Protein AF-0000000067565526 (afdb_homodimer)

Nearest PDB structures (foldseek):
  4oau-assembly1_C-2  TM=9.573E-01  e=1.225E-65  Homo sapiens
  6m12-assembly1_a  TM=9.396E-01  e=9.573E-63  Sus scrofa
  4o1p-assembly2_C  TM=9.333E-01  e=6.286E-60  Sus scrofa
  4g8k-assembly1_A  TM=9.556E-01  e=2.702E-28  Homo sapiens
  1wdy-assembly1_A  TM=9.335E-01  e=2.625E-25  Homo sapiens

Structure (mmCIF, N/CA/C/O backbone):
data_AF-0000000067565526-model_v1
#
loop_
_entity.id
_entity.type
_entity.pdbx_description
1 polymer 'Ribonuclease L'
#
loop_
_atom_site.group_PDB
_atom_site.id
_atom_site.type_symbol
_atom_site.label_atom_id
_atom_site.label_alt_id
_atom_site.label_comp_id
_atom_site.label_asym_id
_atom_site.label_entity_id
_atom_site.label_seq_id
_atom_site.pdbx_PDB_ins_code
_atom_site.Cartn_x
_atom_site.Cartn_y
_atom_site.Cartn_z
_atom_site.occupancy
_atom_site.B_iso_or_equiv
_atom_site.auth_seq_id
_atom_site.auth_comp_id
_atom_site.auth_asym_id
_atom_site.auth_atom_id
_atom_site.pdbx_PDB_model_num
ATOM 1 N N . MET A 1 1 ? -53.719 37.125 -4.648 1 21.8 1 MET A N 1
ATOM 2 C CA . MET A 1 1 ? -54.906 36.906 -3.807 1 21.8 1 MET A CA 1
ATOM 3 C C . MET A 1 1 ? -54.906 35.5 -3.256 1 21.8 1 MET A C 1
ATOM 5 O O . MET A 1 1 ? -54.844 34.531 -4.02 1 21.8 1 MET A O 1
ATOM 9 N N . ASP A 1 2 ? -54.469 35.375 -1.927 1 19.11 2 ASP A N 1
ATOM 10 C CA . ASP A 1 2 ? -53.75 34.438 -1.063 1 19.11 2 ASP A CA 1
ATOM 11 C C . ASP A 1 2 ? -54.656 33.344 -0.521 1 19.11 2 ASP A C 1
ATOM 13 O O . ASP A 1 2 ? -54.344 32.719 0.484 1 19.11 2 ASP A O 1
ATOM 17 N N . THR A 1 3 ? -55.844 33.375 -1.211 1 21.69 3 THR A N 1
ATOM 18 C CA . THR A 1 3 ? -56.875 32.688 -0.444 1 21.69 3 THR A CA 1
ATOM 19 C C . THR A 1 3 ? -56.469 31.25 -0.152 1 21.69 3 THR A C 1
ATOM 21 O O . THR A 1 3 ? -56.219 30.453 -1.075 1 21.69 3 THR A O 1
ATOM 24 N N . GLN A 1 4 ? -55.719 31.062 0.991 1 20.95 4 GLN A N 1
ATOM 25 C CA . GLN A 1 4 ? -54.938 30 1.611 1 20.95 4 GLN A CA 1
ATOM 26 C C . GLN A 1 4 ? -55.812 28.828 2.045 1 20.95 4 GLN A C 1
ATOM 28 O O . GLN A 1 4 ? -56.438 28.875 3.105 1 20.95 4 GLN A O 1
ATOM 33 N N . ASP A 1 5 ? -56.719 28.438 1.102 1 21.09 5 ASP A N 1
ATOM 34 C CA . ASP A 1 5 ? -57.844 27.594 1.542 1 21.09 5 ASP A CA 1
ATOM 35 C C . ASP A 1 5 ? -57.312 26.344 2.27 1 21.09 5 ASP A C 1
ATOM 37 O O . ASP A 1 5 ? -56.406 25.688 1.795 1 21.09 5 ASP A O 1
ATOM 41 N N . ARG A 1 6 ? -57.5 26.25 3.604 1 23.56 6 ARG A N 1
ATOM 42 C CA . ARG A 1 6 ? -57.219 25.453 4.785 1 23.56 6 ARG A CA 1
ATOM 43 C C . ARG A 1 6 ? -57.781 24.047 4.648 1 23.56 6 ARG A C 1
ATOM 45 O O . ARG A 1 6 ? -58.938 23.812 5.004 1 23.56 6 ARG A O 1
ATOM 52 N N . HIS A 1 7 ? -57.875 23.484 3.41 1 24.41 7 HIS A N 1
ATOM 53 C CA . HIS A 1 7 ? -58.75 22.328 3.354 1 24.41 7 HIS A CA 1
ATOM 54 C C . HIS A 1 7 ? -58.344 21.281 4.387 1 24.41 7 HIS A C 1
ATOM 56 O O . HIS A 1 7 ? -57.156 21.078 4.641 1 24.41 7 HIS A O 1
ATOM 62 N N . GLY A 1 8 ? -59.094 21.156 5.488 1 23.5 8 GLY A N 1
ATOM 63 C CA . GLY A 1 8 ? -59.125 20.375 6.727 1 23.5 8 GLY A CA 1
ATOM 64 C C . GLY A 1 8 ? -58.844 18.906 6.512 1 23.5 8 GLY A C 1
ATOM 65 O O . GLY A 1 8 ? -59.156 18.344 5.465 1 23.5 8 GLY A O 1
ATOM 66 N N . PRO A 1 9 ? -57.75 18.453 7.168 1 26.08 9 PRO A N 1
ATOM 67 C CA . PRO A 1 9 ? -57.094 17.156 7.008 1 26.08 9 PRO A CA 1
ATOM 68 C C . PRO A 1 9 ? -58.031 15.984 7.273 1 26.08 9 PRO A C 1
ATOM 70 O O . PRO A 1 9 ? -58.719 15.953 8.297 1 26.08 9 PRO A O 1
ATOM 73 N N . GLN A 1 10 ? -58.938 15.711 6.316 1 23.47 10 GLN A N 1
ATOM 74 C CA . GLN A 1 10 ? -59.938 14.656 6.488 1 23.47 10 GLN A CA 1
ATOM 75 C C . GLN A 1 10 ? -59.312 13.438 7.184 1 23.47 10 GLN A C 1
ATOM 77 O O . GLN A 1 10 ? -58.156 13.102 6.945 1 23.47 10 GLN A O 1
ATOM 82 N N . ASP A 1 11 ? -59.844 13.172 8.367 1 27.16 11 ASP A N 1
ATOM 83 C CA . ASP A 1 11 ? -59.594 12.109 9.344 1 27.16 11 ASP A CA 1
ATOM 84 C C . ASP A 1 11 ? -59.594 10.734 8.672 1 27.16 11 ASP A C 1
ATOM 86 O O . ASP A 1 11 ? -60.625 10.289 8.148 1 27.16 11 ASP A O 1
ATOM 90 N N . GLY A 1 12 ? -58.875 10.539 7.602 1 24.53 12 GLY A N 1
ATOM 91 C CA . GLY A 1 12 ? -59.156 9.289 6.914 1 24.53 12 GLY A CA 1
ATOM 92 C C . GLY A 1 12 ? -59.25 8.094 7.852 1 24.53 12 GLY A C 1
ATOM 93 O O . GLY A 1 12 ? -58.812 8.172 9 1 24.53 12 GLY A O 1
ATOM 94 N N . PRO A 1 13 ? -60.188 7.223 7.543 1 29.22 13 PRO A N 1
ATOM 95 C CA . PRO A 1 13 ? -60.625 6.125 8.406 1 29.22 13 PRO A CA 1
ATOM 96 C C . PRO A 1 13 ? -59.469 5.426 9.109 1 29.22 13 PRO A C 1
ATOM 98 O O . PRO A 1 13 ? -58.312 5.465 8.633 1 29.22 13 PRO A O 1
ATOM 101 N N . ARG A 1 14 ? -59.594 5.277 10.445 1 28.55 14 ARG A N 1
ATOM 102 C CA . ARG A 1 14 ? -58.719 4.602 11.391 1 28.55 14 ARG A CA 1
ATOM 103 C C . ARG A 1 14 ? -58.281 3.244 10.859 1 28.55 14 ARG A C 1
ATOM 105 O O . ARG A 1 14 ? -59.094 2.473 10.352 1 28.55 14 ARG A O 1
ATOM 112 N N . PRO A 1 15 ? -56.969 3.131 10.445 1 28.94 15 PRO A N 1
ATOM 113 C CA . PRO A 1 15 ? -56.594 1.823 9.898 1 28.94 15 PRO A CA 1
ATOM 114 C C . PRO A 1 15 ? -57.062 0.662 10.773 1 28.94 15 PRO A C 1
ATOM 116 O O . PRO A 1 15 ? -57.25 0.826 11.977 1 28.94 15 PRO A O 1
ATOM 119 N N . PRO A 1 16 ? -58 -0.212 10.281 1 29.73 16 PRO A N 1
ATOM 120 C CA . PRO A 1 16 ? -58.531 -1.31 11.086 1 29.73 16 PRO A CA 1
ATOM 121 C C . PRO A 1 16 ? -57.562 -1.836 12.117 1 29.73 16 PRO A C 1
ATOM 123 O O . PRO A 1 16 ? -56.344 -1.627 11.984 1 29.73 16 PRO A O 1
ATOM 126 N N . SER A 1 17 ? -58.031 -2.039 13.383 1 29.25 17 SER A N 1
ATOM 127 C CA . SER A 1 17 ? -57.406 -2.68 14.539 1 29.25 17 SER A CA 1
ATOM 128 C C . SER A 1 17 ? -56.5 -3.832 14.117 1 29.25 17 SER A C 1
ATOM 130 O O . SER A 1 17 ? -56.875 -4.602 13.219 1 29.25 17 SER A O 1
ATOM 132 N N . SER A 1 18 ? -55.25 -3.625 14.352 1 30.64 18 SER A N 1
ATOM 133 C CA . SER A 1 18 ? -54.125 -4.543 14.141 1 30.64 18 SER A CA 1
ATOM 134 C C . SER A 1 18 ? -54.438 -5.91 14.758 1 30.64 18 SER A C 1
ATOM 136 O O . SER A 1 18 ? -54.406 -6.059 15.977 1 30.64 18 SER A O 1
ATOM 138 N N . GLY A 1 19 ? -55.656 -6.531 14.5 1 31.33 19 GLY A N 1
ATOM 139 C CA . GLY A 1 19 ? -55.719 -7.895 15.008 1 31.33 19 GLY A CA 1
ATOM 140 C C . GLY A 1 19 ? -54.344 -8.531 15.125 1 31.33 19 GLY A C 1
ATOM 141 O O . GLY A 1 19 ? -53.469 -8.281 14.297 1 31.33 19 GLY A O 1
ATOM 142 N N . ASP A 1 20 ? -53.906 -8.664 16.375 1 36.59 20 ASP A N 1
ATOM 143 C CA . ASP A 1 20 ? -52.656 -9.234 16.891 1 36.59 20 ASP A CA 1
ATOM 144 C C . ASP A 1 20 ? -52.219 -10.438 16.047 1 36.59 20 ASP A C 1
ATOM 146 O O . ASP A 1 20 ? -52.312 -11.578 16.5 1 36.59 20 ASP A O 1
ATOM 150 N N . GLY A 1 21 ? -53 -10.742 15 1 34.94 21 GLY A N 1
ATOM 151 C CA . GLY A 1 21 ? -52.75 -11.953 14.234 1 34.94 21 GLY A CA 1
ATOM 152 C C . GLY A 1 21 ? -51.281 -12.336 14.172 1 34.94 21 GLY A C 1
ATOM 153 O O . GLY A 1 21 ? -50.438 -11.531 14.531 1 34.94 21 GLY A O 1
ATOM 154 N N . ALA A 1 22 ? -51.094 -13.703 13.734 1 36.38 22 ALA A N 1
ATOM 155 C CA . ALA A 1 22 ? -49.844 -14.461 13.477 1 36.38 22 ALA A CA 1
ATOM 156 C C . ALA A 1 22 ? -48.812 -13.594 12.789 1 36.38 22 ALA A C 1
ATOM 158 O O . ALA A 1 22 ? -48.938 -13.266 11.602 1 36.38 22 ALA A O 1
ATOM 159 N N . GLU A 1 23 ? -48.5 -12.484 13.211 1 44.97 23 GLU A N 1
ATOM 160 C CA . GLU A 1 23 ? -47.219 -11.938 12.766 1 44.97 23 GLU A CA 1
ATOM 161 C C . GLU A 1 23 ? -46.344 -13.023 12.148 1 44.97 23 GLU A C 1
ATOM 163 O O . GLU A 1 23 ? -46.031 -14.023 12.797 1 44.97 23 GLU A O 1
ATOM 168 N N . ALA A 1 24 ? -46.562 -13.453 10.867 1 56.41 24 ALA A N 1
ATOM 169 C CA . ALA A 1 24 ? -46.25 -14.477 9.883 1 56.41 24 ALA A CA 1
ATOM 170 C C . ALA A 1 24 ? -44.844 -14.984 10.047 1 56.41 24 ALA A C 1
ATOM 172 O O . ALA A 1 24 ? -43.875 -14.195 10.078 1 56.41 24 ALA A O 1
ATOM 173 N N . ASP A 1 25 ? -44.75 -16.141 10.828 1 83.44 25 ASP A N 1
ATOM 174 C CA . ASP A 1 25 ? -43.656 -17.016 11.219 1 83.44 25 ASP A CA 1
ATOM 175 C C . ASP A 1 25 ? -42.688 -17.219 10.062 1 83.44 25 ASP A C 1
ATOM 177 O O . ASP A 1 25 ? -42.188 -18.328 9.836 1 83.44 25 ASP A O 1
ATOM 181 N N . GLY A 1 26 ? -42.469 -16.203 9.414 1 89.75 26 GLY A N 1
ATOM 182 C CA . GLY A 1 26 ? -41.562 -16.281 8.289 1 89.75 26 GLY A CA 1
ATOM 183 C C . GLY A 1 26 ? -40.156 -16.719 8.695 1 89.75 26 GLY A C 1
ATOM 184 O O . GLY A 1 26 ? -39.625 -17.688 8.141 1 89.75 26 GLY A O 1
ATOM 185 N N . PRO A 1 27 ? -39.656 -16.062 9.688 1 93 27 PRO A N 1
ATOM 186 C CA . PRO A 1 27 ? -38.312 -16.453 10.141 1 93 27 PRO A CA 1
ATOM 187 C C . PRO A 1 27 ? -38.25 -17.906 10.602 1 93 27 PRO A C 1
ATOM 189 O O . PRO A 1 27 ? -37.25 -18.594 10.367 1 93 27 PRO A O 1
ATOM 192 N N . SER A 1 28 ? -39.344 -18.328 11.242 1 94.62 28 SER A N 1
ATOM 193 C CA . SER A 1 28 ? -39.375 -19.719 11.68 1 94.62 28 SER A CA 1
ATOM 194 C C . SER A 1 28 ? -39.406 -20.672 10.484 1 94.62 28 SER A C 1
ATOM 196 O O . SER A 1 28 ? -38.781 -21.734 10.516 1 94.62 28 SER A O 1
ATOM 198 N N . LEU A 1 29 ? -40.156 -20.281 9.469 1 96.06 29 LEU A N 1
ATOM 199 C CA . LEU A 1 29 ? -40.219 -21.078 8.25 1 96.06 29 LEU A CA 1
ATOM 200 C C . LEU A 1 29 ? -38.844 -21.156 7.602 1 96.06 29 LEU A C 1
ATOM 202 O O . LEU A 1 29 ? -38.406 -22.219 7.176 1 96.06 29 LEU A O 1
ATOM 206 N N . MET A 1 30 ? -38.188 -20.047 7.523 1 95 30 MET A N 1
ATOM 207 C CA . MET A 1 30 ? -36.844 -20 6.957 1 95 30 MET A CA 1
ATOM 208 C C . MET A 1 30 ? -35.906 -20.922 7.715 1 95 30 MET A C 1
ATOM 210 O O . MET A 1 30 ? -35.125 -21.641 7.105 1 95 30 MET A O 1
ATOM 214 N N . ALA A 1 31 ? -35.969 -20.844 9.031 1 91.88 31 ALA A N 1
ATOM 215 C CA . ALA A 1 31 ? -35.125 -21.672 9.867 1 91.88 31 ALA A CA 1
ATOM 216 C C . ALA A 1 31 ? -35.438 -23.156 9.648 1 91.88 31 ALA A C 1
ATOM 218 O O . ALA A 1 31 ? -34.531 -23.984 9.633 1 91.88 31 ALA A O 1
ATOM 219 N N . ALA A 1 32 ? -36.656 -23.484 9.555 1 95 32 ALA A N 1
ATOM 220 C CA . ALA A 1 32 ? -37.062 -24.859 9.32 1 95 32 ALA A CA 1
ATOM 221 C C . ALA A 1 32 ? -36.562 -25.375 7.98 1 95 32 ALA A C 1
ATOM 223 O O . ALA A 1 32 ? -36.156 -26.531 7.863 1 95 32 ALA A O 1
ATOM 224 N N . VAL A 1 33 ? -36.656 -24.547 6.938 1 95.19 33 VAL A N 1
ATOM 225 C CA . VAL A 1 33 ? -36.156 -24.906 5.621 1 95.19 33 VAL A CA 1
ATOM 226 C C . VAL A 1 33 ? -34.625 -25.125 5.688 1 95.19 33 VAL A C 1
ATOM 228 O O . VAL A 1 33 ? -34.125 -26.078 5.113 1 95.19 33 VAL A O 1
ATOM 231 N N . ALA A 1 34 ? -33.906 -24.234 6.371 1 88.12 34 ALA A N 1
ATOM 232 C CA . ALA A 1 34 ? -32.469 -24.344 6.535 1 88.12 34 ALA A CA 1
ATOM 233 C C . ALA A 1 34 ? -32.094 -25.656 7.238 1 88.12 34 ALA A C 1
ATOM 235 O O . ALA A 1 34 ? -31.047 -26.25 6.941 1 88.12 34 ALA A O 1
ATOM 236 N N . ALA A 1 35 ? -32.938 -26.031 8.125 1 86.62 35 ALA A N 1
ATOM 237 C CA . ALA A 1 35 ? -32.688 -27.266 8.875 1 86.62 35 ALA A CA 1
ATOM 238 C C . ALA A 1 35 ? -33.188 -28.484 8.109 1 86.62 35 ALA A C 1
ATOM 240 O O . ALA A 1 35 ? -32.969 -29.625 8.523 1 86.62 35 ALA A O 1
ATOM 241 N N . GLU A 1 36 ? -33.875 -28.297 7.023 1 90.19 36 GLU A N 1
ATOM 242 C CA . GLU A 1 36 ? -34.469 -29.344 6.195 1 90.19 36 GLU A CA 1
ATOM 243 C C . GLU A 1 36 ? -35.438 -30.188 7.004 1 90.19 36 GLU A C 1
ATOM 245 O O . GLU A 1 36 ? -35.5 -31.422 6.848 1 90.19 36 GLU A O 1
ATOM 250 N N . ASP A 1 37 ? -36.094 -29.531 7.891 1 93.06 37 ASP A N 1
ATOM 251 C CA . ASP A 1 37 ? -37.094 -30.188 8.734 1 93.06 37 ASP A CA 1
ATOM 252 C C . ASP A 1 37 ? -38.469 -30.172 8.07 1 93.06 37 ASP A C 1
ATOM 254 O O . ASP A 1 37 ? -39.281 -29.297 8.352 1 93.06 37 ASP A O 1
ATOM 258 N N . VAL A 1 38 ? -38.781 -31.172 7.34 1 95.56 38 VAL A N 1
ATOM 259 C CA . VAL A 1 38 ? -39.969 -31.219 6.504 1 95.56 38 VAL A CA 1
ATOM 260 C C . VAL A 1 38 ? -41.219 -31.156 7.383 1 95.56 38 VAL A C 1
ATOM 262 O O . VAL A 1 38 ? -42.188 -30.5 7.035 1 95.56 38 VAL A O 1
ATOM 265 N N . ALA A 1 39 ? -41.188 -31.859 8.508 1 96 39 ALA A N 1
ATOM 266 C CA . ALA A 1 39 ? -42.344 -31.875 9.414 1 96 39 ALA A CA 1
ATOM 267 C C . ALA A 1 39 ? -42.656 -30.469 9.938 1 96 39 ALA A C 1
ATOM 269 O O . ALA A 1 39 ? -43.812 -30.047 9.945 1 96 39 ALA A O 1
ATOM 270 N N . ARG A 1 40 ? -41.656 -29.875 10.352 1 96.19 40 ARG A N 1
ATOM 271 C CA . ARG A 1 40 ? -41.812 -28.516 10.883 1 96.19 40 ARG A CA 1
ATOM 272 C C . ARG A 1 40 ? -42.25 -27.547 9.789 1 96.19 40 ARG A C 1
ATOM 274 O O . ARG A 1 40 ? -43.031 -26.641 10.047 1 96.19 40 ARG A O 1
ATOM 281 N N . ILE A 1 41 ? -41.781 -27.703 8.586 1 97.38 41 ILE A N 1
ATOM 282 C CA . ILE A 1 41 ? -42.156 -26.875 7.449 1 97.38 41 ILE A CA 1
ATOM 283 C C . ILE A 1 41 ? -43.656 -27.016 7.184 1 97.38 41 ILE A C 1
ATOM 285 O O . ILE A 1 41 ? -44.375 -26.016 7.043 1 97.38 41 ILE A O 1
ATOM 289 N N . ARG A 1 42 ? -44.188 -28.234 7.203 1 96.44 42 ARG A N 1
ATOM 290 C CA . ARG A 1 42 ? -45.594 -28.5 6.949 1 96.44 42 ARG A CA 1
ATOM 291 C C . ARG A 1 42 ? -46.469 -27.875 8.039 1 96.44 42 ARG A C 1
ATOM 293 O O . ARG A 1 42 ? -47.5 -27.297 7.742 1 96.44 42 ARG A O 1
ATOM 300 N N . GLU A 1 43 ? -45.969 -28.031 9.172 1 96.12 43 GLU A N 1
ATOM 301 C CA . GLU A 1 43 ? -46.719 -27.469 10.297 1 96.12 43 GLU A CA 1
ATOM 302 C C . GLU A 1 43 ? -46.812 -25.953 10.18 1 96.12 43 GLU A C 1
ATOM 304 O O . GLU A 1 43 ? -47.906 -25.391 10.352 1 96.12 43 GLU A O 1
ATOM 309 N N . LEU A 1 44 ? -45.75 -25.312 9.898 1 96.69 44 LEU A N 1
ATOM 310 C CA . LEU A 1 44 ? -45.719 -23.844 9.82 1 96.69 44 LEU A CA 1
ATOM 311 C C . LEU A 1 44 ? -46.562 -23.344 8.648 1 96.69 44 LEU A C 1
ATOM 313 O O . LEU A 1 44 ? -47.281 -22.359 8.773 1 96.69 44 LEU A O 1
ATOM 317 N N . LEU A 1 45 ? -46.5 -24.016 7.559 1 95.75 45 LEU A N 1
ATOM 318 C CA . LEU A 1 45 ? -47.281 -23.656 6.395 1 95.75 45 LEU A CA 1
ATOM 319 C C . LEU A 1 45 ? -48.781 -23.828 6.672 1 95.75 45 LEU A C 1
ATOM 321 O O . LEU A 1 45 ? -49.594 -23.016 6.242 1 95.75 45 LEU A O 1
ATOM 325 N N . GLY A 1 46 ? -49.125 -24.906 7.391 1 94.12 46 GLY A N 1
ATOM 326 C CA . GLY A 1 46 ? -50.5 -25.156 7.781 1 94.12 46 GLY A CA 1
ATOM 327 C C . GLY A 1 46 ? -51.062 -24.062 8.68 1 94.12 46 GLY A C 1
ATOM 328 O O . GLY A 1 46 ? -52.25 -23.75 8.617 1 94.12 46 GLY A O 1
ATOM 329 N N . ARG A 1 47 ? -50.188 -23.484 9.422 1 93.38 47 ARG A N 1
ATOM 330 C CA . ARG A 1 47 ? -50.594 -22.453 10.352 1 93.38 47 ARG A CA 1
ATOM 331 C C . ARG A 1 47 ? -50.594 -21.078 9.672 1 93.38 47 ARG A C 1
ATOM 333 O O . ARG A 1 47 ? -50.906 -20.062 10.305 1 93.38 47 ARG A O 1
ATOM 340 N N . GLY A 1 48 ? -50.219 -20.984 8.398 1 92 48 GLY A N 1
ATOM 341 C CA . GLY A 1 48 ? -50.312 -19.75 7.637 1 92 48 GLY A CA 1
ATOM 342 C C . GLY A 1 48 ? -49.031 -18.938 7.656 1 92 48 GLY A C 1
ATOM 343 O O . GLY A 1 48 ? -49.062 -17.719 7.484 1 92 48 GLY A O 1
ATOM 344 N N . ALA A 1 49 ? -47.906 -19.547 7.879 1 94.25 49 ALA A N 1
ATOM 345 C CA . ALA A 1 49 ? -46.625 -18.844 7.844 1 94.25 49 ALA A CA 1
ATOM 346 C C . ALA A 1 49 ? -46.438 -18.141 6.504 1 94.25 49 ALA A C 1
ATOM 348 O O . ALA A 1 49 ? -46.812 -18.656 5.457 1 94.25 49 ALA A O 1
ATOM 349 N N . HIS A 1 50 ? -45.875 -16.922 6.527 1 94.81 50 HIS A N 1
ATOM 350 C CA . HIS A 1 50 ? -45.625 -16.156 5.32 1 94.81 50 HIS A CA 1
ATOM 351 C C . HIS A 1 50 ? -44.562 -16.828 4.445 1 94.81 50 HIS A C 1
ATOM 353 O O . HIS A 1 50 ? -43.375 -16.641 4.652 1 94.81 50 HIS A O 1
ATOM 359 N N . VAL A 1 51 ? -44.969 -17.453 3.441 1 96 51 VAL A N 1
ATOM 360 C CA . VAL A 1 51 ? -44.125 -18.312 2.623 1 96 51 VAL A CA 1
ATOM 361 C C . VAL A 1 51 ? -43.125 -17.453 1.813 1 96 51 VAL A C 1
ATOM 363 O O . VAL A 1 51 ? -42.062 -17.922 1.457 1 96 51 VAL A O 1
ATOM 366 N N . ASN A 1 52 ? -43.438 -16.172 1.51 1 97.25 52 ASN A N 1
ATOM 367 C CA . ASN A 1 52 ? -42.594 -15.289 0.715 1 97.25 52 ASN A CA 1
ATOM 368 C C . ASN A 1 52 ? -41.844 -14.281 1.593 1 97.25 52 ASN A C 1
ATOM 370 O O . ASN A 1 52 ? -41.594 -13.148 1.17 1 97.25 52 ASN A O 1
ATOM 374 N N . PHE A 1 53 ? -41.625 -14.781 2.785 1 96.38 53 PHE A N 1
ATOM 375 C CA . PHE A 1 53 ? -40.812 -13.992 3.697 1 96.38 53 PHE A CA 1
ATOM 376 C C . PHE A 1 53 ? -39.406 -13.781 3.125 1 96.38 53 PHE A C 1
ATOM 378 O O . PHE A 1 53 ? -38.844 -14.688 2.496 1 96.38 53 PHE A O 1
ATOM 385 N N . GLN A 1 54 ? -38.812 -12.555 3.262 1 95.69 54 GLN A N 1
ATOM 386 C CA . GLN A 1 54 ? -37.438 -12.297 2.879 1 95.69 54 GLN A CA 1
ATOM 387 C C . GLN A 1 54 ? -36.656 -11.711 4.043 1 95.69 54 GLN A C 1
ATOM 389 O O . GLN A 1 54 ? -37.062 -10.719 4.645 1 95.69 54 GLN A O 1
ATOM 394 N N . GLU A 1 55 ? -35.594 -12.352 4.367 1 92.12 55 GLU A N 1
ATOM 395 C CA . GLU A 1 55 ? -34.719 -11.828 5.43 1 92.12 55 GLU A CA 1
ATOM 396 C C . GLU A 1 55 ? -34.125 -10.477 5.047 1 92.12 55 GLU A C 1
ATOM 398 O O . GLU A 1 55 ? -33.812 -10.242 3.879 1 92.12 55 GLU A O 1
ATOM 403 N N . PRO A 1 56 ? -33.938 -9.641 5.988 1 86.62 56 PRO A N 1
ATOM 404 C CA . PRO A 1 56 ? -33.625 -8.234 5.727 1 86.62 56 PRO A CA 1
ATOM 405 C C . PRO A 1 56 ? -32.219 -8.031 5.184 1 86.62 56 PRO A C 1
ATOM 407 O O . PRO A 1 56 ? -31.953 -7.059 4.469 1 86.62 56 PRO A O 1
ATOM 410 N N . LYS A 1 57 ? -31.359 -8.812 5.418 1 81.56 57 LYS A N 1
ATOM 411 C CA . LYS A 1 57 ? -29.969 -8.555 5.105 1 81.56 57 LYS A CA 1
ATOM 412 C C . LYS A 1 57 ? -29.672 -8.766 3.623 1 81.56 57 LYS A C 1
ATOM 414 O O . LYS A 1 57 ? -29.156 -7.875 2.951 1 81.56 57 LYS A O 1
ATOM 419 N N . TRP A 1 58 ? -30.094 -9.961 3.057 1 88.75 58 TRP A N 1
ATOM 420 C CA . TRP A 1 58 ? -29.719 -10.281 1.684 1 88.75 58 TRP A CA 1
ATOM 421 C C . TRP A 1 58 ? -30.953 -10.633 0.849 1 88.75 58 TRP A C 1
ATOM 423 O O . TRP A 1 58 ? -30.844 -10.867 -0.358 1 88.75 58 TRP A O 1
ATOM 433 N N . GLY A 1 59 ? -32.125 -10.695 1.502 1 93.19 59 GLY A N 1
ATOM 434 C CA . GLY A 1 59 ? -33.375 -10.875 0.777 1 93.19 59 GLY A CA 1
ATOM 435 C C . GLY A 1 59 ? -33.656 -12.328 0.444 1 93.19 59 GLY A C 1
ATOM 436 O O . GLY A 1 59 ? -34.406 -12.617 -0.485 1 93.19 59 GLY A O 1
ATOM 437 N N . TRP A 1 60 ? -33.031 -13.227 1.167 1 94.88 60 TRP A N 1
ATOM 438 C CA . TRP A 1 60 ? -33.281 -14.641 0.92 1 94.88 60 TRP A CA 1
ATOM 439 C C . TRP A 1 60 ? -34.688 -15.031 1.368 1 94.88 60 TRP A C 1
ATOM 441 O O . TRP A 1 60 ? -35.188 -14.578 2.408 1 94.88 60 TRP A O 1
ATOM 451 N N . SER A 1 61 ? -35.375 -15.836 0.653 1 96.88 61 SER A N 1
ATOM 452 C CA . SER A 1 61 ? -36.656 -16.422 1.001 1 96.88 61 SER A CA 1
ATOM 453 C C . SER A 1 61 ? -36.531 -17.922 1.292 1 96.88 61 SER A C 1
ATOM 455 O O . SER A 1 61 ? -35.5 -18.531 0.982 1 96.88 61 SER A O 1
ATOM 457 N N . PRO A 1 62 ? -37.531 -18.438 1.932 1 97.06 62 PRO A N 1
ATOM 458 C CA . PRO A 1 62 ? -37.5 -19.891 2.131 1 97.06 62 PRO A CA 1
ATOM 459 C C . PRO A 1 62 ? -37.281 -20.656 0.83 1 97.06 62 PRO A C 1
ATOM 461 O O . PRO A 1 62 ? -36.531 -21.656 0.808 1 97.06 62 PRO A O 1
ATOM 464 N N . LEU A 1 63 ? -37.844 -20.203 -0.256 1 97.81 63 LEU A N 1
ATOM 465 C CA . LEU A 1 63 ? -37.688 -20.875 -1.539 1 97.81 63 LEU A CA 1
ATOM 466 C C . LEU A 1 63 ? -36.25 -20.812 -2.014 1 97.81 63 LEU A C 1
ATOM 468 O O . LEU A 1 63 ? -35.688 -21.797 -2.482 1 97.81 63 LEU A O 1
ATOM 472 N N . HIS A 1 64 ? -35.625 -19.594 -1.958 1 96.62 64 HIS A N 1
ATOM 473 C CA . HIS A 1 64 ? -34.219 -19.469 -2.277 1 96.62 64 HIS A CA 1
ATOM 474 C C . HIS A 1 64 ? -33.375 -20.5 -1.509 1 96.62 64 HIS A C 1
ATOM 476 O O . HIS A 1 64 ? -32.531 -21.172 -2.088 1 96.62 64 HIS A O 1
ATOM 482 N N . SER A 1 65 ? -33.656 -20.547 -0.224 1 94.25 65 SER A N 1
ATOM 483 C CA . SER A 1 65 ? -32.875 -21.422 0.662 1 94.25 65 SER A CA 1
ATOM 484 C C . SER A 1 65 ? -33.094 -22.891 0.299 1 94.25 65 SER A C 1
ATOM 486 O O . SER A 1 65 ? -32.125 -23.656 0.301 1 94.25 65 SER A O 1
ATOM 488 N N . ALA A 1 66 ? -34.25 -23.266 0.098 1 96.06 66 ALA A N 1
ATOM 489 C CA . ALA A 1 66 ? -34.531 -24.656 -0.282 1 96.06 66 ALA A CA 1
ATOM 490 C C . ALA A 1 66 ? -33.844 -25.031 -1.579 1 96.06 66 ALA A C 1
ATOM 492 O O . ALA A 1 66 ? -33.344 -26.141 -1.721 1 96.06 66 ALA A O 1
ATOM 493 N N . VAL A 1 67 ? -33.844 -24.125 -2.535 1 95.94 67 VAL A N 1
ATOM 494 C CA . VAL A 1 67 ? -33.188 -24.344 -3.822 1 95.94 67 VAL A CA 1
ATOM 495 C C . VAL A 1 67 ? -31.672 -24.469 -3.625 1 95.94 67 VAL A C 1
ATOM 497 O O . VAL A 1 67 ? -31.047 -25.375 -4.191 1 95.94 67 VAL A O 1
ATOM 500 N N . GLN A 1 68 ? -31.094 -23.547 -2.881 1 92.88 68 GLN A N 1
ATOM 501 C CA . GLN A 1 68 ? -29.656 -23.578 -2.611 1 92.88 68 GLN A CA 1
ATOM 502 C C . GLN A 1 68 ? -29.234 -24.906 -1.97 1 92.88 68 GLN A C 1
ATOM 504 O O . GLN A 1 68 ? -28.156 -25.406 -2.236 1 92.88 68 GLN A O 1
ATOM 509 N N . ARG A 1 69 ? -30.141 -25.422 -1.172 1 90.06 69 ARG A N 1
ATOM 510 C CA . ARG A 1 69 ? -29.844 -26.656 -0.447 1 90.06 69 ARG A CA 1
ATOM 511 C C . ARG A 1 69 ? -30.156 -27.891 -1.302 1 90.06 69 ARG A C 1
ATOM 513 O O . ARG A 1 69 ? -29.953 -29.016 -0.863 1 90.06 69 ARG A O 1
ATOM 520 N N . ASP A 1 70 ? -30.656 -27.672 -2.434 1 91.69 70 ASP A N 1
ATOM 521 C CA . ASP A 1 70 ? -30.922 -28.719 -3.404 1 91.69 70 ASP A CA 1
ATOM 522 C C . ASP A 1 70 ? -31.891 -29.75 -2.836 1 91.69 70 ASP A C 1
ATOM 524 O O . ASP A 1 70 ? -31.609 -30.953 -2.824 1 91.69 70 ASP A O 1
ATOM 528 N N . GLN A 1 71 ? -33 -29.266 -2.365 1 91.94 71 GLN A N 1
ATOM 529 C CA . GLN A 1 71 ? -34.062 -30.094 -1.801 1 91.94 71 GLN A CA 1
ATOM 530 C C . GLN A 1 71 ? -35.344 -30.016 -2.639 1 91.94 71 GLN A C 1
ATOM 532 O O . GLN A 1 71 ? -36.25 -29.25 -2.324 1 91.94 71 GLN A O 1
ATOM 537 N N . PRO A 1 72 ? -35.438 -30.859 -3.613 1 95.88 72 PRO A N 1
ATOM 538 C CA . PRO A 1 72 ? -36.562 -30.734 -4.543 1 95.88 72 PRO A CA 1
ATOM 539 C C . PRO A 1 72 ? -37.906 -30.922 -3.854 1 95.88 72 PRO A C 1
ATOM 541 O O . PRO A 1 72 ? -38.875 -30.25 -4.215 1 95.88 72 PRO A O 1
ATOM 544 N N . ASP A 1 73 ? -38 -31.766 -2.834 1 96.69 73 ASP A N 1
ATOM 545 C CA . ASP A 1 73 ? -39.25 -32 -2.146 1 96.69 73 ASP A CA 1
ATOM 546 C C . ASP A 1 73 ? -39.688 -30.781 -1.363 1 96.69 73 ASP A C 1
ATOM 548 O O . ASP A 1 73 ? -40.875 -30.453 -1.339 1 96.69 73 ASP A O 1
ATOM 552 N N . ILE A 1 74 ? -38.812 -30.172 -0.766 1 97.5 74 ILE A N 1
ATOM 553 C CA . ILE A 1 74 ? -39.125 -28.969 -0.017 1 97.5 74 ILE A CA 1
ATOM 554 C C . ILE A 1 74 ? -39.5 -27.844 -0.982 1 97.5 74 ILE A C 1
ATOM 556 O O . ILE A 1 74 ? -40.406 -27.062 -0.711 1 97.5 74 ILE A O 1
ATOM 560 N N . VAL A 1 75 ? -38.781 -27.766 -2.125 1 98.19 75 VAL A N 1
ATOM 561 C CA . VAL A 1 75 ? -39.094 -26.781 -3.156 1 98.19 75 VAL A CA 1
ATOM 562 C C . VAL A 1 75 ? -40.531 -26.953 -3.629 1 98.19 75 VAL A C 1
ATOM 564 O O . VAL A 1 75 ? -41.281 -25.984 -3.703 1 98.19 75 VAL A O 1
ATOM 567 N N . GLU A 1 76 ? -40.875 -28.172 -3.865 1 97.56 76 GLU A N 1
ATOM 568 C CA . GLU A 1 76 ? -42.219 -28.484 -4.324 1 97.56 76 GLU A CA 1
ATOM 569 C C . GLU A 1 76 ? -43.281 -28.109 -3.273 1 97.56 76 GLU A C 1
ATOM 571 O O . GLU A 1 76 ? -44.312 -27.516 -3.596 1 97.56 76 GLU A O 1
ATOM 576 N N . LEU A 1 77 ? -43 -28.438 -2.064 1 97.19 77 LEU A N 1
ATOM 577 C CA . LEU A 1 77 ? -43.875 -28.141 -0.952 1 97.19 77 LEU A CA 1
ATOM 578 C C . LEU A 1 77 ? -44.125 -26.641 -0.83 1 97.19 77 LEU A C 1
ATOM 580 O O . LEU A 1 77 ? -45.25 -26.188 -0.67 1 97.19 77 LEU A O 1
ATOM 584 N N . LEU A 1 78 ? -43.094 -25.844 -0.902 1 98.12 78 LEU A N 1
ATOM 585 C CA . LEU A 1 78 ? -43.188 -24.391 -0.781 1 98.12 78 LEU A CA 1
ATOM 586 C C . LEU A 1 78 ? -43.969 -23.797 -1.945 1 98.12 78 LEU A C 1
ATOM 588 O O . LEU A 1 78 ? -44.812 -22.922 -1.751 1 98.12 78 LEU A O 1
ATOM 592 N N . LEU A 1 79 ? -43.719 -24.297 -3.145 1 97.62 79 LEU A N 1
ATOM 593 C CA . LEU A 1 79 ? -44.406 -23.812 -4.332 1 97.62 79 LEU A CA 1
ATOM 594 C C . LEU A 1 79 ? -45.906 -24.125 -4.246 1 97.62 79 LEU A C 1
ATOM 596 O O . LEU A 1 79 ? -46.75 -23.312 -4.66 1 97.62 79 LEU A O 1
ATOM 600 N N . GLN A 1 80 ? -46.281 -25.234 -3.684 1 96.12 80 GLN A N 1
ATOM 601 C CA . GLN A 1 80 ? -47.656 -25.641 -3.52 1 96.12 80 GLN A CA 1
ATOM 602 C C . GLN A 1 80 ? -48.375 -24.703 -2.545 1 96.12 80 GLN A C 1
ATOM 604 O O . GLN A 1 80 ? -49.594 -24.531 -2.639 1 96.12 80 GLN A O 1
ATOM 609 N N . HIS A 1 81 ? -47.656 -24.156 -1.703 1 96.25 81 HIS A N 1
ATOM 610 C CA . HIS A 1 81 ? -48.25 -23.281 -0.693 1 96.25 81 HIS A CA 1
ATOM 611 C C . HIS A 1 81 ? -48.094 -21.812 -1.062 1 96.25 81 HIS A C 1
ATOM 613 O O . HIS A 1 81 ? -48.125 -20.938 -0.188 1 96.25 81 HIS A O 1
ATOM 619 N N . GLY A 1 82 ? -47.75 -21.531 -2.316 1 95.31 82 GLY A N 1
ATOM 620 C CA . GLY A 1 82 ? -47.844 -20.172 -2.82 1 95.31 82 GLY A CA 1
ATOM 621 C C . GLY A 1 82 ? -46.5 -19.453 -2.881 1 95.31 82 GLY A C 1
ATOM 622 O O . GLY A 1 82 ? -46.438 -18.234 -3.084 1 95.31 82 GLY A O 1
ATOM 623 N N . ALA A 1 83 ? -45.375 -20.109 -2.68 1 97.5 83 ALA A N 1
ATOM 624 C CA . ALA A 1 83 ? -44.062 -19.469 -2.844 1 97.5 83 ALA A CA 1
ATOM 625 C C . ALA A 1 83 ? -43.906 -18.922 -4.258 1 97.5 83 ALA A C 1
ATOM 627 O O . ALA A 1 83 ? -44.312 -19.562 -5.23 1 97.5 83 ALA A O 1
ATOM 628 N N . ASP A 1 84 ? -43.406 -17.719 -4.398 1 97.12 84 ASP A N 1
ATOM 629 C CA . ASP A 1 84 ? -43.25 -17.031 -5.676 1 97.12 84 ASP A CA 1
ATOM 630 C C . ASP A 1 84 ? -41.906 -17.375 -6.312 1 97.12 84 ASP A C 1
ATOM 632 O O . ASP A 1 84 ? -40.844 -17 -5.801 1 97.12 84 ASP A O 1
ATOM 636 N N . PRO A 1 85 ? -41.875 -18.094 -7.402 1 96.81 85 PRO A N 1
ATOM 637 C CA . PRO A 1 85 ? -40.625 -18.453 -8.07 1 96.81 85 PRO A CA 1
ATOM 638 C C . PRO A 1 85 ? -39.906 -17.234 -8.656 1 96.81 85 PRO A C 1
ATOM 640 O O . PRO A 1 85 ? -38.719 -17.312 -9 1 96.81 85 PRO A O 1
ATOM 643 N N . GLY A 1 86 ? -40.562 -16.094 -8.766 1 96.56 86 GLY A N 1
ATOM 644 C CA . GLY A 1 86 ? -40 -14.891 -9.336 1 96.56 86 GLY A CA 1
ATOM 645 C C . GLY A 1 86 ? -39.438 -13.938 -8.289 1 96.56 86 GLY A C 1
ATOM 646 O O . GLY A 1 86 ? -38.938 -12.867 -8.625 1 96.56 86 GLY A O 1
ATOM 647 N N . LEU A 1 87 ? -39.531 -14.352 -7.082 1 96.62 87 LEU A N 1
ATOM 648 C CA . LEU A 1 87 ? -39.031 -13.492 -6.008 1 96.62 87 LEU A CA 1
ATOM 649 C C . LEU A 1 87 ? -37.531 -13.273 -6.113 1 96.62 87 LEU A C 1
ATOM 651 O O . LEU A 1 87 ? -36.781 -14.227 -6.305 1 96.62 87 LEU A O 1
ATOM 655 N N . ARG A 1 88 ? -37.094 -12.008 -6.059 1 97 88 ARG A N 1
ATOM 656 C CA . ARG A 1 88 ? -35.656 -11.672 -6.215 1 97 88 ARG A CA 1
ATOM 657 C C . ARG A 1 88 ? -35.031 -11.336 -4.867 1 97 88 ARG A C 1
ATOM 659 O O . ARG A 1 88 ? -35.656 -10.68 -4.031 1 97 88 ARG A O 1
ATOM 666 N N . LYS A 1 89 ? -33.906 -11.82 -4.664 1 94.75 89 LYS A N 1
ATOM 667 C CA . LYS A 1 89 ? -33.156 -11.383 -3.502 1 94.75 89 LYS A CA 1
ATOM 668 C C . LYS A 1 89 ? -32.406 -10.078 -3.797 1 94.75 89 LYS A C 1
ATOM 670 O O . LYS A 1 89 ? -32.656 -9.445 -4.824 1 94.75 89 LYS A O 1
ATOM 675 N N . ARG A 1 90 ? -31.594 -9.688 -2.932 1 89.81 90 ARG A N 1
ATOM 676 C CA . ARG A 1 90 ? -31.016 -8.352 -2.988 1 89.81 90 ARG A CA 1
ATOM 677 C C . ARG A 1 90 ? -30.188 -8.156 -4.254 1 89.81 90 ARG A C 1
ATOM 679 O O . ARG A 1 90 ? -30.188 -7.078 -4.844 1 89.81 90 ARG A O 1
ATOM 686 N N . ASN A 1 91 ? -29.484 -9.164 -4.672 1 89.12 91 ASN A N 1
ATOM 687 C CA . ASN A 1 91 ? -28.656 -9.039 -5.871 1 89.12 91 ASN A CA 1
ATOM 688 C C . ASN A 1 91 ? -29.469 -9.328 -7.137 1 89.12 91 ASN A C 1
ATOM 690 O O . ASN A 1 91 ? -28.891 -9.461 -8.219 1 89.12 91 ASN A O 1
ATOM 694 N N . GLY A 1 92 ? -30.719 -9.586 -6.934 1 93.62 92 GLY A N 1
ATOM 695 C CA . GLY A 1 92 ? -31.609 -9.766 -8.078 1 93.62 92 GLY A CA 1
ATOM 696 C C . GLY A 1 92 ? -31.766 -11.219 -8.492 1 93.62 92 GLY A C 1
ATOM 697 O O . GLY A 1 92 ? -32.531 -11.531 -9.398 1 93.62 92 GLY A O 1
ATOM 698 N N . ALA A 1 93 ? -31.062 -12.094 -7.809 1 96.38 93 ALA A N 1
ATOM 699 C CA . ALA A 1 93 ? -31.141 -13.5 -8.203 1 96.38 93 ALA A CA 1
ATOM 700 C C . ALA A 1 93 ? -32.469 -14.102 -7.801 1 96.38 93 ALA A C 1
ATOM 702 O O . ALA A 1 93 ? -32.969 -13.875 -6.691 1 96.38 93 ALA A O 1
ATOM 703 N N . THR A 1 94 ? -33.125 -14.742 -8.688 1 97.88 94 THR A N 1
ATOM 704 C CA . THR A 1 94 ? -34.344 -15.516 -8.43 1 97.88 94 THR A CA 1
ATOM 705 C C . THR A 1 94 ? -34 -16.953 -8.055 1 97.88 94 THR A C 1
ATOM 707 O O . THR A 1 94 ? -32.844 -17.391 -8.227 1 97.88 94 THR A O 1
ATOM 710 N N . PRO A 1 95 ? -34.938 -17.672 -7.488 1 98 95 PRO A N 1
ATOM 711 C CA . PRO A 1 95 ? -34.688 -19.078 -7.195 1 98 95 PRO A CA 1
ATOM 712 C C . PRO A 1 95 ? -34.219 -19.859 -8.414 1 98 95 PRO A C 1
ATOM 714 O O . PRO A 1 95 ? -33.406 -20.781 -8.297 1 98 95 PRO A O 1
ATOM 717 N N . LEU A 1 96 ? -34.688 -19.516 -9.641 1 98.38 96 LEU A N 1
ATOM 718 C CA . LEU A 1 96 ? -34.281 -20.203 -10.852 1 98.38 96 LEU A CA 1
ATOM 719 C C . LEU A 1 96 ? -32.781 -20.016 -11.086 1 98.38 96 LEU A C 1
ATOM 721 O O . LEU A 1 96 ? -32.094 -20.969 -11.461 1 98.38 96 LEU A O 1
ATOM 725 N N . ILE A 1 97 ? -32.312 -18.812 -10.93 1 98 97 ILE A N 1
ATOM 726 C CA . ILE A 1 97 ? -30.891 -18.516 -11.125 1 98 97 ILE A CA 1
ATOM 727 C C . ILE A 1 97 ? -30.062 -19.281 -10.102 1 98 97 ILE A C 1
ATOM 729 O O . ILE A 1 97 ? -29.031 -19.859 -10.453 1 98 97 ILE A O 1
ATOM 733 N N . VAL A 1 98 ? -30.531 -19.312 -8.883 1 96.31 98 VAL A N 1
ATOM 734 C CA . VAL A 1 98 ? -29.844 -20.062 -7.832 1 96.31 98 VAL A CA 1
ATOM 735 C C . VAL A 1 98 ? -29.828 -21.547 -8.188 1 96.31 98 VAL A C 1
ATOM 737 O O . VAL A 1 98 ? -28.828 -22.234 -7.945 1 96.31 98 VAL A O 1
ATOM 740 N N . ALA A 1 99 ? -30.906 -22.047 -8.695 1 97.38 99 ALA A N 1
ATOM 741 C CA . ALA A 1 99 ? -31 -23.438 -9.094 1 97.38 99 ALA A CA 1
ATOM 742 C C . ALA A 1 99 ? -29.984 -23.781 -10.18 1 97.38 99 ALA A C 1
ATOM 744 O O . ALA A 1 99 ? -29.5 -24.922 -10.258 1 97.38 99 ALA A O 1
ATOM 745 N N . GLY A 1 100 ? -29.703 -22.812 -10.984 1 96.81 100 GLY A N 1
ATOM 746 C CA . GLY A 1 100 ? -28.672 -23.016 -12 1 96.81 100 GLY A CA 1
ATOM 747 C C . GLY A 1 100 ? -27.328 -23.375 -11.422 1 96.81 100 GLY A C 1
ATOM 748 O O . GLY A 1 100 ? -26.578 -24.172 -12 1 96.81 100 GLY A O 1
ATOM 749 N N . LEU A 1 101 ? -26.984 -22.844 -10.273 1 94.5 101 LEU A N 1
ATOM 750 C CA . LEU A 1 101 ? -25.703 -23.094 -9.602 1 94.5 101 LEU A CA 1
ATOM 751 C C . LEU A 1 101 ? -25.578 -24.578 -9.242 1 94.5 101 LEU A C 1
ATOM 753 O O . LEU A 1 101 ? -24.516 -25.156 -9.406 1 94.5 101 LEU A O 1
ATOM 757 N N . GLN A 1 102 ? -26.719 -25.109 -8.812 1 91.62 102 GLN A N 1
ATOM 758 C CA . GLN A 1 102 ? -26.734 -26.5 -8.383 1 91.62 102 GLN A CA 1
ATOM 759 C C . GLN A 1 102 ? -26.906 -27.438 -9.57 1 91.62 102 GLN A C 1
ATOM 761 O O . GLN A 1 102 ? -26.391 -28.562 -9.562 1 91.62 102 GLN A O 1
ATOM 766 N N . GLY A 1 103 ? -27.688 -27.078 -10.477 1 95.25 103 GLY A N 1
ATOM 767 C CA . GLY A 1 103 ? -27.875 -27.828 -11.703 1 95.25 103 GLY A CA 1
ATOM 768 C C . GLY A 1 103 ? -28.844 -28.984 -11.555 1 95.25 103 GLY A C 1
ATOM 769 O O . GLY A 1 103 ? -28.859 -29.906 -12.375 1 95.25 103 GLY A O 1
ATOM 770 N N . ASN A 1 104 ? -29.594 -28.953 -10.445 1 95.88 104 ASN A N 1
ATOM 771 C CA . ASN A 1 104 ? -30.594 -30 -10.266 1 95.88 104 ASN A CA 1
ATOM 772 C C . ASN A 1 104 ? -31.766 -29.828 -11.227 1 95.88 104 ASN A C 1
ATOM 774 O O . ASN A 1 104 ? -32.594 -28.938 -11.047 1 95.88 104 ASN A O 1
ATOM 778 N N . VAL A 1 105 ? -31.875 -30.719 -12.141 1 98 105 VAL A N 1
ATOM 779 C CA . VAL A 1 105 ? -32.844 -30.594 -13.227 1 98 105 VAL A CA 1
ATOM 780 C C . VAL A 1 105 ? -34.25 -30.656 -12.664 1 98 105 VAL A C 1
ATOM 782 O O . VAL A 1 105 ? -35.156 -29.984 -13.164 1 98 105 VAL A O 1
ATOM 785 N N . ARG A 1 106 ? -34.469 -31.438 -11.664 1 98 106 ARG A N 1
ATOM 786 C CA . ARG A 1 106 ? -35.812 -31.547 -11.062 1 98 106 ARG A CA 1
ATOM 787 C C . ARG A 1 106 ? -36.219 -30.203 -10.461 1 98 106 ARG A C 1
ATOM 789 O O . ARG A 1 106 ? -37.375 -29.797 -10.625 1 98 106 ARG A O 1
ATOM 796 N N . VAL A 1 107 ? -35.375 -29.578 -9.812 1 98.19 107 VAL A N 1
ATOM 797 C CA . VAL A 1 107 ? -35.656 -28.281 -9.211 1 98.19 107 VAL A CA 1
ATOM 798 C C . VAL A 1 107 ? -35.938 -27.266 -10.305 1 98.19 107 VAL A C 1
ATOM 800 O O . VAL A 1 107 ? -36.875 -26.469 -10.195 1 98.19 107 VAL A O 1
ATOM 803 N N . LEU A 1 108 ? -35.125 -27.266 -11.352 1 98.56 108 LEU A N 1
ATOM 804 C CA . LEU A 1 108 ? -35.312 -26.375 -12.492 1 98.56 108 LEU A CA 1
ATOM 805 C C . LEU A 1 108 ? -36.688 -26.578 -13.125 1 98.56 108 LEU A C 1
ATOM 807 O O . LEU A 1 108 ? -37.375 -25.609 -13.453 1 98.56 108 LEU A O 1
ATOM 811 N N . GLN A 1 109 ? -37 -27.828 -13.227 1 98.25 109 GLN A N 1
ATOM 812 C CA . GLN A 1 109 ? -38.281 -28.172 -13.82 1 98.25 109 GLN A CA 1
ATOM 813 C C . GLN A 1 109 ? -39.438 -27.641 -12.984 1 98.25 109 GLN A C 1
ATOM 815 O O . GLN A 1 109 ? -40.406 -27.078 -13.516 1 98.25 109 GLN A O 1
ATOM 820 N N . LEU A 1 110 ? -39.406 -27.781 -11.703 1 98.12 110 LEU A N 1
ATOM 821 C CA . LEU A 1 110 ? -40.438 -27.328 -10.789 1 98.12 110 LEU A CA 1
ATOM 822 C C . LEU A 1 110 ? -40.625 -25.812 -10.891 1 98.12 110 LEU A C 1
ATOM 824 O O . LEU A 1 110 ? -41.75 -25.328 -10.938 1 98.12 110 LEU A O 1
ATOM 828 N N . LEU A 1 111 ? -39.562 -25.094 -10.992 1 98.38 111 LEU A N 1
ATOM 829 C CA . LEU A 1 111 ? -39.625 -23.641 -11.016 1 98.38 111 LEU A CA 1
ATOM 830 C C . LEU A 1 111 ? -40.156 -23.141 -12.352 1 98.38 111 LEU A C 1
ATOM 832 O O . LEU A 1 111 ? -41 -22.234 -12.391 1 98.38 111 LEU A O 1
ATOM 836 N N . LEU A 1 112 ? -39.719 -23.75 -13.43 1 97.94 112 LEU A N 1
ATOM 837 C CA . LEU A 1 112 ? -40.156 -23.344 -14.758 1 97.94 112 LEU A CA 1
ATOM 838 C C . LEU A 1 112 ? -41.625 -23.688 -14.945 1 97.94 112 LEU A C 1
ATOM 840 O O . LEU A 1 112 ? -42.375 -22.938 -15.602 1 97.94 112 LEU A O 1
ATOM 844 N N . ALA A 1 113 ? -42.062 -24.766 -14.336 1 96.88 113 ALA A N 1
ATOM 845 C CA . ALA A 1 113 ? -43.469 -25.172 -14.422 1 96.88 113 ALA A CA 1
ATOM 846 C C . ALA A 1 113 ? -44.375 -24.172 -13.719 1 96.88 113 ALA A C 1
ATOM 848 O O . ALA A 1 113 ? -45.562 -24.062 -14.047 1 96.88 113 ALA A O 1
ATOM 849 N N . ARG A 1 114 ? -43.844 -23.438 -12.867 1 96.38 114 ARG A N 1
ATOM 850 C CA . ARG A 1 114 ? -44.625 -22.484 -12.086 1 96.38 114 ARG A CA 1
ATOM 851 C C . ARG A 1 114 ? -44.438 -21.078 -12.609 1 96.38 114 ARG A C 1
ATOM 853 O O . ARG A 1 114 ? -44.781 -20.094 -11.922 1 96.38 114 ARG A O 1
ATOM 860 N N . GLY A 1 115 ? -43.844 -20.906 -13.781 1 94 115 GLY A N 1
ATOM 861 C CA . GLY A 1 115 ? -43.906 -19.625 -14.477 1 94 115 GLY A CA 1
ATOM 862 C C . GLY A 1 115 ? -42.594 -18.844 -14.414 1 94 115 GLY A C 1
ATOM 863 O O . GLY A 1 115 ? -42.531 -17.688 -14.82 1 94 115 GLY A O 1
ATOM 864 N N . ALA A 1 116 ? -41.531 -19.375 -13.875 1 96.56 116 ALA A N 1
ATOM 865 C CA . ALA A 1 116 ? -40.25 -18.688 -13.922 1 96.56 116 ALA A CA 1
ATOM 866 C C . ALA A 1 116 ? -39.812 -18.453 -15.359 1 96.56 116 ALA A C 1
ATOM 868 O O . ALA A 1 116 ? -40.062 -19.266 -16.234 1 96.56 116 ALA A O 1
ATOM 869 N N . ASP A 1 117 ? -39.156 -17.328 -15.594 1 96.81 117 ASP A N 1
ATOM 870 C CA . ASP A 1 117 ? -38.656 -17 -16.906 1 96.81 117 ASP A CA 1
ATOM 871 C C . ASP A 1 117 ? -37.25 -17.578 -17.109 1 96.81 117 ASP A C 1
ATOM 873 O O . ASP A 1 117 ? -36.312 -17.234 -16.391 1 96.81 117 ASP A O 1
ATOM 877 N N . VAL A 1 118 ? -37.062 -18.359 -18.078 1 97.88 118 VAL A N 1
ATOM 878 C CA . VAL A 1 118 ? -35.844 -19.125 -18.281 1 97.88 118 VAL A CA 1
ATOM 879 C C . VAL A 1 118 ? -34.688 -18.188 -18.578 1 97.88 118 VAL A C 1
ATOM 881 O O . VAL A 1 118 ? -33.531 -18.516 -18.312 1 97.88 118 VAL A O 1
ATOM 884 N N . ASN A 1 119 ? -34.969 -16.953 -19.062 1 97.81 119 ASN A N 1
ATOM 885 C CA . ASN A 1 119 ? -33.906 -16.031 -19.453 1 97.81 119 ASN A CA 1
ATOM 886 C C . ASN A 1 119 ? -33.812 -14.844 -18.5 1 97.81 119 ASN A C 1
ATOM 888 O O . ASN A 1 119 ? -33.156 -13.844 -18.812 1 97.81 119 ASN A O 1
ATOM 892 N N . GLU A 1 120 ? -34.5 -14.961 -17.359 1 96.75 120 GLU A N 1
ATOM 893 C CA . GLU A 1 120 ? -34.375 -13.898 -16.375 1 96.75 120 GLU A CA 1
ATOM 894 C C . GLU A 1 120 ? -32.938 -13.789 -15.867 1 96.75 120 GLU A C 1
ATOM 896 O O . GLU A 1 120 ? -32.188 -14.758 -15.922 1 96.75 120 GLU A O 1
ATOM 901 N N . CYS A 1 121 ? -32.438 -12.602 -15.484 1 95.81 121 CYS A N 1
ATOM 902 C CA . CYS A 1 121 ? -31.094 -12.391 -15.008 1 95.81 121 CYS A CA 1
ATOM 903 C C . CYS A 1 121 ? -31.094 -11.555 -13.734 1 95.81 121 CYS A C 1
ATOM 905 O O . CYS A 1 121 ? -32.062 -10.891 -13.422 1 95.81 121 CYS A O 1
ATOM 907 N N . ASP A 1 122 ? -30.125 -11.68 -12.977 1 94.38 122 ASP A N 1
ATOM 908 C CA . ASP A 1 122 ? -29.984 -10.867 -11.773 1 94.38 122 ASP A CA 1
ATOM 909 C C . ASP A 1 122 ? -29.438 -9.477 -12.102 1 94.38 122 ASP A C 1
ATOM 911 O O . ASP A 1 122 ? -29.438 -9.062 -13.258 1 94.38 122 ASP A O 1
ATOM 915 N N . ALA A 1 123 ? -29.094 -8.766 -11.086 1 89.88 123 ALA A N 1
ATOM 916 C CA . ALA A 1 123 ? -28.703 -7.375 -11.258 1 89.88 123 ALA A CA 1
ATOM 917 C C . ALA A 1 123 ? -27.375 -7.27 -12 1 89.88 123 ALA A C 1
ATOM 919 O O . ALA A 1 123 ? -27.031 -6.203 -12.516 1 89.88 123 ALA A O 1
ATOM 920 N N . HIS A 1 124 ? -26.625 -8.398 -12.109 1 89.44 124 HIS A N 1
ATOM 921 C CA . HIS A 1 124 ? -25.328 -8.406 -12.773 1 89.44 124 HIS A CA 1
ATOM 922 C C . HIS A 1 124 ? -25.406 -9.133 -14.109 1 89.44 124 HIS A C 1
ATOM 924 O O . HIS A 1 124 ? -24.375 -9.305 -14.781 1 89.44 124 HIS A O 1
ATOM 930 N N . GLY A 1 125 ? -26.562 -9.555 -14.391 1 93.38 125 GLY A N 1
ATOM 931 C CA . GLY A 1 125 ? -26.797 -10.133 -15.711 1 93.38 125 GLY A CA 1
ATOM 932 C C . GLY A 1 125 ? -26.656 -11.641 -15.734 1 93.38 125 GLY A C 1
ATOM 933 O O . GLY A 1 125 ? -26.734 -12.266 -16.797 1 93.38 125 GLY A O 1
ATOM 934 N N . PHE A 1 126 ? -26.469 -12.297 -14.617 1 96.19 126 PHE A N 1
ATOM 935 C CA . PHE A 1 126 ? -26.312 -13.742 -14.578 1 96.19 126 PHE A CA 1
ATOM 936 C C . PHE A 1 126 ? -27.656 -14.438 -14.781 1 96.19 126 PHE A C 1
ATOM 938 O O . PHE A 1 126 ? -28.656 -14.078 -14.148 1 96.19 126 PHE A O 1
ATOM 945 N N . THR A 1 127 ? -27.703 -15.352 -15.648 1 97.75 127 THR A N 1
ATOM 946 C CA . THR A 1 127 ? -28.859 -16.203 -15.859 1 97.75 127 THR A CA 1
ATOM 947 C C . THR A 1 127 ? -28.625 -17.594 -15.25 1 97.75 127 THR A C 1
ATOM 949 O O . THR A 1 127 ? -27.516 -17.906 -14.828 1 97.75 127 THR A O 1
ATOM 952 N N . ALA A 1 128 ? -29.672 -18.312 -15.203 1 98.38 128 ALA A N 1
ATOM 953 C CA . ALA A 1 128 ? -29.531 -19.688 -14.734 1 98.38 128 ALA A CA 1
ATOM 954 C C . ALA A 1 128 ? -28.594 -20.484 -15.633 1 98.38 128 ALA A C 1
ATOM 956 O O . ALA A 1 128 ? -27.828 -21.328 -15.148 1 98.38 128 ALA A O 1
ATOM 957 N N . LEU A 1 129 ? -28.641 -20.25 -16.938 1 98.56 129 LEU A N 1
ATOM 958 C CA . LEU A 1 129 ? -27.766 -20.938 -17.875 1 98.56 129 LEU A CA 1
ATOM 959 C C . LEU A 1 129 ? -26.312 -20.609 -17.594 1 98.56 129 LEU A C 1
ATOM 961 O O . LEU A 1 129 ? -25.453 -21.5 -17.625 1 98.56 129 LEU A O 1
ATOM 965 N N . MET A 1 130 ? -26.047 -19.375 -17.375 1 98.19 130 MET A N 1
ATOM 966 C CA . MET A 1 130 ? -24.688 -18.938 -17.078 1 98.19 130 MET A CA 1
ATOM 967 C C . MET A 1 130 ? -24.156 -19.578 -15.797 1 98.19 130 MET A C 1
ATOM 969 O O . MET A 1 130 ? -23.016 -20.031 -15.742 1 98.19 130 MET A O 1
ATOM 973 N N . GLU A 1 131 ? -25.047 -19.547 -14.773 1 97.31 131 GLU A N 1
ATOM 974 C CA . GLU A 1 131 ? -24.641 -20.188 -13.516 1 97.31 131 GLU A CA 1
ATOM 975 C C . GLU A 1 131 ? -24.359 -21.672 -13.719 1 97.31 131 GLU A C 1
ATOM 977 O O . GLU A 1 131 ? -23.375 -22.188 -13.188 1 97.31 131 GLU A O 1
ATOM 982 N N . ALA A 1 132 ? -25.172 -22.328 -14.422 1 98.19 132 ALA A N 1
ATOM 983 C CA . ALA A 1 132 ? -24.969 -23.75 -14.727 1 98.19 132 ALA A CA 1
ATOM 984 C C . ALA A 1 132 ? -23.656 -23.953 -15.477 1 98.19 132 ALA A C 1
ATOM 986 O O . ALA A 1 132 ? -22.922 -24.922 -15.219 1 98.19 132 ALA A O 1
ATOM 987 N N . ALA A 1 133 ? -23.375 -23.125 -16.438 1 98.31 133 ALA A N 1
ATOM 988 C CA . ALA A 1 133 ? -22.141 -23.203 -17.219 1 98.31 133 ALA A CA 1
ATOM 989 C C . ALA A 1 133 ? -20.922 -23.047 -16.328 1 98.31 133 ALA A C 1
ATOM 991 O O . ALA A 1 133 ? -19.984 -23.844 -16.406 1 98.31 133 ALA A O 1
ATOM 992 N N . GLY A 1 134 ? -20.922 -22.047 -15.5 1 96.31 134 GLY A N 1
ATOM 993 C CA . GLY A 1 134 ? -19.781 -21.75 -14.633 1 96.31 134 GLY A CA 1
ATOM 994 C C . GLY A 1 134 ? -19.531 -22.812 -13.586 1 96.31 134 GLY A C 1
ATOM 995 O O . GLY A 1 134 ? -18.438 -22.906 -13.039 1 96.31 134 GLY A O 1
ATOM 996 N N . ASN A 1 135 ? -20.594 -23.578 -13.391 1 94.31 135 ASN A N 1
ATOM 997 C CA . ASN A 1 135 ? -20.438 -24.641 -12.406 1 94.31 135 ASN A CA 1
ATOM 998 C C . ASN A 1 135 ? -20.406 -26.031 -13.062 1 94.31 135 ASN A C 1
ATOM 1000 O O . ASN A 1 135 ? -20.469 -27.047 -12.375 1 94.31 135 ASN A O 1
ATOM 1004 N N . GLY A 1 136 ? -20.344 -26.109 -14.305 1 95.94 136 GLY A N 1
ATOM 1005 C CA . GLY A 1 136 ? -20.109 -27.328 -15.062 1 95.94 136 GLY A CA 1
ATOM 1006 C C . GLY A 1 136 ? -21.281 -28.297 -15.023 1 95.94 136 GLY A C 1
ATOM 1007 O O . GLY A 1 136 ? -21.094 -29.516 -15.023 1 95.94 136 GLY A O 1
ATOM 1008 N N . ARG A 1 137 ? -22.5 -27.734 -14.961 1 96.94 137 ARG A N 1
ATOM 1009 C CA . ARG A 1 137 ? -23.688 -28.578 -14.867 1 96.94 137 ARG A CA 1
ATOM 1010 C C . ARG A 1 137 ? -24.25 -28.906 -16.25 1 96.94 137 ARG A C 1
ATOM 1012 O O . ARG A 1 137 ? -25.219 -28.297 -16.688 1 96.94 137 ARG A O 1
ATOM 1019 N N . VAL A 1 138 ? -23.75 -30 -16.859 1 98.25 138 VAL A N 1
ATOM 1020 C CA . VAL A 1 138 ? -24 -30.312 -18.266 1 98.25 138 VAL A CA 1
ATOM 1021 C C . VAL A 1 138 ? -25.469 -30.641 -18.469 1 98.25 138 VAL A C 1
ATOM 1023 O O . VAL A 1 138 ? -26.109 -30.141 -19.391 1 98.25 138 VAL A O 1
ATOM 1026 N N . GLU A 1 139 ? -26.047 -31.422 -17.594 1 98.06 139 GLU A N 1
ATOM 1027 C CA . GLU A 1 139 ? -27.438 -31.812 -17.734 1 98.06 139 GLU A CA 1
ATOM 1028 C C . GLU A 1 139 ? -28.375 -30.625 -17.578 1 98.06 139 GLU A C 1
ATOM 1030 O O . GLU A 1 139 ? -29.375 -30.516 -18.297 1 98.06 139 GLU A O 1
ATOM 1035 N N . ALA A 1 140 ? -28.031 -29.797 -16.719 1 98.5 140 ALA A N 1
ATOM 1036 C CA . ALA A 1 140 ? -28.844 -28.594 -16.516 1 98.5 140 ALA A CA 1
ATOM 1037 C C . ALA A 1 140 ? -28.781 -27.688 -17.734 1 98.5 140 ALA A C 1
ATOM 1039 O O . ALA A 1 140 ? -29.781 -27.062 -18.109 1 98.5 140 ALA A O 1
ATOM 1040 N N . LEU A 1 141 ? -27.625 -27.594 -18.344 1 98.75 141 LEU A N 1
ATOM 1041 C CA . LEU A 1 141 ? -27.453 -26.781 -19.547 1 98.75 141 LEU A CA 1
ATOM 1042 C C . LEU A 1 141 ? -28.375 -27.25 -20.656 1 98.75 141 LEU A C 1
ATOM 1044 O O . LEU A 1 141 ? -29.094 -26.453 -21.266 1 98.75 141 LEU A O 1
ATOM 1048 N N . ARG A 1 142 ? -28.375 -28.531 -20.891 1 98.31 142 ARG A N 1
ATOM 1049 C CA . ARG A 1 142 ? -29.188 -29.109 -21.953 1 98.31 142 ARG A CA 1
ATOM 1050 C C . ARG A 1 142 ? -30.672 -28.906 -21.688 1 98.31 142 ARG A C 1
ATOM 1052 O O . ARG A 1 142 ? -31.438 -28.547 -22.578 1 98.31 142 ARG A O 1
ATOM 1059 N N . PHE A 1 143 ? -31.062 -29.094 -20.484 1 98.31 143 PHE A N 1
ATOM 1060 C CA . PHE A 1 143 ? -32.469 -28.922 -20.094 1 98.31 143 PHE A CA 1
ATOM 1061 C C . PHE A 1 143 ? -32.906 -27.484 -20.297 1 98.31 143 PHE A C 1
ATOM 1063 O O . PHE A 1 143 ? -33.969 -27.25 -20.891 1 98.31 143 PHE A O 1
ATOM 1070 N N . LEU A 1 144 ? -32.125 -26.531 -19.766 1 98.75 144 LEU A N 1
ATOM 1071 C CA . LEU A 1 144 ? -32.469 -25.109 -19.875 1 98.75 144 LEU A CA 1
ATOM 1072 C C . LEU A 1 144 ? -32.562 -24.688 -21.344 1 98.75 144 LEU A C 1
ATOM 1074 O O . LEU A 1 144 ? -33.469 -23.938 -21.719 1 98.75 144 LEU A O 1
ATOM 1078 N N . HIS A 1 145 ? -31.625 -25.188 -22.125 1 98.5 145 HIS A N 1
ATOM 1079 C CA . HIS A 1 145 ? -31.656 -24.875 -23.562 1 98.5 145 HIS A CA 1
ATOM 1080 C C . HIS A 1 145 ? -32.938 -25.406 -24.203 1 98.5 145 HIS A C 1
ATOM 1082 O O . HIS A 1 145 ? -33.562 -24.719 -25.016 1 98.5 145 HIS A O 1
ATOM 1088 N N . GLN A 1 146 ? -33.281 -26.625 -23.828 1 97.81 146 GLN A N 1
ATOM 1089 C CA . GLN A 1 146 ? -34.5 -27.234 -24.344 1 97.81 146 GLN A CA 1
ATOM 1090 C C . GLN A 1 146 ? -35.719 -26.422 -23.969 1 97.81 146 GLN A C 1
ATOM 1092 O O . GLN A 1 146 ? -36.719 -26.391 -24.703 1 97.81 146 GLN A O 1
ATOM 1097 N N . ARG A 1 147 ? -35.656 -25.703 -22.906 1 98.06 147 ARG A N 1
ATOM 1098 C CA . ARG A 1 147 ? -36.781 -24.922 -22.406 1 98.06 147 ARG A CA 1
ATOM 1099 C C . ARG A 1 147 ? -36.719 -23.484 -22.891 1 98.06 147 ARG A C 1
ATOM 1101 O O . ARG A 1 147 ? -37.5 -22.641 -22.438 1 98.06 147 ARG A O 1
ATOM 1108 N N . GLY A 1 148 ? -35.75 -23.172 -23.781 1 97.5 148 GLY A N 1
ATOM 1109 C CA . GLY A 1 148 ? -35.781 -21.875 -24.453 1 97.5 148 GLY A CA 1
ATOM 1110 C C . GLY A 1 148 ? -34.719 -20.922 -23.953 1 97.5 148 GLY A C 1
ATOM 1111 O O . GLY A 1 148 ? -34.719 -19.75 -24.297 1 97.5 148 GLY A O 1
ATOM 1112 N N . ALA A 1 149 ? -33.781 -21.375 -23.156 1 98.38 149 ALA A N 1
ATOM 1113 C CA . ALA A 1 149 ? -32.688 -20.5 -22.688 1 98.38 149 ALA A CA 1
ATOM 1114 C C . ALA A 1 149 ? -31.828 -20.031 -23.859 1 98.38 149 ALA A C 1
ATOM 1116 O O . ALA A 1 149 ? -31.5 -20.812 -24.75 1 98.38 149 ALA A O 1
ATOM 1117 N N . ARG A 1 150 ? -31.484 -18.781 -23.906 1 97.75 150 ARG A N 1
ATOM 1118 C CA . ARG A 1 150 ? -30.656 -18.203 -24.953 1 97.75 150 ARG A CA 1
ATOM 1119 C C . ARG A 1 150 ? -29.172 -18.406 -24.656 1 97.75 150 ARG A C 1
ATOM 1121 O O . ARG A 1 150 ? -28.641 -17.812 -23.719 1 97.75 150 ARG A O 1
ATOM 1128 N N . VAL A 1 151 ? -28.516 -19.094 -25.438 1 97.62 151 VAL A N 1
ATOM 1129 C CA . VAL A 1 151 ? -27.156 -19.562 -25.188 1 97.62 151 VAL A CA 1
ATOM 1130 C C . VAL A 1 151 ? -26.172 -18.406 -25.391 1 97.62 151 VAL A C 1
ATOM 1132 O O . VAL A 1 151 ? -25.125 -18.344 -24.75 1 97.62 151 VAL A O 1
ATOM 1135 N N . ASN A 1 152 ? -26.5 -17.422 -26.234 1 97.62 152 ASN A N 1
ATOM 1136 C CA . ASN A 1 152 ? -25.562 -16.359 -26.594 1 97.62 152 ASN A CA 1
ATOM 1137 C C . ASN A 1 152 ? -25.938 -15.031 -25.938 1 97.62 152 ASN A C 1
ATOM 1139 O O . ASN A 1 152 ? -25.516 -13.969 -26.406 1 97.62 152 ASN A O 1
ATOM 1143 N N . LEU A 1 153 ? -26.75 -15.156 -24.922 1 96.38 153 LEU A N 1
ATOM 1144 C CA . LEU A 1 153 ? -27.062 -13.953 -24.156 1 96.38 153 LEU A CA 1
ATOM 1145 C C . LEU A 1 153 ? -25.812 -13.398 -23.469 1 96.38 153 LEU A C 1
ATOM 1147 O O . LEU A 1 153 ? -25.047 -14.148 -22.875 1 96.38 153 LEU A O 1
ATOM 1151 N N . ALA A 1 154 ? -25.578 -12.07 -23.641 1 95.31 154 ALA A N 1
ATOM 1152 C CA . ALA A 1 154 ? -24.484 -11.391 -22.953 1 95.31 154 ALA A CA 1
ATOM 1153 C C . ALA A 1 154 ? -24.969 -10.75 -21.656 1 95.31 154 ALA A C 1
ATOM 1155 O O . ALA A 1 154 ? -26.078 -10.211 -21.594 1 95.31 154 ALA A O 1
ATOM 1156 N N . ARG A 1 155 ? -24.156 -10.797 -20.625 1 95.19 155 ARG A N 1
ATOM 1157 C CA . ARG A 1 155 ? -24.516 -10.211 -19.344 1 95.19 155 ARG A CA 1
ATOM 1158 C C . ARG A 1 155 ? -24.766 -8.711 -19.469 1 95.19 155 ARG A C 1
ATOM 1160 O O . ARG A 1 155 ? -23.906 -7.98 -19.969 1 95.19 155 ARG A O 1
ATOM 1167 N N . GLU A 1 156 ? -25.891 -8.328 -19.031 1 89.75 156 GLU A N 1
ATOM 1168 C CA . GLU A 1 156 ? -26.234 -6.906 -19 1 89.75 156 GLU A CA 1
ATOM 1169 C C . GLU A 1 156 ? -26.078 -6.336 -17.594 1 89.75 156 GLU A C 1
ATOM 1171 O O . GLU A 1 156 ? -26.625 -6.879 -16.625 1 89.75 156 GLU A O 1
ATOM 1176 N N . THR A 1 157 ? -25.25 -5.371 -17.5 1 85.19 157 THR A N 1
ATOM 1177 C CA . THR A 1 157 ? -25.031 -4.73 -16.203 1 85.19 157 THR A CA 1
ATOM 1178 C C . THR A 1 157 ? -25.438 -3.258 -16.25 1 85.19 157 THR A C 1
ATOM 1180 O O . THR A 1 157 ? -25.953 -2.785 -17.266 1 85.19 157 THR A O 1
ATOM 1183 N N . THR A 1 158 ? -25.359 -2.584 -15.164 1 79.44 158 THR A N 1
ATOM 1184 C CA . THR A 1 158 ? -25.719 -1.17 -15.086 1 79.44 158 THR A CA 1
ATOM 1185 C C . THR A 1 158 ? -24.75 -0.325 -15.898 1 79.44 158 THR A C 1
ATOM 1187 O O . THR A 1 158 ? -23.656 -0.782 -16.234 1 79.44 158 THR A O 1
ATOM 1190 N N . ARG A 1 159 ? -25.156 0.836 -16.203 1 77.5 159 ARG A N 1
ATOM 1191 C CA . ARG A 1 159 ? -24.344 1.762 -16.984 1 77.5 159 ARG A CA 1
ATOM 1192 C C . ARG A 1 159 ? -23.031 2.057 -16.266 1 77.5 159 ARG A C 1
ATOM 1194 O O . ARG A 1 159 ? -21.984 2.168 -16.906 1 77.5 159 ARG A O 1
ATOM 1201 N N . GLU A 1 160 ? -23.141 2.16 -15.016 1 74.5 160 GLU A N 1
ATOM 1202 C CA . GLU A 1 160 ? -21.953 2.453 -14.219 1 74.5 160 GLU A CA 1
ATOM 1203 C C . GLU A 1 160 ? -20.953 1.301 -14.281 1 74.5 160 GLU A C 1
ATOM 1205 O O . GLU A 1 160 ? -19.734 1.525 -14.375 1 74.5 160 GLU A O 1
ATOM 1210 N N . GLN A 1 161 ? -21.484 0.142 -14.281 1 80.44 161 GLN A N 1
ATOM 1211 C CA . GLN A 1 161 ? -20.625 -1.036 -14.32 1 80.44 161 GLN A CA 1
ATOM 1212 C C . GLN A 1 161 ? -20.062 -1.257 -15.727 1 80.44 161 GLN A C 1
ATOM 1214 O O . GLN A 1 161 ? -18.938 -1.729 -15.883 1 80.44 161 GLN A O 1
ATOM 1219 N N . GLN A 1 162 ? -20.828 -0.846 -16.656 1 83.31 162 GLN A N 1
ATOM 1220 C CA . GLN A 1 162 ? -20.375 -0.951 -18.031 1 83.31 162 GLN A CA 1
ATOM 1221 C C . GLN A 1 162 ? -19.188 -0.03 -18.297 1 83.31 162 GLN A C 1
ATOM 1223 O O . GLN A 1 162 ? -18.297 -0.369 -19.062 1 83.31 162 GLN A O 1
ATOM 1228 N N . ALA A 1 163 ? -19.234 1.018 -17.641 1 78.69 163 ALA A N 1
ATOM 1229 C CA . ALA A 1 163 ? -18.141 1.978 -17.797 1 78.69 163 ALA A CA 1
ATOM 1230 C C . ALA A 1 163 ? -16.828 1.416 -17.25 1 78.69 163 ALA A C 1
ATOM 1232 O O . ALA A 1 163 ? -15.75 1.824 -17.672 1 78.69 163 ALA A O 1
ATOM 1233 N N . LEU A 1 164 ? -16.984 0.432 -16.391 1 82.19 164 LEU A N 1
ATOM 1234 C CA . LEU A 1 164 ? -15.812 -0.22 -15.812 1 82.19 164 LEU A CA 1
ATOM 1235 C C . LEU A 1 164 ? -15.438 -1.472 -16.594 1 82.19 164 LEU A C 1
ATOM 1237 O O . LEU A 1 164 ? -14.555 -2.227 -16.188 1 82.19 164 LEU A O 1
ATOM 1241 N N . GLY A 1 165 ? -16.156 -1.71 -17.688 1 81.38 165 GLY A N 1
ATOM 1242 C CA . GLY A 1 165 ? -15.852 -2.865 -18.516 1 81.38 165 GLY A CA 1
ATOM 1243 C C . GLY A 1 165 ? -16.547 -4.129 -18.047 1 81.38 165 GLY A C 1
ATOM 1244 O O . GLY A 1 165 ? -16.297 -5.215 -18.578 1 81.38 165 GLY A O 1
ATOM 1245 N N . LYS A 1 166 ? -17.406 -3.984 -17.078 1 84.19 166 LYS A N 1
ATOM 1246 C CA . LYS A 1 166 ? -18.141 -5.16 -16.625 1 84.19 166 LYS A CA 1
ATOM 1247 C C . LYS A 1 166 ? -19.266 -5.523 -17.594 1 84.19 166 LYS A C 1
ATOM 1249 O O . LYS A 1 166 ? -19.859 -4.641 -18.219 1 84.19 166 LYS A O 1
ATOM 1254 N N . GLY A 1 167 ? -19.469 -6.805 -17.688 1 89 167 GLY A N 1
ATOM 1255 C CA . GLY A 1 167 ? -20.562 -7.277 -18.531 1 89 167 GLY A CA 1
ATOM 1256 C C . GLY A 1 167 ? -20.078 -7.852 -19.844 1 89 167 GLY A C 1
ATOM 1257 O O . GLY A 1 167 ? -18.875 -7.926 -20.109 1 89 167 GLY A O 1
ATOM 1258 N N . GLY A 1 168 ? -21.047 -8.383 -20.578 1 93.19 168 GLY A N 1
ATOM 1259 C CA . GLY A 1 168 ? -20.797 -8.906 -21.906 1 93.19 168 GLY A CA 1
ATOM 1260 C C . GLY A 1 168 ? -20.406 -10.367 -21.906 1 93.19 168 GLY A C 1
ATOM 1261 O O . GLY A 1 168 ? -20.406 -11.016 -22.953 1 93.19 168 GLY A O 1
ATOM 1262 N N . ALA A 1 169 ? -20.125 -10.906 -20.719 1 95.06 169 ALA A N 1
ATOM 1263 C CA . ALA A 1 169 ? -19.703 -12.305 -20.641 1 95.06 169 ALA A CA 1
ATOM 1264 C C . ALA A 1 169 ? -20.859 -13.242 -20.984 1 95.06 169 ALA A C 1
ATOM 1266 O O . ALA A 1 169 ? -22.031 -12.906 -20.766 1 95.06 169 ALA A O 1
ATOM 1267 N N . THR A 1 170 ? -20.547 -14.32 -21.578 1 97.62 170 THR A N 1
ATOM 1268 C CA . THR A 1 170 ? -21.516 -15.336 -21.969 1 97.62 170 THR A CA 1
ATOM 1269 C C . THR A 1 170 ? -21.328 -16.609 -21.156 1 97.62 170 THR A C 1
ATOM 1271 O O . THR A 1 170 ? -20.344 -16.734 -20.422 1 97.62 170 THR A O 1
ATOM 1274 N N . ALA A 1 171 ? -22.312 -17.516 -21.312 1 98.44 171 ALA A N 1
ATOM 1275 C CA . ALA A 1 171 ? -22.234 -18.797 -20.641 1 98.44 171 ALA A CA 1
ATOM 1276 C C . ALA A 1 171 ? -20.984 -19.578 -21.047 1 98.44 171 ALA A C 1
ATOM 1278 O O . ALA A 1 171 ? -20.359 -20.234 -20.234 1 98.44 171 ALA A O 1
ATOM 1279 N N . LEU A 1 172 ? -20.609 -19.484 -22.328 1 98.5 172 LEU A N 1
ATOM 1280 C CA . LEU A 1 172 ? -19.406 -20.172 -22.812 1 98.5 172 LEU A CA 1
ATOM 1281 C C . LEU A 1 172 ? -18.172 -19.641 -22.094 1 98.5 172 LEU A C 1
ATOM 1283 O O . LEU A 1 172 ? -17.281 -20.422 -21.734 1 98.5 172 LEU A O 1
ATOM 1287 N N . MET A 1 173 ? -18.078 -18.344 -21.938 1 97.94 173 MET A N 1
ATOM 1288 C CA . MET A 1 173 ? -16.938 -17.734 -21.25 1 97.94 173 MET A CA 1
ATOM 1289 C C . MET A 1 173 ? -16.859 -18.219 -19.797 1 97.94 173 MET A C 1
ATOM 1291 O O . MET A 1 173 ? -15.773 -18.484 -19.281 1 97.94 173 MET A O 1
ATOM 1295 N N . ASP A 1 174 ? -18.016 -18.344 -19.172 1 97.62 174 ASP A N 1
ATOM 1296 C CA . ASP A 1 174 ? -18.062 -18.828 -17.797 1 97.62 174 ASP A CA 1
ATOM 1297 C C . ASP A 1 174 ? -17.531 -20.25 -17.688 1 97.62 174 ASP A C 1
ATOM 1299 O O . ASP A 1 174 ? -16.75 -20.562 -16.781 1 97.62 174 ASP A O 1
ATOM 1303 N N . ALA A 1 175 ? -18.016 -21.078 -18.562 1 98.12 175 ALA A N 1
ATOM 1304 C CA . ALA A 1 175 ? -17.562 -22.469 -18.578 1 98.12 175 ALA A CA 1
ATOM 1305 C C . ALA A 1 175 ? -16.062 -22.562 -18.844 1 98.12 175 ALA A C 1
ATOM 1307 O O . ALA A 1 175 ? -15.352 -23.344 -18.203 1 98.12 175 ALA A O 1
ATOM 1308 N N . ALA A 1 176 ? -15.578 -21.797 -19.797 1 97.62 176 ALA A N 1
ATOM 1309 C CA . ALA A 1 176 ? -14.164 -21.781 -20.172 1 97.62 176 ALA A CA 1
ATOM 1310 C C . ALA A 1 176 ? -13.297 -21.297 -19.016 1 97.62 176 ALA A C 1
ATOM 1312 O O . ALA A 1 176 ? -12.211 -21.828 -18.766 1 97.62 176 ALA A O 1
ATOM 1313 N N . GLU A 1 177 ? -13.742 -20.281 -18.359 1 95.81 177 GLU A N 1
ATOM 1314 C CA . GLU A 1 177 ? -13.008 -19.672 -17.25 1 95.81 177 GLU A CA 1
ATOM 1315 C C . GLU A 1 177 ? -12.734 -20.672 -16.141 1 95.81 177 GLU A C 1
ATOM 1317 O O . GLU A 1 177 ? -11.672 -20.656 -15.523 1 95.81 177 GLU A O 1
ATOM 1322 N N . LYS A 1 178 ? -13.742 -21.547 -15.922 1 94.75 178 LYS A N 1
ATOM 1323 C CA . LYS A 1 178 ? -13.617 -22.531 -14.844 1 94.75 178 LYS A CA 1
ATOM 1324 C C . LYS A 1 178 ? -13.086 -23.859 -15.367 1 94.75 178 LYS A C 1
ATOM 1326 O O . LYS A 1 178 ? -12.875 -24.797 -14.586 1 94.75 178 LYS A O 1
ATOM 1331 N N . GLY A 1 179 ? -12.859 -23.953 -16.609 1 95.69 179 GLY A N 1
ATOM 1332 C CA . GLY A 1 179 ? -12.281 -25.141 -17.219 1 95.69 179 GLY A CA 1
ATOM 1333 C C . GLY A 1 179 ? -13.234 -26.312 -17.281 1 95.69 179 GLY A C 1
ATOM 1334 O O . GLY A 1 179 ? -12.82 -27.469 -17.172 1 95.69 179 GLY A O 1
ATOM 1335 N N . HIS A 1 180 ? -14.523 -26.047 -17.328 1 96.56 180 HIS A N 1
ATOM 1336 C CA . HIS A 1 180 ? -15.508 -27.125 -17.484 1 96.56 180 HIS A CA 1
ATOM 1337 C C . HIS A 1 180 ? -15.664 -27.516 -18.953 1 96.56 180 HIS A C 1
ATOM 1339 O O . HIS A 1 180 ? -16.609 -27.062 -19.625 1 96.56 180 HIS A O 1
ATOM 1345 N N . VAL A 1 181 ? -14.797 -28.406 -19.359 1 97.5 181 VAL A N 1
ATOM 1346 C CA . VAL A 1 181 ? -14.633 -28.75 -20.766 1 97.5 181 VAL A CA 1
ATOM 1347 C C . VAL A 1 181 ? -15.93 -29.344 -21.297 1 97.5 181 VAL A C 1
ATOM 1349 O O . VAL A 1 181 ? -16.359 -29.031 -22.406 1 97.5 181 VAL A O 1
ATOM 1352 N N . GLU A 1 182 ? -16.578 -30.172 -20.531 1 97.88 182 GLU A N 1
ATOM 1353 C CA . GLU A 1 182 ? -17.797 -30.812 -20.984 1 97.88 182 GLU A CA 1
ATOM 1354 C C . GLU A 1 182 ? -18.953 -29.812 -21.094 1 97.88 182 GLU A C 1
ATOM 1356 O O . GLU A 1 182 ? -19.781 -29.906 -22.016 1 97.88 182 GLU A O 1
ATOM 1361 N N . ALA A 1 183 ? -18.984 -28.922 -20.156 1 98.38 183 ALA A N 1
ATOM 1362 C CA . ALA A 1 183 ? -20 -27.875 -20.234 1 98.38 183 ALA A CA 1
ATOM 1363 C C . ALA A 1 183 ? -19.75 -26.984 -21.453 1 98.38 183 ALA A C 1
ATOM 1365 O O . ALA A 1 183 ? -20.703 -26.609 -22.156 1 98.38 183 ALA A O 1
ATOM 1366 N N . ALA A 1 184 ? -18.531 -26.609 -21.688 1 98.62 184 ALA A N 1
ATOM 1367 C CA . ALA A 1 184 ? -18.172 -25.812 -22.859 1 98.62 184 ALA A CA 1
ATOM 1368 C C . ALA A 1 184 ? -18.547 -26.531 -24.156 1 98.62 184 ALA A C 1
ATOM 1370 O O . ALA A 1 184 ? -19.078 -25.922 -25.094 1 98.62 184 ALA A O 1
ATOM 1371 N N . ARG A 1 185 ? -18.25 -27.812 -24.172 1 98.31 185 ARG A N 1
ATOM 1372 C CA . ARG A 1 185 ? -18.594 -28.609 -25.344 1 98.31 185 ARG A CA 1
ATOM 1373 C C . ARG A 1 185 ? -20.094 -28.609 -25.594 1 98.31 185 ARG A C 1
ATOM 1375 O O . ARG A 1 185 ? -20.547 -28.422 -26.719 1 98.31 185 ARG A O 1
ATOM 1382 N N . ALA A 1 186 ? -20.875 -28.812 -24.531 1 98.56 186 ALA A N 1
ATOM 1383 C CA . ALA A 1 186 ? -22.328 -28.812 -24.641 1 98.56 186 ALA A CA 1
ATOM 1384 C C . ALA A 1 186 ? -22.828 -27.469 -25.172 1 98.56 186 ALA A C 1
ATOM 1386 O O . ALA A 1 186 ? -23.719 -27.438 -26.031 1 98.56 186 ALA A O 1
ATOM 1387 N N . LEU A 1 187 ? -22.297 -26.422 -24.703 1 98.75 187 LEU A N 1
ATOM 1388 C CA . LEU A 1 187 ? -22.719 -25.078 -25.125 1 98.75 187 LEU A CA 1
ATOM 1389 C C . LEU A 1 187 ? -22.391 -24.859 -26.594 1 98.75 187 LEU A C 1
ATOM 1391 O O . LEU A 1 187 ? -23.203 -24.281 -27.328 1 98.75 187 LEU A O 1
ATOM 1395 N N . LEU A 1 188 ? -21.219 -25.281 -27.031 1 98.31 188 LEU A N 1
ATOM 1396 C CA . LEU A 1 188 ? -20.844 -25.156 -28.422 1 98.31 188 LEU A CA 1
ATOM 1397 C C . LEU A 1 188 ? -21.781 -25.953 -29.328 1 98.31 188 LEU A C 1
ATOM 1399 O O . LEU A 1 188 ? -22.141 -25.5 -30.406 1 98.31 188 LEU A O 1
ATOM 1403 N N . GLU A 1 189 ? -22.172 -27.094 -28.828 1 97.81 189 GLU A N 1
ATOM 1404 C CA . GLU A 1 189 ? -23.141 -27.906 -29.562 1 97.81 189 GLU A CA 1
ATOM 1405 C C . GLU A 1 189 ? -24.5 -27.203 -29.672 1 97.81 189 GLU A C 1
ATOM 1407 O O . GLU A 1 189 ? -25.219 -27.391 -30.641 1 97.81 189 GLU A O 1
ATOM 1412 N N . MET A 1 190 ? -24.781 -26.422 -28.734 1 98 190 MET A N 1
ATOM 1413 C CA . MET A 1 190 ? -26.047 -25.703 -28.672 1 98 190 MET A CA 1
ATOM 1414 C C . MET A 1 190 ? -25.969 -24.391 -29.438 1 98 190 MET A C 1
ATOM 1416 O O . MET A 1 190 ? -26.922 -23.594 -29.422 1 98 190 MET A O 1
ATOM 1420 N N . GLY A 1 191 ? -24.828 -24.125 -30 1 97.31 191 GLY A N 1
ATOM 1421 C CA . GLY A 1 191 ? -24.703 -22.969 -30.875 1 97.31 191 GLY A CA 1
ATOM 1422 C C . GLY A 1 191 ? -24.062 -21.766 -30.203 1 97.31 191 GLY A C 1
ATOM 1423 O O . GLY A 1 191 ? -24.219 -20.641 -30.641 1 97.31 191 GLY A O 1
ATOM 1424 N N . ALA A 1 192 ? -23.359 -21.969 -29.125 1 98.38 192 ALA A N 1
ATOM 1425 C CA . ALA A 1 192 ? -22.656 -20.859 -28.484 1 98.38 192 ALA A CA 1
ATOM 1426 C C . ALA A 1 192 ? -21.656 -20.219 -29.438 1 98.38 192 ALA A C 1
ATOM 1428 O O . ALA A 1 192 ? -20.984 -20.906 -30.188 1 98.38 192 ALA A O 1
ATOM 1429 N N . ASP A 1 193 ? -21.547 -18.922 -29.422 1 97.75 193 ASP A N 1
ATOM 1430 C CA . ASP A 1 193 ? -20.656 -18.172 -30.281 1 97.75 193 ASP A CA 1
ATOM 1431 C C . ASP A 1 193 ? -19.25 -18.094 -29.688 1 97.75 193 ASP A C 1
ATOM 1433 O O . ASP A 1 193 ? -19.016 -17.359 -28.734 1 97.75 193 ASP A O 1
ATOM 1437 N N . VAL A 1 194 ? -18.328 -18.797 -30.203 1 96.94 194 VAL A N 1
ATOM 1438 C CA . VAL A 1 194 ? -16.969 -18.875 -29.719 1 96.94 194 VAL A CA 1
ATOM 1439 C C . VAL A 1 194 ? -16.25 -17.547 -29.938 1 96.94 194 VAL A C 1
ATOM 1441 O O . VAL A 1 194 ? -15.281 -17.234 -29.234 1 96.94 194 VAL A O 1
ATOM 1444 N N . GLY A 1 195 ? -16.75 -16.703 -30.781 1 94.38 195 GLY A N 1
ATOM 1445 C CA . GLY A 1 195 ? -16.125 -15.43 -31.125 1 94.38 195 GLY A CA 1
ATOM 1446 C C . GLY A 1 195 ? -16.656 -14.273 -30.297 1 94.38 195 GLY A C 1
ATOM 1447 O O . GLY A 1 195 ? -16.172 -13.148 -30.406 1 94.38 195 GLY A O 1
ATOM 1448 N N . ALA A 1 196 ? -17.641 -14.547 -29.438 1 95.94 196 ALA A N 1
ATOM 1449 C CA . ALA A 1 196 ? -18.188 -13.492 -28.594 1 95.94 196 ALA A CA 1
ATOM 1450 C C . ALA A 1 196 ? -17.109 -12.883 -27.703 1 95.94 196 ALA A C 1
ATOM 1452 O O . ALA A 1 196 ? -16.141 -13.562 -27.344 1 95.94 196 ALA A O 1
ATOM 1453 N N . ARG A 1 197 ? -17.188 -11.594 -27.438 1 94.88 197 ARG A N 1
ATOM 1454 C CA . ARG A 1 197 ? -16.281 -10.883 -26.547 1 94.88 197 ARG A CA 1
ATOM 1455 C C . ARG A 1 197 ? -17.031 -10.117 -25.469 1 94.88 197 ARG A C 1
ATOM 1457 O O . ARG A 1 197 ? -18.141 -9.625 -25.719 1 94.88 197 ARG A O 1
ATOM 1464 N N . ASP A 1 198 ? -16.516 -10.109 -24.328 1 93.75 198 ASP A N 1
ATOM 1465 C CA . ASP A 1 198 ? -17.156 -9.312 -23.281 1 93.75 198 ASP A CA 1
ATOM 1466 C C . ASP A 1 198 ? -16.781 -7.84 -23.422 1 93.75 198 ASP A C 1
ATOM 1468 O O . ASP A 1 198 ? -16.188 -7.434 -24.422 1 93.75 198 ASP A O 1
ATOM 1472 N N . ASN A 1 199 ? -17.141 -6.98 -22.469 1 90.19 199 ASN A N 1
ATOM 1473 C CA . ASN A 1 199 ? -17 -5.535 -22.578 1 90.19 199 ASN A CA 1
ATOM 1474 C C . ASN A 1 199 ? -15.539 -5.105 -22.438 1 90.19 199 ASN A C 1
ATOM 1476 O O . ASN A 1 199 ? -15.195 -3.953 -22.719 1 90.19 199 ASN A O 1
ATOM 1480 N N . MET A 1 200 ? -14.641 -6.027 -22.078 1 88 200 MET A N 1
ATOM 1481 C CA . MET A 1 200 ? -13.211 -5.742 -22.016 1 88 200 MET A CA 1
ATOM 1482 C C . MET A 1 200 ? -12.484 -6.336 -23.203 1 88 200 MET A C 1
ATOM 1484 O O . MET A 1 200 ? -11.258 -6.336 -23.266 1 88 200 MET A O 1
ATOM 1488 N N . GLY A 1 201 ? -13.227 -6.945 -24.062 1 89.75 201 GLY A N 1
ATOM 1489 C CA . GLY A 1 201 ? -12.664 -7.508 -25.281 1 89.75 201 GLY A CA 1
ATOM 1490 C C . GLY A 1 201 ? -12.156 -8.922 -25.094 1 89.75 201 GLY A C 1
ATOM 1491 O O . GLY A 1 201 ? -11.477 -9.461 -25.984 1 89.75 201 GLY A O 1
ATOM 1492 N N . ARG A 1 202 ? -12.492 -9.633 -24.062 1 92.62 202 ARG A N 1
ATOM 1493 C CA . ARG A 1 202 ? -12.008 -10.984 -23.797 1 92.62 202 ARG A CA 1
ATOM 1494 C C . ARG A 1 202 ? -12.945 -12.031 -24.375 1 92.62 202 ARG A C 1
ATOM 1496 O O . ARG A 1 202 ? -14.164 -11.906 -24.281 1 92.62 202 ARG A O 1
ATOM 1503 N N . SER A 1 203 ? -12.383 -12.961 -24.922 1 96.19 203 SER A N 1
ATOM 1504 C CA . SER A 1 203 ? -13.125 -14.094 -25.484 1 96.19 203 SER A CA 1
ATOM 1505 C C . SER A 1 203 ? -13.094 -15.281 -24.531 1 96.19 203 SER A C 1
ATOM 1507 O O . SER A 1 203 ? -12.461 -15.227 -23.469 1 96.19 203 SER A O 1
ATOM 1509 N N . ALA A 1 204 ? -13.867 -16.344 -24.922 1 97.62 204 ALA A N 1
ATOM 1510 C CA . ALA A 1 204 ? -13.828 -17.578 -24.156 1 97.62 204 ALA A CA 1
ATOM 1511 C C . ALA A 1 204 ? -12.398 -18.125 -24.047 1 97.62 204 ALA A C 1
ATOM 1513 O O . ALA A 1 204 ? -12 -18.641 -23 1 97.62 204 ALA A O 1
ATOM 1514 N N . LEU A 1 205 ? -11.656 -17.953 -25.109 1 97.38 205 LEU A N 1
ATOM 1515 C CA . LEU A 1 205 ? -10.266 -18.375 -25.125 1 97.38 205 LEU A CA 1
ATOM 1516 C C . LEU A 1 205 ? -9.438 -17.594 -24.109 1 97.38 205 LEU A C 1
ATOM 1518 O O . LEU A 1 205 ? -8.664 -18.172 -23.359 1 97.38 205 LEU A O 1
ATOM 1522 N N . THR A 1 206 ? -9.609 -16.297 -24.125 1 95.62 206 THR A N 1
ATOM 1523 C CA . THR A 1 206 ? -8.898 -15.43 -23.188 1 95.62 206 THR A CA 1
ATOM 1524 C C . THR A 1 206 ? -9.266 -15.781 -21.75 1 95.62 206 THR A C 1
ATOM 1526 O O . THR A 1 206 ? -8.391 -15.852 -20.875 1 95.62 206 THR A O 1
ATOM 1529 N N . HIS A 1 207 ? -10.547 -15.977 -21.5 1 95.81 207 HIS A N 1
ATOM 1530 C CA . HIS A 1 207 ? -11 -16.344 -20.156 1 95.81 207 HIS A CA 1
ATOM 1531 C C . HIS A 1 207 ? -10.352 -17.641 -19.703 1 95.81 207 HIS A C 1
ATOM 1533 O O . HIS A 1 207 ? -9.938 -17.75 -18.547 1 95.81 207 HIS A O 1
ATOM 1539 N N . ALA A 1 208 ? -10.289 -18.594 -20.531 1 96.69 208 ALA A N 1
ATOM 1540 C CA . ALA A 1 208 ? -9.68 -19.875 -20.219 1 96.69 208 ALA A CA 1
ATOM 1541 C C . ALA A 1 208 ? -8.203 -19.703 -19.844 1 96.69 208 ALA A C 1
ATOM 1543 O O . ALA A 1 208 ? -7.723 -20.312 -18.891 1 96.69 208 ALA A O 1
ATOM 1544 N N . LEU A 1 209 ? -7.523 -18.906 -20.578 1 95.19 209 LEU A N 1
ATOM 1545 C CA . LEU A 1 209 ? -6.09 -18.734 -20.391 1 95.19 209 LEU A CA 1
ATOM 1546 C C . LEU A 1 209 ? -5.801 -17.891 -19.156 1 95.19 209 LEU A C 1
ATOM 1548 O O . LEU A 1 209 ? -4.754 -18.047 -18.516 1 95.19 209 LEU A O 1
ATOM 1552 N N . LEU A 1 210 ? -6.688 -17.062 -18.781 1 91.62 210 LEU A N 1
ATOM 1553 C CA . LEU A 1 210 ? -6.473 -16.156 -17.672 1 91.62 210 LEU A CA 1
ATOM 1554 C C . LEU A 1 210 ? -6.754 -16.844 -16.344 1 91.62 210 LEU A C 1
ATOM 1556 O O . LEU A 1 210 ? -6.031 -16.641 -15.359 1 91.62 210 LEU A O 1
ATOM 1560 N N . SER A 1 211 ? -7.812 -17.641 -16.297 1 89.31 211 SER A N 1
ATOM 1561 C CA . SER A 1 211 ? -8.312 -18 -14.969 1 89.31 211 SER A CA 1
ATOM 1562 C C . SER A 1 211 ? -8.508 -19.516 -14.844 1 89.31 211 SER A C 1
ATOM 1564 O O . SER A 1 211 ? -8.711 -20.016 -13.734 1 89.31 211 SER A O 1
ATOM 1566 N N . CYS A 1 212 ? -8.5 -20.203 -15.859 1 90 212 CYS A N 1
ATOM 1567 C CA . CYS A 1 212 ? -8.742 -21.641 -15.836 1 90 212 CYS A CA 1
ATOM 1568 C C . CYS A 1 212 ? -7.684 -22.359 -15.008 1 90 212 CYS A C 1
ATOM 1570 O O . CYS A 1 212 ? -6.5 -22.031 -15.086 1 90 212 CYS A O 1
ATOM 1572 N N . PRO A 1 213 ? -8.172 -23.266 -14.125 1 84.94 213 PRO A N 1
ATOM 1573 C CA . PRO A 1 213 ? -7.188 -24.062 -13.406 1 84.94 213 PRO A CA 1
ATOM 1574 C C . PRO A 1 213 ? -6.215 -24.781 -14.336 1 84.94 213 PRO A C 1
ATOM 1576 O O . PRO A 1 213 ? -6.613 -25.266 -15.398 1 84.94 213 PRO A O 1
ATOM 1579 N N . ALA A 1 214 ? -5.051 -24.953 -13.883 1 82.12 214 ALA A N 1
ATOM 1580 C CA . ALA A 1 214 ? -3.934 -25.422 -14.703 1 82.12 214 ALA A CA 1
ATOM 1581 C C . ALA A 1 214 ? -4.195 -26.812 -15.258 1 82.12 214 ALA A C 1
ATOM 1583 O O . ALA A 1 214 ? -3.854 -27.109 -16.406 1 82.12 214 ALA A O 1
ATOM 1584 N N . GLU A 1 215 ? -4.848 -27.641 -14.531 1 81.69 215 GLU A N 1
ATOM 1585 C CA . GLU A 1 215 ? -5.043 -29.031 -14.922 1 81.69 215 GLU A CA 1
ATOM 1586 C C . GLU A 1 215 ? -6.059 -29.156 -16.047 1 81.69 215 GLU A C 1
ATOM 1588 O O . GLU A 1 215 ? -6.051 -30.141 -16.797 1 81.69 215 GLU A O 1
ATOM 1593 N N . ARG A 1 216 ? -6.859 -28.109 -16.234 1 90.19 216 ARG A N 1
ATOM 1594 C CA . ARG A 1 216 ? -7.953 -28.219 -17.188 1 90.19 216 ARG A CA 1
ATOM 1595 C C . ARG A 1 216 ? -7.766 -27.234 -18.344 1 90.19 216 ARG A C 1
ATOM 1597 O O . ARG A 1 216 ? -8.5 -27.281 -19.328 1 90.19 216 ARG A O 1
ATOM 1604 N N . THR A 1 217 ? -6.785 -26.484 -18.266 1 93.12 217 THR A N 1
ATOM 1605 C CA . THR A 1 217 ? -6.617 -25.391 -19.203 1 93.12 217 THR A CA 1
ATOM 1606 C C . THR A 1 217 ? -6.34 -25.906 -20.609 1 93.12 217 THR A C 1
ATOM 1608 O O . THR A 1 217 ? -6.926 -25.422 -21.578 1 93.12 217 THR A O 1
ATOM 1611 N N . GLU A 1 218 ? -5.496 -26.891 -20.719 1 93.62 218 GLU A N 1
ATOM 1612 C CA . GLU A 1 218 ? -5.094 -27.359 -22.047 1 93.62 218 GLU A CA 1
ATOM 1613 C C . GLU A 1 218 ? -6.285 -27.938 -22.812 1 93.62 218 GLU A C 1
ATOM 1615 O O . GLU A 1 218 ? -6.488 -27.609 -23.984 1 93.62 218 GLU A O 1
ATOM 1620 N N . ASP A 1 219 ? -7.078 -28.719 -22.109 1 95.94 219 ASP A N 1
ATOM 1621 C CA . ASP A 1 219 ? -8.234 -29.328 -22.75 1 95.94 219 ASP A CA 1
ATOM 1622 C C . ASP A 1 219 ? -9.242 -28.266 -23.188 1 95.94 219 ASP A C 1
ATOM 1624 O O . ASP A 1 219 ? -9.828 -28.375 -24.281 1 95.94 219 ASP A O 1
ATOM 1628 N N . THR A 1 220 ? -9.461 -27.328 -22.375 1 97.38 220 THR A N 1
ATOM 1629 C CA . THR A 1 220 ? -10.406 -26.266 -22.672 1 97.38 220 THR A CA 1
ATOM 1630 C C . THR A 1 220 ? -9.922 -25.438 -23.875 1 97.38 220 THR A C 1
ATOM 1632 O O . THR A 1 220 ? -10.703 -25.141 -24.781 1 97.38 220 THR A O 1
ATOM 1635 N N . VAL A 1 221 ? -8.664 -25.141 -23.891 1 97.56 221 VAL A N 1
ATOM 1636 C CA . VAL A 1 221 ? -8.07 -24.344 -24.969 1 97.56 221 VAL A CA 1
ATOM 1637 C C . VAL A 1 221 ? -8.164 -25.109 -26.281 1 97.56 221 VAL A C 1
ATOM 1639 O O . VAL A 1 221 ? -8.562 -24.547 -27.312 1 97.56 221 VAL A O 1
ATOM 1642 N N . ARG A 1 222 ? -7.855 -26.359 -26.297 1 97.38 222 ARG A N 1
ATOM 1643 C CA . ARG A 1 222 ? -7.906 -27.172 -27.5 1 97.38 222 ARG A CA 1
ATOM 1644 C C . ARG A 1 222 ? -9.328 -27.266 -28.047 1 97.38 222 ARG A C 1
ATOM 1646 O O . ARG A 1 222 ? -9.539 -27.234 -29.266 1 97.38 222 ARG A O 1
ATOM 1653 N N . LEU A 1 223 ? -10.266 -27.422 -27.125 1 98.06 223 LEU A N 1
ATOM 1654 C CA . LEU A 1 223 ? -11.664 -27.469 -27.531 1 98.06 223 LEU A CA 1
ATOM 1655 C C . LEU A 1 223 ? -12.062 -26.188 -28.25 1 98.06 223 LEU A C 1
ATOM 1657 O O . LEU A 1 223 ? -12.695 -26.234 -29.312 1 98.06 223 LEU A O 1
ATOM 1661 N N . LEU A 1 224 ? -11.727 -25.047 -27.703 1 98.19 224 LEU A N 1
ATOM 1662 C CA . LEU A 1 224 ? -12.102 -23.766 -28.266 1 98.19 224 LEU A CA 1
ATOM 1663 C C . LEU A 1 224 ? -11.414 -23.547 -29.609 1 98.19 224 LEU A C 1
ATOM 1665 O O . LEU A 1 224 ? -12.016 -23 -30.531 1 98.19 224 LEU A O 1
ATOM 1669 N N . LEU A 1 225 ? -10.148 -23.953 -29.734 1 97.5 225 LEU A N 1
ATOM 1670 C CA . LEU A 1 225 ? -9.398 -23.812 -30.969 1 97.5 225 LEU A CA 1
ATOM 1671 C C . LEU A 1 225 ? -10.008 -24.672 -32.062 1 97.5 225 LEU A C 1
ATOM 1673 O O . LEU A 1 225 ? -10.047 -24.25 -33.25 1 97.5 225 LEU A O 1
ATOM 1677 N N . ARG A 1 226 ? -10.477 -25.812 -31.703 1 96.75 226 ARG A N 1
ATOM 1678 C CA . ARG A 1 226 ? -11.125 -26.703 -32.656 1 96.75 226 ARG A CA 1
ATOM 1679 C C . ARG A 1 226 ? -12.398 -26.062 -33.219 1 96.75 226 ARG A C 1
ATOM 1681 O O . ARG A 1 226 ? -12.828 -26.375 -34.344 1 96.75 226 ARG A O 1
ATOM 1688 N N . HIS A 1 227 ? -13.008 -25.234 -32.469 1 97.19 227 HIS A N 1
ATOM 1689 C CA . HIS A 1 227 ? -14.219 -24.547 -32.906 1 97.19 227 HIS A CA 1
ATOM 1690 C C . HIS A 1 227 ? -13.906 -23.156 -33.438 1 97.19 227 HIS A C 1
ATOM 1692 O O . HIS A 1 227 ? -14.758 -22.266 -33.406 1 97.19 227 HIS A O 1
ATOM 1698 N N . CYS A 1 228 ? -12.664 -22.906 -33.781 1 94.06 228 CYS A N 1
ATOM 1699 C CA . CYS A 1 228 ? -12.195 -21.75 -34.562 1 94.06 228 CYS A CA 1
ATOM 1700 C C . CYS A 1 228 ? -12.203 -20.484 -33.719 1 94.06 228 CYS A C 1
ATOM 1702 O O . CYS A 1 228 ? -12.609 -19.422 -34.156 1 94.06 228 CYS A O 1
ATOM 1704 N N . ALA A 1 229 ? -11.891 -20.656 -32.469 1 96.31 229 ALA A N 1
ATOM 1705 C CA . ALA A 1 229 ? -11.719 -19.469 -31.625 1 96.31 229 ALA A CA 1
ATOM 1706 C C . ALA A 1 229 ? -10.672 -18.531 -32.219 1 96.31 229 ALA A C 1
ATOM 1708 O O . ALA A 1 229 ? -9.711 -18.984 -32.844 1 96.31 229 ALA A O 1
ATOM 1709 N N . ASP A 1 230 ? -10.828 -17.203 -32.031 1 94.62 230 ASP A N 1
ATOM 1710 C CA . ASP A 1 230 ? -9.883 -16.203 -32.531 1 94.62 230 ASP A CA 1
ATOM 1711 C C . ASP A 1 230 ? -8.578 -16.25 -31.734 1 94.62 230 ASP A C 1
ATOM 1713 O O . ASP A 1 230 ? -8.547 -15.867 -30.562 1 94.62 230 ASP A O 1
ATOM 1717 N N . VAL A 1 231 ? -7.539 -16.609 -32.344 1 95.25 231 VAL A N 1
ATOM 1718 C CA . VAL A 1 231 ? -6.273 -16.844 -31.672 1 95.25 231 VAL A CA 1
ATOM 1719 C C . VAL A 1 231 ? -5.5 -15.539 -31.547 1 95.25 231 VAL A C 1
ATOM 1721 O O . VAL A 1 231 ? -4.574 -15.438 -30.734 1 95.25 231 VAL A O 1
ATOM 1724 N N . ASN A 1 232 ? -5.895 -14.492 -32.25 1 94.19 232 ASN A N 1
ATOM 1725 C CA . ASN A 1 232 ? -5.129 -13.25 -32.281 1 94.19 232 ASN A CA 1
ATOM 1726 C C . ASN A 1 232 ? -5.859 -12.133 -31.531 1 94.19 232 ASN A C 1
ATOM 1728 O O . ASN A 1 232 ? -5.422 -10.977 -31.562 1 94.19 232 ASN A O 1
ATOM 1732 N N . GLY A 1 233 ? -7 -12.508 -30.969 1 91.44 233 GLY A N 1
ATOM 1733 C CA . GLY A 1 233 ? -7.699 -11.508 -30.172 1 91.44 233 GLY A CA 1
ATOM 1734 C C . GLY A 1 233 ? -6.879 -10.984 -29.016 1 91.44 233 GLY A C 1
ATOM 1735 O O . GLY A 1 233 ? -6.043 -11.703 -28.469 1 91.44 233 GLY A O 1
ATOM 1736 N N . GLN A 1 234 ? -7.051 -9.656 -28.672 1 90.81 234 GLN A N 1
ATOM 1737 C CA . GLN A 1 234 ? -6.32 -9.031 -27.578 1 90.81 234 GLN A CA 1
ATOM 1738 C C . GLN A 1 234 ? -7.266 -8.57 -26.484 1 90.81 234 GLN A C 1
ATOM 1740 O O . GLN A 1 234 ? -8.414 -8.203 -26.75 1 90.81 234 GLN A O 1
ATOM 1745 N N . ASP A 1 235 ? -6.828 -8.672 -25.234 1 86.81 235 ASP A N 1
ATOM 1746 C CA . ASP A 1 235 ? -7.613 -8.164 -24.125 1 86.81 235 ASP A CA 1
ATOM 1747 C C . ASP A 1 235 ? -7.355 -6.676 -23.891 1 86.81 235 ASP A C 1
ATOM 1749 O O . ASP A 1 235 ? -6.789 -6.004 -24.766 1 86.81 235 ASP A O 1
ATOM 1753 N N . ALA A 1 236 ? -7.875 -6.156 -22.828 1 79.88 236 ALA A N 1
ATOM 1754 C CA . ALA A 1 236 ? -7.82 -4.723 -22.562 1 79.88 236 ALA A CA 1
ATOM 1755 C C . ALA A 1 236 ? -6.379 -4.25 -22.391 1 79.88 236 ALA A C 1
ATOM 1757 O O . ALA A 1 236 ? -6.062 -3.094 -22.688 1 79.88 236 ALA A O 1
ATOM 1758 N N . GLU A 1 237 ? -5.457 -5.105 -21.984 1 83.94 237 GLU A N 1
ATOM 1759 C CA . GLU A 1 237 ? -4.047 -4.762 -21.828 1 83.94 237 GLU A CA 1
ATOM 1760 C C . GLU A 1 237 ? -3.258 -5.086 -23.094 1 83.94 237 GLU A C 1
ATOM 1762 O O . GLU A 1 237 ? -2.027 -5.02 -23.109 1 83.94 237 GLU A O 1
ATOM 1767 N N . GLY A 1 238 ? -3.936 -5.488 -24.094 1 88.69 238 GLY A N 1
ATOM 1768 C CA . GLY A 1 238 ? -3.318 -5.805 -25.375 1 88.69 238 GLY A CA 1
ATOM 1769 C C . GLY A 1 238 ? -2.676 -7.18 -25.406 1 88.69 238 GLY A C 1
ATOM 1770 O O . GLY A 1 238 ? -1.95 -7.512 -26.344 1 88.69 238 GLY A O 1
ATOM 1771 N N . LYS A 1 239 ? -2.883 -7.977 -24.391 1 93 239 LYS A N 1
ATOM 1772 C CA . LYS A 1 239 ? -2.244 -9.289 -24.344 1 93 239 LYS A CA 1
ATOM 1773 C C . LYS A 1 239 ? -2.914 -10.266 -25.312 1 93 239 LYS A C 1
ATOM 1775 O O . LYS A 1 239 ? -4.145 -10.352 -25.359 1 93 239 LYS A O 1
ATOM 1780 N N . THR A 1 240 ? -2.139 -10.906 -26.078 1 95.38 240 THR A N 1
ATOM 1781 C CA . THR A 1 240 ? -2.631 -11.945 -26.984 1 95.38 240 THR A CA 1
ATOM 1782 C C . THR A 1 240 ? -2.777 -13.273 -26.234 1 95.38 240 THR A C 1
ATOM 1784 O O . THR A 1 240 ? -2.248 -13.43 -25.125 1 95.38 240 THR A O 1
ATOM 1787 N N . ALA A 1 241 ? -3.508 -14.203 -26.859 1 96.12 241 ALA A N 1
ATOM 1788 C CA . ALA A 1 241 ? -3.66 -15.531 -26.281 1 96.12 241 ALA A CA 1
ATOM 1789 C C . ALA A 1 241 ? -2.303 -16.188 -26.062 1 96.12 241 ALA A C 1
ATOM 1791 O O . ALA A 1 241 ? -2.092 -16.859 -25.047 1 96.12 241 ALA A O 1
ATOM 1792 N N . LEU A 1 242 ? -1.391 -15.953 -27 1 97.44 242 LEU A N 1
ATOM 1793 C CA . LEU A 1 242 ? -0.062 -16.547 -26.906 1 97.44 242 LEU A CA 1
ATOM 1794 C C . LEU A 1 242 ? 0.709 -15.969 -25.719 1 97.44 242 LEU A C 1
ATOM 1796 O O . LEU A 1 242 ? 1.341 -16.719 -24.969 1 97.44 242 LEU A O 1
ATOM 1800 N N . ILE A 1 243 ? 0.686 -14.688 -25.578 1 97.62 243 ILE A N 1
ATOM 1801 C CA . ILE A 1 243 ? 1.356 -14.039 -24.453 1 97.62 243 ILE A CA 1
ATOM 1802 C C . ILE A 1 243 ? 0.776 -14.555 -23.141 1 97.62 243 ILE A C 1
ATOM 1804 O O . ILE A 1 243 ? 1.52 -14.867 -22.203 1 97.62 243 ILE A O 1
ATOM 1808 N N . LEU A 1 244 ? -0.56 -14.656 -23.062 1 96.25 244 LEU A N 1
ATOM 1809 C CA . LEU A 1 244 ? -1.226 -15.133 -21.859 1 96.25 244 LEU A CA 1
ATOM 1810 C C . LEU A 1 244 ? -0.805 -16.562 -21.531 1 96.25 244 LEU A C 1
ATOM 1812 O O . LEU A 1 244 ? -0.535 -16.875 -20.375 1 96.25 244 LEU A O 1
ATOM 1816 N N . ALA A 1 245 ? -0.787 -17.391 -22.469 1 96.56 245 ALA A N 1
ATOM 1817 C CA . ALA A 1 245 ? -0.384 -18.781 -22.266 1 96.56 245 ALA A CA 1
ATOM 1818 C C . ALA A 1 245 ? 1.042 -18.875 -21.734 1 96.56 245 ALA A C 1
ATOM 1820 O O . ALA A 1 245 ? 1.34 -19.703 -20.875 1 96.56 245 ALA A O 1
ATOM 1821 N N . VAL A 1 246 ? 1.942 -18.016 -22.281 1 96.69 246 VAL A N 1
ATOM 1822 C CA . VAL A 1 246 ? 3.336 -18 -21.844 1 96.69 246 VAL A CA 1
ATOM 1823 C C . VAL A 1 246 ? 3.424 -17.484 -20.406 1 96.69 246 VAL A C 1
ATOM 1825 O O . VAL A 1 246 ? 4.148 -18.047 -19.578 1 96.69 246 VAL A O 1
ATOM 1828 N N . GLU A 1 247 ? 2.686 -16.469 -20.094 1 94.81 247 GLU A N 1
ATOM 1829 C CA . GLU A 1 247 ? 2.686 -15.891 -18.766 1 94.81 247 GLU A CA 1
ATOM 1830 C C . GLU A 1 247 ? 2.23 -16.906 -17.719 1 94.81 247 GLU A C 1
ATOM 1832 O O . GLU A 1 247 ? 2.705 -16.906 -16.578 1 94.81 247 GLU A O 1
ATOM 1837 N N . ARG A 1 248 ? 1.342 -17.75 -18.094 1 92.19 248 ARG A N 1
ATOM 1838 C CA . ARG A 1 248 ? 0.806 -18.75 -17.188 1 92.19 248 ARG A CA 1
ATOM 1839 C C . ARG A 1 248 ? 1.677 -20 -17.188 1 92.19 248 ARG A C 1
ATOM 1841 O O . ARG A 1 248 ? 1.383 -20.969 -16.484 1 92.19 248 ARG A O 1
ATOM 1848 N N . ARG A 1 249 ? 2.734 -20.047 -17.984 1 91.31 249 ARG A N 1
ATOM 1849 C CA . ARG A 1 249 ? 3.695 -21.141 -18.078 1 91.31 249 ARG A CA 1
ATOM 1850 C C . ARG A 1 249 ? 3.008 -22.438 -18.5 1 91.31 249 ARG A C 1
ATOM 1852 O O . ARG A 1 249 ? 3.318 -23.5 -17.969 1 91.31 249 ARG A O 1
ATOM 1859 N N . HIS A 1 250 ? 2.055 -22.312 -19.344 1 90.56 250 HIS A N 1
ATOM 1860 C CA . HIS A 1 250 ? 1.313 -23.484 -19.797 1 90.56 250 HIS A CA 1
ATOM 1861 C C . HIS A 1 250 ? 1.843 -24 -21.125 1 90.56 250 HIS A C 1
ATOM 1863 O O . HIS A 1 250 ? 1.316 -23.656 -22.188 1 90.56 250 HIS A O 1
ATOM 1869 N N . LEU A 1 251 ? 2.709 -24.891 -21.062 1 92.31 251 LEU A N 1
ATOM 1870 C CA . LEU A 1 251 ? 3.398 -25.391 -22.234 1 92.31 251 LEU A CA 1
ATOM 1871 C C . LEU A 1 251 ? 2.412 -26.031 -23.219 1 92.31 251 LEU A C 1
ATOM 1873 O O . LEU A 1 251 ? 2.52 -25.844 -24.422 1 92.31 251 LEU A O 1
ATOM 1877 N N . GLY A 1 252 ? 1.474 -26.781 -22.641 1 93.75 252 GLY A N 1
ATOM 1878 C CA . GLY A 1 252 ? 0.483 -27.422 -23.5 1 93.75 252 GLY A CA 1
ATOM 1879 C C . GLY A 1 252 ? -0.33 -26.422 -24.312 1 93.75 252 GLY A C 1
ATOM 1880 O O . GLY A 1 252 ? -0.572 -26.641 -25.5 1 93.75 252 GLY A O 1
ATOM 1881 N N . SER A 1 253 ? -0.763 -25.391 -23.672 1 96.12 253 SER A N 1
ATOM 1882 C CA . SER A 1 253 ? -1.542 -24.359 -24.359 1 96.12 253 SER A CA 1
ATOM 1883 C C . SER A 1 253 ? -0.697 -23.625 -25.391 1 96.12 253 SER A C 1
ATOM 1885 O O . SER A 1 253 ? -1.191 -23.25 -26.453 1 96.12 253 SER A O 1
ATOM 1887 N N . VAL A 1 254 ? 0.565 -23.375 -25.047 1 97.44 254 VAL A N 1
ATOM 1888 C CA . VAL A 1 254 ? 1.472 -22.719 -25.984 1 97.44 254 VAL A CA 1
ATOM 1889 C C . VAL A 1 254 ? 1.603 -23.547 -27.266 1 97.44 254 VAL A C 1
ATOM 1891 O O . VAL A 1 254 ? 1.483 -23.031 -28.375 1 97.44 254 VAL A O 1
ATOM 1894 N N . ARG A 1 255 ? 1.788 -24.812 -27.125 1 97.19 255 ARG A N 1
ATOM 1895 C CA . ARG A 1 255 ? 1.918 -25.703 -28.266 1 97.19 255 ARG A CA 1
ATOM 1896 C C . ARG A 1 255 ? 0.645 -25.719 -29.109 1 97.19 255 ARG A C 1
ATOM 1898 O O . ARG A 1 255 ? 0.704 -25.656 -30.328 1 97.19 255 ARG A O 1
ATOM 1905 N N . ALA A 1 256 ? -0.446 -25.828 -28.359 1 96.94 256 ALA A N 1
ATOM 1906 C CA . ALA A 1 256 ? -1.731 -25.844 -29.047 1 96.94 256 ALA A CA 1
ATOM 1907 C C . ALA A 1 256 ? -1.921 -24.594 -29.891 1 96.94 256 ALA A C 1
ATOM 1909 O O . ALA A 1 256 ? -2.438 -24.656 -31.016 1 96.94 256 ALA A O 1
ATOM 1910 N N . LEU A 1 257 ? -1.545 -23.484 -29.375 1 97.69 257 LEU A N 1
ATOM 1911 C CA . LEU A 1 257 ? -1.678 -22.219 -30.078 1 97.69 257 LEU A CA 1
ATOM 1912 C C . LEU A 1 257 ? -0.725 -22.156 -31.266 1 97.69 257 LEU A C 1
ATOM 1914 O O . LEU A 1 257 ? -1.1 -21.688 -32.344 1 97.69 257 LEU A O 1
ATOM 1918 N N . LEU A 1 258 ? 0.503 -22.625 -31.109 1 97.5 258 LEU A N 1
ATOM 1919 C CA . LEU A 1 258 ? 1.522 -22.578 -32.156 1 97.5 258 LEU A CA 1
ATOM 1920 C C . LEU A 1 258 ? 1.14 -23.469 -33.344 1 97.5 258 LEU A C 1
ATOM 1922 O O . LEU A 1 258 ? 1.638 -23.266 -34.438 1 97.5 258 LEU A O 1
ATOM 1926 N N . GLU A 1 259 ? 0.253 -24.359 -33.094 1 96.5 259 GLU A N 1
ATOM 1927 C CA . GLU A 1 259 ? -0.216 -25.25 -34.156 1 96.5 259 GLU A CA 1
ATOM 1928 C C . GLU A 1 259 ? -1.229 -24.562 -35.062 1 96.5 259 GLU A C 1
ATOM 1930 O O . GLU A 1 259 ? -1.518 -25.031 -36.156 1 96.5 259 GLU A O 1
ATOM 1935 N N . GLN A 1 260 ? -1.685 -23.484 -34.625 1 96.44 260 GLN A N 1
ATOM 1936 C CA . GLN A 1 260 ? -2.689 -22.766 -35.406 1 96.44 260 GLN A CA 1
ATOM 1937 C C . GLN A 1 260 ? -2.047 -22 -36.562 1 96.44 260 GLN A C 1
ATOM 1939 O O . GLN A 1 260 ? -1.103 -21.234 -36.344 1 96.44 260 GLN A O 1
ATOM 1944 N N . GLU A 1 261 ? -2.553 -22.078 -37.688 1 93.12 261 GLU A N 1
ATOM 1945 C CA . GLU A 1 261 ? -1.967 -21.516 -38.906 1 93.12 261 GLU A CA 1
ATOM 1946 C C . GLU A 1 261 ? -2.043 -19.984 -38.906 1 93.12 261 GLU A C 1
ATOM 1948 O O . GLU A 1 261 ? -1.109 -19.312 -39.344 1 93.12 261 GLU A O 1
ATOM 1953 N N . ARG A 1 262 ? -3.061 -19.469 -38.438 1 93.12 262 ARG A N 1
ATOM 1954 C CA . ARG A 1 262 ? -3.297 -18.031 -38.562 1 93.12 262 ARG A CA 1
ATOM 1955 C C . ARG A 1 262 ? -2.693 -17.297 -37.344 1 93.12 262 ARG A C 1
ATOM 1957 O O . ARG A 1 262 ? -2.852 -16.078 -37.219 1 93.12 262 ARG A O 1
ATOM 1964 N N . LEU A 1 263 ? -1.988 -17.969 -36.562 1 96 263 LEU A N 1
ATOM 1965 C CA . LEU A 1 263 ? -1.454 -17.359 -35.344 1 96 263 LEU A CA 1
ATOM 1966 C C . LEU A 1 263 ? -0.374 -16.344 -35.688 1 96 263 LEU A C 1
ATOM 1968 O O . LEU A 1 263 ? 0.523 -16.609 -36.469 1 96 263 LEU A O 1
ATOM 1972 N N . GLU A 1 264 ? -0.49 -15.164 -35.125 1 96.19 264 GLU A N 1
ATOM 1973 C CA . GLU A 1 264 ? 0.567 -14.156 -35.188 1 96.19 264 GLU A CA 1
ATOM 1974 C C . GLU A 1 264 ? 1.534 -14.297 -34 1 96.19 264 GLU A C 1
ATOM 1976 O O . GLU A 1 264 ? 1.296 -13.75 -32.938 1 96.19 264 GLU A O 1
ATOM 1981 N N . VAL A 1 265 ? 2.643 -14.773 -34.25 1 97 265 VAL A N 1
ATOM 1982 C CA . VAL A 1 265 ? 3.576 -15.18 -33.188 1 97 265 VAL A CA 1
ATOM 1983 C C . VAL A 1 265 ? 4.234 -13.945 -32.594 1 97 265 VAL A C 1
ATOM 1985 O O . VAL A 1 265 ? 4.598 -13.953 -31.406 1 97 265 VAL A O 1
ATOM 1988 N N . ASP A 1 266 ? 4.328 -12.773 -33.344 1 97.19 266 ASP A N 1
ATOM 1989 C CA . ASP A 1 266 ? 5.047 -11.594 -32.875 1 97.19 266 ASP A CA 1
ATOM 1990 C C . ASP A 1 266 ? 4.078 -10.523 -32.375 1 97.19 266 ASP A C 1
ATOM 1992 O O . ASP A 1 266 ? 4.41 -9.336 -32.344 1 97.19 266 ASP A O 1
ATOM 1996 N N . GLY A 1 267 ? 2.82 -11.039 -32.125 1 95.5 267 GLY A N 1
ATOM 1997 C CA . GLY A 1 267 ? 1.901 -10.078 -31.531 1 95.5 267 GLY A CA 1
ATOM 1998 C C . GLY A 1 267 ? 2.449 -9.43 -30.266 1 95.5 267 GLY A C 1
ATOM 1999 O O . GLY A 1 267 ? 3.141 -10.078 -29.484 1 95.5 267 GLY A O 1
ATOM 2000 N N . ARG A 1 268 ? 2.193 -8.078 -30.047 1 95.69 268 ARG A N 1
ATOM 2001 C CA . ARG A 1 268 ? 2.717 -7.328 -28.906 1 95.69 268 ARG A CA 1
ATOM 2002 C C . ARG A 1 268 ? 1.591 -6.859 -28 1 95.69 268 ARG A C 1
ATOM 2004 O O . ARG A 1 268 ? 0.474 -6.609 -28.453 1 95.69 268 ARG A O 1
ATOM 2011 N N . ASP A 1 269 ? 1.798 -6.863 -26.719 1 93.25 269 ASP A N 1
ATOM 2012 C CA . ASP A 1 269 ? 0.837 -6.258 -25.797 1 93.25 269 ASP A CA 1
ATOM 2013 C C . ASP A 1 269 ? 1.008 -4.738 -25.75 1 93.25 269 ASP A C 1
ATOM 2015 O O . ASP A 1 269 ? 1.708 -4.16 -26.594 1 93.25 269 ASP A O 1
ATOM 2019 N N . SER A 1 270 ? 0.282 -4.039 -24.859 1 87.31 270 SER A N 1
ATOM 2020 C CA . SER A 1 270 ? 0.262 -2.582 -24.812 1 87.31 270 SER A CA 1
ATOM 2021 C C . SER A 1 270 ? 1.62 -2.025 -24.391 1 87.31 270 SER A C 1
ATOM 2023 O O . SER A 1 270 ? 1.938 -0.87 -24.672 1 87.31 270 SER A O 1
ATOM 2025 N N . GLU A 1 271 ? 2.5 -2.859 -23.766 1 87.06 271 GLU A N 1
ATOM 2026 C CA . GLU A 1 271 ? 3.838 -2.439 -23.344 1 87.06 271 GLU A CA 1
ATOM 2027 C C . GLU A 1 271 ? 4.875 -2.791 -24.406 1 87.06 271 GLU A C 1
ATOM 2029 O O . GLU A 1 271 ? 6.066 -2.533 -24.234 1 87.06 271 GLU A O 1
ATOM 2034 N N . GLY A 1 272 ? 4.43 -3.369 -25.453 1 92.19 272 GLY A N 1
ATOM 2035 C CA . GLY A 1 272 ? 5.316 -3.711 -26.547 1 92.19 272 GLY A CA 1
ATOM 2036 C C . GLY A 1 272 ? 5.996 -5.055 -26.375 1 92.19 272 GLY A C 1
ATOM 2037 O O . GLY A 1 272 ? 6.926 -5.391 -27.109 1 92.19 272 GLY A O 1
ATOM 2038 N N . ARG A 1 273 ? 5.586 -5.91 -25.516 1 94.81 273 ARG A N 1
ATOM 2039 C CA . ARG A 1 273 ? 6.227 -7.195 -25.25 1 94.81 273 ARG A CA 1
ATOM 2040 C C . ARG A 1 273 ? 5.672 -8.273 -26.188 1 94.81 273 ARG A C 1
ATOM 2042 O O . ARG A 1 273 ? 4.465 -8.336 -26.422 1 94.81 273 ARG A O 1
ATOM 2049 N N . THR A 1 274 ? 6.543 -9.094 -26.562 1 97.44 274 THR A N 1
ATOM 2050 C CA . THR A 1 274 ? 6.156 -10.273 -27.328 1 97.44 274 THR A CA 1
ATOM 2051 C C . THR A 1 274 ? 6.16 -11.523 -26.453 1 97.44 274 THR A C 1
ATOM 2053 O O . THR A 1 274 ? 6.672 -11.492 -25.328 1 97.44 274 THR A O 1
ATOM 2056 N N . ALA A 1 275 ? 5.535 -12.578 -26.984 1 98 275 ALA A N 1
ATOM 2057 C CA . ALA A 1 275 ? 5.547 -13.852 -26.25 1 98 275 ALA A CA 1
ATOM 2058 C C . ALA A 1 275 ? 6.973 -14.344 -26.031 1 98 275 ALA A C 1
ATOM 2060 O O . ALA A 1 275 ? 7.285 -14.898 -24.969 1 98 275 ALA A O 1
ATOM 2061 N N . LEU A 1 276 ? 7.848 -14.109 -27 1 98.06 276 LEU A N 1
ATOM 2062 C CA . LEU A 1 276 ? 9.234 -14.539 -26.891 1 98.06 276 LEU A CA 1
ATOM 2063 C C . LEU A 1 276 ? 9.953 -13.797 -25.766 1 98.06 276 LEU A C 1
ATOM 2065 O O . LEU A 1 276 ? 10.688 -14.398 -24.984 1 98.06 276 LEU A O 1
ATOM 2069 N N . LEU A 1 277 ? 9.75 -12.523 -25.75 1 97.38 277 LEU A N 1
ATOM 2070 C CA . LEU A 1 277 ? 10.359 -11.727 -24.688 1 97.38 277 LEU A CA 1
ATOM 2071 C C . LEU A 1 277 ? 9.883 -12.195 -23.312 1 97.38 277 LEU A C 1
ATOM 2073 O O . LEU A 1 277 ? 10.68 -12.336 -22.391 1 97.38 277 LEU A O 1
ATOM 2077 N N . VAL A 1 278 ? 8.578 -12.438 -23.203 1 97.31 278 VAL A N 1
ATOM 2078 C CA . VAL A 1 278 ? 8 -12.883 -21.938 1 97.31 278 VAL A CA 1
ATOM 2079 C C . VAL A 1 278 ? 8.578 -14.242 -21.562 1 97.31 278 VAL A C 1
ATOM 2081 O O . VAL A 1 278 ? 8.922 -14.477 -20.406 1 97.31 278 VAL A O 1
ATOM 2084 N N . ALA A 1 279 ? 8.617 -15.109 -22.453 1 97.69 279 ALA A N 1
ATOM 2085 C CA . ALA A 1 279 ? 9.188 -16.438 -22.203 1 97.69 279 ALA A CA 1
ATOM 2086 C C . ALA A 1 279 ? 10.617 -16.328 -21.703 1 97.69 279 ALA A C 1
ATOM 2088 O O . ALA A 1 279 ? 11.023 -17.094 -20.812 1 97.69 279 ALA A O 1
ATOM 2089 N N . THR A 1 280 ? 11.391 -15.43 -22.25 1 96.44 280 THR A N 1
ATOM 2090 C CA . THR A 1 280 ? 12.781 -15.227 -21.859 1 96.44 280 THR A CA 1
ATOM 2091 C C . THR A 1 280 ? 12.867 -14.641 -20.453 1 96.44 280 THR A C 1
ATOM 2093 O O . THR A 1 280 ? 13.703 -15.07 -19.641 1 96.44 280 THR A O 1
ATOM 2096 N N . GLN A 1 281 ? 12 -13.688 -20.219 1 93.81 281 GLN A N 1
ATOM 2097 C CA . GLN A 1 281 ? 11.969 -13.062 -18.906 1 93.81 281 GLN A CA 1
ATOM 2098 C C . GLN A 1 281 ? 11.648 -14.086 -17.812 1 93.81 281 GLN A C 1
ATOM 2100 O O . GLN A 1 281 ? 12.172 -14.008 -16.703 1 93.81 281 GLN A O 1
ATOM 2105 N N . LEU A 1 282 ? 10.852 -15.055 -18.172 1 93.5 282 LEU A N 1
ATOM 2106 C CA . LEU A 1 282 ? 10.43 -16.078 -17.219 1 93.5 282 LEU A CA 1
ATOM 2107 C C . LEU A 1 282 ? 11.375 -17.266 -17.25 1 93.5 282 LEU A C 1
ATOM 2109 O O . LEU A 1 282 ? 11.148 -18.266 -16.562 1 93.5 282 LEU A O 1
ATOM 2113 N N . ASP A 1 283 ? 12.414 -17.25 -18.078 1 92.75 283 ASP A N 1
ATOM 2114 C CA . ASP A 1 283 ? 13.43 -18.281 -18.219 1 92.75 283 ASP A CA 1
ATOM 2115 C C . ASP A 1 283 ? 12.805 -19.609 -18.656 1 92.75 283 ASP A C 1
ATOM 2117 O O . ASP A 1 283 ? 13.133 -20.656 -18.109 1 92.75 283 ASP A O 1
ATOM 2121 N N . LEU A 1 284 ? 11.852 -19.5 -19.578 1 94.06 284 LEU A N 1
ATOM 2122 C CA . LEU A 1 284 ? 11.234 -20.672 -20.172 1 94.06 284 LEU A CA 1
ATOM 2123 C C . LEU A 1 284 ? 11.93 -21.062 -21.469 1 94.06 284 LEU A C 1
ATOM 2125 O O . LEU A 1 284 ? 11.438 -20.766 -22.562 1 94.06 284 LEU A O 1
ATOM 2129 N N . GLY A 1 285 ? 12.984 -21.797 -21.328 1 94.69 285 GLY A N 1
ATOM 2130 C CA . GLY A 1 285 ? 13.844 -22.109 -22.453 1 94.69 285 GLY A CA 1
ATOM 2131 C C . GLY A 1 285 ? 13.133 -22.906 -23.531 1 94.69 285 GLY A C 1
ATOM 2132 O O . GLY A 1 285 ? 13.242 -22.594 -24.7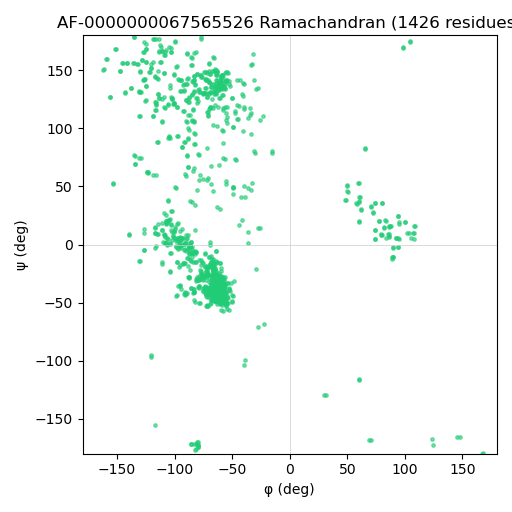19 1 94.69 285 GLY A O 1
ATOM 2133 N N . GLU A 1 286 ? 12.406 -23.906 -23.078 1 94.56 286 GLU A N 1
ATOM 2134 C CA . GLU A 1 286 ? 11.695 -24.75 -24.031 1 94.56 286 GLU A CA 1
ATOM 2135 C C . GLU A 1 286 ? 10.664 -23.938 -24.828 1 94.56 286 GLU A C 1
ATOM 2137 O O . GLU A 1 286 ? 10.539 -24.094 -26.031 1 94.56 286 GLU A O 1
ATOM 2142 N N . VAL A 1 287 ? 9.938 -23.109 -24.172 1 97.19 287 VAL A N 1
ATOM 2143 C CA . VAL A 1 287 ? 8.914 -22.266 -24.797 1 97.19 287 VAL A CA 1
ATOM 2144 C C . VAL A 1 287 ? 9.57 -21.312 -25.781 1 97.19 287 VAL A C 1
ATOM 2146 O O . VAL A 1 287 ? 9.07 -21.109 -26.891 1 97.19 287 VAL A O 1
ATOM 2149 N N . ALA A 1 288 ? 10.68 -20.719 -25.344 1 97.94 288 ALA A N 1
ATOM 2150 C CA . ALA A 1 288 ? 11.398 -19.797 -26.219 1 97.94 288 ALA A CA 1
ATOM 2151 C C . ALA A 1 288 ? 11.844 -20.469 -27.516 1 97.94 288 ALA A C 1
ATOM 2153 O O . ALA A 1 288 ? 11.711 -19.906 -28.594 1 97.94 288 ALA A O 1
ATOM 2154 N N . GLN A 1 289 ? 12.336 -21.625 -27.406 1 97.31 289 GLN A N 1
ATOM 2155 C CA . GLN A 1 289 ? 12.797 -22.375 -28.578 1 97.31 289 GLN A CA 1
ATOM 2156 C C . GLN A 1 289 ? 11.633 -22.688 -29.516 1 97.31 289 GLN A C 1
ATOM 2158 O O . GLN A 1 289 ? 11.766 -22.562 -30.734 1 97.31 289 GLN A O 1
ATOM 2163 N N . LEU A 1 290 ? 10.508 -23.109 -28.953 1 97.69 290 LEU A N 1
ATOM 2164 C CA . LEU A 1 290 ? 9.32 -23.406 -29.75 1 97.69 290 LEU A CA 1
ATOM 2165 C C . LEU A 1 290 ? 8.859 -22.172 -30.516 1 97.69 290 LEU A C 1
ATOM 2167 O O . LEU A 1 290 ? 8.484 -22.266 -31.688 1 97.69 290 LEU A O 1
ATOM 2171 N N . LEU A 1 291 ? 8.875 -21.078 -29.859 1 98.25 291 LEU A N 1
ATOM 2172 C CA . LEU A 1 291 ? 8.453 -19.828 -30.484 1 98.25 291 LEU A CA 1
ATOM 2173 C C . LEU A 1 291 ? 9.375 -19.469 -31.656 1 98.25 291 LEU A C 1
ATOM 2175 O O . LEU A 1 291 ? 8.906 -19.078 -32.719 1 98.25 291 LEU A O 1
ATOM 2179 N N . CYS A 1 292 ? 10.656 -19.641 -31.469 1 97.56 292 CYS A N 1
ATOM 2180 C CA . CYS A 1 292 ? 11.625 -19.328 -32.531 1 97.56 292 CYS A CA 1
ATOM 2181 C C . CYS A 1 292 ? 11.477 -20.297 -33.688 1 97.56 292 CYS A C 1
ATOM 2183 O O . CYS A 1 292 ? 11.641 -19.906 -34.844 1 97.56 292 CYS A O 1
ATOM 2185 N N . GLN A 1 293 ? 11.211 -21.5 -33.344 1 96.25 293 GLN A N 1
ATOM 2186 C CA . GLN A 1 293 ? 10.992 -22.484 -34.406 1 96.25 293 GLN A CA 1
ATOM 2187 C C . GLN A 1 293 ? 9.789 -22.109 -35.25 1 96.25 293 GLN A C 1
ATOM 2189 O O . GLN A 1 293 ? 9.773 -22.406 -36.469 1 96.25 293 GLN A O 1
ATOM 2194 N N . ARG A 1 294 ? 8.852 -21.516 -34.688 1 96.94 294 ARG A N 1
ATOM 2195 C CA . ARG A 1 294 ? 7.648 -21.109 -35.375 1 96.94 294 ARG A CA 1
ATOM 2196 C C . ARG A 1 294 ? 7.863 -19.766 -36.094 1 96.94 294 ARG A C 1
ATOM 2198 O O . ARG A 1 294 ? 6.957 -19.25 -36.75 1 96.94 294 ARG A O 1
ATOM 2205 N N . GLY A 1 295 ? 9.055 -19.156 -35.844 1 95.56 295 GLY A N 1
ATOM 2206 C CA . GLY A 1 295 ? 9.398 -17.984 -36.625 1 95.56 295 GLY A CA 1
ATOM 2207 C C . GLY A 1 295 ? 9.32 -16.703 -35.812 1 95.56 295 GLY A C 1
ATOM 2208 O O . GLY A 1 295 ? 9.25 -15.602 -36.375 1 95.56 295 GLY A O 1
ATOM 2209 N N . ALA A 1 296 ? 9.281 -16.75 -34.594 1 97.69 296 ALA A N 1
ATOM 2210 C CA . ALA A 1 296 ? 9.281 -15.539 -33.75 1 97.69 296 ALA A CA 1
ATOM 2211 C C . ALA A 1 296 ? 10.539 -14.719 -34 1 97.69 296 ALA A C 1
ATOM 2213 O O . ALA A 1 296 ? 11.633 -15.266 -34.125 1 97.69 296 ALA A O 1
ATOM 2214 N N . SER A 1 297 ? 10.375 -13.391 -34.094 1 96.88 297 SER A N 1
ATOM 2215 C CA . SER A 1 297 ? 11.516 -12.5 -34.281 1 96.88 297 SER A CA 1
ATOM 2216 C C . SER A 1 297 ? 12.352 -12.383 -33 1 96.88 297 SER A C 1
ATOM 2218 O O . SER A 1 297 ? 11.805 -12.195 -31.922 1 96.88 297 SER A O 1
ATOM 2220 N N . VAL A 1 298 ? 13.617 -12.469 -33.156 1 96.25 298 VAL A N 1
ATOM 2221 C CA . VAL A 1 298 ? 14.508 -12.367 -32 1 96.25 298 VAL A CA 1
ATOM 2222 C C . VAL A 1 298 ? 14.859 -10.906 -31.734 1 96.25 298 VAL A C 1
ATOM 2224 O O . VAL A 1 298 ? 15.555 -10.594 -30.766 1 96.25 298 VAL A O 1
ATOM 2227 N N . ASP A 1 299 ? 14.359 -10 -32.594 1 92.56 299 ASP A N 1
ATOM 2228 C CA . ASP A 1 299 ? 14.531 -8.562 -32.375 1 92.56 299 ASP A CA 1
ATOM 2229 C C . ASP A 1 299 ? 13.375 -7.977 -31.578 1 92.56 299 ASP A C 1
ATOM 2231 O O . ASP A 1 299 ? 12.641 -7.121 -32.062 1 92.56 299 ASP A O 1
ATOM 2235 N N . CYS A 1 300 ? 13.172 -8.406 -30.469 1 91.75 300 CYS A N 1
ATOM 2236 C CA . CYS A 1 300 ? 12.031 -7.965 -29.672 1 91.75 300 CYS A CA 1
ATOM 2237 C C . CYS A 1 300 ? 12.484 -7.477 -28.297 1 91.75 300 CYS A C 1
ATOM 2239 O O . CYS A 1 300 ? 11.656 -7.262 -27.406 1 91.75 300 CYS A O 1
ATOM 2241 N N . GLY A 1 301 ? 13.734 -7.305 -28.047 1 89.5 301 GLY A N 1
ATOM 2242 C CA . GLY A 1 301 ? 14.297 -6.863 -26.781 1 89.5 301 GLY A CA 1
ATOM 2243 C C . GLY A 1 301 ? 15.664 -7.441 -26.5 1 89.5 301 GLY A C 1
ATOM 2244 O O . GLY A 1 301 ? 16.328 -7.953 -27.406 1 89.5 301 GLY A O 1
ATOM 2245 N N . ASP A 1 302 ? 16.109 -7.316 -25.203 1 90.94 302 ASP A N 1
ATOM 2246 C CA . ASP A 1 302 ? 17.438 -7.797 -24.812 1 90.94 302 ASP A CA 1
ATOM 2247 C C . ASP A 1 302 ? 17.391 -9.266 -24.391 1 90.94 302 ASP A C 1
ATOM 2249 O O . ASP A 1 302 ? 17.672 -9.602 -23.25 1 90.94 302 ASP A O 1
ATOM 2253 N N . LEU A 1 303 ? 17.109 -10.078 -25.375 1 94.94 303 LEU A N 1
ATOM 2254 C CA . LEU A 1 303 ? 16.938 -11.5 -25.109 1 94.94 303 LEU A CA 1
ATOM 2255 C C . LEU A 1 303 ? 18.234 -12.109 -24.562 1 94.94 303 LEU A C 1
ATOM 2257 O O . LEU A 1 303 ? 18.203 -12.844 -23.578 1 94.94 303 LEU A O 1
ATOM 2261 N N . VAL A 1 304 ? 19.359 -11.781 -25.141 1 92.94 304 VAL A N 1
ATOM 2262 C CA . VAL A 1 304 ? 20.641 -12.352 -24.766 1 92.94 304 VAL A CA 1
ATOM 2263 C C . VAL A 1 304 ? 21.016 -11.898 -23.359 1 92.94 304 VAL A C 1
ATOM 2265 O O . VAL A 1 304 ? 21.406 -12.719 -22.516 1 92.94 304 VAL A O 1
ATOM 2268 N N . GLY A 1 305 ? 20.875 -10.586 -23.156 1 88.38 305 GLY A N 1
ATOM 2269 C CA . GLY A 1 305 ? 21.172 -10.055 -21.828 1 88.38 305 GLY A CA 1
ATOM 2270 C C . GLY A 1 305 ? 20.328 -10.68 -20.734 1 88.38 305 GLY A C 1
ATOM 2271 O O . GLY A 1 305 ? 20.844 -10.984 -19.656 1 88.38 305 GLY A O 1
ATOM 2272 N N . ILE A 1 306 ? 19.047 -10.867 -20.969 1 91.69 306 ILE A N 1
ATOM 2273 C CA . ILE A 1 306 ? 18.125 -11.453 -20 1 91.69 306 ILE A CA 1
ATOM 2274 C C . ILE A 1 306 ? 18.516 -12.906 -19.734 1 91.69 306 ILE A C 1
ATOM 2276 O O . ILE A 1 306 ? 18.562 -13.344 -18.594 1 91.69 306 ILE A O 1
ATOM 2280 N N . ALA A 1 307 ? 18.75 -13.656 -20.766 1 92.56 307 ALA A N 1
ATOM 2281 C CA . ALA A 1 307 ? 19.156 -15.055 -20.625 1 92.56 307 ALA A CA 1
ATOM 2282 C C . ALA A 1 307 ? 20.438 -15.172 -19.812 1 92.56 307 ALA A C 1
ATOM 2284 O O . ALA A 1 307 ? 20.562 -16.062 -18.969 1 92.56 307 ALA A O 1
ATOM 2285 N N . ARG A 1 308 ? 21.359 -14.273 -20 1 85.19 308 ARG A N 1
ATOM 2286 C CA . ARG A 1 308 ? 22.641 -14.289 -19.281 1 85.19 308 ARG A CA 1
ATOM 2287 C C . ARG A 1 308 ? 22.438 -13.953 -17.812 1 85.19 308 ARG A C 1
ATOM 2289 O O . ARG A 1 308 ? 23.078 -14.562 -16.938 1 85.19 308 ARG A O 1
ATOM 2296 N N . ARG A 1 309 ? 21.609 -13.031 -17.625 1 81.94 309 ARG A N 1
ATOM 2297 C CA . ARG A 1 309 ? 21.328 -12.656 -16.25 1 81.94 309 ARG A CA 1
ATOM 2298 C C . ARG A 1 309 ? 20.656 -13.805 -15.484 1 81.94 309 ARG A C 1
ATOM 2300 O O . ARG A 1 309 ? 20.828 -13.938 -14.273 1 81.94 309 ARG A O 1
ATOM 2307 N N . ASN A 1 310 ? 20 -14.602 -16.281 1 84.94 310 ASN A N 1
ATOM 2308 C CA . ASN A 1 310 ? 19.359 -15.766 -15.688 1 84.94 310 ASN A CA 1
ATOM 2309 C C . ASN A 1 310 ? 20.297 -16.969 -15.672 1 84.94 310 ASN A C 1
ATOM 2311 O O . ASN A 1 310 ? 19.875 -18.078 -15.328 1 84.94 310 ASN A O 1
ATOM 2315 N N . TYR A 1 311 ? 21.547 -16.797 -16.078 1 81.25 311 TYR A N 1
ATOM 2316 C CA . TYR A 1 311 ? 22.594 -17.828 -16.125 1 81.25 311 TYR A CA 1
ATOM 2317 C C . TYR A 1 311 ? 22.188 -18.969 -17.047 1 81.25 311 TYR A C 1
ATOM 2319 O O . TYR A 1 311 ? 22.547 -20.125 -16.812 1 81.25 311 TYR A O 1
ATOM 2327 N N . ASN A 1 312 ? 21.234 -18.672 -17.938 1 89.88 312 ASN A N 1
ATOM 2328 C CA . ASN A 1 312 ? 20.859 -19.625 -18.984 1 89.88 312 ASN A CA 1
ATOM 2329 C C . ASN A 1 312 ? 21.703 -19.438 -20.234 1 89.88 312 ASN A C 1
ATOM 2331 O O . ASN A 1 312 ? 21.203 -18.922 -21.25 1 89.88 312 ASN A O 1
ATOM 2335 N N . ASN A 1 313 ? 22.922 -19.906 -20.141 1 87.88 313 ASN A N 1
ATOM 2336 C CA . ASN A 1 313 ? 23.891 -19.688 -21.219 1 87.88 313 ASN A CA 1
ATOM 2337 C C . ASN A 1 313 ? 23.5 -20.422 -22.484 1 87.88 313 ASN A C 1
ATOM 2339 O O . ASN A 1 313 ? 23.766 -19.938 -23.594 1 87.88 313 ASN A O 1
ATOM 2343 N N . ASP A 1 314 ? 22.875 -21.547 -22.312 1 90.94 314 ASP A N 1
ATOM 2344 C CA . ASP A 1 314 ? 22.406 -22.281 -23.484 1 90.94 314 ASP A CA 1
ATOM 2345 C C . ASP A 1 314 ? 21.391 -21.469 -24.266 1 90.94 314 ASP A C 1
ATOM 2347 O O . ASP A 1 314 ? 21.453 -21.406 -25.5 1 90.94 314 ASP A O 1
ATOM 2351 N N . LEU A 1 315 ? 20.484 -20.891 -23.578 1 94.06 315 LEU A N 1
ATOM 2352 C CA . LEU A 1 315 ? 19.469 -20.062 -24.219 1 94.06 315 LEU A CA 1
ATOM 2353 C C . LEU A 1 315 ? 20.094 -18.828 -24.875 1 94.06 315 LEU A C 1
ATOM 2355 O O . LEU A 1 315 ? 19.688 -18.422 -25.953 1 94.06 315 LEU A O 1
ATOM 2359 N N . ALA A 1 316 ? 21.109 -18.25 -24.219 1 92.88 316 ALA A N 1
ATOM 2360 C CA . ALA A 1 316 ? 21.812 -17.094 -24.766 1 92.88 316 ALA A CA 1
ATOM 2361 C C . ALA A 1 316 ? 22.516 -17.453 -26.078 1 92.88 316 ALA A C 1
ATOM 2363 O O . ALA A 1 316 ? 22.406 -16.719 -27.062 1 92.88 316 ALA A O 1
ATOM 2364 N N . ARG A 1 317 ? 23.188 -18.578 -26.078 1 91.19 317 ARG A N 1
ATOM 2365 C CA . ARG A 1 317 ? 23.875 -19.031 -27.281 1 91.19 317 ARG A CA 1
ATOM 2366 C C . ARG A 1 317 ? 22.875 -19.344 -28.406 1 91.19 317 ARG A C 1
ATOM 2368 O O . ARG A 1 317 ? 23.141 -19.062 -29.578 1 91.19 317 ARG A O 1
ATOM 2375 N N . PHE A 1 318 ? 21.797 -19.938 -28.016 1 95.31 318 PHE A N 1
ATOM 2376 C CA . PHE A 1 318 ? 20.734 -20.219 -28.984 1 95.31 318 PHE A CA 1
ATOM 2377 C C . PHE A 1 318 ? 20.266 -18.953 -29.656 1 95.31 318 PHE A C 1
ATOM 2379 O O . PHE A 1 318 ? 20.141 -18.906 -30.891 1 95.31 318 PHE A O 1
ATOM 2386 N N . PHE A 1 319 ? 20.016 -17.891 -28.891 1 96.25 319 PHE A N 1
ATOM 2387 C CA . PHE A 1 319 ? 19.562 -16.609 -29.438 1 96.25 319 PHE A CA 1
ATOM 2388 C C . PHE A 1 319 ? 20.625 -16 -30.344 1 96.25 319 PHE A C 1
ATOM 2390 O O . PHE A 1 319 ? 20.312 -15.469 -31.406 1 96.25 319 PHE A O 1
ATOM 2397 N N . LEU A 1 320 ? 21.844 -16.078 -29.891 1 92.5 320 LEU A N 1
ATOM 2398 C CA . LEU A 1 320 ? 22.938 -15.547 -30.688 1 92.5 320 LEU A CA 1
ATOM 2399 C C . LEU A 1 320 ? 23.047 -16.281 -32.031 1 92.5 320 LEU A C 1
ATOM 2401 O O . LEU A 1 320 ? 23.328 -15.656 -33.062 1 92.5 320 LEU A O 1
ATOM 2405 N N . SER A 1 321 ? 22.859 -17.547 -31.969 1 94.44 321 SER A N 1
ATOM 2406 C CA . SER A 1 321 ? 22.938 -18.344 -33.188 1 94.44 321 SER A CA 1
ATOM 2407 C C . SER A 1 321 ? 21.844 -17.938 -34.188 1 94.44 321 SER A C 1
ATOM 2409 O O . SER A 1 321 ? 22 -18.125 -35.406 1 94.44 321 SER A O 1
ATOM 2411 N N . LEU A 1 322 ? 20.781 -17.406 -33.688 1 96 322 LEU A N 1
ATOM 2412 C CA . LEU A 1 322 ? 19.688 -16.969 -34.531 1 96 322 LEU A CA 1
ATOM 2413 C C . LEU A 1 322 ? 19.844 -15.508 -34.938 1 96 322 LEU A C 1
ATOM 2415 O O . LEU A 1 322 ? 19 -14.953 -35.656 1 96 322 LEU A O 1
ATOM 2419 N N . GLY A 1 323 ? 20.922 -14.859 -34.375 1 92.25 323 GLY A N 1
ATOM 2420 C CA . GLY A 1 323 ? 21.219 -13.492 -34.781 1 92.25 323 GLY A CA 1
ATOM 2421 C C . GLY A 1 323 ? 20.609 -12.453 -33.844 1 92.25 323 GLY A C 1
ATOM 2422 O O . GLY A 1 323 ? 20.422 -11.297 -34.25 1 92.25 323 GLY A O 1
ATOM 2423 N N . ALA A 1 324 ? 20.234 -12.82 -32.688 1 94 324 ALA A N 1
ATOM 2424 C CA . ALA A 1 324 ? 19.688 -11.844 -31.75 1 94 324 ALA A CA 1
ATOM 2425 C C . ALA A 1 324 ? 20.719 -10.773 -31.406 1 94 324 ALA A C 1
ATOM 2427 O O . ALA A 1 324 ? 21.906 -11.086 -31.203 1 94 324 ALA A O 1
ATOM 2428 N N . PRO A 1 325 ? 20.328 -9.492 -31.422 1 86.25 325 PRO A N 1
ATOM 2429 C CA . PRO A 1 325 ? 21.281 -8.422 -31.109 1 86.25 325 PRO A CA 1
ATOM 2430 C C . PRO A 1 325 ? 21.672 -8.391 -29.641 1 86.25 325 PRO A C 1
ATOM 2432 O O . PRO A 1 325 ? 20.875 -8.719 -28.766 1 86.25 325 PRO A O 1
ATOM 2435 N N . GLU A 1 326 ? 22.922 -8.125 -29.297 1 81.69 326 GLU A N 1
ATOM 2436 C CA . GLU A 1 326 ? 23.375 -7.855 -27.938 1 81.69 326 GLU A CA 1
ATOM 2437 C C . GLU A 1 326 ? 23.266 -6.367 -27.609 1 81.69 326 GLU A C 1
ATOM 2439 O O . GLU A 1 326 ? 23.891 -5.535 -28.281 1 81.69 326 GLU A O 1
ATOM 2444 N N . ARG A 1 327 ? 22.281 -5.926 -26.922 1 68.12 327 ARG A N 1
ATOM 2445 C CA . ARG A 1 327 ? 22.047 -4.516 -26.625 1 68.12 327 ARG A CA 1
ATOM 2446 C C . ARG A 1 327 ? 22.625 -4.145 -25.266 1 68.12 327 ARG A C 1
ATOM 2448 O O . ARG A 1 327 ? 22.516 -4.91 -24.297 1 68.12 327 ARG A O 1
ATOM 2455 N N . PRO A 1 328 ? 23.406 -2.949 -25.344 1 62.69 328 PRO A N 1
ATOM 2456 C CA . PRO A 1 328 ? 23.859 -2.479 -24.031 1 62.69 328 PRO A CA 1
ATOM 2457 C C . PRO A 1 328 ? 22.703 -2.074 -23.125 1 62.69 328 PRO A C 1
ATOM 2459 O O . PRO A 1 328 ? 21.625 -1.712 -23.609 1 62.69 328 PRO A O 1
ATOM 2462 N N . GLN A 1 329 ? 22.828 -2.373 -21.906 1 60 329 GLN A N 1
ATOM 2463 C CA . GLN A 1 329 ? 21.828 -2.002 -20.906 1 60 329 GLN A CA 1
ATOM 2464 C C . GLN A 1 329 ? 21.469 -0.52 -21.016 1 60 329 GLN A C 1
ATOM 2466 O O . GLN A 1 329 ? 22.359 0.33 -21.078 1 60 329 GLN A O 1
ATOM 2471 N N . VAL A 1 330 ? 20.312 -0.241 -21.656 1 58.19 330 VAL A N 1
ATOM 2472 C CA . VAL A 1 330 ? 19.844 1.141 -21.734 1 58.19 330 VAL A CA 1
ATOM 2473 C C . VAL A 1 330 ? 19.719 1.733 -20.328 1 58.19 330 VAL A C 1
ATOM 2475 O O . VAL A 1 330 ? 19.203 1.082 -19.422 1 58.19 330 VAL A O 1
ATOM 2478 N N . PRO A 1 331 ? 20.578 2.809 -20.188 1 55.5 331 PRO A N 1
ATOM 2479 C CA . PRO A 1 331 ? 20.422 3.471 -18.891 1 55.5 331 PRO A CA 1
ATOM 2480 C C . PRO A 1 331 ? 18.953 3.795 -18.562 1 55.5 331 PRO A C 1
ATOM 2482 O O . PRO A 1 331 ? 18.156 4.047 -19.469 1 55.5 331 PRO A O 1
ATOM 2485 N N . ALA A 1 332 ? 18.531 3.344 -17.406 1 57.62 332 ALA A N 1
ATOM 2486 C CA . ALA A 1 332 ? 17.172 3.607 -16.922 1 57.62 332 ALA A CA 1
ATOM 2487 C C . ALA A 1 332 ? 16.75 5.035 -17.234 1 57.62 332 ALA A C 1
ATOM 2489 O O . ALA A 1 332 ? 17.578 5.93 -17.375 1 57.62 332 ALA A O 1
ATOM 2490 N N . GLN A 1 333 ? 15.578 5.273 -17.641 1 62.16 333 GLN A N 1
ATOM 2491 C CA . GLN A 1 333 ? 14.883 6.535 -17.844 1 62.16 333 GLN A CA 1
ATOM 2492 C C . GLN A 1 333 ? 15.328 7.586 -16.828 1 62.16 333 GLN A C 1
ATOM 2494 O O . GLN A 1 333 ? 15.867 7.25 -15.781 1 62.16 333 GLN A O 1
ATOM 2499 N N . ASP A 1 334 ? 15.195 8.891 -17.141 1 70.25 334 ASP A N 1
ATOM 2500 C CA . ASP A 1 334 ? 15.523 10.133 -16.453 1 70.25 334 ASP A CA 1
ATOM 2501 C C . ASP A 1 334 ? 14.867 10.195 -15.07 1 70.25 334 ASP A C 1
ATOM 2503 O O . ASP A 1 334 ? 13.844 10.867 -14.898 1 70.25 334 ASP A O 1
ATOM 2507 N N . TRP A 1 335 ? 15.07 9.133 -14.25 1 81.75 335 TRP A N 1
ATOM 2508 C CA . TRP A 1 335 ? 14.586 9.211 -12.875 1 81.75 335 TRP A CA 1
ATOM 2509 C C . TRP A 1 335 ? 15.539 10.023 -12.008 1 81.75 335 TRP A C 1
ATOM 2511 O O . TRP A 1 335 ? 16.75 9.805 -12.031 1 81.75 335 TRP A O 1
ATOM 2521 N N . ARG A 1 336 ? 15.023 11.078 -11.375 1 85 336 ARG A N 1
ATOM 2522 C CA . ARG A 1 336 ? 15.812 11.906 -10.469 1 85 336 ARG A CA 1
ATOM 2523 C C . ARG A 1 336 ? 15.352 11.727 -9.023 1 85 336 ARG A C 1
ATOM 2525 O O . ARG A 1 336 ? 14.164 11.875 -8.727 1 85 336 ARG A O 1
ATOM 2532 N N . PRO A 1 337 ? 16.312 11.391 -8.195 1 90 337 PRO A N 1
ATOM 2533 C CA . PRO A 1 337 ? 15.938 11.258 -6.785 1 90 337 PRO A CA 1
ATOM 2534 C C . PRO A 1 337 ? 15.562 12.586 -6.141 1 90 337 PRO A C 1
ATOM 2536 O O . PRO A 1 337 ? 16.078 13.633 -6.539 1 90 337 PRO A O 1
ATOM 2539 N N . GLN A 1 338 ? 14.695 12.578 -5.199 1 86.38 338 GLN A N 1
ATOM 2540 C CA . GLN A 1 338 ? 14.312 13.758 -4.43 1 86.38 338 GLN A CA 1
ATOM 2541 C C . GLN A 1 338 ? 15.258 13.977 -3.256 1 86.38 338 GLN A C 1
ATOM 2543 O O . GLN A 1 338 ? 15.57 15.117 -2.91 1 86.38 338 GLN A O 1
ATOM 2548 N N . SER A 1 339 ? 15.695 12.898 -2.637 1 93.25 339 SER A N 1
ATOM 2549 C CA . SER A 1 339 ? 16.594 13.008 -1.493 1 93.25 339 SER A CA 1
ATOM 2550 C C . SER A 1 339 ? 17.969 13.516 -1.917 1 93.25 339 SER A C 1
ATOM 2552 O O . SER A 1 339 ? 18.516 13.086 -2.936 1 93.25 339 SER A O 1
ATOM 2554 N N . ARG A 1 340 ? 18.547 14.43 -1.206 1 91.12 340 ARG A N 1
ATOM 2555 C CA . ARG A 1 340 ? 19.891 14.93 -1.463 1 91.12 340 ARG A CA 1
ATOM 2556 C C . ARG A 1 340 ? 20.938 14.023 -0.835 1 91.12 340 ARG A C 1
ATOM 2558 O O . ARG A 1 340 ? 21.938 13.68 -1.478 1 91.12 340 ARG A O 1
ATOM 2565 N N . ARG A 1 341 ? 20.672 13.609 0.31 1 94.12 341 ARG A N 1
ATOM 2566 C CA . ARG A 1 341 ? 21.609 12.805 1.073 1 94.12 341 ARG A CA 1
ATOM 2567 C C . ARG A 1 341 ? 21.766 11.414 0.472 1 94.12 341 ARG A C 1
ATOM 2569 O O . ARG A 1 341 ? 22.875 10.875 0.396 1 94.12 341 ARG A O 1
ATOM 2576 N N . TRP A 1 342 ? 20.641 10.859 -0.003 1 96.44 342 TRP A N 1
ATOM 2577 C CA . TRP A 1 342 ? 20.641 9.461 -0.426 1 96.44 342 TRP A CA 1
ATOM 2578 C C . TRP A 1 342 ? 20.547 9.352 -1.943 1 96.44 342 TRP A C 1
ATOM 2580 O O . TRP A 1 342 ? 20.359 8.258 -2.482 1 96.44 342 TRP A O 1
ATOM 2590 N N . GLY A 1 343 ? 20.625 10.492 -2.598 1 94.62 343 GLY A N 1
ATOM 2591 C CA . GLY A 1 343 ? 20.359 10.555 -4.027 1 94.62 343 GLY A CA 1
ATOM 2592 C C . GLY A 1 343 ? 21.203 9.578 -4.828 1 94.62 343 GLY A C 1
ATOM 2593 O O . GLY A 1 343 ? 20.688 8.867 -5.691 1 94.62 343 GLY A O 1
ATOM 2594 N N . ALA A 1 344 ? 22.469 9.484 -4.562 1 93.25 344 ALA A N 1
ATOM 2595 C CA . ALA A 1 344 ? 23.375 8.625 -5.316 1 93.25 344 ALA A CA 1
ATOM 2596 C C . ALA A 1 344 ? 23 7.156 -5.133 1 93.25 344 ALA A C 1
ATOM 2598 O O . ALA A 1 344 ? 22.938 6.398 -6.105 1 93.25 344 ALA A O 1
ATOM 2599 N N . ALA A 1 345 ? 22.797 6.75 -3.922 1 94.88 345 ALA A N 1
ATOM 2600 C CA . ALA A 1 345 ? 22.438 5.359 -3.627 1 94.88 345 ALA A CA 1
ATOM 2601 C C . ALA A 1 345 ? 21.094 4.992 -4.238 1 94.88 345 ALA A C 1
ATOM 2603 O O . ALA A 1 345 ? 20.922 3.883 -4.746 1 94.88 345 ALA A O 1
ATOM 2604 N N . LEU A 1 346 ? 20.203 5.898 -4.152 1 95.62 346 LEU A N 1
ATOM 2605 C CA . LEU A 1 346 ? 18.875 5.652 -4.695 1 95.62 346 LEU A CA 1
ATOM 2606 C C . LEU A 1 346 ? 18.922 5.52 -6.211 1 95.62 346 LEU A C 1
ATOM 2608 O O . LEU A 1 346 ? 18.203 4.695 -6.789 1 95.62 346 LEU A O 1
ATOM 2612 N N . SER A 1 347 ? 19.734 6.352 -6.848 1 92.56 347 SER A N 1
ATOM 2613 C CA . SER A 1 347 ? 19.906 6.25 -8.289 1 92.56 347 SER A CA 1
ATOM 2614 C C . SER A 1 347 ? 20.469 4.895 -8.688 1 92.56 347 SER A C 1
ATOM 2616 O O . SER A 1 347 ? 20.031 4.293 -9.672 1 92.56 347 SER A O 1
ATOM 2618 N N . SER A 1 348 ? 21.391 4.5 -7.93 1 91.12 348 SER A N 1
ATOM 2619 C CA . SER A 1 348 ? 21.969 3.184 -8.156 1 91.12 348 SER A CA 1
ATOM 2620 C C . SER A 1 348 ? 20.938 2.078 -7.988 1 91.12 348 SER A C 1
ATOM 2622 O O . SER A 1 348 ? 20.859 1.161 -8.805 1 91.12 348 SER A O 1
ATOM 2624 N N . LEU A 1 349 ? 20.141 2.121 -6.953 1 93.31 349 LEU A N 1
ATOM 2625 C CA . LEU A 1 349 ? 19.109 1.13 -6.691 1 93.31 349 LEU A CA 1
ATOM 2626 C C . LEU A 1 349 ? 18.078 1.123 -7.812 1 93.31 349 LEU A C 1
ATOM 2628 O O . LEU A 1 349 ? 17.625 0.057 -8.25 1 93.31 349 LEU A O 1
ATOM 2632 N N . HIS A 1 350 ? 17.688 2.295 -8.219 1 92.5 350 HIS A N 1
ATOM 2633 C CA . HIS A 1 350 ? 16.688 2.43 -9.281 1 92.5 350 HIS A CA 1
ATOM 2634 C C . HIS A 1 350 ? 17.156 1.749 -10.562 1 92.5 350 HIS A C 1
ATOM 2636 O O . HIS A 1 350 ? 16.375 1.113 -11.258 1 92.5 350 HIS A O 1
ATOM 2642 N N . GLY A 1 351 ? 18.422 1.853 -10.875 1 87.12 351 GLY A N 1
ATOM 2643 C CA . GLY A 1 351 ? 18.953 1.3 -12.102 1 87.12 351 GLY A CA 1
ATOM 2644 C C . GLY A 1 351 ? 19.297 -0.177 -12 1 87.12 351 GLY A C 1
ATOM 2645 O O . GLY A 1 351 ? 19.547 -0.834 -13.008 1 87.12 351 GLY A O 1
ATOM 2646 N N . MET A 1 352 ? 19.188 -0.733 -10.859 1 86.81 352 MET A N 1
ATOM 2647 C CA . MET A 1 352 ? 19.562 -2.125 -10.625 1 86.81 352 MET A CA 1
ATOM 2648 C C . MET A 1 352 ? 18.438 -3.07 -11.047 1 86.81 352 MET A C 1
ATOM 2650 O O . MET A 1 352 ? 17.266 -2.781 -10.828 1 86.81 352 MET A O 1
ATOM 2654 N N . ASN A 1 353 ? 18.812 -4.121 -11.68 1 81.69 353 ASN A N 1
ATOM 2655 C CA . ASN A 1 353 ? 17.844 -5.16 -12.008 1 81.69 353 ASN A CA 1
ATOM 2656 C C . ASN A 1 353 ? 17.609 -6.094 -10.82 1 81.69 353 ASN A C 1
ATOM 2658 O O . ASN A 1 353 ? 18.406 -6.996 -10.57 1 81.69 353 ASN A O 1
ATOM 2662 N N . ARG A 1 354 ? 16.594 -5.812 -10.07 1 86.44 354 ARG A N 1
ATOM 2663 C CA . ARG A 1 354 ? 16.219 -6.602 -8.898 1 86.44 354 ARG A CA 1
ATOM 2664 C C . ARG A 1 354 ? 14.766 -7.047 -8.969 1 86.44 354 ARG A C 1
ATOM 2666 O O . ARG A 1 354 ? 13.914 -6.32 -9.477 1 86.44 354 ARG A O 1
ATOM 2673 N N . PRO A 1 355 ? 14.602 -8.25 -8.492 1 86.25 355 PRO A N 1
ATOM 2674 C CA . PRO A 1 355 ? 13.195 -8.664 -8.414 1 86.25 355 PRO A CA 1
ATOM 2675 C C . PRO A 1 355 ? 12.383 -7.816 -7.434 1 86.25 355 PRO A C 1
ATOM 2677 O O . PRO A 1 355 ? 12.898 -7.43 -6.379 1 86.25 355 PRO A O 1
ATOM 2680 N N . MET A 1 356 ? 11.195 -7.625 -7.754 1 91.69 356 MET A N 1
ATOM 2681 C CA . MET A 1 356 ? 10.297 -6.852 -6.902 1 91.69 356 MET A CA 1
ATOM 2682 C C . MET A 1 356 ? 9.719 -7.723 -5.789 1 91.69 356 MET A C 1
ATOM 2684 O O . MET A 1 356 ? 9.477 -8.914 -5.988 1 91.69 356 MET A O 1
ATOM 2688 N N . ILE A 1 357 ? 9.516 -7.176 -4.676 1 94 357 ILE A N 1
ATOM 2689 C CA . ILE A 1 357 ? 8.719 -7.723 -3.586 1 94 357 ILE A CA 1
ATOM 2690 C C . ILE A 1 357 ? 7.383 -6.984 -3.502 1 94 357 ILE A C 1
ATOM 2692 O O . ILE A 1 357 ? 7.273 -5.965 -2.816 1 94 357 ILE A O 1
ATOM 2696 N N . GLY A 1 358 ? 6.438 -7.535 -4.184 1 90.75 358 GLY A N 1
ATOM 2697 C CA . GLY A 1 358 ? 5.238 -6.73 -4.34 1 90.75 358 GLY A CA 1
ATOM 2698 C C . GLY A 1 358 ? 5.492 -5.41 -5.047 1 90.75 358 GLY A C 1
ATOM 2699 O O . GLY A 1 358 ? 5.992 -5.391 -6.172 1 90.75 358 GLY A O 1
ATOM 2700 N N . LYS A 1 359 ? 5.273 -4.375 -4.344 1 91.25 359 LYS A N 1
ATOM 2701 C CA . LYS A 1 359 ? 5.469 -3.035 -4.895 1 91.25 359 LYS A CA 1
ATOM 2702 C C . LYS A 1 359 ? 6.801 -2.443 -4.449 1 91.25 359 LYS A C 1
ATOM 2704 O O . LYS A 1 359 ? 7.078 -1.267 -4.688 1 91.25 359 LYS A O 1
ATOM 2709 N N . LEU A 1 360 ? 7.641 -3.252 -3.869 1 96.19 360 LEU A N 1
ATOM 2710 C CA . LEU A 1 360 ? 8.859 -2.764 -3.232 1 96.19 360 LEU A CA 1
ATOM 2711 C C . LEU A 1 360 ? 10.094 -3.254 -3.977 1 96.19 360 LEU A C 1
ATOM 2713 O O . LEU A 1 360 ? 10.203 -4.441 -4.293 1 96.19 360 LEU A O 1
ATOM 2717 N N . LYS A 1 361 ? 10.977 -2.332 -4.375 1 95.69 361 LYS A N 1
ATOM 2718 C CA . LYS A 1 361 ? 12.344 -2.631 -4.793 1 95.69 361 LYS A CA 1
ATOM 2719 C C . LYS A 1 361 ? 13.344 -2.336 -3.672 1 95.69 361 LYS A C 1
ATOM 2721 O O . LYS A 1 361 ? 13.383 -1.22 -3.148 1 95.69 361 LYS A O 1
ATOM 2726 N N . ILE A 1 362 ? 14.102 -3.316 -3.232 1 96.19 362 ILE A N 1
ATOM 2727 C CA . ILE A 1 362 ? 15.023 -3.139 -2.113 1 96.19 362 ILE A CA 1
ATOM 2728 C C . ILE A 1 362 ? 16.25 -4.016 -2.312 1 96.19 362 ILE A C 1
ATOM 2730 O O . ILE A 1 362 ? 16.219 -4.98 -3.08 1 96.19 362 ILE A O 1
ATOM 2734 N N . PHE A 1 363 ? 17.359 -3.646 -1.85 1 92.94 363 PHE A N 1
ATOM 2735 C CA . PHE A 1 363 ? 18.594 -4.418 -1.803 1 92.94 363 PHE A CA 1
ATOM 2736 C C . PHE A 1 363 ? 19.203 -4.375 -0.408 1 92.94 363 PHE A C 1
ATOM 2738 O O . PHE A 1 363 ? 19.656 -3.32 0.044 1 92.94 363 PHE A O 1
ATOM 2745 N N . LEU A 1 364 ? 19.203 -5.461 0.311 1 89.25 364 LEU A N 1
ATOM 2746 C CA . LEU A 1 364 ? 19.719 -5.535 1.674 1 89.25 364 LEU A CA 1
ATOM 2747 C C . LEU A 1 364 ? 21.234 -5.629 1.676 1 89.25 364 LEU A C 1
ATOM 2749 O O . LEU A 1 364 ? 21.797 -6.711 1.877 1 89.25 364 LEU A O 1
ATOM 2753 N N . ASP A 1 365 ? 21.797 -4.492 1.453 1 87.31 365 ASP A N 1
ATOM 2754 C CA . ASP A 1 365 ? 23.25 -4.34 1.399 1 87.31 365 ASP A CA 1
ATOM 2755 C C . ASP A 1 365 ? 23.703 -3.105 2.176 1 87.31 365 ASP A C 1
ATOM 2757 O O . ASP A 1 365 ? 22.938 -2.148 2.328 1 87.31 365 ASP A O 1
ATOM 2761 N N . GLN A 1 366 ? 24.953 -3.107 2.621 1 85.31 366 GLN A N 1
ATOM 2762 C CA . GLN A 1 366 ? 25.484 -2.047 3.469 1 85.31 366 GLN A CA 1
ATOM 2763 C C . GLN A 1 366 ? 25.438 -0.698 2.758 1 85.31 366 GLN A C 1
ATOM 2765 O O . GLN A 1 366 ? 25.234 0.338 3.396 1 85.31 366 GLN A O 1
ATOM 2770 N N . ASP A 1 367 ? 25.594 -0.72 1.452 1 89.88 367 ASP A N 1
ATOM 2771 C CA . ASP A 1 367 ? 25.609 0.521 0.685 1 89.88 367 ASP A CA 1
ATOM 2772 C C . ASP A 1 367 ? 24.234 1.183 0.661 1 89.88 367 ASP A C 1
ATOM 2774 O O . ASP A 1 367 ? 24.125 2.369 0.352 1 89.88 367 ASP A O 1
ATOM 2778 N N . TYR A 1 368 ? 23.266 0.418 0.994 1 94.56 368 TYR A N 1
ATOM 2779 C CA . TYR A 1 368 ? 21.906 0.939 0.941 1 94.56 368 TYR A CA 1
ATOM 2780 C C . TYR A 1 368 ? 21.266 0.954 2.326 1 94.56 368 TYR A C 1
ATOM 2782 O O . TYR A 1 368 ? 20.062 1.168 2.463 1 94.56 368 TYR A O 1
ATOM 2790 N N . GLN A 1 369 ? 22.094 0.711 3.324 1 93.62 369 GLN A N 1
ATOM 2791 C CA . GLN A 1 369 ? 21.609 0.723 4.695 1 93.62 369 GLN A CA 1
ATOM 2792 C C . GLN A 1 369 ? 21.594 2.139 5.27 1 93.62 369 GLN A C 1
ATOM 2794 O O . GLN A 1 369 ? 22.578 2.875 5.121 1 93.62 369 GLN A O 1
ATOM 2799 N N . ILE A 1 370 ? 20.484 2.57 5.836 1 95.94 370 ILE A N 1
ATOM 2800 C CA . ILE A 1 370 ? 20.359 3.873 6.48 1 95.94 370 ILE A CA 1
ATOM 2801 C C . ILE A 1 370 ? 20.906 3.797 7.906 1 95.94 370 ILE A C 1
ATOM 2803 O O . ILE A 1 370 ? 21.672 4.656 8.336 1 95.94 370 ILE A O 1
ATOM 2807 N N . ALA A 1 371 ? 20.438 2.736 8.664 1 92.38 371 ALA A N 1
ATOM 2808 C CA . ALA A 1 371 ? 20.844 2.549 10.055 1 92.38 371 ALA A CA 1
ATOM 2809 C C . ALA A 1 371 ? 20.578 1.114 10.508 1 92.38 371 ALA A C 1
ATOM 2811 O O . ALA A 1 371 ? 19.719 0.427 9.953 1 92.38 371 ALA A O 1
ATOM 2812 N N . PRO A 1 372 ? 21.375 0.684 11.414 1 88.19 372 PRO A N 1
ATOM 2813 C CA . PRO A 1 372 ? 21.062 -0.611 12.031 1 88.19 372 PRO A CA 1
ATOM 2814 C C . PRO A 1 372 ? 19.859 -0.555 12.953 1 88.19 372 PRO A C 1
ATOM 2816 O O . PRO A 1 372 ? 19.484 0.522 13.43 1 88.19 372 PRO A O 1
ATOM 2819 N N . THR A 1 373 ? 19.141 -1.562 13.039 1 86.5 373 THR A N 1
ATOM 2820 C CA . THR A 1 373 ? 18.031 -1.681 13.984 1 86.5 373 THR A CA 1
ATOM 2821 C C . THR A 1 373 ? 18.188 -2.928 14.852 1 86.5 373 THR A C 1
ATOM 2823 O O . THR A 1 373 ? 19.141 -3.701 14.664 1 86.5 373 THR A O 1
ATOM 2826 N N . THR A 1 374 ? 17.344 -3.07 15.844 1 76.62 374 THR A N 1
ATOM 2827 C CA . THR A 1 374 ? 17.391 -4.199 16.766 1 76.62 374 THR A CA 1
ATOM 2828 C C . THR A 1 374 ? 17.078 -5.504 16.031 1 76.62 374 THR A C 1
ATOM 2830 O O . THR A 1 374 ? 17.453 -6.586 16.484 1 76.62 374 THR A O 1
ATOM 2833 N N . GLU A 1 375 ? 16.453 -5.414 14.898 1 81.69 375 GLU A N 1
ATOM 2834 C CA . GLU A 1 375 ? 16.094 -6.625 14.164 1 81.69 375 GLU A CA 1
ATOM 2835 C C . GLU A 1 375 ? 16.734 -6.648 12.781 1 81.69 375 GLU A C 1
ATOM 2837 O O . GLU A 1 375 ? 17.969 -6.789 12.672 1 81.69 375 GLU A O 1
ATOM 2842 N N . GLY A 1 376 ? 16.141 -6.25 11.688 1 84.69 376 GLY A N 1
ATOM 2843 C CA . GLY A 1 376 ? 16.609 -6.496 10.336 1 84.69 376 GLY A CA 1
ATOM 2844 C C . GLY A 1 376 ? 17.25 -5.285 9.695 1 84.69 376 GLY A C 1
ATOM 2845 O O . GLY A 1 376 ? 17.812 -5.379 8.602 1 84.69 376 GLY A O 1
ATOM 2846 N N . GLY A 1 377 ? 17.188 -4.145 10.344 1 89.56 377 GLY A N 1
ATOM 2847 C CA . GLY A 1 377 ? 17.828 -2.959 9.797 1 89.56 377 GLY A CA 1
ATOM 2848 C C . GLY A 1 377 ? 16.875 -2.045 9.062 1 89.56 377 GLY A C 1
ATOM 2849 O O . GLY A 1 377 ? 15.703 -2.389 8.867 1 89.56 377 GLY A O 1
ATOM 2850 N N . LEU A 1 378 ? 17.375 -0.89 8.766 1 95.25 378 LEU A N 1
ATOM 2851 C CA . LEU A 1 378 ? 16.703 0.136 7.984 1 95.25 378 LEU A CA 1
ATOM 2852 C C . LEU A 1 378 ? 17.438 0.405 6.676 1 95.25 378 LEU A C 1
ATOM 2854 O O . LEU A 1 378 ? 18.625 0.725 6.684 1 95.25 378 LEU A O 1
ATOM 2858 N N . TYR A 1 379 ? 16.688 0.229 5.551 1 96.81 379 TYR A N 1
ATOM 2859 C CA . TYR A 1 379 ? 17.344 0.311 4.25 1 96.81 379 TYR A CA 1
ATOM 2860 C C . TYR A 1 379 ? 16.609 1.277 3.328 1 96.81 379 TYR A C 1
ATOM 2862 O O . TYR A 1 379 ? 15.438 1.598 3.562 1 96.81 379 TYR A O 1
ATOM 2870 N N . LEU A 1 380 ? 17.391 1.725 2.342 1 97.88 380 LEU A N 1
ATOM 2871 C CA . LEU A 1 380 ? 16.766 2.477 1.255 1 97.88 380 LEU A CA 1
ATOM 2872 C C . LEU A 1 380 ? 15.953 1.56 0.354 1 97.88 380 LEU A C 1
ATOM 2874 O O . LEU A 1 380 ? 16.328 0.408 0.125 1 97.88 380 LEU A O 1
ATOM 2878 N N . GLY A 1 381 ? 14.836 1.998 -0.121 1 97.94 381 GLY A N 1
ATOM 2879 C CA . GLY A 1 381 ? 13.992 1.248 -1.042 1 97.94 381 GLY A CA 1
ATOM 2880 C C . GLY A 1 381 ? 13.172 2.137 -1.956 1 97.94 381 GLY A C 1
ATOM 2881 O O . GLY A 1 381 ? 13.18 3.361 -1.817 1 97.94 381 GLY A O 1
ATOM 2882 N N . LEU A 1 382 ? 12.562 1.614 -2.967 1 96.19 382 LEU A N 1
ATOM 2883 C CA . LEU A 1 382 ? 11.586 2.248 -3.844 1 96.19 382 LEU A CA 1
ATOM 2884 C C . LEU A 1 382 ? 10.25 1.518 -3.783 1 96.19 382 LEU A C 1
ATOM 2886 O O . LEU A 1 382 ? 10.148 0.362 -4.199 1 96.19 382 LEU A O 1
ATOM 2890 N N . TYR A 1 383 ? 9.258 2.123 -3.223 1 94.56 383 TYR A N 1
ATOM 2891 C CA . TYR A 1 383 ? 7.898 1.595 -3.131 1 94.56 383 TYR A CA 1
ATOM 2892 C C . TYR A 1 383 ? 6.969 2.311 -4.102 1 94.56 383 TYR A C 1
ATOM 2894 O O . TYR A 1 383 ? 6.746 3.518 -3.984 1 94.56 383 TYR A O 1
ATOM 2902 N N . GLU A 1 384 ? 6.34 1.61 -5.02 1 88.06 384 GLU A N 1
ATOM 2903 C CA . GLU A 1 384 ? 5.551 2.236 -6.078 1 88.06 384 GLU A CA 1
ATOM 2904 C C . GLU A 1 384 ? 6.324 3.369 -6.746 1 88.06 384 GLU A C 1
ATOM 2906 O O . GLU A 1 384 ? 5.797 4.473 -6.914 1 88.06 384 GLU A O 1
ATOM 2911 N N . ALA A 1 385 ? 7.68 3.201 -6.945 1 85.81 385 ALA A N 1
ATOM 2912 C CA . ALA A 1 385 ? 8.602 4.078 -7.66 1 85.81 385 ALA A CA 1
ATOM 2913 C C . ALA A 1 385 ? 8.906 5.336 -6.848 1 85.81 385 ALA A C 1
ATOM 2915 O O . ALA A 1 385 ? 9.406 6.324 -7.391 1 85.81 385 ALA A O 1
ATOM 2916 N N . GLN A 1 386 ? 8.539 5.328 -5.582 1 90.88 386 GLN A N 1
ATOM 2917 C CA . GLN A 1 386 ? 8.875 6.434 -4.695 1 90.88 386 GLN A CA 1
ATOM 2918 C C . GLN A 1 386 ? 9.938 6.02 -3.676 1 90.88 386 GLN A C 1
ATOM 2920 O O . GLN A 1 386 ? 9.969 4.867 -3.24 1 90.88 386 GLN A O 1
ATOM 2925 N N . GLU A 1 387 ? 10.75 7.027 -3.328 1 95.44 387 GLU A N 1
ATOM 2926 C CA . GLU A 1 387 ? 11.805 6.77 -2.35 1 95.44 387 GLU A CA 1
ATOM 2927 C C . GLU A 1 387 ? 11.219 6.52 -0.963 1 95.44 387 GLU A C 1
ATOM 2929 O O . GLU A 1 387 ? 10.352 7.266 -0.503 1 95.44 387 GLU A O 1
ATOM 2934 N N . VAL A 1 388 ? 11.656 5.457 -0.323 1 97.12 388 VAL A N 1
ATOM 2935 C CA . VAL A 1 388 ? 11.172 5.133 1.016 1 97.12 388 VAL A CA 1
ATOM 2936 C C . VAL A 1 388 ? 12.32 4.605 1.868 1 97.12 388 VAL A C 1
ATOM 2938 O O . VAL A 1 388 ? 13.367 4.215 1.341 1 97.12 388 VAL A O 1
ATOM 2941 N N . ALA A 1 389 ? 12.203 4.715 3.141 1 97.88 389 ALA A N 1
ATOM 2942 C CA . ALA A 1 389 ? 12.984 3.939 4.102 1 97.88 389 ALA A CA 1
ATOM 2943 C C . ALA A 1 389 ? 12.258 2.656 4.492 1 97.88 389 ALA A C 1
ATOM 2945 O O . ALA A 1 389 ? 11.055 2.676 4.762 1 97.88 389 ALA A O 1
ATOM 2946 N N . VAL A 1 390 ? 12.945 1.562 4.469 1 97.88 390 VAL A N 1
ATOM 2947 C CA . VAL A 1 390 ? 12.312 0.264 4.684 1 97.88 390 VAL A CA 1
ATOM 2948 C C . VAL A 1 390 ? 12.867 -0.377 5.953 1 97.88 390 VAL A C 1
ATOM 2950 O O . VAL A 1 390 ? 14.055 -0.688 6.035 1 97.88 390 VAL A O 1
ATOM 2953 N N . LYS A 1 391 ? 12.023 -0.547 6.898 1 95.88 391 LYS A N 1
ATOM 2954 C CA . LYS A 1 391 ? 12.383 -1.303 8.094 1 95.88 391 LYS A CA 1
ATOM 2955 C C . LYS A 1 391 ? 12.062 -2.785 7.93 1 95.88 391 LYS A C 1
ATOM 2957 O O . LYS A 1 391 ? 10.922 -3.148 7.629 1 95.88 391 LYS A O 1
ATOM 2962 N N . VAL A 1 392 ? 13.023 -3.584 8.109 1 95 392 VAL A N 1
ATOM 2963 C CA . VAL A 1 392 ? 12.867 -5.012 7.855 1 95 392 VAL A CA 1
ATOM 2964 C C . VAL A 1 392 ? 12.711 -5.754 9.18 1 95 392 VAL A C 1
ATOM 2966 O O . VAL A 1 392 ? 13.516 -5.574 10.102 1 95 392 VAL A O 1
ATOM 2969 N N . PHE A 1 393 ? 11.625 -6.555 9.281 1 92.25 393 PHE A N 1
ATOM 2970 C CA . PHE A 1 393 ? 11.328 -7.363 10.453 1 92.25 393 PHE A CA 1
ATOM 2971 C C . PHE A 1 393 ? 11.148 -8.828 10.078 1 92.25 393 PHE A C 1
ATOM 2973 O O . PHE A 1 393 ? 10.93 -9.148 8.906 1 92.25 393 PHE A O 1
ATOM 2980 N N . ALA A 1 394 ? 11.344 -9.672 11.039 1 87.69 394 ALA A N 1
ATOM 2981 C CA . ALA A 1 394 ? 10.906 -11.047 10.844 1 87.69 394 ALA A CA 1
ATOM 2982 C C . ALA A 1 394 ? 9.383 -11.156 10.922 1 87.69 394 ALA A C 1
ATOM 2984 O O . ALA A 1 394 ? 8.734 -10.398 11.648 1 87.69 394 ALA A O 1
ATOM 2985 N N . VAL A 1 395 ? 8.805 -11.977 10.109 1 83.44 395 VAL A N 1
ATOM 2986 C CA . VAL A 1 395 ? 7.363 -12.172 10.172 1 83.44 395 VAL A CA 1
ATOM 2987 C C . VAL A 1 395 ? 6.957 -12.602 11.578 1 83.44 395 VAL A C 1
ATOM 2989 O O . VAL A 1 395 ? 7.645 -13.406 12.211 1 83.44 395 VAL A O 1
ATOM 2992 N N . GLY A 1 396 ? 5.902 -12 12.125 1 80.12 396 GLY A N 1
ATOM 2993 C CA . GLY A 1 396 ? 5.426 -12.32 13.461 1 80.12 396 GLY A CA 1
ATOM 2994 C C . GLY A 1 396 ? 6.074 -11.484 14.547 1 80.12 396 GLY A C 1
ATOM 2995 O O . GLY A 1 396 ? 5.742 -11.617 15.727 1 80.12 396 GLY A O 1
ATOM 2996 N N . SER A 1 397 ? 6.984 -10.648 14.164 1 88 397 SER A N 1
ATOM 2997 C CA . SER A 1 397 ? 7.66 -9.781 15.117 1 88 397 SER A CA 1
ATOM 2998 C C . SER A 1 397 ? 6.664 -8.898 15.859 1 88 397 SER A C 1
ATOM 3000 O O . SER A 1 397 ? 5.809 -8.258 15.242 1 88 397 SER A O 1
ATOM 3002 N N . ARG A 1 398 ? 6.762 -8.914 17.156 1 89.88 398 ARG A N 1
ATOM 3003 C CA . ARG A 1 398 ? 5.926 -8.047 17.984 1 89.88 398 ARG A CA 1
ATOM 3004 C C . ARG A 1 398 ? 6.223 -6.578 17.703 1 89.88 398 ARG A C 1
ATOM 3006 O O . ARG A 1 398 ? 5.309 -5.758 17.656 1 89.88 398 ARG A O 1
ATOM 3013 N N . ARG A 1 399 ? 7.453 -6.293 17.516 1 92.12 399 ARG A N 1
ATOM 3014 C CA . ARG A 1 399 ? 7.875 -4.918 17.266 1 92.12 399 ARG A CA 1
ATOM 3015 C C . ARG A 1 399 ? 7.305 -4.402 15.945 1 92.12 399 ARG A C 1
ATOM 3017 O O . ARG A 1 399 ? 6.934 -3.232 15.836 1 92.12 399 ARG A O 1
ATOM 3024 N N . ALA A 1 400 ? 7.27 -5.273 14.984 1 92.25 400 ALA A N 1
ATOM 3025 C CA . ALA A 1 400 ? 6.676 -4.898 13.703 1 92.25 400 ALA A CA 1
ATOM 3026 C C . ALA A 1 400 ? 5.188 -4.582 13.859 1 92.25 400 ALA A C 1
ATOM 3028 O O . ALA A 1 400 ? 4.688 -3.617 13.273 1 92.25 400 ALA A O 1
ATOM 3029 N N . ARG A 1 401 ? 4.531 -5.402 14.641 1 92.5 401 ARG A N 1
ATOM 3030 C CA . ARG A 1 401 ? 3.104 -5.211 14.867 1 92.5 401 ARG A CA 1
ATOM 3031 C C . ARG A 1 401 ? 2.832 -3.885 15.57 1 92.5 401 ARG A C 1
ATOM 3033 O O . ARG A 1 401 ? 1.896 -3.168 15.211 1 92.5 401 ARG A O 1
ATOM 3040 N N . GLN A 1 402 ? 3.633 -3.582 16.547 1 93.19 402 GLN A N 1
ATOM 3041 C CA . GLN A 1 402 ? 3.488 -2.328 17.266 1 93.19 402 GLN A CA 1
ATOM 3042 C C . GLN A 1 402 ? 3.74 -1.13 16.359 1 93.19 402 GLN A C 1
ATOM 3044 O O . GLN A 1 402 ? 2.969 -0.169 16.359 1 93.19 402 GLN A O 1
ATOM 3049 N N . GLU A 1 403 ? 4.793 -1.244 15.617 1 94.19 403 GLU A N 1
ATOM 3050 C CA . GLU A 1 403 ? 5.16 -0.168 14.703 1 94.19 403 GLU A CA 1
ATOM 3051 C C . GLU A 1 403 ? 4.07 0.077 13.672 1 94.19 403 GLU A C 1
ATOM 3053 O O . GLU A 1 403 ? 3.662 1.219 13.445 1 94.19 403 GLU A O 1
ATOM 3058 N N . LEU A 1 404 ? 3.609 -0.975 13.102 1 93.31 404 LEU A N 1
ATOM 3059 C CA . LEU A 1 404 ? 2.613 -0.866 12.039 1 93.31 404 LEU A CA 1
ATOM 3060 C C . LEU A 1 404 ? 1.29 -0.343 12.594 1 93.31 404 LEU A C 1
ATOM 3062 O O . LEU A 1 404 ? 0.637 0.489 11.961 1 93.31 404 LEU A O 1
ATOM 3066 N N . SER A 1 405 ? 0.856 -0.876 13.695 1 92.31 405 SER A N 1
ATOM 3067 C CA . SER A 1 405 ? -0.399 -0.439 14.297 1 92.31 405 SER A CA 1
ATOM 3068 C C . SER A 1 405 ? -0.387 1.061 14.578 1 92.31 405 SER A C 1
ATOM 3070 O O . SER A 1 405 ? -1.355 1.761 14.273 1 92.31 405 SER A O 1
ATOM 3072 N N . CYS A 1 406 ? 0.69 1.547 15.094 1 93.81 406 CYS A N 1
ATOM 3073 C CA . CYS A 1 406 ? 0.822 2.965 15.406 1 93.81 406 CYS A CA 1
ATOM 3074 C C . CYS A 1 406 ? 0.872 3.801 14.133 1 93.81 406 CYS A C 1
ATOM 3076 O O . CYS A 1 406 ? 0.175 4.812 14.023 1 93.81 406 CYS A O 1
ATOM 3078 N N . LEU A 1 407 ? 1.696 3.389 13.18 1 93.56 407 LEU A N 1
ATOM 3079 C CA . LEU A 1 407 ? 1.831 4.121 11.93 1 93.56 407 LEU A CA 1
ATOM 3080 C C . LEU A 1 407 ? 0.495 4.195 11.195 1 93.56 407 LEU A C 1
ATOM 3082 O O . LEU A 1 407 ? 0.163 5.223 10.602 1 93.56 407 LEU A O 1
ATOM 3086 N N . GLN A 1 408 ? -0.208 3.143 11.219 1 90.25 408 GLN A N 1
ATOM 3087 C CA . GLN A 1 408 ? -1.509 3.09 10.562 1 90.25 408 GLN A CA 1
ATOM 3088 C C . GLN A 1 408 ? -2.492 4.059 11.203 1 90.25 408 GLN A C 1
ATOM 3090 O O . GLN A 1 408 ? -3.279 4.711 10.516 1 90.25 408 GLN A O 1
ATOM 3095 N N . SER A 1 409 ? -2.438 4.219 12.461 1 86.12 409 SER A N 1
ATOM 3096 C CA . SER A 1 409 ? -3.326 5.125 13.188 1 86.12 409 SER A CA 1
ATOM 3097 C C . SER A 1 409 ? -2.975 6.582 12.914 1 86.12 409 SER A C 1
ATOM 3099 O O . SER A 1 409 ? -3.818 7.469 13.062 1 86.12 409 SER A O 1
ATOM 3101 N N . GLY A 1 410 ? -1.742 6.801 12.516 1 87.06 410 GLY A N 1
ATOM 3102 C CA . GLY A 1 410 ? -1.281 8.164 12.297 1 87.06 410 GLY A CA 1
ATOM 3103 C C . GLY A 1 410 ? -1.137 8.516 10.828 1 87.06 410 GLY A C 1
ATOM 3104 O O . GLY A 1 410 ? -0.449 9.484 10.484 1 87.06 410 GLY A O 1
ATOM 3105 N N . ARG A 1 411 ? -1.739 7.844 9.93 1 81.94 411 ARG A N 1
ATOM 3106 C CA . ARG A 1 411 ? -1.557 8.008 8.484 1 81.94 411 ARG A CA 1
ATOM 3107 C C . ARG A 1 411 ? -1.865 9.438 8.055 1 81.94 411 ARG A C 1
ATOM 3109 O O . ARG A 1 411 ? -1.146 10.016 7.238 1 81.94 411 ARG A O 1
ATOM 3116 N N . PRO A 1 412 ? -2.859 10.086 8.656 1 72.56 412 PRO A N 1
ATOM 3117 C CA . PRO A 1 412 ? -3.182 11.438 8.203 1 72.56 412 PRO A CA 1
ATOM 3118 C C . PRO A 1 412 ? -2.344 12.508 8.898 1 72.56 412 PRO A C 1
ATOM 3120 O O . PRO A 1 412 ? -2.455 13.695 8.578 1 72.56 412 PRO A O 1
ATOM 3123 N N . SER A 1 413 ? -1.478 12.086 9.797 1 80.75 413 SER A N 1
ATOM 3124 C CA . SER A 1 413 ? -0.724 13.047 10.602 1 80.75 413 SER A CA 1
ATOM 3125 C C . SER A 1 413 ? 0.417 13.664 9.797 1 80.75 413 SER A C 1
ATOM 3127 O O . SER A 1 413 ? 1.044 12.984 8.977 1 80.75 413 SER A O 1
ATOM 3129 N N . SER A 1 414 ? 0.641 14.938 10.078 1 79.88 414 SER A N 1
ATOM 3130 C CA . SER A 1 414 ? 1.79 15.609 9.477 1 79.88 414 SER A CA 1
ATOM 3131 C C . SER A 1 414 ? 2.965 15.664 10.453 1 79.88 414 SER A C 1
ATOM 3133 O O . SER A 1 414 ? 4.023 16.203 10.117 1 79.88 414 SER A O 1
ATOM 3135 N N . HIS A 1 415 ? 2.789 15.172 11.648 1 89.12 415 HIS A N 1
ATOM 3136 C CA . HIS A 1 415 ? 3.846 15.219 12.656 1 89.12 415 HIS A CA 1
ATOM 3137 C C . HIS A 1 415 ? 4.512 13.859 12.82 1 89.12 415 HIS A C 1
ATOM 3139 O O . HIS A 1 415 ? 5.633 13.766 13.328 1 89.12 415 HIS A O 1
ATOM 3145 N N . LEU A 1 416 ? 3.766 12.859 12.438 1 92.56 416 LEU A N 1
ATOM 3146 C CA . LEU A 1 416 ? 4.285 11.5 12.547 1 92.56 416 LEU A CA 1
ATOM 3147 C C . LEU A 1 416 ? 4.816 11.016 11.203 1 92.56 416 LEU A C 1
ATOM 3149 O O . LEU A 1 416 ? 4.418 11.523 10.148 1 92.56 416 LEU A O 1
ATOM 3153 N N . LEU A 1 417 ? 5.742 10.125 11.289 1 94.69 417 LEU A N 1
ATOM 3154 C CA . LEU A 1 417 ? 6.309 9.547 10.07 1 94.69 417 LEU A CA 1
ATOM 3155 C C . LEU A 1 417 ? 5.23 8.859 9.242 1 94.69 417 LEU A C 1
ATOM 3157 O O . LEU A 1 417 ? 4.383 8.148 9.789 1 94.69 417 LEU A O 1
ATOM 3161 N N . THR A 1 418 ? 5.23 9.109 7.926 1 91.94 418 THR A N 1
ATOM 3162 C CA . THR A 1 418 ? 4.172 8.633 7.039 1 91.94 418 THR A CA 1
ATOM 3163 C C . THR A 1 418 ? 4.426 7.188 6.621 1 91.94 418 THR A C 1
ATOM 3165 O O . THR A 1 418 ? 5.531 6.844 6.195 1 91.94 418 THR A O 1
ATOM 3168 N N . LEU A 1 419 ? 3.434 6.367 6.727 1 93.38 419 LEU A N 1
ATOM 3169 C CA . LEU A 1 419 ? 3.486 4.984 6.258 1 93.38 419 LEU A CA 1
ATOM 3170 C C . LEU A 1 419 ? 3.086 4.895 4.789 1 93.38 419 LEU A C 1
ATOM 3172 O O . LEU A 1 419 ? 2.029 5.398 4.398 1 93.38 419 LEU A O 1
ATOM 3176 N N . TYR A 1 420 ? 3.863 4.309 3.928 1 92.31 420 TYR A N 1
ATOM 3177 C CA . TYR A 1 420 ? 3.535 4.09 2.525 1 92.31 420 TYR A CA 1
ATOM 3178 C C . TYR A 1 420 ? 2.861 2.734 2.328 1 92.31 420 TYR A C 1
ATOM 3180 O O . TYR A 1 420 ? 1.921 2.611 1.541 1 92.31 420 TYR A O 1
ATOM 3188 N N . GLY A 1 421 ? 3.414 1.765 3.053 1 91.38 421 GLY A N 1
ATOM 3189 C CA . GLY A 1 421 ? 2.854 0.427 2.938 1 91.38 421 GLY A CA 1
ATOM 3190 C C . GLY A 1 421 ? 3.738 -0.643 3.553 1 91.38 421 GLY A C 1
ATOM 3191 O O . GLY A 1 421 ? 4.754 -0.333 4.176 1 91.38 421 GLY A O 1
ATOM 3192 N N . CYS A 1 422 ? 3.246 -1.88 3.457 1 93.25 422 CYS A N 1
ATOM 3193 C CA . CYS A 1 422 ? 3.971 -3.021 4 1 93.25 422 CYS A CA 1
ATOM 3194 C C . CYS A 1 422 ? 3.92 -4.207 3.047 1 93.25 422 CYS A C 1
ATOM 3196 O O . CYS A 1 422 ? 2.898 -4.449 2.4 1 93.25 422 CYS A O 1
ATOM 3198 N N . GLU A 1 423 ? 5.055 -4.848 2.832 1 94.38 423 GLU A N 1
ATOM 3199 C CA . GLU A 1 423 ? 5.141 -6.066 2.031 1 94.38 423 GLU A CA 1
ATOM 3200 C C . GLU A 1 423 ? 5.691 -7.23 2.854 1 94.38 423 GLU A C 1
ATOM 3202 O O . GLU A 1 423 ? 6.359 -7.02 3.865 1 94.38 423 GLU A O 1
ATOM 3207 N N . SER A 1 424 ? 5.316 -8.398 2.494 1 89.44 424 SER A N 1
ATOM 3208 C CA . SER A 1 424 ? 5.84 -9.609 3.111 1 89.44 424 SER A CA 1
ATOM 3209 C C . SER A 1 424 ? 6.434 -10.547 2.066 1 89.44 424 SER A C 1
ATOM 3211 O O . SER A 1 424 ? 5.895 -10.68 0.966 1 89.44 424 SER A O 1
ATOM 3213 N N . HIS A 1 425 ? 7.566 -11.078 2.383 1 88 425 HIS A N 1
ATOM 3214 C CA . HIS A 1 425 ? 8.234 -11.992 1.465 1 88 425 HIS A CA 1
ATOM 3215 C C . HIS A 1 425 ? 9.188 -12.93 2.209 1 88 425 HIS A C 1
ATOM 3217 O O . HIS A 1 425 ? 10.047 -12.469 2.959 1 88 425 HIS A O 1
ATOM 3223 N N . ARG A 1 426 ? 9.055 -14.203 2.023 1 81.5 426 ARG A N 1
ATOM 3224 C CA . ARG A 1 426 ? 9.945 -15.25 2.525 1 81.5 426 ARG A CA 1
ATOM 3225 C C . ARG A 1 426 ? 10.203 -15.078 4.02 1 81.5 426 ARG A C 1
ATOM 3227 O O . ARG A 1 426 ? 11.352 -15.055 4.453 1 81.5 426 ARG A O 1
ATOM 3234 N N . GLY A 1 427 ? 9.203 -14.828 4.773 1 81.25 427 GLY A N 1
ATOM 3235 C CA . GLY A 1 427 ? 9.297 -14.805 6.223 1 81.25 427 GLY A CA 1
ATOM 3236 C C . GLY A 1 427 ? 9.727 -13.453 6.77 1 81.25 427 GLY A C 1
ATOM 3237 O O . GLY A 1 427 ? 10.055 -13.328 7.949 1 81.25 427 GLY A O 1
ATOM 3238 N N . ARG A 1 428 ? 9.758 -12.531 5.934 1 90.56 428 ARG A N 1
ATOM 3239 C CA . ARG A 1 428 ? 10.141 -11.188 6.359 1 90.56 428 ARG A CA 1
ATOM 3240 C C . ARG A 1 428 ? 9.039 -10.18 6.051 1 90.56 428 ARG A C 1
ATOM 3242 O O . ARG A 1 428 ? 8.273 -10.359 5.102 1 90.56 428 ARG A O 1
ATOM 3249 N N . GLN A 1 429 ? 9.031 -9.25 6.91 1 92.62 429 GLN A N 1
ATOM 3250 C CA . GLN A 1 429 ? 8.102 -8.141 6.73 1 92.62 429 GLN A CA 1
ATOM 3251 C C . GLN A 1 429 ? 8.836 -6.832 6.465 1 92.62 429 GLN A C 1
ATOM 3253 O O . GLN A 1 429 ? 9.789 -6.5 7.168 1 92.62 429 GLN A O 1
ATOM 3258 N N . TYR A 1 430 ? 8.453 -6.125 5.422 1 96.06 430 TYR A N 1
ATOM 3259 C CA . TYR A 1 430 ? 9.07 -4.871 5 1 96.06 430 TYR A CA 1
ATOM 3260 C C . TYR A 1 430 ? 8.125 -3.697 5.223 1 96.06 430 TYR A C 1
ATOM 3262 O O . TYR A 1 430 ? 7.145 -3.533 4.496 1 96.06 430 TYR A O 1
ATOM 3270 N N . VAL A 1 431 ? 8.422 -2.924 6.227 1 96.38 431 VAL A N 1
ATOM 3271 C CA . VAL A 1 431 ? 7.613 -1.746 6.516 1 96.38 431 VAL A CA 1
ATOM 3272 C C . VAL A 1 431 ? 8.195 -0.528 5.801 1 96.38 431 VAL A C 1
ATOM 3274 O O . VAL A 1 431 ? 9.297 -0.077 6.125 1 96.38 431 VAL A O 1
ATOM 3277 N N . CYS A 1 432 ? 7.441 0.028 4.84 1 96.5 432 CYS A N 1
ATOM 3278 C CA . CYS A 1 432 ? 7.91 1.141 4.02 1 96.5 432 CYS A CA 1
ATOM 3279 C C . CYS A 1 432 ? 7.383 2.469 4.551 1 96.5 432 CYS A C 1
ATOM 3281 O O . CYS A 1 432 ? 6.172 2.695 4.578 1 96.5 432 CYS A O 1
ATOM 3283 N N . VAL A 1 433 ? 8.266 3.332 4.938 1 96.38 433 VAL A N 1
ATOM 3284 C CA . VAL A 1 433 ? 7.891 4.633 5.48 1 96.38 433 VAL A CA 1
ATOM 3285 C C . VAL A 1 433 ? 8.578 5.742 4.688 1 96.38 433 VAL A C 1
ATOM 3287 O O . VAL A 1 433 ? 9.445 5.473 3.859 1 96.38 433 VAL A O 1
ATOM 3290 N N . ALA A 1 434 ? 8.148 6.984 4.91 1 94.75 434 ALA A N 1
ATOM 3291 C CA . ALA A 1 434 ? 8.719 8.141 4.223 1 94.75 434 ALA A CA 1
ATOM 3292 C C . ALA A 1 434 ? 10.219 8.25 4.5 1 94.75 434 ALA A C 1
ATOM 3294 O O . ALA A 1 434 ? 10.664 8.039 5.629 1 94.75 434 ALA A O 1
ATOM 3295 N N . LEU A 1 435 ? 10.977 8.539 3.441 1 96.44 435 LEU A N 1
ATOM 3296 C CA . LEU A 1 435 ? 12.414 8.727 3.584 1 96.44 435 LEU A CA 1
ATOM 3297 C C . LEU A 1 435 ? 12.734 10.133 4.078 1 96.44 435 LEU A C 1
ATOM 3299 O O . LEU A 1 435 ? 12.242 11.117 3.523 1 96.44 435 LEU A O 1
ATOM 3303 N N . CYS A 1 436 ? 13.5 10.242 5.168 1 95.56 436 CYS A N 1
ATOM 3304 C CA . CYS A 1 436 ? 13.953 11.516 5.715 1 95.56 436 CYS A CA 1
ATOM 3305 C C . CYS A 1 436 ? 15.453 11.688 5.535 1 95.56 436 CYS A C 1
ATOM 3307 O O . CYS A 1 436 ? 16.156 10.734 5.203 1 95.56 436 CYS A O 1
ATOM 3309 N N . GLU A 1 437 ? 15.945 12.906 5.727 1 94.62 437 GLU A N 1
ATOM 3310 C CA . GLU A 1 437 ? 17.328 13.258 5.434 1 94.62 437 GLU A CA 1
ATOM 3311 C C . GLU A 1 437 ? 18.219 13.062 6.656 1 94.62 437 GLU A C 1
ATOM 3313 O O . GLU A 1 437 ? 19.328 12.539 6.547 1 94.62 437 GLU A O 1
ATOM 3318 N N . TRP A 1 438 ? 17.672 13.508 7.809 1 94 438 TRP A N 1
ATOM 3319 C CA . TRP A 1 438 ? 18.531 13.555 8.984 1 94 438 TRP A CA 1
ATOM 3320 C C . TRP A 1 438 ? 17.734 13.219 10.25 1 94 438 TRP A C 1
ATOM 3322 O O . TRP A 1 438 ? 16.5 13.336 10.266 1 94 438 TRP A O 1
ATOM 3332 N N . THR A 1 439 ? 18.453 12.766 11.242 1 93.81 439 THR A N 1
ATOM 3333 C CA . THR A 1 439 ? 17.906 12.719 12.594 1 93.81 439 THR A CA 1
ATOM 3334 C C . THR A 1 439 ? 18.094 14.055 13.305 1 93.81 439 THR A C 1
ATOM 3336 O O . THR A 1 439 ? 18.891 14.891 12.875 1 93.81 439 THR A O 1
ATOM 3339 N N . LEU A 1 440 ? 17.328 14.25 14.336 1 92.94 440 LEU A N 1
ATOM 3340 C CA . LEU A 1 440 ? 17.516 15.469 15.125 1 92.94 440 LEU A CA 1
ATOM 3341 C C . LEU A 1 440 ? 18.938 15.555 15.656 1 92.94 440 LEU A C 1
ATOM 3343 O O . LEU A 1 440 ? 19.5 16.641 15.758 1 92.94 440 LEU A O 1
ATOM 3347 N N . GLU A 1 441 ? 19.531 14.461 15.992 1 91.12 441 GLU A N 1
ATOM 3348 C CA . GLU A 1 441 ? 20.891 14.406 16.5 1 91.12 441 GLU A CA 1
ATOM 3349 C C . GLU A 1 441 ? 21.891 14.93 15.461 1 91.12 441 GLU A C 1
ATOM 3351 O O . GLU A 1 441 ? 22.859 15.602 15.812 1 91.12 441 GLU A O 1
ATOM 3356 N N . GLU A 1 442 ? 21.578 14.711 14.258 1 88.94 442 GLU A N 1
ATOM 3357 C CA . GLU A 1 442 ? 22.453 15.125 13.18 1 88.94 442 GLU A CA 1
ATOM 3358 C C . GLU A 1 442 ? 22.172 16.562 12.75 1 88.94 442 GLU A C 1
ATOM 3360 O O . GLU A 1 442 ? 23.047 17.25 12.219 1 88.94 442 GLU A O 1
ATOM 3365 N N . TYR A 1 443 ? 20.938 17 12.922 1 82.25 443 TYR A N 1
ATOM 3366 C CA . TYR A 1 443 ? 20.438 18.25 12.336 1 82.25 443 TYR A CA 1
ATOM 3367 C C . TYR A 1 443 ? 20.484 19.375 13.359 1 82.25 443 TYR A C 1
ATOM 3369 O O . TYR A 1 443 ? 20.484 20.562 12.984 1 82.25 443 TYR A O 1
ATOM 3377 N N . LEU A 1 444 ? 20.625 19.234 14.578 1 68.88 444 LEU A N 1
ATOM 3378 C CA . LEU A 1 444 ? 20.234 20.109 15.68 1 68.88 444 LEU A CA 1
ATOM 3379 C C . LEU A 1 444 ? 20.875 21.484 15.539 1 68.88 444 LEU A C 1
ATOM 3381 O O . LEU A 1 444 ? 22.078 21.641 15.719 1 68.88 444 LEU A O 1
ATOM 3385 N N . HIS A 1 445 ? 19.938 22.391 14.938 1 65.81 445 HIS A N 1
ATOM 3386 C CA . HIS A 1 445 ? 20.328 23.797 14.953 1 65.81 445 HIS A CA 1
ATOM 3387 C C . HIS A 1 445 ? 19.141 24.688 15.273 1 65.81 445 HIS A C 1
ATOM 3389 O O . HIS A 1 445 ? 19.219 25.922 15.148 1 65.81 445 HIS A O 1
ATOM 3395 N N . GLU A 1 446 ? 18.016 24.031 15.656 1 67.44 446 GLU A N 1
ATOM 3396 C CA . GLU A 1 446 ? 16.859 24.906 15.766 1 67.44 446 GLU A CA 1
ATOM 3397 C C . GLU A 1 446 ? 15.969 24.5 16.938 1 67.44 446 GLU A C 1
ATOM 3399 O O . GLU A 1 446 ? 15.648 23.328 17.109 1 67.44 446 GLU A O 1
ATOM 3404 N N . HIS A 1 447 ? 15.617 25.453 17.734 1 76.31 447 HIS A N 1
ATOM 3405 C CA . HIS A 1 447 ? 14.766 25.219 18.891 1 76.31 447 HIS A CA 1
ATOM 3406 C C . HIS A 1 447 ? 13.312 25.016 18.484 1 76.31 447 HIS A C 1
ATOM 3408 O O . HIS A 1 447 ? 12.5 24.531 19.266 1 76.31 447 HIS A O 1
ATOM 3414 N N . ARG A 1 448 ? 13.016 25.375 17.328 1 76.06 448 ARG A N 1
ATOM 3415 C CA . ARG A 1 448 ? 11.648 25.297 16.828 1 76.06 448 ARG A CA 1
ATOM 3416 C C . ARG A 1 448 ? 11.141 23.859 16.844 1 76.06 448 ARG A C 1
ATOM 3418 O O . ARG A 1 448 ? 9.938 23.625 16.812 1 76.06 448 ARG A O 1
ATOM 3425 N N . VAL A 1 449 ? 12.016 22.953 16.969 1 87.62 449 VAL A N 1
ATOM 3426 C CA . VAL A 1 449 ? 11.664 21.531 16.906 1 87.62 449 VAL A CA 1
ATOM 3427 C C . VAL A 1 449 ? 10.812 21.156 18.109 1 87.62 449 VAL A C 1
ATOM 3429 O O . VAL A 1 449 ? 9.969 20.266 18.031 1 87.62 449 VAL A O 1
ATOM 3432 N N . LEU A 1 450 ? 10.977 21.891 19.203 1 91.31 450 LEU A N 1
ATOM 3433 C CA . LEU A 1 450 ? 10.336 21.484 20.453 1 91.31 450 LEU A CA 1
ATOM 3434 C C . LEU A 1 450 ? 8.82 21.625 20.344 1 91.31 450 LEU A C 1
ATOM 3436 O O . LEU A 1 450 ? 8.078 20.766 20.812 1 91.31 450 LEU A O 1
ATOM 3440 N N . ALA A 1 451 ? 8.352 22.719 19.766 1 89.94 451 ALA A N 1
ATOM 3441 C CA . ALA A 1 451 ? 6.914 22.891 19.609 1 89.94 451 ALA A CA 1
ATOM 3442 C C . ALA A 1 451 ? 6.316 21.766 18.766 1 89.94 451 ALA A C 1
ATOM 3444 O O . ALA A 1 451 ? 5.266 21.219 19.094 1 89.94 451 ALA A O 1
ATOM 3445 N N . THR A 1 452 ? 6.988 21.484 17.688 1 89.06 452 THR A N 1
ATOM 3446 C CA . THR A 1 452 ? 6.535 20.406 16.797 1 89.06 452 THR A CA 1
ATOM 3447 C C . THR A 1 452 ? 6.547 19.062 17.516 1 89.06 452 THR A C 1
ATOM 3449 O O . THR A 1 452 ? 5.652 18.25 17.328 1 89.06 452 THR A O 1
ATOM 3452 N N . LEU A 1 453 ? 7.562 18.922 18.297 1 94.12 453 LEU A N 1
ATOM 3453 C CA . LEU A 1 453 ? 7.688 17.672 19.031 1 94.12 453 LEU A CA 1
ATOM 3454 C C . LEU A 1 453 ? 6.562 17.516 20.047 1 94.12 453 LEU A C 1
ATOM 3456 O O . LEU A 1 453 ? 5.977 16.438 20.172 1 94.12 453 LEU A O 1
ATOM 3460 N N . LEU A 1 454 ? 6.281 18.578 20.797 1 94.69 454 LEU A N 1
ATOM 3461 C CA . LEU A 1 454 ? 5.176 18.547 21.75 1 94.69 454 LEU A CA 1
ATOM 3462 C C . LEU A 1 454 ? 3.857 18.25 21.047 1 94.69 454 LEU A C 1
ATOM 3464 O O . LEU A 1 454 ? 3.059 17.438 21.516 1 94.69 454 LEU A O 1
ATOM 3468 N N . ALA A 1 455 ? 3.666 18.875 19.938 1 91.38 455 ALA A N 1
ATOM 3469 C CA . ALA A 1 455 ? 2.451 18.656 19.156 1 91.38 455 ALA A CA 1
ATOM 3470 C C . ALA A 1 455 ? 2.359 17.219 18.672 1 91.38 455 ALA A C 1
ATOM 3472 O O . ALA A 1 455 ? 1.281 16.625 18.672 1 91.38 455 ALA A O 1
ATOM 3473 N N . ALA A 1 456 ? 3.426 16.688 18.219 1 94.12 456 ALA A N 1
ATOM 3474 C CA . ALA A 1 456 ? 3.469 15.312 17.703 1 94.12 456 ALA A CA 1
ATOM 3475 C C . ALA A 1 456 ? 3.115 14.312 18.797 1 94.12 456 ALA A C 1
ATOM 3477 O O . ALA A 1 456 ? 2.316 13.398 18.578 1 94.12 456 ALA A O 1
ATOM 3478 N N . VAL A 1 457 ? 3.744 14.469 19.953 1 96.06 457 VAL A N 1
ATOM 3479 C CA . VAL A 1 457 ? 3.506 13.539 21.047 1 96.06 457 VAL A CA 1
ATOM 3480 C C . VAL A 1 457 ? 2.07 13.688 21.547 1 96.06 457 VAL A C 1
ATOM 3482 O O . VAL A 1 457 ? 1.436 12.711 21.938 1 96.06 457 VAL A O 1
ATOM 3485 N N . ARG A 1 458 ? 1.604 14.938 21.562 1 93.31 458 ARG A N 1
ATOM 3486 C CA . ARG A 1 458 ? 0.209 15.164 21.922 1 93.31 458 ARG A CA 1
ATOM 3487 C C . ARG A 1 458 ? -0.728 14.391 21 1 93.31 458 ARG A C 1
ATOM 3489 O O . ARG A 1 458 ? -1.652 13.727 21.453 1 93.31 458 ARG A O 1
ATOM 3496 N N . GLU A 1 459 ? -0.475 14.555 19.75 1 90.44 459 GLU A N 1
ATOM 3497 C CA . GLU A 1 459 ? -1.286 13.852 18.766 1 90.44 459 GLU A CA 1
ATOM 3498 C C . GLU A 1 459 ? -1.205 12.336 18.969 1 90.44 459 GLU A C 1
ATOM 3500 O O . GLU A 1 459 ? -2.213 11.641 18.859 1 90.44 459 GLU A O 1
ATOM 3505 N N . LEU A 1 460 ? -0.066 11.844 19.188 1 93.5 460 LEU A N 1
ATOM 3506 C CA . LEU A 1 460 ? 0.15 10.414 19.406 1 93.5 460 LEU A CA 1
ATOM 3507 C C . LEU A 1 460 ? -0.661 9.914 20.594 1 93.5 460 LEU A C 1
ATOM 3509 O O . LEU A 1 460 ? -1.314 8.875 20.516 1 93.5 460 LEU A O 1
ATOM 3513 N N . HIS A 1 461 ? -0.616 10.688 21.719 1 92.12 461 HIS A N 1
ATOM 3514 C CA . HIS A 1 461 ? -1.289 10.297 22.953 1 92.12 461 HIS A CA 1
ATOM 3515 C C . HIS A 1 461 ? -2.803 10.43 22.812 1 92.12 461 HIS A C 1
ATOM 3517 O O . HIS A 1 461 ? -3.545 9.516 23.172 1 92.12 461 HIS A O 1
ATOM 3523 N N . MET A 1 462 ? -3.17 11.539 22.25 1 86.94 462 MET A N 1
ATOM 3524 C CA . MET A 1 462 ? -4.574 11.922 22.375 1 86.94 462 MET A CA 1
ATOM 3525 C C . MET A 1 462 ? -5.367 11.477 21.156 1 86.94 462 MET A C 1
ATOM 3527 O O . MET A 1 462 ? -6.559 11.172 21.266 1 86.94 462 MET A O 1
ATOM 3531 N N . CYS A 1 463 ? -4.766 11.516 20.031 1 83.94 463 CYS A N 1
ATOM 3532 C CA . CYS A 1 463 ? -5.504 11.234 18.812 1 83.94 463 CYS A CA 1
ATOM 3533 C C . CYS A 1 463 ? -5.281 9.789 18.359 1 83.94 463 CYS A C 1
ATOM 3535 O O . CYS A 1 463 ? -6.23 9.094 18 1 83.94 463 CYS A O 1
ATOM 3537 N N . CYS A 1 464 ? -4.145 9.352 18.391 1 87.62 464 CYS A N 1
ATOM 3538 C CA . CYS A 1 464 ? -3.834 8.008 17.906 1 87.62 464 CYS A CA 1
ATOM 3539 C C . CYS A 1 464 ? -4.016 6.977 19.016 1 87.62 464 CYS A C 1
ATOM 3541 O O . CYS A 1 464 ? -4.215 5.793 18.75 1 87.62 464 CYS A O 1
ATOM 3543 N N . GLY A 1 465 ? -3.828 7.43 20.297 1 89.19 465 GLY A N 1
ATOM 3544 C CA . GLY A 1 465 ? -4.008 6.539 21.438 1 89.19 465 GLY A CA 1
ATOM 3545 C C . GLY A 1 465 ? -2.811 5.645 21.688 1 89.19 465 GLY A C 1
ATOM 3546 O O . GLY A 1 465 ? -2.969 4.465 22.016 1 89.19 465 GLY A O 1
ATOM 3547 N N . TYR A 1 466 ? -1.607 6.168 21.453 1 94.06 466 TYR A N 1
ATOM 3548 C CA . TYR A 1 466 ? -0.391 5.395 21.672 1 94.06 466 TYR A CA 1
ATOM 3549 C C . TYR A 1 466 ? 0.606 6.18 22.516 1 94.06 466 TYR A C 1
ATOM 3551 O O . TYR A 1 466 ? 0.591 7.414 22.531 1 94.06 466 TYR A O 1
ATOM 3559 N N . ALA A 1 467 ? 1.376 5.535 23.281 1 96.06 467 ALA A N 1
ATOM 3560 C CA . ALA A 1 467 ? 2.615 6.07 23.828 1 96.06 467 ALA A CA 1
ATOM 3561 C C . ALA A 1 467 ? 3.82 5.656 23 1 96.06 467 ALA A C 1
ATOM 3563 O O . ALA A 1 467 ? 3.867 4.539 22.469 1 96.06 467 ALA A O 1
ATOM 3564 N N . HIS A 1 468 ? 4.738 6.477 22.828 1 96.44 468 HIS A N 1
ATOM 3565 C CA . HIS A 1 468 ? 5.871 6.211 21.953 1 96.44 468 HIS A CA 1
ATOM 3566 C C . HIS A 1 468 ? 6.797 5.156 22.547 1 96.44 468 HIS A C 1
ATOM 3568 O O . HIS A 1 468 ? 7.203 4.219 21.859 1 96.44 468 HIS A O 1
ATOM 3574 N N . GLY A 1 469 ? 7.242 5.363 23.812 1 95 469 GLY A N 1
ATOM 3575 C CA . GLY A 1 469 ? 8.039 4.395 24.547 1 95 469 GLY A CA 1
ATOM 3576 C C . GLY A 1 469 ? 9.531 4.551 24.328 1 95 469 GLY A C 1
ATOM 3577 O O . GLY A 1 469 ? 10.336 3.998 25.078 1 95 469 GLY A O 1
ATOM 3578 N N . ASP A 1 470 ? 9.969 5.379 23.344 1 95.75 470 ASP A N 1
ATOM 3579 C CA . ASP A 1 470 ? 11.398 5.543 23.094 1 95.75 470 ASP A CA 1
ATOM 3580 C C . ASP A 1 470 ? 11.688 6.902 22.469 1 95.75 470 ASP A C 1
ATOM 3582 O O . ASP A 1 470 ? 12.336 6.984 21.422 1 95.75 470 ASP A O 1
ATOM 3586 N N . LEU A 1 471 ? 11.203 7.969 23.078 1 96.88 471 LEU A N 1
ATOM 3587 C CA . LEU A 1 471 ? 11.484 9.312 22.594 1 96.88 471 LEU A CA 1
ATOM 3588 C C . LEU A 1 471 ? 12.953 9.672 22.797 1 96.88 471 LEU A C 1
ATOM 3590 O O . LEU A 1 471 ? 13.445 9.703 23.922 1 96.88 471 LEU A O 1
ATOM 3594 N N . GLN A 1 472 ? 13.672 9.93 21.766 1 95.94 472 GLN A N 1
ATOM 3595 C CA . GLN A 1 472 ? 15.078 10.312 21.734 1 95.94 472 GLN A CA 1
ATOM 3596 C C . GLN A 1 472 ? 15.43 11.016 20.422 1 95.94 472 GLN A C 1
ATOM 3598 O O . GLN A 1 472 ? 14.695 10.906 19.438 1 95.94 472 GLN A O 1
ATOM 3603 N N . PRO A 1 473 ? 16.469 11.758 20.375 1 94.88 473 PRO A N 1
ATOM 3604 C CA . PRO A 1 473 ? 16.797 12.578 19.219 1 94.88 473 PRO A CA 1
ATOM 3605 C C . PRO A 1 473 ? 16.922 11.758 17.938 1 94.88 473 PRO A C 1
ATOM 3607 O O . PRO A 1 473 ? 16.562 12.234 16.859 1 94.88 473 PRO A O 1
ATOM 3610 N N . GLN A 1 474 ? 17.328 10.5 18.016 1 94.19 474 GLN A N 1
ATOM 3611 C CA . GLN A 1 474 ? 17.516 9.656 16.844 1 94.19 474 GLN A CA 1
ATOM 3612 C C . GLN A 1 474 ? 16.188 9.281 16.219 1 94.19 474 GLN A C 1
ATOM 3614 O O . GLN A 1 474 ? 16.141 8.883 15.047 1 94.19 474 GLN A O 1
ATOM 3619 N N . ASN A 1 475 ? 15.117 9.406 17 1 95.69 475 ASN A N 1
ATOM 3620 C CA . ASN A 1 475 ? 13.797 9 16.516 1 95.69 475 ASN A CA 1
ATOM 3621 C C . ASN A 1 475 ? 12.961 10.195 16.078 1 95.69 475 ASN A C 1
ATOM 3623 O O . ASN A 1 475 ? 11.75 10.07 15.875 1 95.69 475 ASN A O 1
ATOM 3627 N N . ILE A 1 476 ? 13.57 11.367 16.047 1 96.12 476 ILE A N 1
ATOM 3628 C CA . ILE A 1 476 ? 13.008 12.578 15.461 1 96.12 476 ILE A CA 1
ATOM 3629 C C . ILE A 1 476 ? 13.734 12.914 14.164 1 96.12 476 ILE A C 1
ATOM 3631 O O . ILE A 1 476 ? 14.938 13.164 14.164 1 96.12 476 ILE A O 1
ATOM 3635 N N . LEU A 1 477 ? 12.961 12.891 13.109 1 95.5 477 LEU A N 1
ATOM 3636 C CA . LEU A 1 477 ? 13.594 12.977 11.797 1 95.5 477 LEU A CA 1
ATOM 3637 C C . LEU A 1 477 ? 13.25 14.297 11.109 1 95.5 477 LEU A C 1
ATOM 3639 O O . LEU A 1 477 ? 12.281 14.961 11.484 1 95.5 477 LEU A O 1
ATOM 3643 N N . VAL A 1 478 ? 14.102 14.656 10.195 1 92.38 478 VAL A N 1
ATOM 3644 C CA . VAL A 1 478 ? 13.891 15.836 9.367 1 92.38 478 VAL A CA 1
ATOM 3645 C C . VAL A 1 478 ? 13.734 15.422 7.906 1 92.38 478 VAL A C 1
ATOM 3647 O O . VAL A 1 478 ? 14.609 14.758 7.348 1 92.38 478 VAL A O 1
ATOM 3650 N N . ASP A 1 479 ? 12.672 15.703 7.324 1 89.25 479 ASP A N 1
ATOM 3651 C CA . ASP A 1 479 ? 12.43 15.281 5.949 1 89.25 479 ASP A CA 1
ATOM 3652 C C . ASP A 1 479 ? 13.102 16.234 4.957 1 89.25 479 ASP A C 1
ATOM 3654 O O . ASP A 1 479 ? 13.891 17.094 5.352 1 89.25 479 ASP A O 1
ATOM 3658 N N . THR A 1 480 ? 12.906 16.031 3.684 1 83.31 480 THR A N 1
ATOM 3659 C CA . THR A 1 480 ? 13.578 16.766 2.611 1 83.31 480 THR A CA 1
ATOM 3660 C C . THR A 1 480 ? 13.148 18.234 2.609 1 83.31 480 THR A C 1
ATOM 3662 O O . THR A 1 480 ? 13.867 19.094 2.09 1 83.31 480 THR A O 1
ATOM 3665 N N . ARG A 1 481 ? 12.008 18.531 3.211 1 76.75 481 ARG A N 1
ATOM 3666 C CA . ARG A 1 481 ? 11.492 19.891 3.236 1 76.75 481 ARG A CA 1
ATOM 3667 C C . ARG A 1 481 ? 11.852 20.594 4.543 1 76.75 481 ARG A C 1
ATOM 3669 O O . ARG A 1 481 ? 11.469 21.734 4.77 1 76.75 481 ARG A O 1
ATOM 3676 N N . GLY A 1 482 ? 12.461 19.891 5.414 1 81.69 482 GLY A N 1
ATOM 3677 C CA . GLY A 1 482 ? 12.906 20.453 6.676 1 81.69 482 GLY A CA 1
ATOM 3678 C C . GLY A 1 482 ? 11.891 20.297 7.793 1 81.69 482 GLY A C 1
ATOM 3679 O O . GLY A 1 482 ? 12.062 20.875 8.875 1 81.69 482 GLY A O 1
ATOM 3680 N N . ASN A 1 483 ? 10.844 19.609 7.535 1 85.12 483 ASN A N 1
ATOM 3681 C CA . ASN A 1 483 ? 9.852 19.375 8.578 1 85.12 483 ASN A CA 1
ATOM 3682 C C . ASN A 1 483 ? 10.273 18.234 9.508 1 85.12 483 ASN A C 1
ATOM 3684 O O . ASN A 1 483 ? 10.898 17.281 9.062 1 85.12 483 ASN A O 1
ATOM 3688 N N . PHE A 1 484 ? 9.891 18.391 10.727 1 90.38 484 PHE A N 1
ATOM 3689 C CA . PHE A 1 484 ? 10.219 17.359 11.711 1 90.38 484 PHE A CA 1
ATOM 3690 C C . PHE A 1 484 ? 9.125 16.297 11.773 1 90.38 484 PHE A C 1
ATOM 3692 O O . PHE A 1 484 ? 7.934 16.625 11.703 1 90.38 484 PHE A O 1
ATOM 3699 N N . ARG A 1 485 ? 9.539 15.07 11.852 1 94.25 485 ARG A N 1
ATOM 3700 C CA . ARG A 1 485 ? 8.633 13.93 11.961 1 94.25 485 ARG A CA 1
ATOM 3701 C C . ARG A 1 485 ? 9.047 13.008 13.102 1 94.25 485 ARG A C 1
ATOM 3703 O O . ARG A 1 485 ? 10.234 12.711 13.266 1 94.25 485 ARG A O 1
ATOM 3710 N N . LEU A 1 486 ? 8.086 12.656 13.914 1 96.5 486 LEU A N 1
ATOM 3711 C CA . LEU A 1 486 ? 8.344 11.656 14.945 1 96.5 486 LEU A CA 1
ATOM 3712 C C . LEU A 1 486 ? 8.328 10.25 14.352 1 96.5 486 LEU A C 1
ATOM 3714 O O . LEU A 1 486 ? 7.438 9.906 13.57 1 96.5 486 LEU A O 1
ATOM 3718 N N . ALA A 1 487 ? 9.352 9.438 14.664 1 96.31 487 ALA A N 1
ATOM 3719 C CA . ALA A 1 487 ? 9.492 8.133 14.023 1 96.31 487 ALA A CA 1
ATOM 3720 C C . ALA A 1 487 ? 9.836 7.055 15.047 1 96.31 487 ALA A C 1
ATOM 3722 O O . ALA A 1 487 ? 9.898 7.328 16.25 1 96.31 487 ALA A O 1
ATOM 3723 N N . ASP A 1 488 ? 9.953 5.785 14.562 1 95.44 488 ASP A N 1
ATOM 3724 C CA . ASP A 1 488 ? 10.359 4.586 15.297 1 95.44 488 ASP A CA 1
ATOM 3725 C C . ASP A 1 488 ? 9.336 4.23 16.375 1 95.44 488 ASP A C 1
ATOM 3727 O O . ASP A 1 488 ? 9.578 4.449 17.562 1 95.44 488 ASP A O 1
ATOM 3731 N N . PHE A 1 489 ? 8.312 3.588 16.047 1 96.44 489 PHE A N 1
ATOM 3732 C CA . PHE A 1 489 ? 7.219 3.234 16.953 1 96.44 489 PHE A CA 1
ATOM 3733 C C . PHE A 1 489 ? 7.27 1.755 17.312 1 96.44 489 PHE A C 1
ATOM 3735 O O . PHE A 1 489 ? 6.238 1.147 17.609 1 96.44 489 PHE A O 1
ATOM 3742 N N . ASP A 1 490 ? 8.406 1.124 17.172 1 94.12 490 ASP A N 1
ATOM 3743 C CA . ASP A 1 490 ? 8.516 -0.316 17.391 1 94.12 490 ASP A CA 1
ATOM 3744 C C . ASP A 1 490 ? 8.359 -0.667 18.875 1 94.12 490 ASP A C 1
ATOM 3746 O O . ASP A 1 490 ? 8.148 -1.832 19.219 1 94.12 490 ASP A O 1
ATOM 3750 N N . GLN A 1 491 ? 8.383 0.384 19.781 1 94.19 491 GLN A N 1
ATOM 3751 C CA . GLN A 1 491 ? 8.156 0.159 21.219 1 94.19 491 GLN A CA 1
ATOM 3752 C C . GLN A 1 491 ? 6.871 0.831 21.688 1 94.19 491 GLN A C 1
ATOM 3754 O O . GLN A 1 491 ? 6.648 0.981 22.891 1 94.19 491 GLN A O 1
ATOM 3759 N N . SER A 1 492 ? 6.105 1.32 20.719 1 95.06 492 SER A N 1
ATOM 3760 C CA . SER A 1 492 ? 4.863 2.006 21.062 1 95.06 492 SER A CA 1
ATOM 3761 C C . SER A 1 492 ? 3.859 1.045 21.688 1 95.06 492 SER A C 1
ATOM 3763 O O . SER A 1 492 ? 3.912 -0.163 21.453 1 95.06 492 SER A O 1
ATOM 3765 N N . VAL A 1 493 ? 3.055 1.574 22.547 1 93.62 493 VAL A N 1
ATOM 3766 C CA . VAL A 1 493 ? 2.031 0.778 23.219 1 93.62 493 VAL A CA 1
ATOM 3767 C C . VAL A 1 493 ? 0.675 1.472 23.094 1 93.62 493 VAL A C 1
ATOM 3769 O O . VAL A 1 493 ? 0.582 2.693 23.234 1 93.62 493 VAL A O 1
ATOM 3772 N N . GLN A 1 494 ? -0.316 0.708 22.688 1 91.12 494 GLN A N 1
ATOM 3773 C CA . GLN A 1 494 ? -1.67 1.249 22.641 1 91.12 494 GLN A CA 1
ATOM 3774 C C . GLN A 1 494 ? -2.182 1.576 24.047 1 91.12 494 GLN A C 1
ATOM 3776 O O . GLN A 1 494 ? -2.041 0.77 24.969 1 91.12 494 GLN A O 1
ATOM 3781 N N . LEU A 1 495 ? -2.709 2.762 24.172 1 87.94 495 LEU A N 1
ATOM 3782 C CA . LEU A 1 495 ? -3.125 3.25 25.484 1 87.94 495 LEU A CA 1
ATOM 3783 C C . LEU A 1 495 ? -4.516 2.736 25.844 1 87.94 495 LEU A C 1
ATOM 3785 O O . LEU A 1 495 ? -5.43 2.783 25.016 1 87.94 495 LEU A O 1
ATOM 3789 N N . ALA A 1 496 ? -4.723 1.786 26.75 1 73 496 ALA A N 1
ATOM 3790 C CA . ALA A 1 496 ? -6.008 1.337 27.281 1 73 496 ALA A CA 1
ATOM 3791 C C . ALA A 1 496 ? -6.445 2.201 28.469 1 73 496 ALA A C 1
ATOM 3793 O O . ALA A 1 496 ? -7.098 1.714 29.391 1 73 496 ALA A O 1
ATOM 3794 N N . GLY A 1 497 ? -6.242 3.639 28.594 1 62.62 497 GLY A N 1
ATOM 3795 C CA . GLY A 1 497 ? -6.492 4.523 29.734 1 62.62 497 GLY A CA 1
ATOM 3796 C C . GLY A 1 497 ? -5.262 5.293 30.172 1 62.62 497 GLY A C 1
ATOM 3797 O O . GLY A 1 497 ? -4.258 5.328 29.453 1 62.62 497 GLY A O 1
ATOM 3798 N N . ALA A 1 498 ? -5.379 6 31.531 1 58.59 498 ALA A N 1
ATOM 3799 C CA . ALA A 1 498 ? -4.367 6.934 32.031 1 58.59 498 ALA A CA 1
ATOM 3800 C C . ALA A 1 498 ? -3.09 6.199 32.438 1 58.59 498 ALA A C 1
ATOM 3802 O O . ALA A 1 498 ? -3.115 5.324 33.281 1 58.59 498 ALA A O 1
ATOM 3803 N N . ALA A 1 499 ? -1.967 5.766 31.562 1 71.69 499 ALA A N 1
ATOM 3804 C CA . ALA A 1 499 ? -1.133 4.625 31.938 1 71.69 499 ALA A CA 1
ATOM 3805 C C . ALA A 1 499 ? 0.304 5.066 32.219 1 71.69 499 ALA A C 1
ATOM 3807 O O . ALA A 1 499 ? 0.701 6.172 31.844 1 71.69 499 ALA A O 1
ATOM 3808 N N . PRO A 1 500 ? 1.225 4.676 32.969 1 85.69 500 PRO A N 1
ATOM 3809 C CA . PRO A 1 500 ? 2.67 4.773 33.188 1 85.69 500 PRO A CA 1
ATOM 3810 C C . PRO A 1 500 ? 3.451 5.004 31.891 1 85.69 500 PRO A C 1
ATOM 3812 O O . PRO A 1 500 ? 4.477 5.688 31.891 1 85.69 500 PRO A O 1
ATOM 3815 N N . GLU A 1 501 ? 2.934 4.711 30.828 1 91.56 501 GLU A N 1
ATOM 3816 C CA . GLU A 1 501 ? 3.621 4.855 29.547 1 91.56 501 GLU A CA 1
ATOM 3817 C C . GLU A 1 501 ? 3.602 6.309 29.078 1 91.56 501 GLU A C 1
ATOM 3819 O O . GLU A 1 501 ? 4.566 6.781 28.469 1 91.56 501 GLU A O 1
ATOM 3824 N N . VAL A 1 502 ? 2.527 6.977 29.312 1 93.12 502 VAL A N 1
ATOM 3825 C CA . VAL A 1 502 ? 2.41 8.383 28.953 1 93.12 502 VAL A CA 1
ATOM 3826 C C . VAL A 1 502 ? 3.406 9.211 29.766 1 93.12 502 VAL A C 1
ATOM 3828 O O . VAL A 1 502 ? 4.051 10.117 29.219 1 93.12 502 VAL A O 1
ATOM 3831 N N . ARG A 1 503 ? 3.51 8.93 31.047 1 92.88 503 ARG A N 1
ATOM 3832 C CA . ARG A 1 503 ? 4.434 9.633 31.922 1 92.88 503 ARG A CA 1
ATOM 3833 C C . ARG A 1 503 ? 5.875 9.461 31.469 1 92.88 503 ARG A C 1
ATOM 3835 O O . ARG A 1 503 ? 6.684 10.383 31.562 1 92.88 503 ARG A O 1
ATOM 3842 N N . ARG A 1 504 ? 6.176 8.289 31.047 1 93.31 504 ARG A N 1
ATOM 3843 C CA . ARG A 1 504 ? 7.52 8.023 30.531 1 93.31 504 ARG A CA 1
ATOM 3844 C C . ARG A 1 504 ? 7.828 8.898 29.328 1 93.31 504 ARG A C 1
ATOM 3846 O O . ARG A 1 504 ? 8.945 9.406 29.188 1 93.31 504 ARG A O 1
ATOM 3853 N N . ASP A 1 505 ? 6.867 9.039 28.422 1 96.31 505 ASP A N 1
ATOM 3854 C CA . ASP A 1 505 ? 7.031 9.914 27.266 1 96.31 505 ASP A CA 1
ATOM 3855 C C . ASP A 1 505 ? 7.273 11.359 27.703 1 96.31 505 ASP A C 1
ATOM 3857 O O . ASP A 1 505 ? 8.125 12.047 27.125 1 96.31 505 ASP A O 1
ATOM 3861 N N . LEU A 1 506 ? 6.469 11.773 28.688 1 96.38 506 LEU A N 1
ATOM 3862 C CA . LEU A 1 506 ? 6.586 13.148 29.172 1 96.38 506 LEU A CA 1
ATOM 3863 C C . LEU A 1 506 ? 7.957 13.398 29.781 1 96.38 506 LEU A C 1
ATOM 3865 O O . LEU A 1 506 ? 8.578 14.438 29.547 1 96.38 506 LEU A O 1
ATOM 3869 N N . GLU A 1 507 ? 8.398 12.469 30.531 1 95.88 507 GLU A N 1
ATOM 3870 C CA . GLU A 1 507 ? 9.727 12.586 31.125 1 95.88 507 GLU A CA 1
ATOM 3871 C C . GLU A 1 507 ? 10.805 12.672 30.047 1 95.88 507 GLU A C 1
ATOM 3873 O O . GLU A 1 507 ? 11.75 13.461 30.172 1 95.88 507 GLU A O 1
ATOM 3878 N N . ALA A 1 508 ? 10.672 11.82 29.094 1 96.88 508 ALA A N 1
ATOM 3879 C CA . ALA A 1 508 ? 11.625 11.859 27.984 1 96.88 508 ALA A CA 1
ATOM 3880 C C . ALA A 1 508 ? 11.602 13.219 27.297 1 96.88 508 ALA A C 1
ATOM 3882 O O . ALA A 1 508 ? 12.641 13.734 26.875 1 96.88 508 ALA A O 1
ATOM 3883 N N . LEU A 1 509 ? 10.43 13.789 27.109 1 97 509 LEU A N 1
ATOM 3884 C CA . LEU A 1 509 ? 10.281 15.102 26.484 1 97 509 LEU A CA 1
ATOM 3885 C C . LEU A 1 509 ? 11 16.172 27.312 1 97 509 LEU A C 1
ATOM 3887 O O . LEU A 1 509 ? 11.602 17.094 26.75 1 97 509 LEU A O 1
ATOM 3891 N N . GLY A 1 510 ? 10.82 16.047 28.641 1 97.38 510 GLY A N 1
ATOM 3892 C CA . GLY A 1 510 ? 11.531 16.969 29.5 1 97.38 510 GLY A CA 1
ATOM 3893 C C . GLY A 1 510 ? 13.031 16.969 29.281 1 97.38 510 GLY A C 1
ATOM 3894 O O . GLY A 1 510 ? 13.672 18.016 29.281 1 97.38 510 GLY A O 1
ATOM 3895 N N . ARG A 1 511 ? 13.562 15.867 29.125 1 97.25 511 ARG A N 1
ATOM 3896 C CA . ARG A 1 511 ? 14.992 15.719 28.859 1 97.25 511 ARG A CA 1
ATOM 3897 C C . ARG A 1 511 ? 15.352 16.234 27.469 1 97.25 511 ARG A C 1
ATOM 3899 O O . ARG A 1 511 ? 16.438 16.766 27.266 1 97.25 511 ARG A O 1
ATOM 3906 N N . LEU A 1 512 ? 14.469 16.016 26.531 1 96.12 512 LEU A N 1
ATOM 3907 C CA . LEU A 1 512 ? 14.688 16.516 25.172 1 96.12 512 LEU A CA 1
ATOM 3908 C C . LEU A 1 512 ? 14.695 18.031 25.141 1 96.12 512 LEU A C 1
ATOM 3910 O O . LEU A 1 512 ? 15.398 18.641 24.328 1 96.12 512 LEU A O 1
ATOM 3914 N N . VAL A 1 513 ? 13.867 18.656 25.984 1 95.88 513 VAL A N 1
ATOM 3915 C CA . VAL A 1 513 ? 13.898 20.109 26.094 1 95.88 513 VAL A CA 1
ATOM 3916 C C . VAL A 1 513 ? 15.32 20.578 2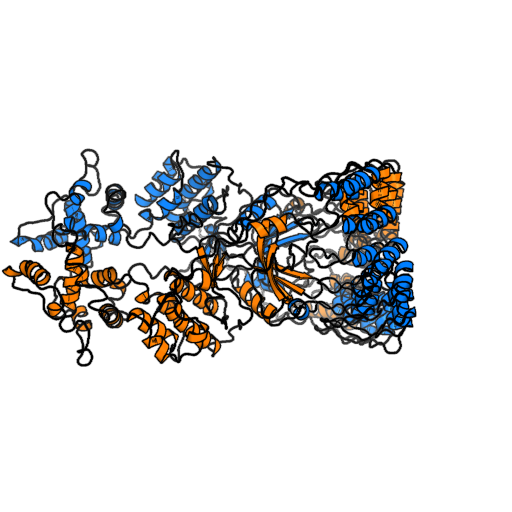6.406 1 95.88 513 VAL A C 1
ATOM 3918 O O . VAL A 1 513 ? 15.859 21.438 25.703 1 95.88 513 VAL A O 1
ATOM 3921 N N . LEU A 1 514 ? 15.906 19.969 27.422 1 95.06 514 LEU A N 1
ATOM 3922 C CA . LEU A 1 514 ? 17.281 20.312 27.781 1 95.06 514 LEU A CA 1
ATOM 3923 C C . LEU A 1 514 ? 18.234 20.016 26.625 1 95.06 514 LEU A C 1
ATOM 3925 O O . LEU A 1 514 ? 19.109 20.828 26.312 1 95.06 514 LEU A O 1
ATOM 3929 N N . TYR A 1 515 ? 18.047 18.891 26.016 1 95.31 515 TYR A N 1
ATOM 3930 C CA . TYR A 1 515 ? 18.891 18.5 24.906 1 95.31 515 TYR A CA 1
ATOM 3931 C C . TYR A 1 515 ? 18.875 19.547 23.797 1 95.31 515 TYR A C 1
ATOM 3933 O O . TYR A 1 515 ? 19.938 19.922 23.281 1 95.31 515 TYR A O 1
ATOM 3941 N N . VAL A 1 516 ? 17.703 20.016 23.422 1 94.44 516 VAL A N 1
ATOM 3942 C CA . VAL A 1 516 ? 17.547 20.953 22.312 1 94.44 516 VAL A CA 1
ATOM 3943 C C . VAL A 1 516 ? 18.062 22.328 22.719 1 94.44 516 VAL A C 1
ATOM 3945 O O . VAL A 1 516 ? 18.766 22.984 21.938 1 94.44 516 VAL A O 1
ATOM 3948 N N . VAL A 1 517 ? 17.75 22.75 23.922 1 92.5 517 VAL A N 1
ATOM 3949 C CA . VAL A 1 517 ? 18.125 24.078 24.359 1 92.5 517 VAL A CA 1
ATOM 3950 C C . VAL A 1 517 ? 19.656 24.172 24.469 1 92.5 517 VAL A C 1
ATOM 3952 O O . VAL A 1 517 ? 20.234 25.234 24.25 1 92.5 517 VAL A O 1
ATOM 3955 N N . GLN A 1 518 ? 20.297 23.047 24.688 1 91.62 518 GLN A N 1
ATOM 3956 C CA . GLN A 1 518 ? 21.766 23.016 24.781 1 91.62 518 GLN A CA 1
ATOM 3957 C C . GLN A 1 518 ? 22.391 22.641 23.438 1 91.62 518 GLN A C 1
ATOM 3959 O O . GLN A 1 518 ? 23.578 22.344 23.375 1 91.62 518 GLN A O 1
ATOM 3964 N N . ASN A 1 519 ? 21.609 22.5 22.469 1 89.94 519 ASN A N 1
ATOM 3965 C CA . ASN A 1 519 ? 22.062 22.203 21.109 1 89.94 519 ASN A CA 1
ATOM 3966 C C . ASN A 1 519 ? 22.797 20.875 21.047 1 89.94 519 ASN A C 1
ATOM 3968 O O . ASN A 1 519 ? 23.828 20.766 20.375 1 89.94 519 ASN A O 1
ATOM 3972 N N . GLY A 1 520 ? 22.391 19.969 21.938 1 90.12 520 GLY A N 1
ATOM 3973 C CA . GLY A 1 520 ? 22.938 18.625 21.875 1 90.12 520 GLY A CA 1
ATOM 3974 C C . GLY A 1 520 ? 24.328 18.531 22.453 1 90.12 520 GLY A C 1
ATOM 3975 O O . GLY A 1 520 ? 25.094 17.625 22.094 1 90.12 520 GLY A O 1
ATOM 3976 N N . ASP A 1 521 ? 24.703 19.406 23.219 1 89.25 521 ASP A N 1
ATOM 3977 C CA . ASP A 1 521 ? 26.031 19.422 23.812 1 89.25 521 ASP A CA 1
ATOM 3978 C C . ASP A 1 521 ? 26.281 18.172 24.672 1 89.25 521 ASP A C 1
ATOM 3980 O O . ASP A 1 521 ? 27.391 17.641 24.703 1 89.25 521 ASP A O 1
ATOM 3984 N N . VAL A 1 522 ? 25.266 17.766 25.391 1 91.25 522 VAL A N 1
ATOM 3985 C CA . VAL A 1 522 ? 25.328 16.547 26.172 1 91.25 522 VAL A CA 1
ATOM 3986 C C . VAL A 1 522 ? 24.578 15.43 25.453 1 91.25 522 VAL A C 1
ATOM 3988 O O . VAL A 1 522 ? 23.422 15.602 25.078 1 91.25 522 VAL A O 1
ATOM 3991 N N . PRO A 1 523 ? 25.344 14.328 25.266 1 93.56 523 PRO A N 1
ATOM 3992 C CA . PRO A 1 523 ? 24.641 13.211 24.625 1 93.56 523 PRO A CA 1
ATOM 3993 C C . PRO A 1 523 ? 23.375 12.805 25.375 1 93.56 523 PRO A C 1
ATOM 3995 O O . PRO A 1 523 ? 23.359 12.797 26.609 1 93.56 523 PRO A O 1
ATOM 3998 N N . PHE A 1 524 ? 22.375 12.484 24.641 1 95.19 524 PHE A N 1
ATOM 3999 C CA . PHE A 1 524 ? 21.062 12.234 25.234 1 95.19 524 PHE A CA 1
ATOM 4000 C C . PHE A 1 524 ? 21.109 11.031 26.172 1 95.19 524 PHE A C 1
ATOM 4002 O O . PHE A 1 524 ? 20.391 10.992 27.172 1 95.19 524 PHE A O 1
ATOM 4009 N N . LYS A 1 525 ? 21.969 10.016 25.891 1 93.94 525 LYS A N 1
ATOM 4010 C CA . LYS A 1 525 ? 22.125 8.836 26.734 1 93.94 525 LYS A CA 1
ATOM 4011 C C . LYS A 1 525 ? 22.516 9.242 28.156 1 93.94 525 LYS A C 1
ATOM 4013 O O . LYS A 1 525 ? 22.078 8.625 29.125 1 93.94 525 LYS A O 1
ATOM 4018 N N . GLU A 1 526 ? 23.281 10.234 28.266 1 94.62 526 GLU A N 1
ATOM 4019 C CA . GLU A 1 526 ? 23.703 10.734 29.578 1 94.62 526 GLU A CA 1
ATOM 4020 C C . GLU A 1 526 ? 22.562 11.461 30.281 1 94.62 526 GLU A C 1
ATOM 4022 O O . GLU A 1 526 ? 22.406 11.352 31.5 1 94.62 526 GLU A O 1
ATOM 4027 N N . LEU A 1 527 ? 21.781 12.188 29.5 1 95 527 LEU A N 1
ATOM 4028 C CA . LEU A 1 527 ? 20.656 12.922 30.062 1 95 527 LEU A CA 1
ATOM 4029 C C . LEU A 1 527 ? 19.594 11.977 30.594 1 95 527 LEU A C 1
ATOM 4031 O O . LEU A 1 527 ? 18.906 12.289 31.562 1 95 527 LEU A O 1
ATOM 4035 N N . LYS A 1 528 ? 19.484 10.844 30 1 93.56 528 LYS A N 1
ATOM 4036 C CA . LYS A 1 528 ? 18.5 9.844 30.422 1 93.56 528 LYS A CA 1
ATOM 4037 C C . LYS A 1 528 ? 18.797 9.32 31.812 1 93.56 528 LYS A C 1
ATOM 4039 O O . LYS A 1 528 ? 17.891 8.945 32.562 1 93.56 528 LYS A O 1
ATOM 4044 N N . ALA A 1 529 ? 20.047 9.344 32.156 1 92.94 529 ALA A N 1
ATOM 4045 C CA . ALA A 1 529 ? 20.484 8.773 33.406 1 92.94 529 ALA A CA 1
ATOM 4046 C C . ALA A 1 529 ? 20.422 9.812 34.531 1 92.94 529 ALA A C 1
ATOM 4048 O O . ALA A 1 529 ? 20.453 9.461 35.719 1 92.94 529 ALA A O 1
ATOM 4049 N N . LYS A 1 530 ? 20.234 11.016 34.25 1 94.06 530 LYS A N 1
ATOM 4050 C CA . LYS A 1 530 ? 20.234 12.07 35.25 1 94.06 530 LYS A CA 1
ATOM 4051 C C . LYS A 1 530 ? 18.875 12.188 35.938 1 94.06 530 LYS A C 1
ATOM 4053 O O . LYS A 1 530 ? 17.844 12.016 35.312 1 94.06 530 LYS A O 1
ATOM 4058 N N . PRO A 1 531 ? 18.922 12.438 37.219 1 94.81 531 PRO A N 1
ATOM 4059 C CA . PRO A 1 531 ? 17.641 12.656 37.906 1 94.81 531 PRO A CA 1
ATOM 4060 C C . PRO A 1 531 ? 16.938 13.914 37.406 1 94.81 531 PRO A C 1
ATOM 4062 O O . PRO A 1 531 ? 17.578 14.867 36.969 1 94.81 531 PRO A O 1
ATOM 4065 N N . PRO A 1 532 ? 15.617 13.93 37.469 1 94.69 532 PRO A N 1
ATOM 4066 C CA . PRO A 1 532 ? 14.82 15.055 36.969 1 94.69 532 PRO A CA 1
ATOM 4067 C C . PRO A 1 532 ? 15.273 16.391 37.531 1 94.69 532 PRO A C 1
ATOM 4069 O O . PRO A 1 532 ? 15.289 17.406 36.844 1 94.69 532 PRO A O 1
ATOM 4072 N N . GLY A 1 533 ? 15.625 16.438 38.844 1 94.12 533 GLY A N 1
ATOM 4073 C CA . GLY A 1 533 ? 16.062 17.672 39.469 1 94.12 533 GLY A CA 1
ATOM 4074 C C . GLY A 1 533 ? 17.281 18.281 38.812 1 94.12 533 GLY A C 1
ATOM 4075 O O . GLY A 1 533 ? 17.359 19.5 38.625 1 94.12 533 GLY A O 1
ATOM 4076 N N . GLU A 1 534 ? 18.156 17.469 38.438 1 95.25 534 GLU A N 1
ATOM 4077 C CA . GLU A 1 534 ? 19.391 17.922 37.812 1 95.25 534 GLU A CA 1
ATOM 4078 C C . GLU A 1 534 ? 19.109 18.453 36.406 1 95.25 534 GLU A C 1
ATOM 4080 O O . GLU A 1 534 ? 19.734 19.406 35.938 1 95.25 534 GLU A O 1
ATOM 4085 N N . VAL A 1 535 ? 18.25 17.766 35.719 1 96.06 535 VAL A N 1
ATOM 4086 C CA . VAL A 1 535 ? 17.875 18.172 34.344 1 96.06 535 VAL A CA 1
ATOM 4087 C C . VAL A 1 535 ? 17.281 19.578 34.375 1 96.06 535 VAL A C 1
ATOM 4089 O O . VAL A 1 535 ? 17.641 20.438 33.562 1 96.06 535 VAL A O 1
ATOM 4092 N N . VAL A 1 536 ? 16.406 19.828 35.344 1 96.12 536 VAL A N 1
ATOM 4093 C CA . VAL A 1 536 ? 15.75 21.125 35.5 1 96.12 536 VAL A CA 1
ATOM 4094 C C . VAL A 1 536 ? 16.781 22.203 35.812 1 96.12 536 VAL A C 1
ATOM 4096 O O . VAL A 1 536 ? 16.75 23.297 35.219 1 96.12 536 VAL A O 1
ATOM 4099 N N . HIS A 1 537 ? 17.75 21.875 36.625 1 94.31 537 HIS A N 1
ATOM 4100 C CA . HIS A 1 537 ? 18.75 22.844 37.062 1 94.31 537 HIS A CA 1
ATOM 4101 C C . HIS A 1 537 ? 19.703 23.219 35.938 1 94.31 537 HIS A C 1
ATOM 4103 O O . HIS A 1 537 ? 20.266 24.328 35.938 1 94.31 537 HIS A O 1
ATOM 4109 N N . ARG A 1 538 ? 19.812 22.359 35.031 1 94.5 538 ARG A N 1
ATOM 4110 C CA . ARG A 1 538 ? 20.766 22.578 33.938 1 94.5 538 ARG A CA 1
ATOM 4111 C C . ARG A 1 538 ? 20.156 23.422 32.812 1 94.5 538 ARG A C 1
ATOM 4113 O O . ARG A 1 538 ? 20.859 23.906 31.938 1 94.5 538 ARG A O 1
ATOM 4120 N N . CYS A 1 539 ? 18.922 23.688 32.875 1 94.44 539 CYS A N 1
ATOM 4121 C CA . CYS A 1 539 ? 18.281 24.562 31.891 1 94.44 539 CYS A CA 1
ATOM 4122 C C . CYS A 1 539 ? 18.766 26 32.031 1 94.44 539 CYS A C 1
ATOM 4124 O O . CYS A 1 539 ? 18.922 26.5 33.156 1 94.44 539 CYS A O 1
ATOM 4126 N N . PRO A 1 540 ? 19.016 26.656 30.969 1 90.44 540 PRO A N 1
ATOM 4127 C CA . PRO A 1 540 ? 19.719 27.938 31 1 90.44 540 PRO A CA 1
ATOM 4128 C C . PRO A 1 540 ? 18.812 29.094 31.391 1 90.44 540 PRO A C 1
ATOM 4130 O O . PRO A 1 540 ? 19.281 30.141 31.859 1 90.44 540 PRO A O 1
ATOM 4133 N N . ASP A 1 541 ? 17.531 29.062 31.094 1 91.19 541 ASP A N 1
ATOM 4134 C CA . ASP A 1 541 ? 16.625 30.156 31.406 1 91.19 541 ASP A CA 1
ATOM 4135 C C . ASP A 1 541 ? 15.406 29.672 32.188 1 91.19 541 ASP A C 1
ATOM 4137 O O . ASP A 1 541 ? 15.172 28.469 32.281 1 91.19 541 ASP A O 1
ATOM 4141 N N . GLU A 1 542 ? 14.648 30.594 32.781 1 93.25 542 GLU A N 1
ATOM 4142 C CA . GLU A 1 542 ? 13.547 30.25 33.656 1 93.25 542 GLU A CA 1
ATOM 4143 C C . GLU A 1 542 ? 12.398 29.594 32.875 1 93.25 542 GLU A C 1
ATOM 4145 O O . GLU A 1 542 ? 11.695 28.734 33.406 1 93.25 542 GLU A O 1
ATOM 4150 N N . GLU A 1 543 ? 12.211 30.062 31.656 1 93.94 543 GLU A N 1
ATOM 4151 C CA . GLU A 1 543 ? 11.148 29.484 30.844 1 93.94 543 GLU A CA 1
ATOM 4152 C C . GLU A 1 543 ? 11.414 28.016 30.562 1 93.94 543 GLU A C 1
ATOM 4154 O O . GLU A 1 543 ? 10.516 27.172 30.719 1 93.94 543 GLU A O 1
ATOM 4159 N N . SER A 1 544 ? 12.648 27.656 30.156 1 94.62 544 SER A N 1
ATOM 4160 C CA . SER A 1 544 ? 12.984 26.266 29.875 1 94.62 544 SER A CA 1
ATOM 4161 C C . SER A 1 544 ? 12.977 25.422 31.141 1 94.62 544 SER A C 1
ATOM 4163 O O . SER A 1 544 ? 12.617 24.25 31.109 1 94.62 544 SER A O 1
ATOM 4165 N N . LYS A 1 545 ? 13.391 26 32.25 1 95.81 545 LYS A N 1
ATOM 4166 C CA . LYS A 1 545 ? 13.344 25.312 33.531 1 95.81 545 LYS A CA 1
ATOM 4167 C C . LYS A 1 545 ? 11.914 24.906 33.875 1 95.81 545 LYS A C 1
ATOM 4169 O O . LYS A 1 545 ? 11.664 23.766 34.281 1 95.81 545 LYS A O 1
ATOM 4174 N N . ASP A 1 546 ? 11.078 25.859 33.719 1 95.5 546 ASP A N 1
ATOM 4175 C CA . ASP A 1 546 ? 9.68 25.594 34.062 1 95.5 546 ASP A CA 1
ATOM 4176 C C . ASP A 1 546 ? 9.07 24.562 33.125 1 95.5 546 ASP A C 1
ATOM 4178 O O . ASP A 1 546 ? 8.32 23.688 33.562 1 95.5 546 ASP A O 1
ATOM 4182 N N . LEU A 1 547 ? 9.305 24.734 31.828 1 95.62 547 LEU A N 1
ATOM 4183 C CA . LEU A 1 547 ? 8.805 23.797 30.828 1 95.62 547 LEU A CA 1
ATOM 4184 C C . LEU A 1 547 ? 9.281 22.375 31.141 1 95.62 547 LEU A C 1
ATOM 4186 O O . LEU A 1 547 ? 8.477 21.438 31.172 1 95.62 547 LEU A O 1
ATOM 4190 N N . ALA A 1 548 ? 10.562 22.188 31.375 1 97.19 548 ALA A N 1
ATOM 4191 C CA . ALA A 1 548 ? 11.141 20.875 31.703 1 97.19 548 ALA A CA 1
ATOM 4192 C C . ALA A 1 548 ? 10.555 20.312 33 1 97.19 548 ALA A C 1
ATOM 4194 O O . ALA A 1 548 ? 10.25 19.125 33.062 1 97.19 548 ALA A O 1
ATOM 4195 N N . ARG A 1 549 ? 10.414 21.141 33.969 1 96.25 549 ARG A N 1
ATOM 4196 C CA . ARG A 1 549 ? 9.898 20.703 35.25 1 96.25 549 ARG A CA 1
ATOM 4197 C C . ARG A 1 549 ? 8.484 20.141 35.125 1 96.25 549 ARG A C 1
ATOM 4199 O O . ARG A 1 549 ? 8.172 19.094 35.688 1 96.25 549 ARG A O 1
ATOM 4206 N N . GLN A 1 550 ? 7.656 20.859 34.375 1 95.44 550 GLN A N 1
ATOM 4207 C CA . GLN A 1 550 ? 6.277 20.422 34.188 1 95.44 550 GLN A CA 1
ATOM 4208 C C . GLN A 1 550 ? 6.219 19.078 33.469 1 95.44 550 GLN A C 1
ATOM 4210 O O . GLN A 1 550 ? 5.324 18.266 33.719 1 95.44 550 GLN A O 1
ATOM 4215 N N . LEU A 1 551 ? 7.09 18.891 32.594 1 96.88 551 LEU A N 1
ATOM 4216 C CA . LEU A 1 551 ? 7.133 17.641 31.844 1 96.88 551 LEU A CA 1
ATOM 4217 C C . LEU A 1 551 ? 7.699 16.516 32.688 1 96.88 551 LEU A C 1
ATOM 4219 O O . LEU A 1 551 ? 7.199 15.383 32.625 1 96.88 551 LEU A O 1
ATOM 4223 N N . LEU A 1 552 ? 8.695 16.734 33.469 1 96.25 552 LEU A N 1
ATOM 4224 C CA . LEU A 1 552 ? 9.383 15.727 34.281 1 96.25 552 LEU A CA 1
ATOM 4225 C C . LEU A 1 552 ? 8.547 15.328 35.469 1 96.25 552 LEU A C 1
ATOM 4227 O O . LEU A 1 552 ? 8.648 14.195 35.969 1 96.25 552 LEU A O 1
ATOM 4231 N N . ARG A 1 553 ? 7.73 16.297 35.875 1 93.19 553 ARG A N 1
ATOM 4232 C CA . ARG A 1 553 ? 6.848 16.047 37 1 93.19 553 ARG A CA 1
ATOM 4233 C C . ARG A 1 553 ? 5.43 16.531 36.719 1 93.19 553 ARG A C 1
ATOM 4235 O O . ARG A 1 553 ? 4.969 17.5 37.312 1 93.19 553 ARG A O 1
ATOM 4242 N N . PRO A 1 554 ? 4.629 15.93 35.812 1 88.31 554 PRO A N 1
ATOM 4243 C CA . PRO A 1 554 ? 3.311 16.391 35.375 1 88.31 554 PRO A CA 1
ATOM 4244 C C . PRO A 1 554 ? 2.246 16.266 36.469 1 88.31 554 PRO A C 1
ATOM 4246 O O . PRO A 1 554 ? 1.158 16.828 36.344 1 88.31 554 PRO A O 1
ATOM 4249 N N . GLY A 1 555 ? 2.41 15.906 37.531 1 79.62 555 GLY A N 1
ATOM 4250 C CA . GLY A 1 555 ? 1.408 15.711 38.562 1 79.62 555 GLY A CA 1
ATOM 4251 C C . GLY A 1 555 ? 0.466 14.555 38.281 1 79.62 555 GLY A C 1
ATOM 4252 O O . GLY A 1 555 ? 0.688 13.789 37.312 1 79.62 555 GLY A O 1
ATOM 4253 N N . ASP A 1 556 ? -0.626 14.391 39 1 74.88 556 ASP A N 1
ATOM 4254 C CA . ASP A 1 556 ? -1.502 13.227 38.938 1 74.88 556 ASP A CA 1
ATOM 4255 C C . ASP A 1 556 ? -2.424 13.297 37.719 1 74.88 556 ASP A C 1
ATOM 4257 O O . ASP A 1 556 ? -2.732 12.266 37.125 1 74.88 556 ASP A O 1
ATOM 4261 N N . ASP A 1 557 ? -2.842 14.445 37.375 1 74.5 557 ASP A N 1
ATOM 4262 C CA . ASP A 1 557 ? -3.746 14.562 36.25 1 74.5 557 ASP A CA 1
ATOM 4263 C C . ASP A 1 557 ? -3.014 15.094 35 1 74.5 557 ASP A C 1
ATOM 4265 O O . ASP A 1 557 ? -2.936 16.297 34.812 1 74.5 557 ASP A O 1
ATOM 4269 N N . VAL A 1 558 ? -2.525 14.172 34.219 1 79 558 VAL A N 1
ATOM 4270 C CA . VAL A 1 558 ? -1.741 14.562 33.031 1 79 558 VAL A CA 1
ATOM 4271 C C . VAL A 1 558 ? -2.654 15.188 31.984 1 79 558 VAL A C 1
ATOM 4273 O O . VAL A 1 558 ? -2.297 16.188 31.375 1 79 558 VAL A O 1
ATOM 4276 N N . GLY A 1 559 ? -3.918 14.805 31.938 1 79.31 559 GLY A N 1
ATOM 4277 C CA . GLY A 1 559 ? -4.859 15.328 30.969 1 79.31 559 GLY A CA 1
ATOM 4278 C C . GLY A 1 559 ? -4.199 15.742 29.656 1 79.31 559 GLY A C 1
ATOM 4279 O O . GLY A 1 559 ? -3.514 14.938 29.031 1 79.31 559 GLY A O 1
ATOM 4280 N N . ASP A 1 560 ? -4.484 16.969 29.188 1 87.81 560 ASP A N 1
ATOM 4281 C CA . ASP A 1 560 ? -3.881 17.531 27.984 1 87.81 560 ASP A CA 1
ATOM 4282 C C . ASP A 1 560 ? -2.73 18.469 28.328 1 87.81 560 ASP A C 1
ATOM 4284 O O . ASP A 1 560 ? -2.693 19.609 27.875 1 87.81 560 ASP A O 1
ATOM 4288 N N . LEU A 1 561 ? -1.87 17.922 29.203 1 91.25 561 LEU A N 1
ATOM 4289 C CA . LEU A 1 561 ? -0.716 18.703 29.625 1 91.25 561 LEU A CA 1
ATOM 4290 C C . LEU A 1 561 ? 0.015 19.297 28.422 1 91.25 561 LEU A C 1
ATOM 4292 O O . LEU A 1 561 ? 0.399 20.469 28.438 1 91.25 561 LEU A O 1
ATOM 4296 N N . LEU A 1 562 ? 0.207 18.5 27.406 1 92.88 562 LEU A N 1
ATOM 4297 C CA . LEU A 1 562 ? 0.967 18.953 26.234 1 92.88 562 LEU A CA 1
ATOM 4298 C C . LEU A 1 562 ? 0.222 20.047 25.5 1 92.88 562 LEU A C 1
ATOM 4300 O O . LEU A 1 562 ? 0.842 20.969 24.938 1 92.88 562 LEU A O 1
ATOM 4304 N N . GLY A 1 563 ? -1.062 20 25.453 1 88.88 563 GLY A N 1
ATOM 4305 C CA . GLY A 1 563 ? -1.849 21.078 24.875 1 88.88 563 GLY A CA 1
ATOM 4306 C C . GLY A 1 563 ? -1.657 22.391 25.594 1 88.88 563 GLY A C 1
ATOM 4307 O O . GLY A 1 563 ? -1.548 23.438 24.953 1 88.88 563 GLY A O 1
ATOM 4308 N N . ARG A 1 564 ? -1.613 22.312 26.828 1 88.06 564 ARG A N 1
ATOM 4309 C CA . ARG A 1 564 ? -1.381 23.5 27.625 1 88.06 564 ARG A CA 1
ATOM 4310 C C . ARG A 1 564 ? 0.039 24.016 27.438 1 88.06 564 ARG A C 1
ATOM 4312 O O . ARG A 1 564 ? 0.254 25.234 27.359 1 88.06 564 ARG A O 1
ATOM 4319 N N . LEU A 1 565 ? 0.954 23.109 27.375 1 92.44 565 LEU A N 1
ATOM 4320 C CA . LEU A 1 565 ? 2.359 23.5 27.297 1 92.44 565 LEU A CA 1
ATOM 4321 C C . LEU A 1 565 ? 2.693 24.078 25.938 1 92.44 565 LEU A C 1
ATOM 4323 O O . LEU A 1 565 ? 3.709 24.766 25.781 1 92.44 565 LEU A O 1
ATOM 4327 N N . LEU A 1 566 ? 1.915 23.812 24.969 1 89.81 566 LEU A N 1
ATOM 4328 C CA . LEU A 1 566 ? 2.125 24.422 23.672 1 89.81 566 LEU A CA 1
ATOM 4329 C C . LEU A 1 566 ? 1.89 25.922 23.719 1 89.81 566 LEU A C 1
ATOM 4331 O O . LEU A 1 566 ? 2.373 26.672 22.859 1 89.81 566 LEU A O 1
ATOM 4335 N N . ASP A 1 567 ? 1.226 26.344 24.75 1 86.38 567 ASP A N 1
ATOM 4336 C CA . ASP A 1 567 ? 1.013 27.766 25 1 86.38 567 ASP A CA 1
ATOM 4337 C C . ASP A 1 567 ? 1.918 28.281 26.125 1 86.38 567 ASP A C 1
ATOM 4339 O O . ASP A 1 567 ? 1.623 29.297 26.766 1 86.38 567 ASP A O 1
ATOM 4343 N N . HIS A 1 568 ? 2.932 27.625 26.359 1 90.69 568 HIS A N 1
ATOM 4344 C CA . HIS A 1 568 ? 3.895 27.984 27.391 1 90.69 568 HIS A CA 1
ATOM 4345 C C . HIS A 1 568 ? 4.742 29.172 26.953 1 90.69 568 HIS A C 1
ATOM 4347 O O . HIS A 1 568 ? 5.105 29.297 25.781 1 90.69 568 HIS A O 1
ATOM 4353 N N . PRO A 1 569 ? 5.195 30.031 27.828 1 91.19 569 PRO A N 1
ATOM 4354 C CA . PRO A 1 569 ? 5.961 31.234 27.516 1 91.19 569 PRO A CA 1
ATOM 4355 C C . PRO A 1 569 ? 7.297 30.938 26.828 1 91.19 569 PRO A C 1
ATOM 4357 O O . PRO A 1 569 ? 7.887 31.812 26.203 1 91.19 569 PRO A O 1
ATOM 4360 N N . PHE A 1 570 ? 7.762 29.812 27.047 1 91.69 570 PHE A N 1
ATOM 4361 C CA . PHE A 1 570 ? 8.984 29.391 26.375 1 91.69 570 PHE A CA 1
ATOM 4362 C C . PHE A 1 570 ? 8.898 29.672 24.875 1 91.69 570 PHE A C 1
ATOM 4364 O O . PHE A 1 570 ? 9.906 29.984 24.234 1 91.69 570 PHE A O 1
ATOM 4371 N N . PHE A 1 571 ? 7.742 29.594 24.391 1 88 571 PHE A N 1
ATOM 4372 C CA . PHE A 1 571 ? 7.574 29.688 22.953 1 88 571 PHE A CA 1
ATOM 4373 C C . PHE A 1 571 ? 7.184 31.109 22.547 1 88 571 PHE A C 1
ATOM 4375 O O . PHE A 1 571 ? 6.879 31.359 21.375 1 88 571 PHE A O 1
ATOM 4382 N N . TRP A 1 572 ? 7.168 32.031 23.469 1 85.12 572 TRP A N 1
ATOM 4383 C CA . TRP A 1 572 ? 6.75 33.406 23.203 1 85.12 572 TRP A CA 1
ATOM 4384 C C . TRP A 1 572 ? 7.957 34.312 23.047 1 85.12 572 TRP A C 1
ATOM 4386 O O . TRP A 1 572 ? 9 34.094 23.672 1 85.12 572 TRP A O 1
ATOM 4396 N N . PRO A 1 573 ? 7.742 35.281 22.156 1 80.25 573 PRO A N 1
ATOM 4397 C CA . PRO A 1 573 ? 8.789 36.281 22.172 1 80.25 573 PRO A CA 1
ATOM 4398 C C . PRO A 1 573 ? 8.789 37.125 23.438 1 80.25 573 PRO A C 1
ATOM 4400 O O . PRO A 1 573 ? 7.797 37.812 23.75 1 80.25 573 PRO A O 1
ATOM 4403 N N . TRP A 1 574 ? 9.82 37.094 24.219 1 84.62 574 TRP A N 1
ATOM 4404 C CA . TRP A 1 574 ? 9.922 37.656 25.547 1 84.62 574 TRP A CA 1
ATOM 4405 C C . TRP A 1 574 ? 9.562 39.125 25.547 1 84.62 574 TRP A C 1
ATOM 4407 O O . TRP A 1 574 ? 8.68 39.562 26.281 1 84.62 574 TRP A O 1
ATOM 4417 N N . GLN A 1 575 ? 10.227 39.906 24.734 1 78.06 575 GLN A N 1
ATOM 4418 C CA . GLN A 1 575 ? 10.055 41.375 24.703 1 78.06 575 GLN A CA 1
ATOM 4419 C C . GLN A 1 575 ? 8.656 41.75 24.234 1 78.06 575 GLN A C 1
ATOM 4421 O O . GLN A 1 575 ? 8.016 42.625 24.812 1 78.06 575 GLN A O 1
ATOM 4426 N N . GLU A 1 576 ? 8.227 41.062 23.266 1 77 576 GLU A N 1
ATOM 4427 C CA . GLU A 1 576 ? 6.926 41.406 22.688 1 77 576 GLU A CA 1
ATOM 4428 C C . GLU A 1 576 ? 5.793 41.094 23.656 1 77 576 GLU A C 1
ATOM 4430 O O . GLU A 1 576 ? 4.812 41.812 23.734 1 77 576 GLU A O 1
ATOM 4435 N N . THR A 1 577 ? 5.934 40.031 24.312 1 85.25 577 THR A N 1
ATOM 4436 C CA . THR A 1 577 ? 4.891 39.625 25.25 1 85.25 577 THR A CA 1
ATOM 4437 C C . THR A 1 577 ? 4.766 40.625 26.391 1 85.25 577 THR A C 1
ATOM 4439 O O . THR A 1 577 ? 3.656 41.031 26.75 1 85.25 577 THR A O 1
ATOM 4442 N N . LEU A 1 578 ? 5.875 40.969 26.953 1 87.88 578 LEU A N 1
ATOM 4443 C CA . LEU A 1 578 ? 5.863 41.906 28.078 1 87.88 578 LEU A CA 1
ATOM 4444 C C . LEU A 1 578 ? 5.402 43.281 27.641 1 87.88 578 LEU A C 1
ATOM 4446 O O . LEU A 1 578 ? 4.746 44 28.406 1 87.88 578 LEU A O 1
ATOM 4450 N N . ARG A 1 579 ? 5.793 43.625 26.516 1 82.69 579 ARG A N 1
ATOM 4451 C CA . ARG A 1 579 ? 5.328 44.875 25.969 1 82.69 579 ARG A CA 1
ATOM 4452 C C . ARG A 1 579 ? 3.809 44.906 25.812 1 82.69 579 ARG A C 1
ATOM 4454 O O . ARG A 1 579 ? 3.158 45.906 26.094 1 82.69 579 ARG A O 1
ATOM 4461 N N . ASN A 1 580 ? 3.293 43.781 25.406 1 81.19 580 ASN A N 1
ATOM 4462 C CA . ASN A 1 580 ? 1.848 43.656 25.25 1 81.19 580 ASN A CA 1
ATOM 4463 C C . ASN A 1 580 ? 1.124 43.812 26.578 1 81.19 580 ASN A C 1
ATOM 4465 O O . ASN A 1 580 ? 0.073 44.438 26.641 1 81.19 580 ASN A O 1
ATOM 4469 N N . VAL A 1 581 ? 1.654 43.219 27.531 1 87.5 581 VAL A N 1
ATOM 4470 C CA . VAL A 1 581 ? 1.06 43.344 28.859 1 87.5 581 VAL A CA 1
ATOM 4471 C C . VAL A 1 581 ? 1.171 44.812 29.344 1 87.5 581 VAL A C 1
ATOM 4473 O O . VAL A 1 581 ? 0.24 45.344 29.953 1 87.5 581 VAL A O 1
ATOM 4476 N N . GLY A 1 582 ? 2.293 45.375 29.125 1 86 582 GLY A N 1
ATOM 4477 C CA . GLY A 1 582 ? 2.498 46.781 29.469 1 86 582 GLY A CA 1
ATOM 4478 C C . GLY A 1 582 ? 1.55 47.719 28.766 1 86 582 GLY A C 1
ATOM 4479 O O . GLY A 1 582 ? 1.289 48.844 29.234 1 86 582 GLY A O 1
ATOM 4480 N N . ASN A 1 583 ? 1.081 47.25 27.734 1 79.5 583 ASN A N 1
ATOM 4481 C CA . ASN A 1 583 ? 0.191 48.062 26.906 1 79.5 583 ASN A CA 1
ATOM 4482 C C . ASN A 1 583 ? -1.24 48.031 27.438 1 79.5 583 ASN A C 1
ATOM 4484 O O . ASN A 1 583 ? -2.086 48.812 27 1 79.5 583 ASN A O 1
ATOM 4488 N N . GLU A 1 584 ? -1.361 47.188 28.359 1 82.75 584 GLU A N 1
ATOM 4489 C CA . GLU A 1 584 ? -2.674 47.188 29 1 82.75 584 GLU A CA 1
ATOM 4490 C C . GLU A 1 584 ? -2.98 48.531 29.625 1 82.75 584 GLU A C 1
ATOM 4492 O O . GLU A 1 584 ? -2.102 49.156 30.234 1 82.75 584 GLU A O 1
ATOM 4497 N N . SER A 1 585 ? -4.211 49 29.531 1 76.75 585 SER A N 1
ATOM 4498 C CA . SER A 1 585 ? -4.609 50.344 29.906 1 76.75 585 SER A CA 1
ATOM 4499 C C . SER A 1 585 ? -4.305 50.625 31.375 1 76.75 585 SER A C 1
ATOM 4501 O O . SER A 1 585 ? -3.842 51.688 31.734 1 76.75 585 SER A O 1
ATOM 4503 N N . ASP A 1 586 ? -4.512 49.688 32.156 1 86.25 586 ASP A N 1
ATOM 4504 C CA . ASP A 1 586 ? -4.316 49.875 33.594 1 86.25 586 ASP A CA 1
ATOM 4505 C C . ASP A 1 586 ? -2.848 50.125 33.938 1 86.25 586 ASP A C 1
ATOM 4507 O O . ASP A 1 586 ? -2.539 50.875 34.875 1 86.25 586 ASP A O 1
ATOM 4511 N N . ILE A 1 587 ? -1.981 49.625 33.125 1 89.38 587 ILE A N 1
ATOM 4512 C CA . ILE A 1 587 ? -0.551 49.781 33.375 1 89.38 587 ILE A CA 1
ATOM 4513 C C . ILE A 1 587 ? -0.051 51.062 32.719 1 89.38 587 ILE A C 1
ATOM 4515 O O . ILE A 1 587 ? 0.696 51.812 33.344 1 89.38 587 ILE A O 1
ATOM 4519 N N . LYS A 1 588 ? -0.492 51.281 31.594 1 81.19 588 LYS A N 1
ATOM 4520 C CA . LYS A 1 588 ? -0.091 52.469 30.859 1 81.19 588 LYS A CA 1
ATOM 4521 C C . LYS A 1 588 ? -0.464 53.719 31.609 1 81.19 588 LYS A C 1
ATOM 4523 O O . LYS A 1 588 ? 0.319 54.688 31.656 1 81.19 588 LYS A O 1
ATOM 4528 N N . SER A 1 589 ? -1.656 53.656 32.188 1 79.5 589 SER A N 1
ATOM 4529 C CA . SER A 1 589 ? -2.17 54.875 32.844 1 79.5 589 SER A CA 1
ATOM 4530 C C . SER A 1 589 ? -1.925 54.812 34.344 1 79.5 589 SER A C 1
ATOM 4532 O O . SER A 1 589 ? -2.301 55.75 35.094 1 79.5 589 SER A O 1
ATOM 4534 N N . ARG A 1 590 ? -1.32 53.875 34.844 1 85.25 590 ARG A N 1
ATOM 4535 C CA . ARG A 1 590 ? -1.094 53.688 36.281 1 85.25 590 ARG A CA 1
ATOM 4536 C C . ARG A 1 590 ? -2.391 53.844 37.062 1 85.25 590 ARG A C 1
ATOM 4538 O O . ARG A 1 590 ? -2.451 54.625 38 1 85.25 590 ARG A O 1
ATOM 4545 N N . LYS A 1 591 ? -3.34 53.156 36.594 1 84.69 591 LYS A N 1
ATOM 4546 C CA . LYS A 1 591 ? -4.66 53.281 37.188 1 84.69 591 LYS A CA 1
ATOM 4547 C C . LYS A 1 591 ? -4.637 52.844 38.656 1 84.69 591 LYS A C 1
ATOM 4549 O O . LYS A 1 591 ? -4.336 51.688 38.938 1 84.69 591 LYS A O 1
ATOM 4554 N N . PRO A 1 592 ? -4.969 53.812 39.562 1 78.94 592 PRO A N 1
ATOM 4555 C CA . PRO A 1 592 ? -4.969 53.406 40.969 1 78.94 592 PRO A CA 1
ATOM 4556 C C . PRO A 1 592 ? -6.047 52.375 41.281 1 78.94 592 PRO A C 1
ATOM 4558 O O . PRO A 1 592 ? -7.168 52.469 40.781 1 78.94 592 PRO A O 1
ATOM 4561 N N . GLY A 1 593 ? -5.816 51.312 42 1 80.69 593 GLY A N 1
ATOM 4562 C CA . GLY A 1 593 ? -6.777 50.281 42.406 1 80.69 593 GLY A CA 1
ATOM 4563 C C . GLY A 1 593 ? -7.07 49.281 41.312 1 80.69 593 GLY A C 1
ATOM 4564 O O . GLY A 1 593 ? -8.047 48.531 41.406 1 80.69 593 GLY A O 1
ATOM 4565 N N . SER A 1 594 ? -6.348 49.375 40.281 1 88.38 594 SER A N 1
ATOM 4566 C CA . SER A 1 594 ? -6.516 48.469 39.156 1 88.38 594 SER A CA 1
ATOM 4567 C C . SER A 1 594 ? -6.309 47.031 39.594 1 88.38 594 SER A C 1
ATOM 4569 O O . SER A 1 594 ? -5.402 46.719 40.406 1 88.38 594 SER A O 1
ATOM 4571 N N . ARG A 1 595 ? -7.223 46.156 39.156 1 89.56 595 ARG A N 1
ATOM 4572 C CA . ARG A 1 595 ? -7.102 44.719 39.469 1 89.56 595 ARG A CA 1
ATOM 4573 C C . ARG A 1 595 ? -5.836 44.156 38.875 1 89.56 595 ARG A C 1
ATOM 4575 O O . ARG A 1 595 ? -5.152 43.312 39.5 1 89.56 595 ARG A O 1
ATOM 4582 N N . LEU A 1 596 ? -5.52 44.562 37.688 1 92.88 596 LEU A N 1
ATOM 4583 C CA . LEU A 1 596 ? -4.332 44.062 37 1 92.88 596 LEU A CA 1
ATOM 4584 C C . LEU A 1 596 ? -3.068 44.406 37.781 1 92.88 596 LEU A C 1
ATOM 4586 O O . LEU A 1 596 ? -2.201 43.562 37.969 1 92.88 596 LEU A O 1
ATOM 4590 N N . LEU A 1 597 ? -2.951 45.656 38.219 1 93.19 597 LEU A N 1
ATOM 4591 C CA . LEU A 1 597 ? -1.784 46.094 39 1 93.19 597 LEU A CA 1
ATOM 4592 C C . LEU A 1 597 ? -1.713 45.375 40.344 1 93.19 597 LEU A C 1
ATOM 4594 O O . LEU A 1 597 ? -0.622 45.062 40.844 1 93.19 597 LEU A O 1
ATOM 4598 N N . GLN A 1 598 ? -2.859 45.062 40.906 1 92.31 598 GLN A N 1
ATOM 4599 C CA . GLN A 1 598 ? -2.895 44.312 42.156 1 92.31 598 GLN A CA 1
ATOM 4600 C C . GLN A 1 598 ? -2.408 42.875 41.969 1 92.31 598 GLN A C 1
ATOM 4602 O O . GLN A 1 598 ? -1.672 42.375 42.812 1 92.31 598 GLN A O 1
ATOM 4607 N N . LEU A 1 599 ? -2.889 42.344 40.875 1 93.19 599 LEU A N 1
ATOM 4608 C CA . LEU A 1 599 ? -2.494 40.969 40.594 1 93.19 599 LEU A CA 1
ATOM 4609 C C . LEU A 1 599 ? -0.986 40.844 40.375 1 93.19 599 LEU A C 1
ATOM 4611 O O . LEU A 1 599 ? -0.376 39.844 40.75 1 93.19 599 LEU A O 1
ATOM 4615 N N . LEU A 1 600 ? -0.391 41.906 39.844 1 93.94 600 LEU A N 1
ATOM 4616 C CA . LEU A 1 600 ? 1.02 41.875 39.469 1 93.94 600 LEU A CA 1
ATOM 4617 C C . LEU A 1 600 ? 1.9 42.25 40.656 1 93.94 600 LEU A C 1
ATOM 4619 O O . LEU A 1 600 ? 3.125 42.125 40.594 1 93.94 600 LEU A O 1
ATOM 4623 N N . GLN A 1 601 ? 1.345 42.688 41.719 1 89.94 601 GLN A N 1
ATOM 4624 C CA . GLN A 1 601 ? 2.117 43.062 42.875 1 89.94 601 GLN A CA 1
ATOM 4625 C C . GLN A 1 601 ? 2.691 41.844 43.594 1 89.94 601 GLN A C 1
ATOM 4627 O O . GLN A 1 601 ? 1.966 40.906 43.875 1 89.94 601 GLN A O 1
ATOM 4632 N N . PRO A 1 602 ? 3.957 41.906 43.781 1 89.38 602 PRO A N 1
ATOM 4633 C CA . PRO A 1 602 ? 4.574 40.75 44.469 1 89.38 602 PRO A CA 1
ATOM 4634 C C . PRO A 1 602 ? 4.074 40.594 45.875 1 89.38 602 PRO A C 1
ATOM 4636 O O . PRO A 1 602 ? 3.881 41.562 46.594 1 89.38 602 PRO A O 1
ATOM 4639 N N . GLY A 1 603 ? 3.84 39.375 46.25 1 82.12 603 GLY A N 1
ATOM 4640 C CA . GLY A 1 603 ? 3.512 39.062 47.625 1 82.12 603 GLY A CA 1
ATOM 4641 C C . GLY A 1 603 ? 4.723 39.062 48.531 1 82.12 603 GLY A C 1
ATOM 4642 O O . GLY A 1 603 ? 5.844 39.312 48.094 1 82.12 603 GLY A O 1
ATOM 4643 N N . PRO A 1 604 ? 4.445 38.844 49.75 1 79.69 604 PRO A N 1
ATOM 4644 C CA . PRO A 1 604 ? 5.527 38.844 50.75 1 79.69 604 PRO A CA 1
ATOM 4645 C C . PRO A 1 604 ? 6.605 37.812 50.469 1 79.69 604 PRO A C 1
ATOM 4647 O O . PRO A 1 604 ? 7.789 38.031 50.719 1 79.69 604 PRO A O 1
ATOM 4650 N N . SER A 1 605 ? 6.25 36.75 49.875 1 78.69 605 SER A N 1
ATOM 4651 C CA . SER A 1 605 ? 7.191 35.688 49.594 1 78.69 605 SER A CA 1
ATOM 4652 C C . SER A 1 605 ? 7.918 35.875 48.281 1 78.69 605 SER A C 1
ATOM 4654 O O . SER A 1 605 ? 8.859 35.156 47.969 1 78.69 605 SER A O 1
ATOM 4656 N N . GLU A 1 606 ? 7.582 36.844 47.531 1 77.88 606 GLU A N 1
ATOM 4657 C CA . GLU A 1 606 ? 8.125 37.094 46.188 1 77.88 606 GLU A CA 1
ATOM 4658 C C . GLU A 1 606 ? 9.055 38.281 46.156 1 77.88 606 GLU A C 1
ATOM 4660 O O . GLU A 1 606 ? 9.242 38.906 45.125 1 77.88 606 GLU A O 1
ATOM 4665 N N . ARG A 1 607 ? 9.617 38.531 47.281 1 73.38 607 ARG A N 1
ATOM 4666 C CA . ARG A 1 607 ? 10.43 39.719 47.406 1 73.38 607 ARG A CA 1
ATOM 4667 C C . ARG A 1 607 ? 11.836 39.5 46.844 1 73.38 607 ARG A C 1
ATOM 4669 O O . ARG A 1 607 ? 12.594 40.469 46.656 1 73.38 607 ARG A O 1
ATOM 4676 N N . HIS A 1 608 ? 12.07 38.281 46.5 1 79.31 608 HIS A N 1
ATOM 4677 C CA . HIS A 1 608 ? 13.422 38 46.031 1 79.31 608 HIS A CA 1
ATOM 4678 C C . HIS A 1 608 ? 13.453 37.812 44.5 1 79.31 608 HIS A C 1
ATOM 4680 O O . HIS A 1 608 ? 14.273 37.062 44 1 79.31 608 HIS A O 1
ATOM 4686 N N . THR A 1 609 ? 12.719 38.562 43.781 1 89 609 THR A N 1
ATOM 4687 C CA . THR A 1 609 ? 12.703 38.469 42.312 1 89 609 THR A CA 1
ATOM 4688 C C . THR A 1 609 ? 13.82 39.312 41.719 1 89 609 THR A C 1
ATOM 4690 O O . THR A 1 609 ? 14.359 40.219 42.375 1 89 609 THR A O 1
ATOM 4693 N N . SER A 1 610 ? 14.289 39.031 40.594 1 90.25 610 SER A N 1
ATOM 4694 C CA . SER A 1 610 ? 15.367 39.719 39.906 1 90.25 610 SER A CA 1
ATOM 4695 C C . SER A 1 610 ? 14.969 41.156 39.594 1 90.25 610 SER A C 1
ATOM 4697 O O . SER A 1 610 ? 15.82 42.031 39.344 1 90.25 610 SER A O 1
ATOM 4699 N N . PHE A 1 611 ? 13.672 41.5 39.688 1 91.81 611 PHE A N 1
ATOM 4700 C CA . PHE A 1 611 ? 13.203 42.812 39.281 1 91.81 611 PHE A CA 1
ATOM 4701 C C . PHE A 1 611 ? 12.625 43.562 40.469 1 91.81 611 PHE A C 1
ATOM 4703 O O . PHE A 1 611 ? 11.922 44.562 40.281 1 91.81 611 PHE A O 1
ATOM 4710 N N . ALA A 1 612 ? 12.852 43.156 41.625 1 89.38 612 ALA A N 1
ATOM 4711 C CA . ALA A 1 612 ? 12.344 43.844 42.812 1 89.38 612 ALA A CA 1
ATOM 4712 C C . ALA A 1 612 ? 12.812 45.281 42.875 1 89.38 612 ALA A C 1
ATOM 4714 O O . ALA A 1 612 ? 12.039 46.188 43.188 1 89.38 612 ALA A O 1
ATOM 4715 N N . ARG A 1 613 ? 14.125 45.531 42.562 1 89.69 613 ARG A N 1
ATOM 4716 C CA . ARG A 1 613 ? 14.688 46.875 42.469 1 89.69 613 ARG A CA 1
ATOM 4717 C C . ARG A 1 613 ? 15.211 47.125 41.031 1 89.69 613 ARG A C 1
ATOM 4719 O O . ARG A 1 613 ? 16.391 47.438 40.844 1 89.69 613 ARG A O 1
ATOM 4726 N N . TRP A 1 614 ? 14.297 47.031 40.125 1 92.38 614 TRP A N 1
ATOM 4727 C CA . TRP A 1 614 ? 14.664 47.031 38.719 1 92.38 614 TRP A CA 1
ATOM 4728 C C . TRP A 1 614 ? 15.211 48.406 38.312 1 92.38 614 TRP A C 1
ATOM 4730 O O . TRP A 1 614 ? 16.031 48.5 37.406 1 92.38 614 TRP A O 1
ATOM 4740 N N . THR A 1 615 ? 14.898 49.531 38.906 1 90.44 615 THR A N 1
ATOM 4741 C CA . THR A 1 615 ? 15.367 50.844 38.531 1 90.44 615 THR A CA 1
ATOM 4742 C C . THR A 1 615 ? 16.875 50.969 38.688 1 90.44 615 THR A C 1
ATOM 4744 O O . THR A 1 615 ? 17.531 51.75 38 1 90.44 615 THR A O 1
ATOM 4747 N N . ARG A 1 616 ? 17.344 50.156 39.625 1 88.62 616 ARG A N 1
ATOM 4748 C CA . ARG A 1 616 ? 18.766 50.219 39.906 1 88.62 616 ARG A CA 1
ATOM 4749 C C . ARG A 1 616 ? 19.547 49.406 38.875 1 88.62 616 ARG A C 1
ATOM 4751 O O . ARG A 1 616 ? 20.766 49.625 38.719 1 88.62 616 ARG A O 1
ATOM 4758 N N . LYS A 1 617 ? 18.891 48.625 38.188 1 89.94 617 LYS A N 1
ATOM 4759 C CA . LYS A 1 617 ? 19.547 47.75 37.219 1 89.94 617 LYS A CA 1
ATOM 4760 C C . LYS A 1 617 ? 19.594 48.375 35.844 1 89.94 617 LYS A C 1
ATOM 4762 O O . LYS A 1 617 ? 20.328 47.938 34.969 1 89.94 617 LYS A O 1
ATOM 4767 N N . ILE A 1 618 ? 18.812 49.344 35.656 1 88.62 618 ILE A N 1
ATOM 4768 C CA . ILE A 1 618 ? 18.766 50.062 34.375 1 88.62 618 ILE A CA 1
ATOM 4769 C C . ILE A 1 618 ? 19.859 51.125 34.344 1 88.62 618 ILE A C 1
ATOM 4771 O O . ILE A 1 618 ? 20.172 51.75 35.344 1 88.62 618 ILE A O 1
ATOM 4775 N N . HIS A 1 619 ? 20.469 51.25 33.25 1 84.44 619 HIS A N 1
ATOM 4776 C CA . HIS A 1 619 ? 21.5 52.25 33.094 1 84.44 619 HIS A CA 1
ATOM 4777 C C . HIS A 1 619 ? 20.984 53.625 33.5 1 84.44 619 HIS A C 1
ATOM 4779 O O . HIS A 1 619 ? 19.875 54.031 33.125 1 84.44 619 HIS A O 1
ATOM 4785 N N . LYS A 1 620 ? 21.781 54.344 34.188 1 84.31 620 LYS A N 1
ATOM 4786 C CA . LYS A 1 620 ? 21.391 55.625 34.781 1 84.31 620 LYS A CA 1
ATOM 4787 C C . LYS A 1 620 ? 20.984 56.625 33.719 1 84.31 620 LYS A C 1
ATOM 4789 O O . LYS A 1 620 ? 20.031 57.406 33.906 1 84.31 620 LYS A O 1
ATOM 4794 N N . GLY A 1 621 ? 21.719 56.594 32.688 1 81.12 621 GLY A N 1
ATOM 4795 C CA . GLY A 1 621 ? 21.391 57.5 31.609 1 81.12 621 GLY A CA 1
ATOM 4796 C C . GLY A 1 621 ? 20.031 57.25 31 1 81.12 621 GLY A C 1
ATOM 4797 O O . GLY A 1 621 ? 19.281 58.219 30.734 1 81.12 621 GLY A O 1
ATOM 4798 N N . VAL A 1 622 ? 19.688 56.031 30.891 1 83.19 622 VAL A N 1
ATOM 4799 C CA . VAL A 1 622 ? 18.406 55.656 30.297 1 83.19 622 VAL A CA 1
ATOM 4800 C C . VAL A 1 622 ? 17.266 56 31.266 1 83.19 622 VAL A C 1
ATOM 4802 O O . VAL A 1 622 ? 16.234 56.531 30.844 1 83.19 622 VAL A O 1
ATOM 4805 N N . MET A 1 623 ? 17.484 55.812 32.5 1 87.19 623 MET A N 1
ATOM 4806 C CA . MET A 1 623 ? 16.484 56.094 33.5 1 87.19 623 MET A CA 1
ATOM 4807 C C . MET A 1 623 ? 16.203 57.594 33.594 1 87.19 623 MET A C 1
ATOM 4809 O O . MET A 1 623 ? 15.047 58.031 33.688 1 87.19 623 MET A O 1
ATOM 4813 N N . ARG A 1 624 ? 17.234 58.312 33.531 1 85.12 624 ARG A N 1
ATOM 4814 C CA . ARG A 1 624 ? 17.109 59.781 33.562 1 85.12 624 ARG A CA 1
ATOM 4815 C C . ARG A 1 624 ? 16.328 60.281 32.344 1 85.12 624 ARG A C 1
ATOM 4817 O O . ARG A 1 624 ? 15.414 61.094 32.5 1 85.12 624 ARG A O 1
ATOM 4824 N N . ASP A 1 625 ? 16.688 59.781 31.266 1 81.62 625 ASP A N 1
ATOM 4825 C CA . ASP A 1 625 ? 16.031 60.188 30.031 1 81.62 625 ASP A CA 1
ATOM 4826 C C . ASP A 1 625 ? 14.539 59.844 30.062 1 81.62 625 ASP A C 1
ATOM 4828 O O . ASP A 1 625 ? 13.703 60.625 29.641 1 81.62 625 ASP A O 1
ATOM 4832 N N . MET A 1 626 ? 14.273 58.688 30.547 1 86.19 626 MET A N 1
ATOM 4833 C CA . MET A 1 626 ? 12.891 58.219 30.578 1 86.19 626 MET A CA 1
ATOM 4834 C C . MET A 1 626 ? 12.078 58.969 31.625 1 86.19 626 MET A C 1
ATOM 4836 O O . MET A 1 626 ? 10.898 59.25 31.406 1 86.19 626 MET A O 1
ATOM 4840 N N . ASN A 1 627 ? 12.672 59.25 32.656 1 87.06 627 ASN A N 1
ATOM 4841 C CA . ASN A 1 627 ? 12 60 33.719 1 87.06 627 ASN A CA 1
ATOM 4842 C C . ASN A 1 627 ? 11.797 61.469 33.344 1 87.06 627 ASN A C 1
ATOM 4844 O O . ASN A 1 627 ? 10.906 62.125 33.875 1 87.06 627 ASN A O 1
ATOM 4848 N N . ALA A 1 628 ? 12.633 61.969 32.5 1 82 628 ALA A N 1
ATOM 4849 C CA . ALA A 1 628 ? 12.539 63.375 32.062 1 82 628 ALA A CA 1
ATOM 4850 C C . ALA A 1 628 ? 11.195 63.656 31.422 1 82 628 ALA A C 1
ATOM 4852 O O . ALA A 1 628 ? 10.68 64.75 31.5 1 82 628 ALA A O 1
ATOM 4853 N N . PHE A 1 629 ? 10.68 62.625 30.891 1 79 629 PHE A N 1
ATOM 4854 C CA . PHE A 1 629 ? 9.383 62.75 30.234 1 79 629 PHE A CA 1
ATOM 4855 C C . PHE A 1 629 ? 8.297 63.062 31.266 1 79 629 PHE A C 1
ATOM 4857 O O . PHE A 1 629 ? 7.254 63.625 30.938 1 79 629 PHE A O 1
ATOM 4864 N N . TYR A 1 630 ? 8.57 62.719 32.5 1 80.88 630 TYR A N 1
ATOM 4865 C CA . TYR A 1 630 ? 7.578 62.906 33.562 1 80.88 630 TYR A CA 1
ATOM 4866 C C . TYR A 1 630 ? 7.992 64 34.531 1 80.88 630 TYR A C 1
ATOM 4868 O O . TYR A 1 630 ? 7.512 64.062 35.656 1 80.88 630 TYR A O 1
ATOM 4876 N N . LYS A 1 631 ? 8.852 64.812 34.188 1 78.56 631 LYS A N 1
ATOM 4877 C CA . LYS A 1 631 ? 9.383 65.812 35.031 1 78.56 631 LYS A CA 1
ATOM 4878 C C . LYS A 1 631 ? 8.281 66.812 35.5 1 78.56 631 LYS A C 1
ATOM 4880 O O . LYS A 1 631 ? 8.25 67.25 36.625 1 78.56 631 LYS A O 1
ATOM 4885 N N . ASP A 1 632 ? 7.414 67.125 34.562 1 76 632 ASP A N 1
ATOM 4886 C CA . ASP A 1 632 ? 6.359 68.062 34.844 1 76 632 ASP A CA 1
ATOM 4887 C C . ASP A 1 632 ? 5.289 67.5 35.75 1 76 632 ASP A C 1
ATOM 4889 O O . ASP A 1 632 ? 4.77 68.125 36.656 1 76 632 ASP A O 1
ATOM 4893 N N . SER A 1 633 ? 4.992 66.25 35.562 1 76.81 633 SER A N 1
ATOM 4894 C CA . SER A 1 633 ? 3.945 65.562 36.344 1 76.81 633 SER A CA 1
ATOM 4895 C C . SER A 1 633 ? 4.504 65 37.625 1 76.81 633 SER A C 1
ATOM 4897 O O . SER A 1 633 ? 3.764 64.75 38.594 1 76.81 633 SER A O 1
ATOM 4899 N N . GLY A 1 634 ? 5.77 64.812 37.625 1 78.56 634 GLY A N 1
ATOM 4900 C CA . GLY A 1 634 ? 6.418 64.188 38.781 1 78.56 634 GLY A CA 1
ATOM 4901 C C . GLY A 1 634 ? 6.18 62.719 38.906 1 78.56 634 GLY A C 1
ATOM 4902 O O . GLY A 1 634 ? 6.52 62.094 39.906 1 78.56 634 GLY A O 1
ATOM 4903 N N . SER A 1 635 ? 5.535 62.125 37.969 1 85 635 SER A N 1
ATOM 4904 C CA . SER A 1 635 ? 5.191 60.688 38 1 85 635 SER A CA 1
ATOM 4905 C C . SER A 1 635 ? 6.34 59.812 37.5 1 85 635 SER A C 1
ATOM 4907 O O . SER A 1 635 ? 6.191 59.125 36.5 1 85 635 SER A O 1
ATOM 4909 N N . PHE A 1 636 ? 7.492 59.844 38.25 1 90.19 636 PHE A N 1
ATOM 4910 C CA . PHE A 1 636 ? 8.68 59.094 37.875 1 90.19 636 PHE A CA 1
ATOM 4911 C C . PHE A 1 636 ? 8.453 57.594 38.062 1 90.19 636 PHE A C 1
ATOM 4913 O O . PHE A 1 636 ? 7.539 57.188 38.781 1 90.19 636 PHE A O 1
ATOM 4920 N N . TYR A 1 637 ? 9.172 56.812 37.344 1 92.38 637 TYR A N 1
ATOM 4921 C CA . TYR A 1 637 ? 9.078 55.375 37.469 1 92.38 637 TYR A CA 1
ATOM 4922 C C . TYR A 1 637 ? 9.445 54.938 38.906 1 92.38 637 TYR A C 1
ATOM 4924 O O . TYR A 1 637 ? 10.398 55.438 39.5 1 92.38 637 TYR A O 1
ATOM 4932 N N . LYS A 1 638 ? 8.672 53.969 39.5 1 91.5 638 LYS A N 1
ATOM 4933 C CA . LYS A 1 638 ? 8.906 53.344 40.781 1 91.5 638 LYS A CA 1
ATOM 4934 C C . LYS A 1 638 ? 9.25 51.875 40.656 1 91.5 638 LYS A C 1
ATOM 4936 O O . LYS A 1 638 ? 9.102 51.281 39.562 1 91.5 638 LYS A O 1
ATOM 4941 N N . ASN A 1 639 ? 9.742 51.344 41.781 1 91.31 639 ASN A N 1
ATOM 4942 C CA . ASN A 1 639 ? 10.109 49.938 41.781 1 91.31 639 ASN A CA 1
ATOM 4943 C C . ASN A 1 639 ? 8.883 49.031 41.906 1 91.31 639 ASN A C 1
ATOM 4945 O O . ASN A 1 639 ? 8.75 48.312 42.875 1 91.31 639 ASN A O 1
ATOM 4949 N N . SER A 1 640 ? 8.008 49.094 41.031 1 91.5 640 SER A N 1
ATOM 4950 C CA . SER A 1 640 ? 6.855 48.219 40.938 1 91.5 640 SER A CA 1
ATOM 4951 C C . SER A 1 640 ? 6.844 47.469 39.594 1 91.5 640 SER A C 1
ATOM 4953 O O . SER A 1 640 ? 7.438 47.938 38.625 1 91.5 640 SER A O 1
ATOM 4955 N N . VAL A 1 641 ? 6.188 46.344 39.594 1 93.88 641 VAL A N 1
ATOM 4956 C CA . VAL A 1 641 ? 6.125 45.531 38.406 1 93.88 641 VAL A CA 1
ATOM 4957 C C . VAL A 1 641 ? 5.355 46.312 37.312 1 93.88 641 VAL A C 1
ATOM 4959 O O . VAL A 1 641 ? 5.715 46.25 36.125 1 93.88 641 VAL A O 1
ATOM 4962 N N . GLY A 1 642 ? 4.285 46.969 37.688 1 93.31 642 GLY A N 1
ATOM 4963 C CA . GLY A 1 642 ? 3.525 47.812 36.75 1 93.31 642 GLY A CA 1
ATOM 4964 C C . GLY A 1 642 ? 4.371 48.844 36.062 1 93.31 642 GLY A C 1
ATOM 4965 O O . GLY A 1 642 ? 4.258 49.031 34.844 1 93.31 642 GLY A O 1
ATOM 4966 N N . ASP A 1 643 ? 5.188 49.469 36.781 1 93.25 643 ASP A N 1
ATOM 4967 C CA . ASP A 1 643 ? 6.051 50.5 36.219 1 93.25 643 ASP A CA 1
ATOM 4968 C C . ASP A 1 643 ? 7.109 49.906 35.312 1 93.25 643 ASP A C 1
ATOM 4970 O O . ASP A 1 643 ? 7.496 50.5 34.312 1 93.25 643 ASP A O 1
ATOM 4974 N N . LEU A 1 644 ? 7.605 48.781 35.781 1 93.56 644 LEU A N 1
ATOM 4975 C CA . LEU A 1 644 ? 8.586 48.062 34.938 1 93.56 644 LEU A CA 1
ATOM 4976 C C . LEU A 1 644 ? 7.984 47.719 33.594 1 93.56 644 LEU A C 1
ATOM 4978 O O . LEU A 1 644 ? 8.625 47.906 32.562 1 93.56 644 LEU A O 1
ATOM 4982 N N . LEU A 1 645 ? 6.785 47.156 33.656 1 93.69 645 LEU A N 1
ATOM 4983 C CA . LEU A 1 645 ? 6.105 46.812 32.406 1 93.69 645 LEU A CA 1
ATOM 4984 C C . LEU A 1 645 ? 5.82 48.031 31.562 1 93.69 645 LEU A C 1
ATOM 4986 O O . LEU A 1 645 ? 5.941 48 30.328 1 93.69 645 LEU A O 1
ATOM 4990 N N . LYS A 1 646 ? 5.441 49.062 32.219 1 90.06 646 LYS A N 1
ATOM 4991 C CA . LYS A 1 646 ? 5.254 50.344 31.516 1 90.06 646 LYS A CA 1
ATOM 4992 C C . LYS A 1 646 ? 6.562 50.844 30.906 1 90.06 646 LYS A C 1
ATOM 4994 O O . LYS A 1 646 ? 6.574 51.375 29.797 1 90.06 646 LYS A O 1
ATOM 4999 N N . PHE A 1 647 ? 7.582 50.688 31.688 1 90 647 PHE A N 1
ATOM 5000 C CA . PHE A 1 647 ? 8.906 51.094 31.219 1 90 647 PHE A CA 1
ATOM 5001 C C . PHE A 1 647 ? 9.297 50.281 29.969 1 90 647 PHE A C 1
ATOM 5003 O O . PHE A 1 647 ? 9.773 50.875 28.984 1 90 647 PHE A O 1
ATOM 5010 N N . ILE A 1 648 ? 9.117 48.938 30.031 1 88.88 648 ILE A N 1
ATOM 5011 C CA . ILE A 1 648 ? 9.43 48.062 28.906 1 88.88 648 ILE A CA 1
ATOM 5012 C C . ILE A 1 648 ? 8.609 48.469 27.688 1 88.88 648 ILE A C 1
ATOM 5014 O O . ILE A 1 648 ? 9.125 48.5 26.578 1 88.88 648 ILE A O 1
ATOM 5018 N N . ARG A 1 649 ? 7.324 48.719 27.938 1 84.75 649 ARG A N 1
ATOM 5019 C CA . ARG A 1 649 ? 6.441 49.156 26.875 1 84.75 649 ARG A CA 1
ATOM 5020 C C . ARG A 1 649 ? 6.953 50.469 26.266 1 84.75 649 ARG A C 1
ATOM 5022 O O . ARG A 1 649 ? 7.043 50.594 25.047 1 84.75 649 ARG A O 1
ATOM 5029 N N . ASN A 1 650 ? 7.336 51.375 27.109 1 78.75 650 ASN A N 1
ATOM 5030 C CA . ASN A 1 650 ? 7.742 52.688 26.656 1 78.75 650 ASN A CA 1
ATOM 5031 C C . ASN A 1 650 ? 9.062 52.656 25.891 1 78.75 650 ASN A C 1
ATOM 5033 O O . ASN A 1 650 ? 9.266 53.406 24.938 1 78.75 650 ASN A O 1
ATOM 5037 N N . ILE A 1 651 ? 9.945 51.875 26.438 1 76.06 651 ILE A N 1
ATOM 5038 C CA . ILE A 1 651 ? 11.219 51.719 25.734 1 76.06 651 ILE A CA 1
ATOM 5039 C C . ILE A 1 651 ? 10.984 51.125 24.359 1 76.06 651 ILE A C 1
ATOM 5041 O O . ILE A 1 651 ? 11.633 51.5 23.391 1 76.06 651 ILE A O 1
ATOM 5045 N N . GLY A 1 652 ? 10.227 50 24.375 1 69.38 652 GLY A N 1
ATOM 5046 C CA . GLY A 1 652 ? 9.922 49.375 23.109 1 69.38 652 GLY A CA 1
ATOM 5047 C C . GLY A 1 652 ? 9.242 50.281 22.109 1 69.38 652 GLY A C 1
ATOM 5048 O O . GLY A 1 652 ? 9.484 50.188 20.906 1 69.38 652 GLY A O 1
ATOM 5049 N N . GLU A 1 653 ? 8.383 51.188 22.641 1 58.78 653 GLU A N 1
ATOM 5050 C CA . GLU A 1 653 ? 7.633 52.125 21.797 1 58.78 653 GLU A CA 1
ATOM 5051 C C . GLU A 1 653 ? 8.508 53.281 21.344 1 58.78 653 GLU A C 1
ATOM 5053 O O . GLU A 1 653 ? 8.281 53.844 20.266 1 58.78 653 GLU A O 1
ATOM 5058 N N . HIS A 1 654 ? 9.445 53.594 22.156 1 51.59 654 HIS A N 1
ATOM 5059 C CA . HIS A 1 654 ? 10.234 54.812 21.891 1 51.59 654 HIS A CA 1
ATOM 5060 C C . HIS A 1 654 ? 11.625 54.438 21.391 1 51.59 654 HIS A C 1
ATOM 5062 O O . HIS A 1 654 ? 12.477 55.312 21.234 1 51.59 654 HIS A O 1
ATOM 5068 N N . ILE A 1 655 ? 11.984 53.156 21.25 1 47.56 655 ILE A N 1
ATOM 5069 C CA . ILE A 1 655 ? 13.344 52.75 20.891 1 47.56 655 ILE A CA 1
ATOM 5070 C C . ILE A 1 655 ? 13.695 53.344 19.531 1 47.56 655 ILE A C 1
ATOM 5072 O O . ILE A 1 655 ? 14.852 53.688 19.266 1 47.56 655 ILE A O 1
ATOM 5076 N N . HIS A 1 656 ? 12.898 53.188 18.578 1 42.25 656 HIS A N 1
ATOM 5077 C CA . HIS A 1 656 ? 13.312 53.656 17.25 1 42.25 656 HIS A CA 1
ATOM 5078 C C . HIS A 1 656 ? 13.492 55.156 17.203 1 42.25 656 HIS A C 1
ATOM 5080 O O . HIS A 1 656 ? 13.773 55.719 16.141 1 42.25 656 HIS A O 1
ATOM 5086 N N . GLU A 1 657 ? 13.219 55.906 18.125 1 39.59 657 GLU A N 1
ATOM 5087 C CA . GLU A 1 657 ? 13.609 57.312 18.062 1 39.59 657 GLU A CA 1
ATOM 5088 C C . GLU A 1 657 ? 15.125 57.469 18.125 1 39.59 657 GLU A C 1
ATOM 5090 O O . GLU A 1 657 ? 15.812 56.625 18.719 1 39.59 657 GLU A O 1
ATOM 5095 N N . ASP A 1 658 ? 15.758 58.125 17.203 1 39.5 658 ASP A N 1
ATOM 5096 C CA . ASP A 1 658 ? 17.141 58.125 16.734 1 39.5 658 ASP A CA 1
ATOM 5097 C C . ASP A 1 658 ? 18.109 57.719 17.844 1 39.5 658 ASP A C 1
ATOM 5099 O O . ASP A 1 658 ? 19.047 56.969 17.625 1 39.5 658 ASP A O 1
ATOM 5103 N N . ARG A 1 659 ? 18.281 58.594 18.797 1 39.69 659 ARG A N 1
ATOM 5104 C CA . ARG A 1 659 ? 19.5 58.656 19.594 1 39.69 659 ARG A CA 1
ATOM 5105 C C . ARG A 1 659 ? 19.625 57.469 20.516 1 39.69 659 ARG A C 1
ATOM 5107 O O . ARG A 1 659 ? 20.734 57.125 20.953 1 39.69 659 ARG A O 1
ATOM 5114 N N . ASN A 1 660 ? 18.609 56.812 21.094 1 40.22 660 ASN A N 1
ATOM 5115 C CA . ASN A 1 660 ? 18.719 55.938 22.25 1 40.22 660 ASN A CA 1
ATOM 5116 C C . ASN A 1 660 ? 18.734 54.469 21.859 1 40.22 660 ASN A C 1
ATOM 5118 O O . ASN A 1 660 ? 18.516 53.594 22.703 1 40.22 660 ASN A O 1
ATOM 5122 N N . ARG A 1 661 ? 18.766 54.094 20.688 1 44.81 661 ARG A N 1
ATOM 5123 C CA . ARG A 1 661 ? 18.609 52.719 20.25 1 44.81 661 ARG A CA 1
ATOM 5124 C C . ARG A 1 661 ? 19.672 51.812 20.891 1 44.81 661 ARG A C 1
ATOM 5126 O O . ARG A 1 661 ? 19.375 50.688 21.281 1 44.81 661 ARG A O 1
ATOM 5133 N N . ARG A 1 662 ? 20.969 52.188 20.656 1 45.34 662 ARG A N 1
ATOM 5134 C CA . ARG A 1 662 ? 22.125 51.344 20.938 1 45.34 662 ARG A CA 1
ATOM 5135 C C . ARG A 1 662 ? 22.219 51.031 22.422 1 45.34 662 ARG A C 1
ATOM 5137 O O . ARG A 1 662 ? 22.859 50.031 22.797 1 45.34 662 ARG A O 1
ATOM 5144 N N . GLN A 1 663 ? 21.938 51.938 23.312 1 45.09 663 GLN A N 1
ATOM 5145 C CA . GLN A 1 663 ? 22.219 51.719 24.734 1 45.09 663 GLN A CA 1
ATOM 5146 C C . GLN A 1 663 ? 21 51.188 25.469 1 45.09 663 GLN A C 1
ATOM 5148 O O . GLN A 1 663 ? 21.109 50.656 26.578 1 45.09 663 GLN A O 1
ATOM 5153 N N . THR A 1 664 ? 19.75 51.281 24.984 1 48.09 664 THR A N 1
ATOM 5154 C CA . THR A 1 664 ? 18.562 51.094 25.797 1 48.09 664 THR A CA 1
ATOM 5155 C C . THR A 1 664 ? 18.062 49.656 25.703 1 48.09 664 THR A C 1
ATOM 5157 O O . THR A 1 664 ? 17.547 49.094 26.672 1 48.09 664 THR A O 1
ATOM 5160 N N . LEU A 1 665 ? 18.094 48.938 24.531 1 52.38 665 LEU A N 1
ATOM 5161 C CA . LEU A 1 665 ? 17.469 47.656 24.328 1 52.38 665 LEU A CA 1
ATOM 5162 C C . LEU A 1 665 ? 18.094 46.594 25.219 1 52.38 665 LEU A C 1
ATOM 5164 O O . LEU A 1 665 ? 17.391 45.75 25.812 1 52.38 665 LEU A O 1
ATOM 5168 N N . PRO A 1 666 ? 19.344 46.625 25.312 1 54.38 666 PRO A N 1
ATOM 5169 C CA . PRO A 1 666 ? 19.953 45.625 26.172 1 54.38 666 PRO A CA 1
ATOM 5170 C C . PRO A 1 666 ? 19.562 45.781 27.641 1 54.38 666 PRO A C 1
ATOM 5172 O O . PRO A 1 666 ? 19.672 44.812 28.406 1 54.38 666 PRO A O 1
ATOM 5175 N N . ALA A 1 667 ? 19.016 46.938 28.031 1 59.34 667 ALA A N 1
ATOM 5176 C CA . ALA A 1 667 ? 18.781 47.25 29.453 1 59.34 667 ALA A CA 1
ATOM 5177 C C . ALA A 1 667 ? 17.547 46.531 29.969 1 59.34 667 ALA A C 1
ATOM 5179 O O . ALA A 1 667 ? 17.438 46.281 31.172 1 59.34 667 ALA A O 1
ATOM 5180 N N . THR A 1 668 ? 16.562 46.094 29.141 1 68.94 668 THR A N 1
ATOM 5181 C CA . THR A 1 668 ? 15.375 45.344 29.578 1 68.94 668 THR A CA 1
ATOM 5182 C C . THR A 1 668 ? 15.273 44.031 28.844 1 68.94 668 THR A C 1
ATOM 5184 O O . THR A 1 668 ? 14.398 43.844 28 1 68.94 668 THR A O 1
ATOM 5187 N N . SER A 1 669 ? 16.281 43.281 29.094 1 76.12 669 SER A N 1
ATOM 5188 C CA . SER A 1 669 ? 16.344 42 28.406 1 76.12 669 SER A CA 1
ATOM 5189 C C . SER A 1 669 ? 16.062 40.844 29.359 1 76.12 669 SER A C 1
ATOM 5191 O O . SER A 1 669 ? 16 41.031 30.578 1 76.12 669 SER A O 1
ATOM 5193 N N . GLN A 1 670 ? 15.859 39.75 28.781 1 82.69 670 GLN A N 1
ATOM 5194 C CA . GLN A 1 670 ? 15.672 38.531 29.531 1 82.69 670 GLN A CA 1
ATOM 5195 C C . GLN A 1 670 ? 16.875 38.219 30.422 1 82.69 670 GLN A C 1
ATOM 5197 O O . GLN A 1 670 ? 16.734 37.656 31.5 1 82.69 670 GLN A O 1
ATOM 5202 N N . LYS A 1 671 ? 17.969 38.656 30 1 84 671 LYS A N 1
ATOM 5203 C CA . LYS A 1 671 ? 19.172 38.469 30.797 1 84 671 LYS A CA 1
ATOM 5204 C C . LYS A 1 671 ? 19.141 39.312 32.062 1 84 671 LYS A C 1
ATOM 5206 O O . LYS A 1 671 ? 19.594 38.875 33.125 1 84 671 LYS A O 1
ATOM 5211 N N . THR A 1 672 ? 18.594 40.531 31.969 1 88.62 672 THR A N 1
ATOM 5212 C CA . THR A 1 672 ? 18.5 41.438 33.125 1 88.62 672 THR A CA 1
ATOM 5213 C C . THR A 1 672 ? 17.406 41 34.094 1 88.62 672 THR A C 1
ATOM 5215 O O . THR A 1 672 ? 17.578 41.094 35.312 1 88.62 672 THR A O 1
ATOM 5218 N N . PHE A 1 673 ? 16.375 40.531 33.531 1 92.5 673 PHE A N 1
ATOM 5219 C CA . PHE A 1 673 ? 15.242 40.094 34.344 1 92.5 673 PHE A CA 1
ATOM 5220 C C . PHE A 1 673 ? 14.789 38.719 33.938 1 92.5 673 PHE A C 1
ATOM 5222 O O . PHE A 1 673 ? 13.68 38.531 33.406 1 92.5 673 PHE A O 1
ATOM 5229 N N . PRO A 1 674 ? 15.5 37.719 34.281 1 91.31 674 PRO A N 1
ATOM 5230 C CA . PRO A 1 674 ? 15.25 36.375 33.781 1 91.31 674 PRO A CA 1
ATOM 5231 C C . PRO A 1 674 ? 13.922 35.781 34.281 1 91.31 674 PRO A C 1
ATOM 5233 O O . PRO A 1 674 ? 13.336 34.938 33.594 1 91.31 674 PRO A O 1
ATOM 5236 N N . ASP A 1 675 ? 13.367 36.219 35.375 1 93.25 675 ASP A N 1
ATOM 5237 C CA . ASP A 1 675 ? 12.18 35.594 35.938 1 93.25 675 ASP A CA 1
ATOM 5238 C C . ASP A 1 675 ? 10.945 36.469 35.719 1 93.25 675 ASP A C 1
ATOM 5240 O O . ASP A 1 675 ? 9.867 36.156 36.25 1 93.25 675 ASP A O 1
ATOM 5244 N N . LEU A 1 676 ? 11.078 37.531 35 1 93.88 676 LEU A N 1
ATOM 5245 C CA . LEU A 1 676 ? 9.992 38.5 34.875 1 93.88 676 LEU A CA 1
ATOM 5246 C C . LEU A 1 676 ? 8.844 37.906 34.062 1 93.88 676 LEU A C 1
ATOM 5248 O O . LEU A 1 676 ? 7.684 38 34.469 1 93.88 676 LEU A O 1
ATOM 5252 N N . LEU A 1 677 ? 9.148 37.375 32.906 1 93.94 677 LEU A N 1
ATOM 5253 C CA . LEU A 1 677 ? 8.109 36.812 32.062 1 93.94 677 LEU A CA 1
ATOM 5254 C C . LEU A 1 677 ? 7.34 35.719 32.75 1 93.94 677 LEU A C 1
ATOM 5256 O O . LEU A 1 677 ? 6.109 35.688 32.688 1 93.94 677 LEU A O 1
ATOM 5260 N N . MET A 1 678 ? 8.031 34.844 33.375 1 93.81 678 MET A N 1
ATOM 5261 C CA . MET A 1 678 ? 7.379 33.75 34.062 1 93.81 678 MET A CA 1
ATOM 5262 C C . MET A 1 678 ? 6.504 34.25 35.219 1 93.81 678 MET A C 1
ATOM 5264 O O . MET A 1 678 ? 5.445 33.688 35.469 1 93.81 678 MET A O 1
ATOM 5268 N N . TYR A 1 679 ? 7.027 35.219 35.875 1 93.69 679 TYR A N 1
ATOM 5269 C CA . TYR A 1 679 ? 6.258 35.812 36.938 1 93.69 679 TYR A CA 1
ATOM 5270 C C . TYR A 1 679 ? 4.941 36.375 36.438 1 93.69 679 TYR A C 1
ATOM 5272 O O . TYR A 1 679 ? 3.877 36.094 36.969 1 93.69 679 TYR A O 1
ATOM 5280 N N . VAL A 1 680 ? 5.047 37.125 35.406 1 94.06 680 VAL A N 1
ATOM 5281 C CA . VAL A 1 680 ? 3.869 37.75 34.812 1 94.06 680 VAL A CA 1
ATOM 5282 C C . VAL A 1 680 ? 2.91 36.688 34.312 1 94.06 680 VAL A C 1
ATOM 5284 O O . VAL A 1 680 ? 1.694 36.781 34.5 1 94.06 680 VAL A O 1
ATOM 5287 N N . TYR A 1 681 ? 3.441 35.688 33.656 1 93.62 681 TYR A N 1
ATOM 5288 C CA . TYR A 1 681 ? 2.652 34.562 33.156 1 93.62 681 TYR A CA 1
ATOM 5289 C C . TYR A 1 681 ? 1.881 33.906 34.281 1 93.62 681 TYR A C 1
ATOM 5291 O O . TYR A 1 681 ? 0.679 33.656 34.156 1 93.62 681 TYR A O 1
ATOM 5299 N N . ARG A 1 682 ? 2.461 33.562 35.406 1 91.88 682 ARG A N 1
ATOM 5300 C CA . ARG A 1 682 ? 1.828 32.875 36.531 1 91.88 682 ARG A CA 1
ATOM 5301 C C . ARG A 1 682 ? 0.712 33.719 37.125 1 91.88 682 ARG A C 1
ATOM 5303 O O . ARG A 1 682 ? -0.301 33.156 37.594 1 91.88 682 ARG A O 1
ATOM 5310 N N . LYS A 1 683 ? 0.909 34.969 37.094 1 93.19 683 LYS A N 1
ATOM 5311 C CA . LYS A 1 683 ? -0.053 35.844 37.719 1 93.19 683 LYS A CA 1
ATOM 5312 C C . LYS A 1 683 ? -1.283 36.062 36.844 1 93.19 683 LYS A C 1
ATOM 5314 O O . LYS A 1 683 ? -2.393 36.25 37.344 1 93.19 683 LYS A O 1
ATOM 5319 N N . LEU A 1 684 ? -1.056 35.938 35.562 1 92.44 684 LEU A N 1
ATOM 5320 C CA . LEU A 1 684 ? -2.131 36.375 34.656 1 92.44 684 LEU A CA 1
ATOM 5321 C C . LEU A 1 684 ? -2.756 35.188 33.938 1 92.44 684 LEU A C 1
ATOM 5323 O O . LEU A 1 684 ? -3.85 35.312 33.375 1 92.44 684 LEU A O 1
ATOM 5327 N N . ARG A 1 685 ? -2.191 34.062 33.875 1 88.75 685 ARG A N 1
ATOM 5328 C CA . ARG A 1 685 ? -2.582 32.938 33.031 1 88.75 685 ARG A CA 1
ATOM 5329 C C . ARG A 1 685 ? -4.02 32.5 33.312 1 88.75 685 ARG A C 1
ATOM 5331 O O . ARG A 1 685 ? -4.734 32.094 32.406 1 88.75 685 ARG A O 1
ATOM 5338 N N . ASP A 1 686 ? -4.508 32.594 34.5 1 86.88 686 ASP A N 1
ATOM 5339 C CA . ASP A 1 686 ? -5.844 32.125 34.844 1 86.88 686 ASP A CA 1
ATOM 5340 C C . ASP A 1 686 ? -6.805 33.281 35.062 1 86.88 686 ASP A C 1
ATOM 5342 O O . ASP A 1 686 ? -7.82 33.156 35.75 1 86.88 686 ASP A O 1
ATOM 5346 N N . THR A 1 687 ? -6.406 34.469 34.531 1 87.75 687 THR A N 1
ATOM 5347 C CA . THR A 1 687 ? -7.23 35.656 34.688 1 87.75 687 THR A CA 1
ATOM 5348 C C . THR A 1 687 ? -7.781 36.125 33.375 1 87.75 687 THR A C 1
ATOM 5350 O O . THR A 1 687 ? -7.516 35.531 32.312 1 87.75 687 THR A O 1
ATOM 5353 N N . GLU A 1 688 ? -8.57 37.125 33.438 1 81.19 688 GLU A N 1
ATOM 5354 C CA . GLU A 1 688 ? -9.18 37.719 32.219 1 81.19 688 GLU A CA 1
ATOM 5355 C C . GLU A 1 688 ? -8.125 38.406 31.359 1 81.19 688 GLU A C 1
ATOM 5357 O O . GLU A 1 688 ? -8.383 38.688 30.188 1 81.19 688 GLU A O 1
ATOM 5362 N N . TYR A 1 689 ? -6.898 38.562 31.906 1 81.94 689 TYR A N 1
ATOM 5363 C CA . TYR A 1 689 ? -5.852 39.281 31.172 1 81.94 689 TYR A CA 1
ATOM 5364 C C . TYR A 1 689 ? -4.969 38.281 30.406 1 81.94 689 TYR A C 1
ATOM 5366 O O . TYR A 1 689 ? -3.926 38.656 29.875 1 81.94 689 TYR A O 1
ATOM 5374 N N . ARG A 1 690 ? -5.363 37.094 30.312 1 82.5 690 ARG A N 1
ATOM 5375 C CA . ARG A 1 690 ? -4.605 36.062 29.625 1 82.5 690 ARG A CA 1
ATOM 5376 C C . ARG A 1 690 ? -4.402 36.406 28.156 1 82.5 690 ARG A C 1
ATOM 5378 O O . ARG A 1 690 ? -3.367 36.094 27.562 1 82.5 690 ARG A O 1
ATOM 5385 N N . GLY A 1 691 ? -5.312 37.031 27.594 1 75.44 691 GLY A N 1
ATOM 5386 C CA . GLY A 1 691 ? -5.25 37.406 26.188 1 75.44 691 GLY A CA 1
ATOM 5387 C C . GLY A 1 691 ? -4.082 38.312 25.859 1 75.44 691 GLY A C 1
ATOM 5388 O O . GLY A 1 691 ? -3.578 38.312 24.734 1 75.44 691 GLY A O 1
ATOM 5389 N N . ALA A 1 692 ? -3.648 39.062 26.828 1 77.81 692 ALA A N 1
ATOM 5390 C CA . ALA A 1 692 ? -2.535 39.969 26.625 1 77.81 692 ALA A CA 1
ATOM 5391 C C . ALA A 1 692 ? -1.217 39.219 26.484 1 77.81 692 ALA A C 1
ATOM 5393 O O . ALA A 1 692 ? -0.255 39.75 25.922 1 77.81 692 ALA A O 1
ATOM 5394 N N . LEU A 1 693 ? -1.189 38.094 27.062 1 79.81 693 LEU A N 1
ATOM 5395 C CA . LEU A 1 693 ? 0.027 37.281 27.047 1 79.81 693 LEU A CA 1
ATOM 5396 C C . LEU A 1 693 ? 0.265 36.688 25.656 1 79.81 693 LEU A C 1
ATOM 5398 O O . LEU A 1 693 ? 1.402 36.656 25.188 1 79.81 693 LEU A O 1
ATOM 5402 N N . SER A 1 694 ? -0.717 36 25.078 1 63.22 694 SER A N 1
ATOM 5403 C CA . SER A 1 694 ? -0.53 35.312 23.797 1 63.22 694 SER A CA 1
ATOM 5404 C C . SER A 1 694 ? -1.716 35.562 22.875 1 63.22 694 SER A C 1
ATOM 5406 O O . SER A 1 694 ? -2.676 34.781 22.875 1 63.22 694 SER A O 1
ATOM 5408 N N . PRO A 1 695 ? -1.826 36.75 22.234 1 48.09 695 PRO A N 1
ATOM 5409 C CA . PRO A 1 695 ? -3.008 37 21.406 1 48.09 695 PRO A CA 1
ATOM 5410 C C . PRO A 1 695 ? -3.195 35.906 20.328 1 48.09 695 PRO A C 1
ATOM 5412 O O . PRO A 1 695 ? -4.328 35.625 19.953 1 48.09 695 PRO A O 1
ATOM 5415 N N . ALA A 1 696 ? -2.336 35.531 19.5 1 46.16 696 ALA A N 1
ATOM 5416 C CA . ALA A 1 696 ? -2.439 34.812 18.234 1 46.16 696 ALA A CA 1
ATOM 5417 C C . ALA A 1 696 ? -2.539 33.312 18.453 1 46.16 696 ALA A C 1
ATOM 5419 O O . ALA A 1 696 ? -2.785 32.562 17.5 1 46.16 696 ALA A O 1
ATOM 5420 N N . HIS A 1 697 ? -2.256 32.656 19.578 1 44.41 697 HIS A N 1
ATOM 5421 C CA . HIS A 1 697 ? -1.756 31.297 19.578 1 44.41 697 HIS A CA 1
ATOM 5422 C C . HIS A 1 697 ? -2.898 30.281 19.672 1 44.41 697 HIS A C 1
ATOM 5424 O O . HIS A 1 697 ? -2.691 29.078 19.5 1 44.41 697 HIS A O 1
ATOM 5430 N N . SER A 1 698 ? -4.062 30.688 20.047 1 41.38 698 SER A N 1
ATOM 5431 C CA . SER A 1 698 ? -5.043 29.656 20.375 1 41.38 698 SER A CA 1
ATOM 5432 C C . SER A 1 698 ? -5.293 28.734 19.188 1 41.38 698 SER A C 1
ATOM 5434 O O . SER A 1 698 ? -5.684 27.578 19.359 1 41.38 698 SER A O 1
ATOM 5436 N N . THR A 1 699 ? -5.219 29.203 18 1 44.5 699 THR A N 1
ATOM 5437 C CA . THR A 1 699 ? -5.746 28.453 16.859 1 44.5 699 THR A CA 1
ATOM 5438 C C . THR A 1 699 ? -4.668 27.562 16.25 1 44.5 699 THR A C 1
ATOM 5440 O O . THR A 1 699 ? -4.914 26.891 15.25 1 44.5 699 THR A O 1
ATOM 5443 N N . ARG A 1 700 ? -3.469 27.625 16.875 1 46.69 700 ARG A N 1
ATOM 5444 C CA . ARG A 1 700 ? -2.357 27.094 16.094 1 46.69 700 ARG A CA 1
ATOM 5445 C C . ARG A 1 700 ? -2.312 25.578 16.188 1 46.69 700 ARG A C 1
ATOM 5447 O O . ARG A 1 700 ? -1.81 24.906 15.273 1 46.69 700 ARG A O 1
ATOM 5454 N N . TRP A 1 701 ? -2.793 25.078 17.375 1 44.41 701 TRP A N 1
ATOM 5455 C CA . TRP A 1 701 ? -2.586 23.625 17.438 1 44.41 701 TRP A CA 1
ATOM 5456 C C . TRP A 1 701 ? -3.906 22.906 17.672 1 44.41 701 TRP A C 1
ATOM 5458 O O . TRP A 1 701 ? -4.152 22.391 18.766 1 44.41 701 TRP A O 1
ATOM 5468 N N . PRO A 1 702 ? -4.859 23.047 16.688 1 43.81 702 PRO A N 1
ATOM 5469 C CA . PRO A 1 702 ? -6.152 22.406 16.922 1 43.81 702 PRO A CA 1
ATOM 5470 C C . PRO A 1 702 ? -6.031 20.906 17.141 1 43.81 702 PRO A C 1
ATOM 5472 O O . PRO A 1 702 ? -5.113 20.266 16.609 1 43.81 702 PRO A O 1
ATOM 5475 N N . LEU A 1 703 ? -6.414 20.438 18.406 1 46.12 703 LEU A N 1
ATOM 5476 C CA . LEU A 1 703 ? -6.488 19 18.609 1 46.12 703 LEU A CA 1
ATOM 5477 C C . LEU A 1 703 ? -7.465 18.359 17.625 1 46.12 703 LEU A C 1
ATOM 5479 O O . LEU A 1 703 ? -8.43 19 17.203 1 46.12 703 LEU A O 1
ATOM 5483 N N . CYS A 1 704 ? -7.23 17.281 17.188 1 43.19 704 CYS A N 1
ATOM 5484 C CA . CYS A 1 704 ? -8.125 16.547 16.312 1 43.19 704 CYS A CA 1
ATOM 5485 C C . CYS A 1 704 ? -9.578 16.703 16.734 1 43.19 704 CYS A C 1
ATOM 5487 O O . CYS A 1 704 ? -10.359 17.359 16.047 1 43.19 704 CYS A O 1
ATOM 5489 N N . GLY A 1 705 ? -10.18 15.672 17.391 1 35.94 705 GLY A N 1
ATOM 5490 C CA . GLY A 1 705 ? -11.555 15.211 17.453 1 35.94 705 GLY A CA 1
ATOM 5491 C C . GLY A 1 705 ? -12.414 16 18.422 1 35.94 705 GLY A C 1
ATOM 5492 O O . GLY A 1 705 ? -13.57 15.656 18.656 1 35.94 705 GLY A O 1
ATOM 5493 N N . ARG A 1 706 ? -11.961 16.625 19.516 1 33 706 ARG A N 1
ATOM 5494 C CA . ARG A 1 706 ? -13.18 16.875 20.281 1 33 706 ARG A CA 1
ATOM 5495 C C . ARG A 1 706 ? -14.039 17.953 19.625 1 33 706 ARG A C 1
ATOM 5497 O O . ARG A 1 706 ? -13.695 19.125 19.672 1 33 706 ARG A O 1
ATOM 5504 N N . GLY A 1 707 ? -14.391 17.734 18.438 1 32.16 707 GLY A N 1
ATOM 5505 C CA . GLY A 1 707 ? -15.562 18.453 17.984 1 32.16 707 GLY A CA 1
ATOM 5506 C C . GLY A 1 707 ? -16.594 18.672 19.062 1 32.16 707 GLY A C 1
ATOM 5507 O O . GLY A 1 707 ? -17.422 17.797 19.344 1 32.16 707 GLY A O 1
ATOM 5508 N N . GLY A 1 708 ? -16.344 19.078 20.203 1 28.03 708 GLY A N 1
ATOM 5509 C CA . GLY A 1 708 ? -17.594 19.656 20.656 1 28.03 708 GLY A CA 1
ATOM 5510 C C . GLY A 1 708 ? -18.234 20.562 19.609 1 28.03 708 GLY A C 1
ATOM 5511 O O . GLY A 1 708 ? -17.672 21.609 19.266 1 28.03 708 GLY A O 1
ATOM 5512 N N . TRP A 1 709 ? -18.781 19.922 18.547 1 27.14 709 TRP A N 1
ATOM 5513 C CA . TRP A 1 709 ? -19.891 20.625 17.875 1 27.14 709 TRP A CA 1
ATOM 5514 C C . TRP A 1 709 ? -20.672 21.469 18.875 1 27.14 709 TRP A C 1
ATOM 5516 O O . TRP A 1 709 ? -21.25 20.938 19.828 1 27.14 709 TRP A O 1
ATOM 5526 N N . ALA A 1 710 ? -20.359 22.562 19.281 1 27.77 710 ALA A N 1
ATOM 5527 C CA . ALA A 1 710 ? -21.531 23.344 19.625 1 27.77 710 ALA A CA 1
ATOM 5528 C C . ALA A 1 710 ? -22.688 23.062 18.656 1 27.77 710 ALA A C 1
ATOM 5530 O O . ALA A 1 710 ? -22.469 22.891 17.453 1 27.77 710 ALA A O 1
ATOM 5531 N N . GLY A 1 711 ? -23.797 22.344 19.109 1 25.58 711 GLY A N 1
ATOM 5532 C CA . GLY A 1 711 ? -25.141 22.031 18.641 1 25.58 711 GLY A CA 1
ATOM 5533 C C . GLY A 1 711 ? -25.688 23.062 17.672 1 25.58 711 GLY A C 1
ATOM 5534 O O . GLY A 1 711 ? -26.672 23.75 17.984 1 25.58 711 GLY A O 1
ATOM 5535 N N . GLY A 1 712 ? -25.125 24 17.016 1 24.8 712 GLY A N 1
ATOM 5536 C CA . GLY A 1 712 ? -26.234 24.5 16.219 1 24.8 712 GLY A CA 1
ATOM 5537 C C . GLY A 1 712 ? -26.875 23.422 15.359 1 24.8 712 GLY A C 1
ATOM 5538 O O . GLY A 1 712 ? -26.297 22.359 15.148 1 24.8 712 GLY A O 1
ATOM 5539 N N . THR A 1 713 ? -28.328 23.391 15.195 1 24.66 713 THR A N 1
ATOM 5540 C CA . THR A 1 713 ? -29.453 22.719 14.531 1 24.66 713 THR A CA 1
ATOM 5541 C C . THR A 1 713 ? -29.125 22.469 13.062 1 24.66 713 THR A C 1
ATOM 5543 O O . THR A 1 713 ? -29.922 21.859 12.344 1 24.66 713 THR A O 1
ATOM 5546 N N . ARG A 1 714 ? -28.047 22.453 12.344 1 23.45 714 ARG A N 1
ATOM 5547 C CA . ARG A 1 714 ? -28.547 22.188 11 1 23.45 714 ARG A CA 1
ATOM 5548 C C . ARG A 1 714 ? -28.828 20.703 10.812 1 23.45 714 ARG A C 1
ATOM 5550 O O . ARG A 1 714 ? -28.203 20.047 9.969 1 23.45 714 ARG A O 1
ATOM 5557 N N . PRO A 1 715 ? -29.547 19.688 11.648 1 22.22 715 PRO A N 1
ATOM 5558 C CA . PRO A 1 715 ? -30.281 18.797 10.742 1 22.22 715 PRO A CA 1
ATOM 5559 C C . PRO A 1 715 ? -31.344 19.531 9.93 1 22.22 715 PRO A C 1
ATOM 5561 O O . PRO A 1 715 ? -31.906 20.531 10.398 1 22.22 715 PRO A O 1
ATOM 5564 N N . MET B 1 1 ? 59 18.609 31.516 1 22.06 1 MET B N 1
ATOM 5565 C CA . MET B 1 1 ? 60.156 18.766 30.609 1 22.06 1 MET B CA 1
ATOM 5566 C C . MET B 1 1 ? 59.75 18.484 29.172 1 22.06 1 MET B C 1
ATOM 5568 O O . MET B 1 1 ? 59.688 17.328 28.75 1 22.06 1 MET B O 1
ATOM 5572 N N . ASP B 1 2 ? 58.719 19.172 28.703 1 20.16 2 ASP B N 1
ATOM 5573 C CA . ASP B 1 2 ? 57.625 18.953 27.75 1 20.16 2 ASP B CA 1
ATOM 5574 C C . ASP B 1 2 ? 58.094 19.188 26.312 1 20.16 2 ASP B C 1
ATOM 5576 O O . ASP B 1 2 ? 57.844 20.266 25.75 1 20.16 2 ASP B O 1
ATOM 5580 N N . THR B 1 3 ? 59.406 18.812 26.141 1 21.62 3 THR B N 1
ATOM 5581 C CA . THR B 1 3 ? 60.219 19.156 25 1 21.62 3 THR B CA 1
ATOM 5582 C C . THR B 1 3 ? 59.625 18.578 23.719 1 21.62 3 THR B C 1
ATOM 5584 O O . THR B 1 3 ? 59.625 17.359 23.516 1 21.62 3 THR B O 1
ATOM 5587 N N . GLN B 1 4 ? 58.5 19.062 23.266 1 21.62 4 GLN B N 1
ATOM 5588 C CA . GLN B 1 4 ? 57.562 18.484 22.312 1 21.62 4 GLN B CA 1
ATOM 5589 C C . GLN B 1 4 ? 58.188 18.438 20.906 1 21.62 4 GLN B C 1
ATOM 5591 O O . GLN B 1 4 ? 58.406 19.469 20.281 1 21.62 4 GLN B O 1
ATOM 5596 N N . ASP B 1 5 ? 59.219 17.594 20.781 1 21.31 5 ASP B N 1
ATOM 5597 C CA . ASP B 1 5 ? 60.156 17.594 19.672 1 21.31 5 ASP B CA 1
ATOM 5598 C C . ASP B 1 5 ? 59.438 17.453 18.328 1 21.31 5 ASP B C 1
ATOM 5600 O O . ASP B 1 5 ? 58.531 16.641 18.188 1 21.31 5 ASP B O 1
ATOM 5604 N N . ARG B 1 6 ? 59.469 18.453 17.5 1 23.48 6 ARG B N 1
ATOM 5605 C CA . ARG B 1 6 ? 58.969 18.938 16.203 1 23.48 6 ARG B CA 1
ATOM 5606 C C . ARG B 1 6 ? 59.469 18.047 15.07 1 23.48 6 ARG B C 1
ATOM 5608 O O . ARG B 1 6 ? 60.5 18.312 14.469 1 23.48 6 ARG B O 1
ATOM 5615 N N . HIS B 1 7 ? 59.656 16.719 15.344 1 24.62 7 HIS B N 1
ATOM 5616 C CA . HIS B 1 7 ? 60.469 16.047 14.328 1 24.62 7 HIS B CA 1
ATOM 5617 C C . HIS B 1 7 ? 59.844 16.234 12.938 1 24.62 7 HIS B C 1
ATOM 5619 O O . HIS B 1 7 ? 58.625 16.234 12.773 1 24.62 7 HIS B O 1
ATOM 5625 N N . GLY B 1 8 ? 60.5 17.078 12.133 1 23.45 8 GLY B N 1
ATOM 5626 C CA . GLY B 1 8 ? 60.344 17.609 10.789 1 23.45 8 GLY B CA 1
ATOM 5627 C C . GLY B 1 8 ? 60 16.562 9.75 1 23.45 8 GLY B C 1
ATOM 5628 O O . GLY B 1 8 ? 60.406 15.398 9.898 1 23.45 8 GLY B O 1
ATOM 5629 N N . PRO B 1 9 ? 58.875 16.766 9.133 1 26.66 9 PRO B N 1
ATOM 5630 C CA . PRO B 1 9 ? 58.188 15.836 8.211 1 26.66 9 PRO B CA 1
ATOM 5631 C C . PRO B 1 9 ? 59.094 15.43 7.047 1 26.66 9 PRO B C 1
ATOM 5633 O O . PRO B 1 9 ? 59.688 16.281 6.395 1 26.66 9 PRO B O 1
ATOM 5636 N N . GLN B 1 10 ? 60.094 14.562 7.336 1 24.09 10 GLN B N 1
ATOM 5637 C CA . GLN B 1 10 ? 61.031 14.141 6.301 1 24.09 10 GLN B CA 1
ATOM 5638 C C . GLN B 1 10 ? 60.312 13.914 4.969 1 24.09 10 GLN B C 1
ATOM 5640 O O . GLN B 1 10 ? 59.188 13.438 4.941 1 24.09 10 GLN B O 1
ATOM 5645 N N . ASP B 1 11 ? 60.719 14.703 4.023 1 27.69 11 ASP B N 1
ATOM 5646 C CA . ASP B 1 11 ? 60.375 14.82 2.609 1 27.69 11 ASP B CA 1
ATOM 5647 C C . ASP B 1 11 ? 60.438 13.453 1.925 1 27.69 11 ASP B C 1
ATOM 5649 O O . ASP B 1 11 ? 61.5 12.844 1.814 1 27.69 11 ASP B O 1
ATOM 5653 N N . GLY B 1 12 ? 59.812 12.453 2.502 1 24.61 12 GLY B N 1
ATOM 5654 C CA . GLY B 1 12 ? 60.094 11.156 1.928 1 24.61 12 GLY B CA 1
ATOM 5655 C C . GLY B 1 12 ? 60.094 11.156 0.41 1 24.61 12 GLY B C 1
ATOM 5656 O O . GLY B 1 12 ? 59.562 12.078 -0.212 1 24.61 12 GLY B O 1
ATOM 5657 N N . PRO B 1 13 ? 61.031 10.398 -0.14 1 29.16 13 PRO B N 1
ATOM 5658 C CA . PRO B 1 13 ? 61.375 10.383 -1.561 1 29.16 13 PRO B CA 1
ATOM 5659 C C . PRO B 1 13 ? 60.156 10.461 -2.477 1 29.16 13 PRO B C 1
ATOM 5661 O O . PRO B 1 13 ? 59.062 10.078 -2.076 1 29.16 13 PRO B O 1
ATOM 5664 N N . ARG B 1 14 ? 60.219 11.422 -3.402 1 28.67 14 ARG B N 1
ATOM 5665 C CA . ARG B 1 14 ? 59.281 11.711 -4.477 1 28.67 14 ARG B CA 1
ATOM 5666 C C . ARG B 1 14 ? 58.844 10.43 -5.191 1 28.67 14 ARG B C 1
ATOM 5668 O O . ARG B 1 14 ? 59.688 9.594 -5.523 1 28.67 14 ARG B O 1
ATOM 5675 N N . PRO B 1 15 ? 57.594 9.992 -4.977 1 29.05 15 PRO B N 1
ATOM 5676 C CA . PRO B 1 15 ? 57.219 8.719 -5.613 1 29.05 15 PRO B CA 1
ATOM 5677 C C . PRO B 1 15 ? 57.625 8.664 -7.086 1 29.05 15 PRO B C 1
ATOM 5679 O O . PRO B 1 15 ? 57.75 9.703 -7.734 1 29.05 15 PRO B O 1
ATOM 5682 N N . PRO B 1 16 ? 58.594 7.781 -7.504 1 29.88 16 PRO B N 1
ATOM 5683 C CA . PRO B 1 16 ? 59.062 7.715 -8.883 1 29.88 16 PRO B CA 1
ATOM 5684 C C . PRO B 1 16 ? 58.031 8.148 -9.898 1 29.88 16 PRO B C 1
ATOM 5686 O O . PRO B 1 16 ? 56.844 8.133 -9.602 1 29.88 16 PRO B O 1
ATOM 5689 N N . SER B 1 17 ? 58.469 9 -10.883 1 29.16 17 SER B N 1
ATOM 5690 C CA . SER B 1 17 ? 57.781 9.469 -12.086 1 29.16 17 SER B CA 1
ATOM 5691 C C . SER B 1 17 ? 56.875 8.391 -12.656 1 29.16 17 SER B C 1
ATOM 5693 O O . SER B 1 17 ? 57.188 7.207 -12.641 1 29.16 17 SER B O 1
ATOM 5695 N N . SER B 1 18 ? 55.625 8.734 -12.656 1 30.77 18 SER B N 1
ATOM 5696 C CA . SER B 1 18 ? 54.469 7.984 -13.18 1 30.77 18 SER B CA 1
ATOM 5697 C C . SER B 1 18 ? 54.75 7.496 -14.594 1 30.77 18 SER B C 1
ATOM 5699 O O . SER B 1 18 ? 54.719 8.289 -15.539 1 30.77 18 SER B O 1
ATOM 5701 N N . GLY B 1 19 ? 56 6.941 -14.922 1 30.62 19 GLY B N 1
ATOM 5702 C CA . GLY B 1 19 ? 56 6.375 -16.266 1 30.62 19 GLY B CA 1
ATOM 5703 C C . GLY B 1 19 ? 54.625 6.016 -16.75 1 30.62 19 GLY B C 1
ATOM 5704 O O . GLY B 1 19 ? 53.75 5.625 -15.969 1 30.62 19 GLY B O 1
ATOM 5705 N N . ASP B 1 20 ? 54.188 6.836 -17.766 1 36.03 20 ASP B N 1
ATOM 5706 C CA . ASP B 1 20 ? 52.906 6.758 -18.484 1 36.03 20 ASP B CA 1
ATOM 5707 C C . ASP B 1 20 ? 52.469 5.309 -18.688 1 36.03 20 ASP B C 1
ATOM 5709 O O . ASP B 1 20 ? 52.781 4.707 -19.719 1 36.03 20 ASP B O 1
ATOM 5713 N N . GLY B 1 21 ? 53.156 4.457 -18.031 1 35.22 21 GLY B N 1
ATOM 5714 C CA . GLY B 1 21 ? 52.938 3.027 -18.188 1 35.22 21 GLY B CA 1
ATOM 5715 C C . GLY B 1 21 ? 51.5 2.67 -18.516 1 35.22 21 GLY B C 1
ATOM 5716 O O . GLY B 1 21 ? 50.594 3.477 -18.312 1 35.22 21 GLY B O 1
ATOM 5717 N N . ALA B 1 22 ? 51.406 1.657 -19.406 1 36.41 22 ALA B N 1
ATOM 5718 C CA . ALA B 1 22 ? 50.188 0.949 -19.859 1 36.41 22 ALA B CA 1
ATOM 5719 C C . ALA B 1 22 ? 49.156 0.864 -18.75 1 36.41 22 ALA B C 1
ATOM 5721 O O . ALA B 1 22 ? 49.312 0.101 -17.781 1 36.41 22 ALA B O 1
ATOM 5722 N N . GLU B 1 23 ? 48.75 1.748 -18.141 1 45.06 23 GLU B N 1
ATOM 5723 C CA . GLU B 1 23 ? 47.5 1.772 -17.391 1 45.06 23 GLU B CA 1
ATOM 5724 C C . GLU B 1 23 ? 46.594 0.615 -17.797 1 45.06 23 GLU B C 1
ATOM 5726 O O . GLU B 1 23 ? 46.25 0.483 -18.969 1 45.06 23 GLU B O 1
ATOM 5731 N N . ALA B 1 24 ? 46.812 -0.589 -17.297 1 56.94 24 ALA B N 1
ATOM 5732 C CA . ALA B 1 24 ? 46.562 -2.016 -17.484 1 56.94 24 ALA B CA 1
ATOM 5733 C C . ALA B 1 24 ? 45.125 -2.266 -17.953 1 56.94 24 ALA B C 1
ATOM 5735 O O . ALA B 1 24 ? 44.188 -1.771 -17.344 1 56.94 24 ALA B O 1
ATOM 5736 N N . ASP B 1 25 ? 45.031 -2.424 -19.297 1 83.88 25 ASP B N 1
ATOM 5737 C CA . ASP B 1 25 ? 43.906 -2.646 -20.188 1 83.88 25 ASP B CA 1
ATOM 5738 C C . ASP B 1 25 ? 42.938 -3.668 -19.594 1 83.88 25 ASP B C 1
ATOM 5740 O O . ASP B 1 25 ? 42.438 -4.566 -20.297 1 83.88 25 ASP B O 1
ATOM 5744 N N . GLY B 1 26 ? 42.75 -3.523 -18.375 1 89.69 26 GLY B N 1
ATOM 5745 C CA . GLY B 1 26 ? 41.812 -4.418 -17.688 1 89.69 26 GLY B CA 1
ATOM 5746 C C . GLY B 1 26 ? 40.438 -4.414 -18.297 1 89.69 26 GLY B C 1
ATOM 5747 O O . GLY B 1 26 ? 39.906 -5.469 -18.656 1 89.69 26 GLY B O 1
ATOM 5748 N N . PRO B 1 27 ? 39.906 -3.25 -18.484 1 93.12 27 PRO B N 1
ATOM 5749 C CA . PRO B 1 27 ? 38.562 -3.166 -19.078 1 93.12 27 PRO B CA 1
ATOM 5750 C C . PRO B 1 27 ? 38.5 -3.785 -20.469 1 93.12 27 PRO B C 1
ATOM 5752 O O . PRO B 1 27 ? 37.5 -4.41 -20.828 1 93.12 27 PRO B O 1
ATOM 5755 N N . SER B 1 28 ? 39.594 -3.57 -21.203 1 94.62 28 SER B N 1
ATOM 5756 C CA . SER B 1 28 ? 39.656 -4.164 -22.531 1 94.62 28 SER B CA 1
ATOM 5757 C C . SER B 1 28 ? 39.688 -5.688 -22.453 1 94.62 28 SER B C 1
ATOM 5759 O O . SER B 1 28 ? 39.062 -6.367 -23.281 1 94.62 28 SER B O 1
ATOM 5761 N N . LEU B 1 29 ? 40.438 -6.188 -21.484 1 96.06 29 LEU B N 1
ATOM 5762 C CA . LEU B 1 29 ? 40.5 -7.633 -21.297 1 96.06 29 LEU B CA 1
ATOM 5763 C C . LEU B 1 29 ? 39.125 -8.172 -20.922 1 96.06 29 LEU B C 1
ATOM 5765 O O . LEU B 1 29 ? 38.688 -9.203 -21.438 1 96.06 29 LEU B O 1
ATOM 5769 N N . MET B 1 30 ? 38.469 -7.512 -20.031 1 95.06 30 MET B N 1
ATOM 5770 C CA . MET B 1 30 ? 37.125 -7.902 -19.609 1 95.06 30 MET B CA 1
ATOM 5771 C C . MET B 1 30 ? 36.188 -7.945 -20.812 1 95.06 30 MET B C 1
ATOM 5773 O O . MET B 1 30 ? 35.406 -8.883 -20.953 1 95.06 30 MET B O 1
ATOM 5777 N N . ALA B 1 31 ? 36.25 -6.898 -21.625 1 91.94 31 ALA B N 1
ATOM 5778 C CA . ALA B 1 31 ? 35.406 -6.832 -22.812 1 91.94 31 ALA B CA 1
ATOM 5779 C C . ALA B 1 31 ? 35.719 -7.977 -23.781 1 91.94 31 ALA B C 1
ATOM 5781 O O . ALA B 1 31 ? 34.812 -8.539 -24.391 1 91.94 31 ALA B O 1
ATOM 5782 N N . ALA B 1 32 ? 36.938 -8.25 -23.953 1 95.06 32 ALA B N 1
ATOM 5783 C CA . ALA B 1 32 ? 37.375 -9.336 -24.828 1 95.06 32 ALA B CA 1
ATOM 5784 C C . ALA B 1 32 ? 36.844 -10.68 -24.328 1 95.06 32 ALA B C 1
ATOM 5786 O O . ALA B 1 32 ? 36.469 -11.539 -25.125 1 95.06 32 ALA B O 1
ATOM 5787 N N . VAL B 1 33 ? 36.938 -10.922 -23.016 1 95.25 33 VAL B N 1
ATOM 5788 C CA . VAL B 1 33 ? 36.438 -12.148 -22.422 1 95.25 33 VAL B CA 1
ATOM 5789 C C . VAL B 1 33 ? 34.938 -12.242 -22.625 1 95.25 33 VAL B C 1
ATOM 5791 O O . VAL B 1 33 ? 34.406 -13.312 -22.969 1 95.25 33 VAL B O 1
ATOM 5794 N N . ALA B 1 34 ? 34.219 -11.148 -22.406 1 88.19 34 ALA B N 1
ATOM 5795 C CA . ALA B 1 34 ? 32.75 -11.109 -22.609 1 88.19 34 ALA B CA 1
ATOM 5796 C C . ALA B 1 34 ? 32.375 -11.445 -24.047 1 88.19 34 ALA B C 1
ATOM 5798 O O . ALA B 1 34 ? 31.359 -12.062 -24.297 1 88.19 34 ALA B O 1
ATOM 5799 N N . ALA B 1 35 ? 33.25 -11.023 -24.922 1 86.81 35 ALA B N 1
ATOM 5800 C CA . ALA B 1 35 ? 33 -11.273 -26.344 1 86.81 35 ALA B CA 1
ATOM 5801 C C . ALA B 1 35 ? 33.5 -12.656 -26.75 1 86.81 35 ALA B C 1
ATOM 5803 O O . ALA B 1 35 ? 33.281 -13.102 -27.875 1 86.81 35 ALA B O 1
ATOM 5804 N N . GLU B 1 36 ? 34.188 -13.344 -25.875 1 90.38 36 GLU B N 1
ATOM 5805 C CA . GLU B 1 36 ? 34.781 -14.656 -26.109 1 90.38 36 GLU B CA 1
ATOM 5806 C C . GLU B 1 36 ? 35.75 -14.609 -27.297 1 90.38 36 GLU B C 1
ATOM 5808 O O . GLU B 1 36 ? 35.812 -15.539 -28.109 1 90.38 36 GLU B O 1
ATOM 5813 N N . ASP B 1 37 ? 36.406 -13.508 -27.391 1 93.12 37 ASP B N 1
ATOM 5814 C CA . ASP B 1 37 ? 37.406 -13.305 -28.438 1 93.12 37 ASP B CA 1
ATOM 5815 C C . ASP B 1 37 ? 38.781 -13.789 -27.984 1 93.12 37 ASP B C 1
ATOM 5817 O O . ASP B 1 37 ? 39.594 -12.992 -27.5 1 93.12 37 ASP B O 1
ATOM 5821 N N . VAL B 1 38 ? 39.094 -14.992 -28.234 1 95.62 38 VAL B N 1
ATOM 5822 C CA . VAL B 1 38 ? 40.281 -15.648 -27.719 1 95.62 38 VAL B CA 1
ATOM 5823 C C . VAL B 1 38 ? 41.531 -14.945 -28.266 1 95.62 38 VAL B C 1
ATOM 5825 O O . VAL B 1 38 ? 42.5 -14.766 -27.531 1 95.62 38 VAL B O 1
ATOM 5828 N N . ALA B 1 39 ? 41.5 -14.578 -29.531 1 96.06 39 ALA B N 1
ATOM 5829 C CA . ALA B 1 39 ? 42.656 -13.906 -30.141 1 96.06 39 ALA B CA 1
ATOM 5830 C C . ALA B 1 39 ? 42.938 -12.586 -29.438 1 96.06 39 ALA B C 1
ATOM 5832 O O . ALA B 1 39 ? 44.094 -12.297 -29.125 1 96.06 39 ALA B O 1
ATOM 5833 N N . ARG B 1 40 ? 41.938 -11.867 -29.266 1 96.19 40 ARG B N 1
ATOM 5834 C CA . ARG B 1 40 ? 42.094 -10.578 -28.594 1 96.19 40 ARG B CA 1
ATOM 5835 C C . ARG B 1 40 ? 42.562 -10.75 -27.156 1 96.19 40 ARG B C 1
ATOM 5837 O O . ARG B 1 40 ? 43.344 -9.953 -26.641 1 96.19 40 ARG B O 1
ATOM 5844 N N . ILE B 1 41 ? 42.094 -11.766 -26.453 1 97.38 41 ILE B N 1
ATOM 5845 C CA . ILE B 1 41 ? 42.469 -12.062 -25.078 1 97.38 41 ILE B CA 1
ATOM 5846 C C . ILE B 1 41 ? 43.969 -12.352 -25.016 1 97.38 41 ILE B C 1
ATOM 5848 O O . ILE B 1 41 ? 44.656 -11.797 -24.172 1 97.38 41 ILE B O 1
ATOM 5852 N N . ARG B 1 42 ? 44.469 -13.141 -25.938 1 96.44 42 ARG B N 1
ATOM 5853 C CA . ARG B 1 42 ? 45.875 -13.5 -25.969 1 96.44 42 ARG B CA 1
ATOM 5854 C C . ARG B 1 42 ? 46.75 -12.273 -26.219 1 96.44 42 ARG B C 1
ATOM 5856 O O . ARG B 1 42 ? 47.812 -12.109 -25.594 1 96.44 42 ARG B O 1
ATOM 5863 N N . GLU B 1 43 ? 46.281 -11.539 -27.094 1 96.06 43 GLU B N 1
ATOM 5864 C CA . GLU B 1 43 ? 47 -10.312 -27.422 1 96.06 43 GLU B CA 1
ATOM 5865 C C . GLU B 1 43 ? 47.125 -9.406 -26.203 1 96.06 43 GLU B C 1
ATOM 5867 O O . GLU B 1 43 ? 48.219 -8.898 -25.891 1 96.06 43 GLU B O 1
ATOM 5872 N N . LEU B 1 44 ? 46.031 -9.18 -25.531 1 96.69 44 LEU B N 1
ATOM 5873 C CA . LEU B 1 44 ? 46 -8.281 -24.391 1 96.69 44 LEU B CA 1
ATOM 5874 C C . LEU B 1 44 ? 46.844 -8.828 -23.234 1 96.69 44 LEU B C 1
ATOM 5876 O O . LEU B 1 44 ? 47.562 -8.07 -22.578 1 96.69 44 LEU B O 1
ATOM 5880 N N . LEU B 1 45 ? 46.781 -10.094 -23.016 1 95.69 45 LEU B N 1
ATOM 5881 C CA . LEU B 1 45 ? 47.562 -10.719 -21.969 1 95.69 45 LEU B CA 1
ATOM 5882 C C . LEU B 1 45 ? 49.062 -10.625 -22.281 1 95.69 45 LEU B C 1
ATOM 5884 O O . LEU B 1 45 ? 49.875 -10.414 -21.391 1 95.69 45 LEU B O 1
ATOM 5888 N N . GLY B 1 46 ? 49.375 -10.797 -23.562 1 94 46 GLY B N 1
ATOM 5889 C CA . GLY B 1 46 ? 50.781 -10.664 -24 1 94 46 GLY B CA 1
ATOM 5890 C C . GLY B 1 46 ? 51.344 -9.273 -23.781 1 94 46 GLY B C 1
ATOM 5891 O O . GLY B 1 46 ? 52.531 -9.117 -23.516 1 94 46 GLY B O 1
ATOM 5892 N N . ARG B 1 47 ? 50.469 -8.344 -23.859 1 93.31 47 ARG B N 1
ATOM 5893 C CA . ARG B 1 47 ? 50.875 -6.949 -23.688 1 93.31 47 ARG B CA 1
ATOM 5894 C C . ARG B 1 47 ? 50.875 -6.555 -22.219 1 93.31 47 ARG B C 1
ATOM 5896 O O . ARG B 1 47 ? 51.188 -5.41 -21.875 1 93.31 47 ARG B O 1
ATOM 5903 N N . GLY B 1 48 ? 50.5 -7.445 -21.312 1 91.88 48 GLY B N 1
ATOM 5904 C CA . GLY B 1 48 ? 50.594 -7.199 -19.875 1 91.88 48 GLY B CA 1
ATOM 5905 C C . GLY B 1 48 ? 49.312 -6.652 -19.281 1 91.88 48 GLY B C 1
ATOM 5906 O O . GLY B 1 48 ? 49.344 -5.969 -18.266 1 91.88 48 GLY B O 1
ATOM 5907 N N . ALA B 1 49 ? 48.188 -6.891 -19.891 1 94.25 49 ALA B N 1
ATOM 5908 C CA . ALA B 1 49 ? 46.906 -6.457 -19.344 1 94.25 49 ALA B CA 1
ATOM 5909 C C . ALA B 1 49 ? 46.688 -6.988 -17.938 1 94.25 49 ALA B C 1
ATOM 5911 O O . ALA B 1 49 ? 47.094 -8.117 -17.625 1 94.25 49 ALA B O 1
ATOM 5912 N N . HIS B 1 50 ? 46.156 -6.164 -17.031 1 94.75 50 HIS B N 1
ATOM 5913 C CA . HIS B 1 50 ? 45.875 -6.559 -15.656 1 94.75 50 HIS B CA 1
ATOM 5914 C C . HIS B 1 50 ? 44.844 -7.668 -15.586 1 94.75 50 HIS B C 1
ATOM 5916 O O . HIS B 1 50 ? 43.656 -7.395 -15.578 1 94.75 50 HIS B O 1
ATOM 5922 N N . VAL B 1 51 ? 45.25 -8.828 -15.383 1 96 51 VAL B N 1
ATOM 5923 C CA . VAL B 1 51 ? 44.406 -10.016 -15.492 1 96 51 VAL B CA 1
ATOM 5924 C C . VAL B 1 51 ? 43.406 -10.055 -14.312 1 96 51 VAL B C 1
ATOM 5926 O O . VAL B 1 51 ? 42.312 -10.625 -14.43 1 96 51 VAL B O 1
ATOM 5929 N N . ASN B 1 52 ? 43.719 -9.438 -13.156 1 97.25 52 ASN B N 1
ATOM 5930 C CA . ASN B 1 52 ? 42.875 -9.445 -11.961 1 97.25 52 ASN B CA 1
ATOM 5931 C C . ASN B 1 52 ? 42.125 -8.125 -11.789 1 97.25 52 ASN B C 1
ATOM 5933 O O . ASN B 1 52 ? 41.875 -7.699 -10.664 1 97.25 52 ASN B O 1
ATOM 5937 N N . PHE B 1 53 ? 41.906 -7.555 -12.961 1 96.31 53 PHE B N 1
ATOM 5938 C CA . PHE B 1 53 ? 41.062 -6.352 -12.969 1 96.31 53 PHE B CA 1
ATOM 5939 C C . PHE B 1 53 ? 39.688 -6.641 -12.438 1 96.31 53 PHE B C 1
ATOM 5941 O O . PHE B 1 53 ? 39.125 -7.711 -12.695 1 96.31 53 PHE B O 1
ATOM 5948 N N . GLN B 1 54 ? 39.062 -5.727 -11.602 1 95.69 54 GLN B N 1
ATOM 5949 C CA . GLN B 1 54 ? 37.688 -5.852 -11.148 1 95.69 54 GLN B CA 1
ATOM 5950 C C . GLN B 1 54 ? 36.906 -4.59 -11.484 1 95.69 54 GLN B C 1
ATOM 5952 O O . GLN B 1 54 ? 37.312 -3.482 -11.133 1 95.69 54 GLN B O 1
ATOM 5957 N N . GLU B 1 55 ? 35.844 -4.785 -12.195 1 92.25 55 GLU B N 1
ATOM 5958 C CA . GLU B 1 55 ? 35 -3.645 -12.508 1 92.25 55 GLU B CA 1
ATOM 5959 C C . GLU B 1 55 ? 34.406 -3.037 -11.242 1 92.25 55 GLU B C 1
ATOM 5961 O O . GLU B 1 55 ? 34.062 -3.758 -10.297 1 92.25 55 GLU B O 1
ATOM 5966 N N . PRO B 1 56 ? 34.188 -1.781 -11.242 1 86.81 56 PRO B N 1
ATOM 5967 C CA . PRO B 1 56 ? 33.875 -1.048 -10.016 1 86.81 56 PRO B CA 1
ATOM 5968 C C . PRO B 1 56 ? 32.469 -1.321 -9.5 1 86.81 56 PRO B C 1
ATOM 5970 O O . PRO B 1 56 ? 32.219 -1.218 -8.305 1 86.81 56 PRO B O 1
ATOM 5973 N N . LYS B 1 57 ? 31.625 -1.67 -10.25 1 81.75 57 LYS B N 1
ATOM 5974 C CA . LYS B 1 57 ? 30.219 -1.735 -9.844 1 81.75 57 LYS B CA 1
ATOM 5975 C C . LYS B 1 57 ? 29.938 -2.99 -9.023 1 81.75 57 LYS B C 1
ATOM 5977 O O . LYS B 1 57 ? 29.422 -2.906 -7.91 1 81.75 57 LYS B O 1
ATOM 5982 N N . TRP B 1 58 ? 30.359 -4.195 -9.539 1 88.81 58 TRP B N 1
ATOM 5983 C CA . TRP B 1 58 ? 29.984 -5.438 -8.867 1 88.81 58 TRP B CA 1
ATOM 5984 C C . TRP B 1 58 ? 31.219 -6.289 -8.578 1 88.81 58 TRP B C 1
ATOM 5986 O O . TRP B 1 58 ? 31.109 -7.352 -7.957 1 88.81 58 TRP B O 1
ATOM 5996 N N . GLY B 1 59 ? 32.375 -5.844 -9.055 1 93.31 59 GLY B N 1
ATOM 5997 C CA . GLY B 1 59 ? 33.625 -6.504 -8.711 1 93.31 59 GLY B CA 1
ATOM 5998 C C . GLY B 1 59 ? 33.938 -7.711 -9.578 1 93.31 59 GLY B C 1
ATOM 5999 O O . GLY B 1 59 ? 34.688 -8.594 -9.18 1 93.31 59 GLY B O 1
ATOM 6000 N N . TRP B 1 60 ? 33.312 -7.77 -10.734 1 94.94 60 TRP B N 1
ATOM 6001 C CA . TRP B 1 60 ? 33.562 -8.891 -11.633 1 94.94 60 TRP B CA 1
ATOM 6002 C C . TRP B 1 60 ? 34.969 -8.805 -12.219 1 94.94 60 TRP B C 1
ATOM 6004 O O . TRP B 1 60 ? 35.438 -7.723 -12.562 1 94.94 60 TRP B O 1
ATOM 6014 N N . SER B 1 61 ? 35.656 -9.875 -12.336 1 96.94 61 SER B N 1
ATOM 6015 C CA . SER B 1 61 ? 36.938 -10 -13.008 1 96.94 61 SER B CA 1
ATOM 6016 C C . SER B 1 61 ? 36.812 -10.766 -14.32 1 96.94 61 SER B C 1
ATOM 6018 O O . SER B 1 61 ? 35.781 -11.406 -14.57 1 96.94 61 SER B O 1
ATOM 6020 N N . PRO B 1 62 ? 37.812 -10.633 -15.133 1 97.12 62 PRO B N 1
ATOM 6021 C CA . PRO B 1 62 ? 37.781 -11.445 -16.359 1 97.12 62 PRO B CA 1
ATOM 6022 C C . PRO B 1 62 ? 37.562 -12.93 -16.062 1 97.12 62 PRO B C 1
ATOM 6024 O O . PRO B 1 62 ? 36.844 -13.609 -16.797 1 97.12 62 PRO B O 1
ATOM 6027 N N . LEU B 1 63 ? 38.156 -13.438 -15.008 1 97.81 63 LEU B N 1
ATOM 6028 C CA . LEU B 1 63 ? 38 -14.844 -14.656 1 97.81 63 LEU B CA 1
ATOM 6029 C C . LEU B 1 63 ? 36.531 -15.156 -14.289 1 97.81 63 LEU B C 1
ATOM 6031 O O . LEU B 1 63 ? 36 -16.172 -14.727 1 97.81 63 LEU B O 1
ATOM 6035 N N . HIS B 1 64 ? 35.938 -14.32 -13.422 1 96.62 64 HIS B N 1
ATOM 6036 C CA . HIS B 1 64 ? 34.531 -14.484 -13.117 1 96.62 64 HIS B CA 1
ATOM 6037 C C . HIS B 1 64 ? 33.688 -14.586 -14.398 1 96.62 64 HIS B C 1
ATOM 6039 O O . HIS B 1 64 ? 32.844 -15.469 -14.516 1 96.62 64 HIS B O 1
ATOM 6045 N N . SER B 1 65 ? 33.938 -13.648 -15.281 1 94.5 65 SER B N 1
ATOM 6046 C CA . SER B 1 65 ? 33.188 -13.562 -16.516 1 94.5 65 SER B CA 1
ATOM 6047 C C . SER B 1 65 ? 33.375 -14.805 -17.375 1 94.5 65 SER B C 1
ATOM 6049 O O . SER B 1 65 ? 32.406 -15.32 -17.969 1 94.5 65 SER B O 1
ATOM 6051 N N . ALA B 1 66 ? 34.562 -15.219 -17.531 1 96.19 66 ALA B N 1
ATOM 6052 C CA . ALA B 1 66 ? 34.844 -16.422 -18.312 1 96.19 66 ALA B CA 1
ATOM 6053 C C . ALA B 1 66 ? 34.156 -17.641 -17.734 1 96.19 66 ALA B C 1
ATOM 6055 O O . ALA B 1 66 ? 33.656 -18.484 -18.484 1 96.19 66 ALA B O 1
ATOM 6056 N N . VAL B 1 67 ? 34.156 -17.75 -16.438 1 96 67 VAL B N 1
ATOM 6057 C CA . VAL B 1 67 ? 33.5 -18.859 -15.75 1 96 67 VAL B CA 1
ATOM 6058 C C . VAL B 1 67 ? 31.984 -18.812 -15.977 1 96 67 VAL B C 1
ATOM 6060 O O . VAL B 1 67 ? 31.359 -19.828 -16.266 1 96 67 VAL B O 1
ATOM 6063 N N . GLN B 1 68 ? 31.406 -17.641 -15.773 1 92.94 68 GLN B N 1
ATOM 6064 C CA . GLN B 1 68 ? 29.969 -17.469 -15.977 1 92.94 68 GLN B CA 1
ATOM 6065 C C . GLN B 1 68 ? 29.562 -17.859 -17.391 1 92.94 68 GLN B C 1
ATOM 6067 O O . GLN B 1 68 ? 28.469 -18.406 -17.594 1 92.94 68 GLN B O 1
ATOM 6072 N N . ARG B 1 69 ? 30.453 -17.594 -18.328 1 90.25 69 ARG B N 1
ATOM 6073 C CA . ARG B 1 69 ? 30.156 -17.875 -19.719 1 90.25 69 ARG B CA 1
ATOM 6074 C C . ARG B 1 69 ? 30.469 -19.328 -20.078 1 90.25 69 ARG B C 1
ATOM 6076 O O . ARG B 1 69 ? 30.266 -19.75 -21.219 1 90.25 69 ARG B O 1
ATOM 6083 N N . ASP B 1 70 ? 30.969 -20.031 -19.156 1 91.81 70 ASP B N 1
ATOM 6084 C CA . ASP B 1 70 ? 31.234 -21.469 -19.297 1 91.81 70 ASP B CA 1
ATOM 6085 C C . ASP B 1 70 ? 32.219 -21.719 -20.453 1 91.81 70 ASP B C 1
ATOM 6087 O O . ASP B 1 70 ? 31.922 -22.5 -21.359 1 91.81 70 ASP B O 1
ATOM 6091 N N . GLN B 1 71 ? 33.312 -21.031 -20.391 1 91.94 71 GLN B N 1
ATOM 6092 C CA . GLN B 1 71 ? 34.375 -21.156 -21.391 1 91.94 71 GLN B CA 1
ATOM 6093 C C . GLN B 1 71 ? 35.656 -21.734 -20.781 1 91.94 71 GLN B C 1
ATOM 6095 O O . GLN B 1 71 ? 36.562 -20.984 -20.406 1 91.94 71 GLN B O 1
ATOM 6100 N N . PRO B 1 72 ? 35.75 -23.016 -20.781 1 95.94 72 PRO B N 1
ATOM 6101 C CA . PRO B 1 72 ? 36.875 -23.641 -20.062 1 95.94 72 PRO B CA 1
ATOM 6102 C C . PRO B 1 72 ? 38.25 -23.234 -20.656 1 95.94 72 PRO B C 1
ATOM 6104 O O . PRO B 1 72 ? 39.219 -23.062 -19.922 1 95.94 72 PRO B O 1
ATOM 6107 N N . ASP B 1 73 ? 38.312 -23.031 -21.969 1 96.69 73 ASP B N 1
ATOM 6108 C CA . ASP B 1 73 ? 39.594 -22.672 -22.594 1 96.69 73 ASP B CA 1
ATOM 6109 C C . ASP B 1 73 ? 40.031 -21.266 -22.188 1 96.69 73 ASP B C 1
ATOM 6111 O O . ASP B 1 73 ? 41.219 -21.031 -21.969 1 96.69 73 ASP B O 1
ATOM 6115 N N . ILE B 1 74 ? 39.125 -20.406 -22.141 1 97.56 74 ILE B N 1
ATOM 6116 C CA . ILE B 1 74 ? 39.438 -19.047 -21.734 1 97.56 74 ILE B CA 1
ATOM 6117 C C . ILE B 1 74 ? 39.812 -19.031 -20.25 1 97.56 74 ILE B C 1
ATOM 6119 O O . ILE B 1 74 ? 40.719 -18.297 -19.844 1 97.56 74 ILE B O 1
ATOM 6123 N N . VAL B 1 75 ? 39.125 -19.844 -19.422 1 98.25 75 VAL B N 1
ATOM 6124 C CA . VAL B 1 75 ? 39.406 -19.969 -18 1 98.25 75 VAL B CA 1
ATOM 6125 C C . VAL B 1 75 ? 40.844 -20.438 -17.828 1 98.25 75 VAL B C 1
ATOM 6127 O O . VAL B 1 75 ? 41.625 -19.844 -17.047 1 98.25 75 VAL B O 1
ATOM 6130 N N . GLU B 1 76 ? 41.188 -21.406 -18.578 1 97.56 76 GLU B N 1
ATOM 6131 C CA . GLU B 1 76 ? 42.562 -21.953 -18.5 1 97.56 76 GLU B CA 1
ATOM 6132 C C . GLU B 1 76 ? 43.594 -20.922 -18.922 1 97.56 76 GLU B C 1
ATOM 6134 O O . GLU B 1 76 ? 44.625 -20.766 -18.266 1 97.56 76 GLU B O 1
ATOM 6139 N N . LEU B 1 77 ? 43.312 -20.234 -19.969 1 97.19 77 LEU B N 1
ATOM 6140 C CA . LEU B 1 77 ? 44.188 -19.203 -20.484 1 97.19 77 LEU B CA 1
ATOM 6141 C C . LEU B 1 77 ? 44.438 -18.109 -19.438 1 97.19 77 LEU B C 1
ATOM 6143 O O . LEU B 1 77 ? 45.562 -17.703 -19.203 1 97.19 77 LEU B O 1
ATOM 6147 N N . LEU B 1 78 ? 43.406 -17.641 -18.797 1 98.12 78 LEU B N 1
ATOM 6148 C CA . LEU B 1 78 ? 43.5 -16.594 -17.781 1 98.12 78 LEU B CA 1
ATOM 6149 C C . LEU B 1 78 ? 44.281 -17.078 -16.578 1 98.12 78 LEU B C 1
ATOM 6151 O O . LEU B 1 78 ? 45.125 -16.344 -16.031 1 98.12 78 LEU B O 1
ATOM 6155 N N . LEU B 1 79 ? 44.031 -18.297 -16.156 1 97.62 79 LEU B N 1
ATOM 6156 C CA . LEU B 1 79 ? 44.719 -18.875 -15.008 1 97.62 79 LEU B CA 1
ATOM 6157 C C . LEU B 1 79 ? 46.219 -19 -15.289 1 97.62 79 LEU B C 1
ATOM 6159 O O . LEU B 1 79 ? 47.031 -18.766 -14.406 1 97.62 79 LEU B O 1
ATOM 6163 N N . GLN B 1 80 ? 46.562 -19.328 -16.484 1 96.12 80 GLN B N 1
ATOM 6164 C CA . GLN B 1 80 ? 47.969 -19.469 -16.891 1 96.12 80 GLN B CA 1
ATOM 6165 C C . GLN B 1 80 ? 48.688 -18.109 -16.844 1 96.12 80 GLN B C 1
ATOM 6167 O O . GLN B 1 80 ? 49.906 -18.062 -16.641 1 96.12 80 GLN B O 1
ATOM 6172 N N . HIS B 1 81 ? 47.969 -17.109 -17 1 96.25 81 HIS B N 1
ATOM 6173 C CA . HIS B 1 81 ? 48.562 -15.781 -17.016 1 96.25 81 HIS B CA 1
ATOM 6174 C C . HIS B 1 81 ? 48.406 -15.086 -15.664 1 96.25 81 HIS B C 1
ATOM 6176 O O . HIS B 1 81 ? 48.438 -13.852 -15.594 1 96.25 81 HIS B O 1
ATOM 6182 N N . GLY B 1 82 ? 48.031 -15.836 -14.625 1 95.25 82 GLY B N 1
ATOM 6183 C CA . GLY B 1 82 ? 48.125 -15.312 -13.266 1 95.25 82 GLY B CA 1
ATOM 6184 C C . GLY B 1 82 ? 46.781 -14.891 -12.695 1 95.25 82 GLY B C 1
ATOM 6185 O O . GLY B 1 82 ? 46.75 -14.234 -11.648 1 95.25 82 GLY B O 1
ATOM 6186 N N . ALA B 1 83 ? 45.656 -15.188 -13.32 1 97.5 83 ALA B N 1
ATOM 6187 C CA . ALA B 1 83 ? 44.375 -14.883 -12.727 1 97.5 83 ALA B CA 1
ATOM 6188 C C . ALA B 1 83 ? 44.219 -15.578 -11.383 1 97.5 83 ALA B C 1
ATOM 6190 O O . ALA B 1 83 ? 44.594 -16.734 -11.219 1 97.5 83 ALA B O 1
ATOM 6191 N N . ASP B 1 84 ? 43.719 -14.891 -10.391 1 97.12 84 ASP B N 1
ATOM 6192 C CA . ASP B 1 84 ? 43.531 -15.391 -9.031 1 97.12 84 ASP B CA 1
ATOM 6193 C C . ASP B 1 84 ? 42.188 -16.109 -8.875 1 97.12 84 ASP B C 1
ATOM 6195 O O . ASP B 1 84 ? 41.156 -15.477 -8.922 1 97.12 84 ASP B O 1
ATOM 6199 N N . PRO B 1 85 ? 42.188 -17.391 -8.68 1 96.81 85 PRO B N 1
ATOM 6200 C CA . PRO B 1 85 ? 40.938 -18.125 -8.508 1 96.81 85 PRO B CA 1
ATOM 6201 C C . PRO B 1 85 ? 40.219 -17.781 -7.211 1 96.81 85 PRO B C 1
ATOM 6203 O O . PRO B 1 85 ? 39.031 -18.094 -7.047 1 96.81 85 PRO B O 1
ATOM 6206 N N . GLY B 1 86 ? 40.875 -17.094 -6.297 1 96.56 86 GLY B N 1
ATOM 6207 C CA . GLY B 1 86 ? 40.281 -16.734 -5.016 1 96.56 86 GLY B CA 1
ATOM 6208 C C . GLY B 1 86 ? 39.75 -15.32 -4.992 1 96.56 86 GLY B C 1
ATOM 6209 O O . GLY B 1 86 ? 39.219 -14.867 -3.973 1 96.56 86 GLY B O 1
ATOM 6210 N N . LEU B 1 87 ? 39.812 -14.688 -6.109 1 96.69 87 LEU B N 1
ATOM 6211 C CA . LEU B 1 87 ? 39.344 -13.312 -6.176 1 96.69 87 LEU B CA 1
ATOM 6212 C C . LEU B 1 87 ? 37.844 -13.25 -5.941 1 96.69 87 LEU B C 1
ATOM 6214 O O . LEU B 1 87 ? 37.062 -14.023 -6.531 1 96.69 87 LEU B O 1
ATOM 6218 N N . ARG B 1 88 ? 37.375 -12.367 -5.02 1 97 88 ARG B N 1
ATOM 6219 C CA . ARG B 1 88 ? 35.969 -12.266 -4.668 1 97 88 ARG B CA 1
ATOM 6220 C C . ARG B 1 88 ? 35.312 -11.031 -5.309 1 97 88 ARG B C 1
ATOM 6222 O O . ARG B 1 88 ? 35.938 -9.969 -5.363 1 97 88 ARG B O 1
ATOM 6229 N N . LYS B 1 89 ? 34.219 -11.219 -5.824 1 94.81 89 LYS B N 1
ATOM 6230 C CA . LYS B 1 89 ? 33.438 -10.055 -6.262 1 94.81 89 LYS B CA 1
ATOM 6231 C C . LYS B 1 89 ? 32.688 -9.414 -5.094 1 94.81 89 LYS B C 1
ATOM 6233 O O . LYS B 1 89 ? 32.938 -9.758 -3.936 1 94.81 89 LYS B O 1
ATOM 6238 N N . ARG B 1 90 ? 31.875 -8.516 -5.383 1 90 90 ARG B N 1
ATOM 6239 C CA . ARG B 1 90 ? 31.297 -7.672 -4.34 1 90 90 ARG B CA 1
ATOM 6240 C C . ARG B 1 90 ? 30.469 -8.492 -3.361 1 90 90 ARG B C 1
ATOM 6242 O O . ARG B 1 90 ? 30.469 -8.219 -2.16 1 90 90 ARG B O 1
ATOM 6249 N N . ASN B 1 91 ? 29.766 -9.469 -3.83 1 89.25 91 ASN B N 1
ATOM 6250 C CA . ASN B 1 91 ? 28.938 -10.281 -2.938 1 89.25 91 ASN B CA 1
ATOM 6251 C C . ASN B 1 91 ? 29.75 -11.422 -2.318 1 89.25 91 ASN B C 1
ATOM 6253 O O . ASN B 1 91 ? 29.172 -12.328 -1.703 1 89.25 91 ASN B O 1
ATOM 6257 N N . GLY B 1 92 ? 31.016 -11.438 -2.645 1 93.69 92 GLY B N 1
ATOM 6258 C CA . GLY B 1 92 ? 31.906 -12.406 -2.023 1 93.69 92 GLY B CA 1
ATOM 6259 C C . GLY B 1 92 ? 32.062 -13.68 -2.836 1 93.69 92 GLY B C 1
ATOM 6260 O O . GLY B 1 92 ? 32.844 -14.555 -2.475 1 93.69 92 GLY B O 1
ATOM 6261 N N . ALA B 1 93 ? 31.359 -13.758 -3.932 1 96.44 93 ALA B N 1
ATOM 6262 C CA . ALA B 1 93 ? 31.438 -14.984 -4.723 1 96.44 93 ALA B CA 1
ATOM 6263 C C . ALA B 1 93 ? 32.781 -15.078 -5.441 1 96.44 93 ALA B C 1
ATOM 6265 O O . ALA B 1 93 ? 33.25 -14.094 -6.004 1 96.44 93 ALA B O 1
ATOM 6266 N N . THR B 1 94 ? 33.438 -16.156 -5.348 1 97.94 94 THR B N 1
ATOM 6267 C CA . THR B 1 94 ? 34.656 -16.469 -6.098 1 97.94 94 THR B CA 1
ATOM 6268 C C . TH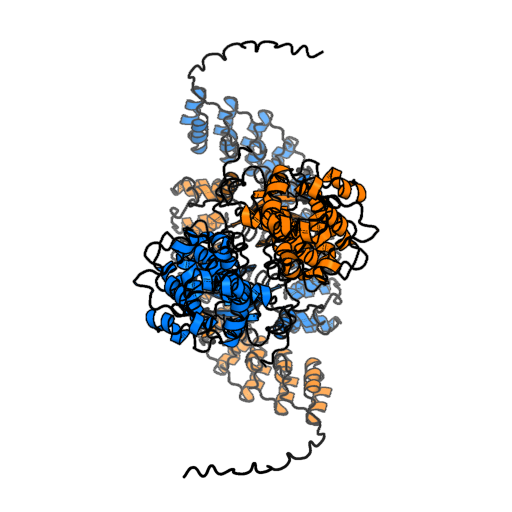R B 1 94 ? 34.312 -17.141 -7.422 1 97.94 94 THR B C 1
ATOM 6270 O O . THR B 1 94 ? 33.156 -17.562 -7.637 1 97.94 94 THR B O 1
ATOM 6273 N N . PRO B 1 95 ? 35.25 -17.203 -8.32 1 98.06 95 PRO B N 1
ATOM 6274 C CA . PRO B 1 95 ? 35 -17.922 -9.578 1 98.06 95 PRO B CA 1
ATOM 6275 C C . PRO B 1 95 ? 34.531 -19.359 -9.352 1 98.06 95 PRO B C 1
ATOM 6277 O O . PRO B 1 95 ? 33.719 -19.875 -10.109 1 98.06 95 PRO B O 1
ATOM 6280 N N . LEU B 1 96 ? 35 -20.031 -8.281 1 98.44 96 LEU B N 1
ATOM 6281 C CA . LEU B 1 96 ? 34.594 -21.391 -7.992 1 98.44 96 LEU B CA 1
ATOM 6282 C C . LEU B 1 96 ? 33.094 -21.453 -7.695 1 98.44 96 LEU B C 1
ATOM 6284 O O . LEU B 1 96 ? 32.406 -22.359 -8.164 1 98.44 96 LEU B O 1
ATOM 6288 N N . ILE B 1 97 ? 32.625 -20.547 -6.898 1 98.06 97 ILE B N 1
ATOM 6289 C CA . ILE B 1 97 ? 31.203 -20.5 -6.547 1 98.06 97 ILE B CA 1
ATOM 6290 C C . ILE B 1 97 ? 30.375 -20.25 -7.801 1 98.06 97 ILE B C 1
ATOM 6292 O O . ILE B 1 97 ? 29.344 -20.891 -8.008 1 98.06 97 ILE B O 1
ATOM 6296 N N . VAL B 1 98 ? 30.844 -19.344 -8.641 1 96.44 98 VAL B N 1
ATOM 6297 C CA . VAL B 1 98 ? 30.156 -19.047 -9.898 1 96.44 98 VAL B CA 1
ATOM 6298 C C . VAL B 1 98 ? 30.141 -20.297 -10.773 1 96.44 98 VAL B C 1
ATOM 6300 O O . VAL B 1 98 ? 29.156 -20.578 -11.453 1 96.44 98 VAL B O 1
ATOM 6303 N N . ALA B 1 99 ? 31.219 -21.016 -10.797 1 97.44 99 ALA B N 1
ATOM 6304 C CA . ALA B 1 99 ? 31.328 -22.234 -11.586 1 97.44 99 ALA B CA 1
ATOM 6305 C C . ALA B 1 99 ? 30.312 -23.281 -11.125 1 97.44 99 ALA B C 1
ATOM 6307 O O . ALA B 1 99 ? 29.828 -24.094 -11.922 1 97.44 99 ALA B O 1
ATOM 6308 N N . GLY B 1 100 ? 30.016 -23.25 -9.867 1 96.81 100 GLY B N 1
ATOM 6309 C CA . GLY B 1 100 ? 29 -24.141 -9.336 1 96.81 100 GLY B CA 1
ATOM 6310 C C . GLY B 1 100 ? 27.641 -23.938 -9.992 1 96.81 100 GLY B C 1
ATOM 6311 O O . GLY B 1 100 ? 26.906 -24.906 -10.203 1 96.81 100 GLY B O 1
ATOM 6312 N N . LEU B 1 101 ? 27.297 -22.734 -10.344 1 94.56 101 LEU B N 1
ATOM 6313 C CA . LEU B 1 101 ? 26.031 -22.406 -10.984 1 94.56 101 LEU B CA 1
ATOM 6314 C C . LEU B 1 101 ? 25.906 -23.109 -12.336 1 94.56 101 LEU B C 1
ATOM 6316 O O . LEU B 1 101 ? 24.828 -23.625 -12.672 1 94.56 101 LEU B O 1
ATOM 6320 N N . GLN B 1 102 ? 27.047 -23.125 -13.016 1 91.69 102 GLN B N 1
ATOM 6321 C CA . GLN B 1 102 ? 27.062 -23.734 -14.344 1 91.69 102 GLN B CA 1
ATOM 6322 C C . GLN B 1 102 ? 27.234 -25.25 -14.266 1 91.69 102 GLN B C 1
ATOM 6324 O O . GLN B 1 102 ? 26.734 -25.984 -15.117 1 91.69 102 GLN B O 1
ATOM 6329 N N . GLY B 1 103 ? 28.016 -25.688 -13.391 1 95.25 103 GLY B N 1
ATOM 6330 C CA . GLY B 1 103 ? 28.203 -27.109 -13.141 1 95.25 103 GLY B CA 1
ATOM 6331 C C . GLY B 1 103 ? 29.172 -27.75 -14.117 1 95.25 103 GLY B C 1
ATOM 6332 O O . GLY B 1 103 ? 29.188 -28.984 -14.266 1 95.25 103 GLY B O 1
ATOM 6333 N N . ASN B 1 104 ? 29.922 -26.906 -14.812 1 95.94 104 ASN B N 1
ATOM 6334 C CA . ASN B 1 104 ? 30.938 -27.453 -15.719 1 95.94 104 ASN B CA 1
ATOM 6335 C C . ASN B 1 104 ? 32.094 -28.062 -14.953 1 95.94 104 ASN B C 1
ATOM 6337 O O . ASN B 1 104 ? 32.938 -27.328 -14.398 1 95.94 104 ASN B O 1
ATOM 6341 N N . VAL B 1 105 ? 32.219 -29.328 -15 1 98 105 VAL B N 1
ATOM 6342 C CA . VAL B 1 105 ? 33.188 -30.078 -14.195 1 98 105 VAL B CA 1
ATOM 6343 C C . VAL B 1 105 ? 34.594 -29.688 -14.617 1 98 105 VAL B C 1
ATOM 6345 O O . VAL B 1 105 ? 35.5 -29.609 -13.781 1 98 105 VAL B O 1
ATOM 6348 N N . ARG B 1 106 ? 34.812 -29.453 -15.859 1 98.06 106 ARG B N 1
ATOM 6349 C CA . ARG B 1 106 ? 36.125 -29.062 -16.344 1 98.06 106 ARG B CA 1
ATOM 6350 C C . ARG B 1 106 ? 36.562 -27.734 -15.734 1 98.06 106 ARG B C 1
ATOM 6352 O O . ARG B 1 106 ? 37.719 -27.578 -15.32 1 98.06 106 ARG B O 1
ATOM 6359 N N . VAL B 1 107 ? 35.688 -26.828 -15.703 1 98.19 107 VAL B N 1
ATOM 6360 C CA . VAL B 1 107 ? 36 -25.516 -15.125 1 98.19 107 VAL B CA 1
ATOM 6361 C C . VAL B 1 107 ? 36.25 -25.656 -13.633 1 98.19 107 VAL B C 1
ATOM 6363 O O . VAL B 1 107 ? 37.188 -25.047 -13.102 1 98.19 107 VAL B O 1
ATOM 6366 N N . LEU B 1 108 ? 35.469 -26.453 -12.938 1 98.56 108 LEU B N 1
ATOM 6367 C CA . LEU B 1 108 ? 35.656 -26.703 -11.516 1 98.56 108 LEU B CA 1
ATOM 6368 C C . LEU B 1 108 ? 37.031 -27.312 -11.25 1 98.56 108 LEU B C 1
ATOM 6370 O O . LEU B 1 108 ? 37.688 -26.922 -10.305 1 98.56 108 LEU B O 1
ATOM 6374 N N . GLN B 1 109 ? 37.344 -28.219 -12.117 1 98.25 109 GLN B N 1
ATOM 6375 C CA . GLN B 1 109 ? 38.625 -28.891 -11.984 1 98.25 109 GLN B CA 1
ATOM 6376 C C . GLN B 1 109 ? 39.781 -27.906 -12.141 1 98.25 109 GLN B C 1
ATOM 6378 O O . GLN B 1 109 ? 40.75 -27.938 -11.359 1 98.25 109 GLN B O 1
ATOM 6383 N N . LEU B 1 110 ? 39.719 -27.031 -13.086 1 98.19 110 LEU B N 1
ATOM 6384 C CA . LEU B 1 110 ? 40.781 -26.047 -13.352 1 98.19 110 LEU B CA 1
ATOM 6385 C C . LEU B 1 110 ? 40.969 -25.125 -12.148 1 98.19 110 LEU B C 1
ATOM 6387 O O . LEU B 1 110 ? 42.094 -24.828 -11.758 1 98.19 110 LEU B O 1
ATOM 6391 N N . LEU B 1 111 ? 39.906 -24.719 -11.555 1 98.44 111 LEU B N 1
ATOM 6392 C CA . LEU B 1 111 ? 39.969 -23.781 -10.445 1 98.44 111 LEU B CA 1
ATOM 6393 C C . LEU B 1 111 ? 40.5 -24.438 -9.188 1 98.44 111 LEU B C 1
ATOM 6395 O O . LEU B 1 111 ? 41.312 -23.859 -8.477 1 98.44 111 LEU B O 1
ATOM 6399 N N . LEU B 1 112 ? 40.031 -25.656 -8.93 1 97.94 112 LEU B N 1
ATOM 6400 C CA . LEU B 1 112 ? 40.5 -26.391 -7.754 1 97.94 112 LEU B CA 1
ATOM 6401 C C . LEU B 1 112 ? 41.969 -26.75 -7.883 1 97.94 112 LEU B C 1
ATOM 6403 O O . LEU B 1 112 ? 42.719 -26.75 -6.891 1 97.94 112 LEU B O 1
ATOM 6407 N N . ALA B 1 113 ? 42.406 -27.016 -9.086 1 96.88 113 ALA B N 1
ATOM 6408 C CA . ALA B 1 113 ? 43.812 -27.344 -9.336 1 96.88 113 ALA B CA 1
ATOM 6409 C C . ALA B 1 113 ? 44.719 -26.141 -9.047 1 96.88 113 ALA B C 1
ATOM 6411 O O . ALA B 1 113 ? 45.906 -26.312 -8.75 1 96.88 113 ALA B O 1
ATOM 6412 N N . ARG B 1 114 ? 44.188 -25.016 -9.07 1 96.44 114 ARG B N 1
ATOM 6413 C CA . ARG B 1 114 ? 44.969 -23.797 -8.875 1 96.44 114 ARG B CA 1
ATOM 6414 C C . ARG B 1 114 ? 44.781 -23.25 -7.461 1 96.44 114 ARG B C 1
ATOM 6416 O O . ARG B 1 114 ? 45.094 -22.094 -7.195 1 96.44 114 ARG B O 1
ATOM 6423 N N . GLY B 1 115 ? 44.156 -24.016 -6.559 1 93.94 115 GLY B N 1
ATOM 6424 C CA . GLY B 1 115 ? 44.219 -23.688 -5.145 1 93.94 115 GLY B CA 1
ATOM 6425 C C . GLY B 1 115 ? 42.906 -23.141 -4.605 1 93.94 115 GLY B C 1
ATOM 6426 O O . GLY B 1 115 ? 42.844 -22.688 -3.465 1 93.94 115 GLY B O 1
ATOM 6427 N N . ALA B 1 116 ? 41.875 -23.094 -5.363 1 96.56 116 ALA B N 1
ATOM 6428 C CA . ALA B 1 116 ? 40.562 -22.672 -4.816 1 96.56 116 ALA B CA 1
ATOM 6429 C C . ALA B 1 116 ? 40.125 -23.594 -3.682 1 96.56 116 ALA B C 1
ATOM 6431 O O . ALA B 1 116 ? 40.406 -24.797 -3.705 1 96.56 116 ALA B O 1
ATOM 6432 N N . ASP B 1 117 ? 39.469 -23.016 -2.691 1 96.81 117 ASP B N 1
ATOM 6433 C CA . ASP B 1 117 ? 38.969 -23.797 -1.569 1 96.81 117 ASP B CA 1
ATOM 6434 C C . ASP B 1 117 ? 37.562 -24.344 -1.877 1 96.81 117 ASP B C 1
ATOM 6436 O O . ASP B 1 117 ? 36.625 -23.562 -2.088 1 96.81 117 ASP B O 1
ATOM 6440 N N . VAL B 1 118 ? 37.406 -25.578 -1.817 1 97.88 118 VAL B N 1
ATOM 6441 C CA . VAL B 1 118 ? 36.188 -26.25 -2.256 1 97.88 118 VAL B CA 1
ATOM 6442 C C . VAL B 1 118 ? 35 -25.844 -1.36 1 97.88 118 VAL B C 1
ATOM 6444 O O . VAL B 1 118 ? 33.844 -25.859 -1.787 1 97.88 118 VAL B O 1
ATOM 6447 N N . ASN B 1 119 ? 35.281 -25.391 -0.115 1 97.81 119 ASN B N 1
ATOM 6448 C CA . ASN B 1 119 ? 34.219 -25.078 0.83 1 97.81 119 ASN B CA 1
ATOM 6449 C C . ASN B 1 119 ? 34.125 -23.578 1.087 1 97.81 119 ASN B C 1
ATOM 6451 O O . ASN B 1 119 ? 33.469 -23.156 2.043 1 97.81 119 ASN B O 1
ATOM 6455 N N . GLU B 1 120 ? 34.812 -22.797 0.244 1 96.75 120 GLU B N 1
ATOM 6456 C CA . GLU B 1 120 ? 34.688 -21.359 0.391 1 96.75 120 GLU B CA 1
ATOM 6457 C C . GLU B 1 120 ? 33.25 -20.906 0.138 1 96.75 120 GLU B C 1
ATOM 6459 O O . GLU B 1 120 ? 32.5 -21.594 -0.56 1 96.75 120 GLU B O 1
ATOM 6464 N N . CYS B 1 121 ? 32.75 -19.844 0.781 1 95.88 121 CYS B N 1
ATOM 6465 C CA . CYS B 1 121 ? 31.391 -19.344 0.619 1 95.88 121 CYS B CA 1
ATOM 6466 C C . CYS B 1 121 ? 31.391 -17.828 0.401 1 95.88 121 CYS B C 1
ATOM 6468 O O . CYS B 1 121 ? 32.375 -17.156 0.692 1 95.88 121 CYS B O 1
ATOM 6470 N N . ASP B 1 122 ? 30.422 -17.359 -0.201 1 94.38 122 ASP B N 1
ATOM 6471 C CA . ASP B 1 122 ? 30.281 -15.914 -0.397 1 94.38 122 ASP B CA 1
ATOM 6472 C C . ASP B 1 122 ? 29.734 -15.242 0.86 1 94.38 122 ASP B C 1
ATOM 6474 O O . ASP B 1 122 ? 29.734 -15.836 1.939 1 94.38 122 ASP B O 1
ATOM 6478 N N . ALA B 1 123 ? 29.391 -14.016 0.723 1 89.94 123 ALA B N 1
ATOM 6479 C CA . ALA B 1 123 ? 29 -13.211 1.879 1 89.94 123 ALA B CA 1
ATOM 6480 C C . ALA B 1 123 ? 27.672 -13.703 2.449 1 89.94 123 ALA B C 1
ATOM 6482 O O . ALA B 1 123 ? 27.312 -13.391 3.59 1 89.94 123 ALA B O 1
ATOM 6483 N N . HIS B 1 124 ? 26.922 -14.539 1.676 1 89.44 124 HIS B N 1
ATOM 6484 C CA . HIS B 1 124 ? 25.625 -15.047 2.111 1 89.44 124 HIS B CA 1
ATOM 6485 C C . HIS B 1 124 ? 25.703 -16.531 2.455 1 89.44 124 HIS B C 1
ATOM 6487 O O . HIS B 1 124 ? 24.688 -17.156 2.777 1 89.44 124 HIS B O 1
ATOM 6493 N N . GLY B 1 125 ? 26.875 -17.016 2.324 1 93.44 125 GLY B N 1
ATOM 6494 C CA . GLY B 1 125 ? 27.094 -18.391 2.768 1 93.44 125 GLY B CA 1
ATOM 6495 C C . GLY B 1 125 ? 26.969 -19.406 1.65 1 93.44 125 GLY B C 1
ATOM 6496 O O . GLY B 1 125 ? 27.047 -20.609 1.89 1 93.44 125 GLY B O 1
ATOM 6497 N N . PHE B 1 126 ? 26.781 -19.016 0.429 1 96.25 126 PHE B N 1
ATOM 6498 C CA . PHE B 1 126 ? 26.625 -19.938 -0.681 1 96.25 126 PHE B CA 1
ATOM 6499 C C . PHE B 1 126 ? 27.969 -20.547 -1.066 1 96.25 126 PHE B C 1
ATOM 6501 O O . PHE B 1 126 ? 28.953 -19.844 -1.211 1 96.25 126 PHE B O 1
ATOM 6508 N N . THR B 1 127 ? 28.016 -21.797 -1.188 1 97.75 127 THR B N 1
ATOM 6509 C CA . THR B 1 127 ? 29.188 -22.516 -1.693 1 97.75 127 THR B CA 1
ATOM 6510 C C . THR B 1 127 ? 28.953 -22.984 -3.129 1 97.75 127 THR B C 1
ATOM 6512 O O . THR B 1 127 ? 27.844 -22.875 -3.648 1 97.75 127 THR B O 1
ATOM 6515 N N . ALA B 1 128 ? 29.984 -23.438 -3.691 1 98.38 128 ALA B N 1
ATOM 6516 C CA . ALA B 1 128 ? 29.859 -23.984 -5.035 1 98.38 128 ALA B CA 1
ATOM 6517 C C . ALA B 1 128 ? 28.906 -25.188 -5.039 1 98.38 128 ALA B C 1
ATOM 6519 O O . ALA B 1 128 ? 28.156 -25.391 -5.992 1 98.38 128 ALA B O 1
ATOM 6520 N N . LEU B 1 129 ? 28.969 -26.016 -4.008 1 98.62 129 LEU B N 1
ATOM 6521 C CA . LEU B 1 129 ? 28.094 -27.172 -3.895 1 98.62 129 LEU B CA 1
ATOM 6522 C C . LEU B 1 129 ? 26.625 -26.75 -3.83 1 98.62 129 LEU B C 1
ATOM 6524 O O . LEU B 1 129 ? 25.781 -27.359 -4.473 1 98.62 129 LEU B O 1
ATOM 6528 N N . MET B 1 130 ? 26.359 -25.766 -3.053 1 98.19 130 MET B N 1
ATOM 6529 C CA . MET B 1 130 ? 25 -25.266 -2.912 1 98.19 130 MET B CA 1
ATOM 6530 C C . MET B 1 130 ? 24.469 -24.734 -4.242 1 98.19 130 MET B C 1
ATOM 6532 O O . MET B 1 130 ? 23.328 -24.984 -4.613 1 98.19 130 MET B O 1
ATOM 6536 N N . GLU B 1 131 ? 25.359 -23.938 -4.906 1 97.38 131 GLU B N 1
ATOM 6537 C CA . GLU B 1 131 ? 24.969 -23.422 -6.215 1 97.38 131 GLU B CA 1
ATOM 6538 C C . GLU B 1 131 ? 24.672 -24.547 -7.195 1 97.38 131 GLU B C 1
ATOM 6540 O O . GLU B 1 131 ? 23.688 -24.5 -7.941 1 97.38 131 GLU B O 1
ATOM 6545 N N . ALA B 1 132 ? 25.5 -25.516 -7.223 1 98.19 132 ALA B N 1
ATOM 6546 C CA . ALA B 1 132 ? 25.297 -26.672 -8.086 1 98.19 132 ALA B CA 1
ATOM 6547 C C . ALA B 1 132 ? 23.984 -27.391 -7.746 1 98.19 132 ALA B C 1
ATOM 6549 O O . ALA B 1 132 ? 23.25 -27.828 -8.641 1 98.19 132 ALA B O 1
ATOM 6550 N N . ALA B 1 133 ? 23.703 -27.547 -6.484 1 98.31 133 ALA B N 1
ATOM 6551 C CA . ALA B 1 133 ? 22.469 -28.203 -6.023 1 98.31 133 ALA B CA 1
ATOM 6552 C C . ALA B 1 133 ? 21.234 -27.438 -6.492 1 98.31 133 ALA B C 1
ATOM 6554 O O . ALA B 1 133 ? 20.297 -28.016 -7.043 1 98.31 133 ALA B O 1
ATOM 6555 N N . GLY B 1 134 ? 21.234 -26.141 -6.293 1 96.31 134 GLY B N 1
ATOM 6556 C CA . GLY B 1 134 ? 20.109 -25.297 -6.645 1 96.31 134 GLY B CA 1
ATOM 6557 C C . GLY B 1 134 ? 19.859 -25.234 -8.141 1 96.31 134 GLY B C 1
ATOM 6558 O O . GLY B 1 134 ? 18.75 -24.891 -8.57 1 96.31 134 GLY B O 1
ATOM 6559 N N . ASN B 1 135 ? 20.906 -25.562 -8.852 1 94.38 135 ASN B N 1
ATOM 6560 C CA . ASN B 1 135 ? 20.766 -25.531 -10.297 1 94.38 135 ASN B CA 1
ATOM 6561 C C . ASN B 1 135 ? 20.734 -26.938 -10.898 1 94.38 135 ASN B C 1
ATOM 6563 O O . ASN B 1 135 ? 20.781 -27.094 -12.117 1 94.38 135 ASN B O 1
ATOM 6567 N N . GLY B 1 136 ? 20.672 -27.938 -10.141 1 95.94 136 GLY B N 1
ATOM 6568 C CA . GLY B 1 136 ? 20.438 -29.312 -10.555 1 95.94 136 GLY B CA 1
ATOM 6569 C C . GLY B 1 136 ? 21.609 -29.922 -11.297 1 95.94 136 GLY B C 1
ATOM 6570 O O . GLY B 1 136 ? 21.422 -30.719 -12.211 1 95.94 136 GLY B O 1
ATOM 6571 N N . ARG B 1 137 ? 22.828 -29.5 -10.922 1 97 137 ARG B N 1
ATOM 6572 C CA . ARG B 1 137 ? 24.016 -29.969 -11.617 1 97 137 ARG B CA 1
ATOM 6573 C C . ARG B 1 137 ? 24.578 -31.219 -10.945 1 97 137 ARG B C 1
ATOM 6575 O O . ARG B 1 137 ? 25.562 -31.156 -10.203 1 97 137 ARG B O 1
ATOM 6582 N N . VAL B 1 138 ? 24.094 -32.406 -11.344 1 98.25 138 VAL B N 1
ATOM 6583 C CA . VAL B 1 138 ? 24.344 -33.656 -10.656 1 98.25 138 VAL B CA 1
ATOM 6584 C C . VAL B 1 138 ? 25.812 -34.031 -10.773 1 98.25 138 VAL B C 1
ATOM 6586 O O . VAL B 1 138 ? 26.453 -34.375 -9.773 1 98.25 138 VAL B O 1
ATOM 6589 N N . GLU B 1 139 ? 26.391 -33.906 -11.93 1 98.12 139 GLU B N 1
ATOM 6590 C CA . GLU B 1 139 ? 27.781 -34.281 -12.133 1 98.12 139 GLU B CA 1
ATOM 6591 C C . GLU B 1 139 ? 28.719 -33.344 -11.344 1 98.12 139 GLU B C 1
ATOM 6593 O O . GLU B 1 139 ? 29.719 -33.812 -10.781 1 98.12 139 GLU B O 1
ATOM 6598 N N . ALA B 1 140 ? 28.375 -32.156 -11.297 1 98.5 140 ALA B N 1
ATOM 6599 C CA . ALA B 1 140 ? 29.188 -31.219 -10.531 1 98.5 140 ALA B CA 1
ATOM 6600 C C . ALA B 1 140 ? 29.125 -31.531 -9.039 1 98.5 140 ALA B C 1
ATOM 6602 O O . ALA B 1 140 ? 30.109 -31.391 -8.32 1 98.5 140 ALA B O 1
ATOM 6603 N N . LEU B 1 141 ? 27.969 -31.938 -8.555 1 98.75 141 LEU B N 1
ATOM 6604 C CA . LEU B 1 141 ? 27.797 -32.281 -7.156 1 98.75 141 LEU B CA 1
ATOM 6605 C C . LEU B 1 141 ? 28.719 -33.438 -6.77 1 98.75 141 LEU B C 1
ATOM 6607 O O . LEU B 1 141 ? 29.422 -33.375 -5.762 1 98.75 141 LEU B O 1
ATOM 6611 N N . ARG B 1 142 ? 28.719 -34.438 -7.582 1 98.31 142 ARG B N 1
ATOM 6612 C CA . ARG B 1 142 ? 29.547 -35.625 -7.309 1 98.31 142 ARG B CA 1
ATOM 6613 C C . ARG B 1 142 ? 31.031 -35.281 -7.336 1 98.31 142 ARG B C 1
ATOM 6615 O O . ARG B 1 142 ? 31.797 -35.719 -6.473 1 98.31 142 ARG B O 1
ATOM 6622 N N . PHE B 1 143 ? 31.422 -34.5 -8.281 1 98.31 143 PHE B N 1
ATOM 6623 C CA . PHE B 1 143 ? 32.812 -34.094 -8.414 1 98.31 143 PHE B CA 1
ATOM 6624 C C . PHE B 1 143 ? 33.25 -33.281 -7.195 1 98.31 143 PHE B C 1
ATOM 6626 O O . PHE B 1 143 ? 34.312 -33.562 -6.617 1 98.31 143 PHE B O 1
ATOM 6633 N N . LEU B 1 144 ? 32.469 -32.281 -6.816 1 98.75 144 LEU B N 1
ATOM 6634 C CA . LEU B 1 144 ? 32.812 -31.422 -5.684 1 98.75 144 LEU B CA 1
ATOM 6635 C C . LEU B 1 144 ? 32.906 -32.25 -4.398 1 98.75 144 LEU B C 1
ATOM 6637 O O . LEU B 1 144 ? 33.812 -32 -3.584 1 98.75 144 LEU B O 1
ATOM 6641 N N . HIS B 1 145 ? 31.969 -33.156 -4.246 1 98.5 145 HIS B N 1
ATOM 6642 C CA . HIS B 1 145 ? 32 -34 -3.074 1 98.5 145 HIS B CA 1
ATOM 6643 C C . HIS B 1 145 ? 33.281 -34.844 -3.043 1 98.5 145 HIS B C 1
ATOM 6645 O O . HIS B 1 145 ? 33.906 -35 -1.989 1 98.5 145 HIS B O 1
ATOM 6651 N N . GLN B 1 146 ? 33.625 -35.375 -4.191 1 97.81 146 GLN B N 1
ATOM 6652 C CA . GLN B 1 146 ? 34.844 -36.156 -4.309 1 97.81 146 GLN B CA 1
ATOM 6653 C C . GLN B 1 146 ? 36.062 -35.344 -3.941 1 97.81 146 GLN B C 1
ATOM 6655 O O . GLN B 1 146 ? 37.062 -35.875 -3.441 1 97.81 146 GLN B O 1
ATOM 6660 N N . ARG B 1 147 ? 36 -34.062 -4.113 1 98.06 147 ARG B N 1
ATOM 6661 C CA . ARG B 1 147 ? 37.125 -33.188 -3.865 1 98.06 147 ARG B CA 1
ATOM 6662 C C . ARG B 1 147 ? 37.062 -32.594 -2.459 1 98.06 147 ARG B C 1
ATOM 6664 O O . ARG B 1 147 ? 37.812 -31.688 -2.123 1 98.06 147 ARG B O 1
ATOM 6671 N N . GLY B 1 148 ? 36.094 -33.062 -1.641 1 97.5 148 GLY B N 1
ATOM 6672 C CA . GLY B 1 148 ? 36.125 -32.719 -0.228 1 97.5 148 GLY B CA 1
ATOM 6673 C C . GLY B 1 148 ? 35.031 -31.703 0.152 1 97.5 148 GLY B C 1
ATOM 6674 O O . GLY B 1 148 ? 35.031 -31.172 1.268 1 97.5 148 GLY B O 1
ATOM 6675 N N . ALA B 1 149 ? 34.094 -31.406 -0.706 1 98.38 149 ALA B N 1
ATOM 6676 C CA . ALA B 1 149 ? 33.031 -30.484 -0.357 1 98.38 149 ALA B CA 1
ATOM 6677 C C . ALA B 1 149 ? 32.156 -31.047 0.766 1 98.38 149 ALA B C 1
ATOM 6679 O O . ALA B 1 149 ? 31.828 -32.25 0.767 1 98.38 149 ALA B O 1
ATOM 6680 N N . ARG B 1 150 ? 31.812 -30.266 1.734 1 97.75 150 ARG B N 1
ATOM 6681 C CA . ARG B 1 150 ? 30.984 -30.672 2.859 1 97.75 150 ARG B CA 1
ATOM 6682 C C . ARG B 1 150 ? 29.5 -30.578 2.506 1 97.75 150 ARG B C 1
ATOM 6684 O O . ARG B 1 150 ? 28.969 -29.469 2.342 1 97.75 150 ARG B O 1
ATOM 6691 N N . VAL B 1 151 ? 28.859 -31.625 2.494 1 97.69 151 VAL B N 1
ATOM 6692 C CA . VAL B 1 151 ? 27.484 -31.75 1.984 1 97.69 151 VAL B CA 1
ATOM 6693 C C . VAL B 1 151 ? 26.5 -31.141 2.984 1 97.69 151 VAL B C 1
ATOM 6695 O O . VAL B 1 151 ? 25.453 -30.625 2.596 1 97.69 151 VAL B O 1
ATOM 6698 N N . ASN B 1 152 ? 26.828 -31.109 4.281 1 97.62 152 ASN B N 1
ATOM 6699 C CA . ASN B 1 152 ? 25.891 -30.688 5.309 1 97.62 152 ASN B CA 1
ATOM 6700 C C . ASN B 1 152 ? 26.25 -29.312 5.871 1 97.62 152 ASN B C 1
ATOM 6702 O O . ASN B 1 152 ? 25.828 -28.953 6.973 1 97.62 152 ASN B O 1
ATOM 6706 N N . LEU B 1 153 ? 27.062 -28.625 5.098 1 96.44 153 LEU B N 1
ATOM 6707 C CA . LEU B 1 153 ? 27.375 -27.266 5.504 1 96.44 153 LEU B CA 1
ATOM 6708 C C . LEU B 1 153 ? 26.125 -26.391 5.465 1 96.44 153 LEU B C 1
ATOM 6710 O O . LEU B 1 153 ? 25.359 -26.438 4.5 1 96.44 153 LEU B O 1
ATOM 6714 N N . ALA B 1 154 ? 25.875 -25.625 6.562 1 95.31 154 ALA B N 1
ATOM 6715 C CA . ALA B 1 154 ? 24.781 -24.656 6.617 1 95.31 154 ALA B CA 1
ATOM 6716 C C . ALA B 1 154 ? 25.266 -23.266 6.238 1 95.31 154 ALA B C 1
ATOM 6718 O O . ALA B 1 154 ? 26.375 -22.859 6.609 1 95.31 154 ALA B O 1
ATOM 6719 N N . ARG B 1 155 ? 24.453 -22.531 5.52 1 95.25 155 ARG B N 1
ATOM 6720 C CA . ARG B 1 155 ? 24.828 -21.188 5.109 1 95.25 155 ARG B CA 1
ATOM 6721 C C . ARG B 1 155 ? 25.062 -20.281 6.32 1 95.25 155 ARG B C 1
ATOM 6723 O O . ARG B 1 155 ? 24.203 -20.172 7.195 1 95.25 155 ARG B O 1
ATOM 6730 N N . GLU B 1 156 ? 26.188 -19.703 6.312 1 89.75 156 GLU B N 1
ATOM 6731 C CA . GLU B 1 156 ? 26.531 -18.734 7.348 1 89.75 156 GLU B CA 1
ATOM 6732 C C . GLU B 1 156 ? 26.359 -17.297 6.848 1 89.75 156 GLU B C 1
ATOM 6734 O O . GLU B 1 156 ? 26.891 -16.938 5.789 1 89.75 156 GLU B O 1
ATOM 6739 N N . THR B 1 157 ? 25.547 -16.578 7.508 1 85 157 THR B N 1
ATOM 6740 C CA . THR B 1 157 ? 25.328 -15.195 7.133 1 85 157 THR B CA 1
ATOM 6741 C C . THR B 1 157 ? 25.719 -14.258 8.273 1 85 157 THR B C 1
ATOM 6743 O O . THR B 1 157 ? 26.234 -14.703 9.305 1 85 157 THR B O 1
ATOM 6746 N N . THR B 1 158 ? 25.641 -13 8.062 1 79.5 158 THR B N 1
ATOM 6747 C CA . THR B 1 158 ? 25.984 -12 9.07 1 79.5 158 THR B CA 1
ATOM 6748 C C . THR B 1 158 ? 25 -12.062 10.25 1 79.5 158 THR B C 1
ATOM 6750 O O . THR B 1 158 ? 23.922 -12.617 10.125 1 79.5 158 THR B O 1
ATOM 6753 N N . ARG B 1 159 ? 25.406 -11.531 11.32 1 77.44 159 ARG B N 1
ATOM 6754 C CA . ARG B 1 159 ? 24.594 -11.5 12.523 1 77.44 159 ARG B CA 1
ATOM 6755 C C . ARG B 1 159 ? 23.281 -10.766 12.266 1 77.44 159 ARG B C 1
ATOM 6757 O O . ARG B 1 159 ? 22.234 -11.164 12.773 1 77.44 159 ARG B O 1
ATOM 6764 N N . GLU B 1 160 ? 23.391 -9.75 11.516 1 74.5 160 GLU B N 1
ATOM 6765 C CA . GLU B 1 160 ? 22.203 -8.961 11.203 1 74.5 160 GLU B CA 1
ATOM 6766 C C . GLU B 1 160 ? 21.203 -9.773 10.383 1 74.5 160 GLU B C 1
ATOM 6768 O O . GLU B 1 160 ? 20 -9.695 10.609 1 74.5 160 GLU B O 1
ATOM 6773 N N . GLN B 1 161 ? 21.734 -10.539 9.508 1 80.31 161 GLN B N 1
ATOM 6774 C CA . GLN B 1 161 ? 20.875 -11.352 8.656 1 80.31 161 GLN B CA 1
ATOM 6775 C C . GLN B 1 161 ? 20.312 -12.547 9.422 1 80.31 161 GLN B C 1
ATOM 6777 O O . GLN B 1 161 ? 19.188 -12.977 9.172 1 80.31 161 GLN B O 1
ATOM 6782 N N . GLN B 1 162 ? 21.094 -12.977 10.344 1 83.38 162 GLN B N 1
ATOM 6783 C CA . GLN B 1 162 ? 20.641 -14.078 11.18 1 83.38 162 GLN B CA 1
ATOM 6784 C C . GLN B 1 162 ? 19.453 -13.672 12.039 1 83.38 162 GLN B C 1
ATOM 6786 O O . GLN B 1 162 ? 18.547 -14.477 12.289 1 83.38 162 GLN B O 1
ATOM 6791 N N . ALA B 1 163 ? 19.484 -12.484 12.391 1 78.75 163 ALA B N 1
ATOM 6792 C CA . ALA B 1 163 ? 18.391 -11.977 13.219 1 78.75 163 ALA B CA 1
ATOM 6793 C C . ALA B 1 163 ? 17.078 -11.938 12.43 1 78.75 163 ALA B C 1
ATOM 6795 O O . ALA B 1 163 ? 16 -11.984 13.016 1 78.75 163 ALA B O 1
ATOM 6796 N N . LEU B 1 164 ? 17.234 -11.945 11.125 1 82.25 164 LEU B N 1
ATOM 6797 C CA . LEU B 1 164 ? 16.078 -11.938 10.25 1 82.25 164 LEU B CA 1
ATOM 6798 C C . LEU B 1 164 ? 15.695 -13.359 9.828 1 82.25 164 LEU B C 1
ATOM 6800 O O . LEU B 1 164 ? 14.812 -13.547 8.984 1 82.25 164 LEU B O 1
ATOM 6804 N N . GLY B 1 165 ? 16.406 -14.328 10.367 1 81.56 165 GLY B N 1
ATOM 6805 C CA . GLY B 1 165 ? 16.109 -15.719 10.055 1 81.56 165 GLY B CA 1
ATOM 6806 C C . GLY B 1 165 ? 16.812 -16.203 8.805 1 81.56 165 GLY B C 1
ATOM 6807 O O . GLY B 1 165 ? 16.562 -17.312 8.336 1 81.56 165 GLY B O 1
ATOM 6808 N N . LYS B 1 166 ? 17.688 -15.391 8.273 1 84.25 166 LYS B N 1
ATOM 6809 C CA . LYS B 1 166 ? 18.422 -15.82 7.094 1 84.25 166 LYS B CA 1
ATOM 6810 C C . LYS B 1 166 ? 19.547 -16.781 7.469 1 84.25 166 LYS B C 1
ATOM 6812 O O . LYS B 1 166 ? 20.125 -16.672 8.547 1 84.25 166 LYS B O 1
ATOM 6817 N N . GLY B 1 167 ? 19.75 -17.688 6.57 1 89.06 167 GLY B N 1
ATOM 6818 C CA . GLY B 1 167 ? 20.844 -18.625 6.777 1 89.06 167 GLY B CA 1
ATOM 6819 C C . GLY B 1 167 ? 20.375 -20 7.219 1 89.06 167 GLY B C 1
ATOM 6820 O O . GLY B 1 167 ? 19.172 -20.25 7.332 1 89.06 167 GLY B O 1
ATOM 6821 N N . GLY B 1 168 ? 21.359 -20.906 7.301 1 93.25 168 GLY B N 1
ATOM 6822 C CA . GLY B 1 168 ? 21.109 -22.25 7.789 1 93.25 168 GLY B CA 1
ATOM 6823 C C . GLY B 1 168 ? 20.719 -23.219 6.691 1 93.25 168 GLY B C 1
ATOM 6824 O O . GLY B 1 168 ? 20.719 -24.438 6.902 1 93.25 168 GLY B O 1
ATOM 6825 N N . ALA B 1 169 ? 20.438 -22.688 5.504 1 95.12 169 ALA B N 1
ATOM 6826 C CA . ALA B 1 169 ? 20.016 -23.547 4.406 1 95.12 169 ALA B CA 1
ATOM 6827 C C . ALA B 1 169 ? 21.172 -24.422 3.934 1 95.12 169 ALA B C 1
ATOM 6829 O O . ALA B 1 169 ? 22.344 -24.031 4.031 1 95.12 169 ALA B O 1
ATOM 6830 N N . THR B 1 170 ? 20.859 -25.594 3.514 1 97.69 170 THR B N 1
ATOM 6831 C CA . THR B 1 170 ? 21.844 -26.547 3.01 1 97.69 170 THR B CA 1
ATOM 6832 C C . THR B 1 170 ? 21.656 -26.781 1.515 1 97.69 170 THR B C 1
ATOM 6834 O O . THR B 1 170 ? 20.672 -26.312 0.93 1 97.69 170 THR B O 1
ATOM 6837 N N . ALA B 1 171 ? 22.625 -27.5 0.955 1 98.44 171 ALA B N 1
ATOM 6838 C CA . ALA B 1 171 ? 22.562 -27.859 -0.462 1 98.44 171 ALA B CA 1
ATOM 6839 C C . ALA B 1 171 ? 21.312 -28.672 -0.768 1 98.44 171 ALA B C 1
ATOM 6841 O O . ALA B 1 171 ? 20.688 -28.5 -1.814 1 98.44 171 ALA B O 1
ATOM 6842 N N . LEU B 1 172 ? 20.938 -29.562 0.142 1 98.5 172 LEU B N 1
ATOM 6843 C CA . LEU B 1 172 ? 19.734 -30.375 -0.055 1 98.5 172 LEU B CA 1
ATOM 6844 C C . LEU B 1 172 ? 18.5 -29.5 -0.136 1 98.5 172 LEU B C 1
ATOM 6846 O O . LEU B 1 172 ? 17.609 -29.75 -0.964 1 98.5 172 LEU B O 1
ATOM 6850 N N . MET B 1 173 ? 18.391 -28.531 0.73 1 98 173 MET B N 1
ATOM 6851 C CA . MET B 1 173 ? 17.266 -27.609 0.73 1 98 173 MET B CA 1
ATOM 6852 C C . MET B 1 173 ? 17.188 -26.844 -0.588 1 98 173 MET B C 1
ATOM 6854 O O . MET B 1 173 ? 16.094 -26.625 -1.122 1 98 173 MET B O 1
ATOM 6858 N N . ASP B 1 174 ? 18.344 -26.453 -1.097 1 97.62 174 ASP B N 1
ATOM 6859 C CA . ASP B 1 174 ? 18.391 -25.734 -2.369 1 97.62 174 ASP B CA 1
ATOM 6860 C C . ASP B 1 174 ? 17.859 -26.594 -3.506 1 97.62 174 ASP B C 1
ATOM 6862 O O . ASP B 1 174 ? 17.094 -26.125 -4.348 1 97.62 174 ASP B O 1
ATOM 6866 N N . ALA B 1 175 ? 18.344 -27.797 -3.553 1 98.19 175 ALA B N 1
ATOM 6867 C CA . ALA B 1 175 ? 17.891 -28.734 -4.582 1 98.19 175 ALA B CA 1
ATOM 6868 C C . ALA B 1 175 ? 16.391 -28.984 -4.469 1 98.19 175 ALA B C 1
ATOM 6870 O O . ALA B 1 175 ? 15.68 -29.031 -5.48 1 98.19 175 ALA B O 1
ATOM 6871 N N . ALA B 1 176 ? 15.906 -29.203 -3.27 1 97.62 176 ALA B N 1
ATOM 6872 C CA . ALA B 1 176 ? 14.492 -29.484 -3.018 1 97.62 176 ALA B CA 1
ATOM 6873 C C . ALA B 1 176 ? 13.625 -28.281 -3.412 1 97.62 176 ALA B C 1
ATOM 6875 O O . ALA B 1 176 ? 12.539 -28.469 -3.975 1 97.62 176 ALA B O 1
ATOM 6876 N N . GLU B 1 177 ? 14.062 -27.125 -3.084 1 95.88 177 GLU B N 1
ATOM 6877 C CA . GLU B 1 177 ? 13.328 -25.891 -3.355 1 95.88 177 GLU B CA 1
ATOM 6878 C C . GLU B 1 177 ? 13.055 -25.734 -4.848 1 95.88 177 GLU B C 1
ATOM 6880 O O . GLU B 1 177 ? 11.992 -25.25 -5.242 1 95.88 177 GLU B O 1
ATOM 6885 N N . LYS B 1 178 ? 14.062 -26.141 -5.656 1 94.81 178 LYS B N 1
ATOM 6886 C CA . LYS B 1 178 ? 13.938 -25.969 -7.102 1 94.81 178 LYS B CA 1
ATOM 6887 C C . LYS B 1 178 ? 13.406 -27.25 -7.758 1 94.81 178 LYS B C 1
ATOM 6889 O O . LYS B 1 178 ? 13.195 -27.297 -8.969 1 94.81 178 LYS B O 1
ATOM 6894 N N . GLY B 1 179 ? 13.188 -28.25 -7 1 95.62 179 GLY B N 1
ATOM 6895 C CA . GLY B 1 179 ? 12.609 -29.5 -7.484 1 95.62 179 GLY B CA 1
ATOM 6896 C C . GLY B 1 179 ? 13.57 -30.312 -8.328 1 95.62 179 GLY B C 1
ATOM 6897 O O . GLY B 1 179 ? 13.156 -31 -9.266 1 95.62 179 GLY B O 1
ATOM 6898 N N . HIS B 1 180 ? 14.859 -30.172 -8.094 1 96.62 180 HIS B N 1
ATOM 6899 C CA . HIS B 1 180 ? 15.844 -31 -8.781 1 96.62 180 HIS B CA 1
ATOM 6900 C C . HIS B 1 180 ? 16 -32.344 -8.109 1 96.62 180 HIS B C 1
ATOM 6902 O O . HIS B 1 180 ? 16.938 -32.562 -7.332 1 96.62 180 HIS B O 1
ATOM 6908 N N . VAL B 1 181 ? 15.141 -33.25 -8.508 1 97.5 181 VAL B N 1
ATOM 6909 C CA . VAL B 1 181 ? 14.977 -34.531 -7.832 1 97.5 181 VAL B CA 1
ATOM 6910 C C . VAL B 1 181 ? 16.281 -35.344 -7.926 1 97.5 181 VAL B C 1
ATOM 6912 O O . VAL B 1 181 ? 16.703 -35.938 -6.945 1 97.5 181 VAL B O 1
ATOM 6915 N N . GLU B 1 182 ? 16.922 -35.281 -9.062 1 97.88 182 GLU B N 1
ATOM 6916 C CA . GLU B 1 182 ? 18.156 -36.062 -9.234 1 97.88 182 GLU B CA 1
ATOM 6917 C C . GLU B 1 182 ? 19.297 -35.469 -8.406 1 97.88 182 GLU B C 1
ATOM 6919 O O . GLU B 1 182 ? 20.125 -36.219 -7.875 1 97.88 182 GLU B O 1
ATOM 6924 N N . ALA B 1 183 ? 19.328 -34.188 -8.359 1 98.44 183 ALA B N 1
ATOM 6925 C CA . ALA B 1 183 ? 20.328 -33.562 -7.512 1 98.44 183 ALA B CA 1
ATOM 6926 C C . ALA B 1 183 ? 20.094 -33.875 -6.043 1 98.44 183 ALA B C 1
ATOM 6928 O O . ALA B 1 183 ? 21.031 -34.156 -5.297 1 98.44 183 ALA B O 1
ATOM 6929 N N . ALA B 1 184 ? 18.859 -33.812 -5.613 1 98.62 184 ALA B N 1
ATOM 6930 C CA . ALA B 1 184 ? 18.516 -34.156 -4.238 1 98.62 184 ALA B CA 1
ATOM 6931 C C . ALA B 1 184 ? 18.891 -35.594 -3.924 1 98.62 184 ALA B C 1
ATOM 6933 O O . ALA B 1 184 ? 19.422 -35.906 -2.85 1 98.62 184 ALA B O 1
ATOM 6934 N N . ARG B 1 185 ? 18.594 -36.469 -4.867 1 98.31 185 ARG B N 1
ATOM 6935 C CA . ARG B 1 185 ? 18.938 -37.875 -4.699 1 98.31 185 ARG B CA 1
ATOM 6936 C C . ARG B 1 185 ? 20.453 -38.031 -4.535 1 98.31 185 ARG B C 1
ATOM 6938 O O . ARG B 1 185 ? 20.906 -38.781 -3.648 1 98.31 185 ARG B O 1
ATOM 6945 N N . ALA B 1 186 ? 21.219 -37.406 -5.387 1 98.56 186 ALA B N 1
ATOM 6946 C CA . ALA B 1 186 ? 22.672 -37.469 -5.309 1 98.56 186 ALA B CA 1
ATOM 6947 C C . ALA B 1 186 ? 23.172 -36.969 -3.953 1 98.56 186 ALA B C 1
ATOM 6949 O O . ALA B 1 186 ? 24.062 -37.594 -3.359 1 98.56 186 ALA B O 1
ATOM 6950 N N . LEU B 1 187 ? 22.641 -35.938 -3.475 1 98.75 187 LEU B N 1
ATOM 6951 C CA . LEU B 1 187 ? 23.047 -35.375 -2.193 1 98.75 187 LEU B CA 1
ATOM 6952 C C . LEU B 1 187 ? 22.734 -36.312 -1.05 1 98.75 187 LEU B C 1
ATOM 6954 O O . LEU B 1 187 ? 23.531 -36.469 -0.128 1 98.75 187 LEU B O 1
ATOM 6958 N N . LEU B 1 188 ? 21.578 -36.906 -1.098 1 98.31 188 LEU B N 1
ATOM 6959 C CA . LEU B 1 188 ? 21.188 -37.875 -0.07 1 98.31 188 LEU B CA 1
ATOM 6960 C C . LEU B 1 188 ? 22.125 -39.094 -0.077 1 98.31 188 LEU B C 1
ATOM 6962 O O . LEU B 1 188 ? 22.5 -39.594 0.982 1 98.31 188 LEU B O 1
ATOM 6966 N N . GLU B 1 189 ? 22.531 -39.469 -1.246 1 97.81 189 GLU B N 1
ATOM 6967 C CA . GLU B 1 189 ? 23.5 -40.562 -1.374 1 97.81 189 GLU B CA 1
ATOM 6968 C C . GLU B 1 189 ? 24.844 -40.156 -0.78 1 97.81 189 GLU B C 1
ATOM 6970 O O . GLU B 1 189 ? 25.578 -41.031 -0.273 1 97.81 189 GLU B O 1
ATOM 6975 N N . MET B 1 190 ? 25.125 -38.938 -0.812 1 98 190 MET B N 1
ATOM 6976 C CA . MET B 1 190 ? 26.391 -38.438 -0.312 1 98 190 MET B CA 1
ATOM 6977 C C . MET B 1 190 ? 26.312 -38.125 1.181 1 98 190 MET B C 1
ATOM 6979 O O . MET B 1 190 ? 27.25 -37.594 1.763 1 98 190 MET B O 1
ATOM 6983 N N . GLY B 1 191 ? 25.172 -38.375 1.751 1 97.25 191 GLY B N 1
ATOM 6984 C CA . GLY B 1 191 ? 25.047 -38.25 3.195 1 97.25 191 GLY B CA 1
ATOM 6985 C C . GLY B 1 191 ? 24.406 -36.969 3.645 1 97.25 191 GLY B C 1
ATOM 6986 O O . GLY B 1 191 ? 24.562 -36.562 4.789 1 97.25 191 GLY B O 1
ATOM 6987 N N . ALA B 1 192 ? 23.703 -36.312 2.779 1 98.38 192 ALA B N 1
ATOM 6988 C CA . ALA B 1 192 ? 23 -35.094 3.178 1 98.38 192 ALA B CA 1
ATOM 6989 C C . ALA B 1 192 ? 22 -35.375 4.293 1 98.38 192 ALA B C 1
ATOM 6991 O O . ALA B 1 192 ? 21.328 -36.406 4.277 1 98.38 192 ALA B O 1
ATOM 6992 N N . ASP B 1 193 ? 21.891 -34.5 5.254 1 97.75 193 ASP B N 1
ATOM 6993 C CA . ASP B 1 193 ? 21 -34.656 6.395 1 97.75 193 ASP B CA 1
ATOM 6994 C C . ASP B 1 193 ? 19.594 -34.156 6.051 1 97.75 193 ASP B C 1
ATOM 6996 O O . ASP B 1 193 ? 19.344 -32.969 5.977 1 97.75 193 ASP B O 1
ATOM 7000 N N . VAL B 1 194 ? 18.672 -35.031 5.879 1 96.94 194 VAL B N 1
ATOM 7001 C CA . VAL B 1 194 ? 17.312 -34.719 5.488 1 96.94 194 VAL B CA 1
ATOM 7002 C C . VAL B 1 194 ? 16.594 -34 6.633 1 96.94 194 VAL B C 1
ATOM 7004 O O . VAL B 1 194 ? 15.617 -33.281 6.41 1 96.94 194 VAL B O 1
ATOM 7007 N N . GLY B 1 195 ? 17.078 -34.094 7.824 1 94.38 195 GLY B N 1
ATOM 7008 C CA . GLY B 1 195 ? 16.469 -33.5 9.008 1 94.38 195 GLY B CA 1
ATOM 7009 C C . GLY B 1 195 ? 16.984 -32.094 9.32 1 94.38 195 GLY B C 1
ATOM 7010 O O . GLY B 1 195 ? 16.484 -31.453 10.234 1 94.38 195 GLY B O 1
ATOM 7011 N N . ALA B 1 196 ? 17.969 -31.641 8.562 1 96 196 ALA B N 1
ATOM 7012 C CA . ALA B 1 196 ? 18.516 -30.312 8.789 1 96 196 ALA B CA 1
ATOM 7013 C C . ALA B 1 196 ? 17.422 -29.25 8.656 1 96 196 ALA B C 1
ATOM 7015 O O . ALA B 1 196 ? 16.469 -29.422 7.895 1 96 196 ALA B O 1
ATOM 7016 N N . ARG B 1 197 ? 17.5 -28.188 9.438 1 95 197 ARG B N 1
ATOM 7017 C CA . ARG B 1 197 ? 16.578 -27.047 9.383 1 95 197 ARG B CA 1
ATOM 7018 C C . ARG B 1 197 ? 17.344 -25.734 9.25 1 95 197 ARG B C 1
ATOM 7020 O O . ARG B 1 197 ? 18.438 -25.594 9.781 1 95 197 ARG B O 1
ATOM 7027 N N . ASP B 1 198 ? 16.812 -24.875 8.484 1 93.81 198 ASP B N 1
ATOM 7028 C CA . ASP B 1 198 ? 17.453 -23.562 8.391 1 93.81 198 ASP B CA 1
ATOM 7029 C C . ASP B 1 198 ? 17.078 -22.688 9.586 1 93.81 198 ASP B C 1
ATOM 7031 O O . ASP B 1 198 ? 16.469 -23.172 10.555 1 93.81 198 ASP B O 1
ATOM 7035 N N . ASN B 1 199 ? 17.438 -21.406 9.594 1 90.25 199 ASN B N 1
ATOM 7036 C CA . ASN B 1 199 ? 17.281 -20.531 10.75 1 90.25 199 ASN B CA 1
ATOM 7037 C C . ASN B 1 199 ? 15.82 -20.141 10.977 1 90.25 199 ASN B C 1
ATOM 7039 O O . ASN B 1 199 ? 15.469 -19.594 12.023 1 90.25 199 ASN B O 1
ATOM 7043 N N . MET B 1 200 ? 14.938 -20.5 10.055 1 88 200 MET B N 1
ATOM 7044 C CA . MET B 1 200 ? 13.5 -20.266 10.219 1 88 200 MET B CA 1
ATOM 7045 C C . MET B 1 200 ? 12.781 -21.562 10.57 1 88 200 MET B C 1
ATOM 7047 O O . MET B 1 200 ? 11.547 -21.594 10.602 1 88 200 MET B O 1
ATOM 7051 N N . GLY B 1 201 ? 13.531 -22.578 10.672 1 89.88 201 GLY B N 1
ATOM 7052 C CA . GLY B 1 201 ? 12.969 -23.859 11.062 1 89.88 201 GLY B CA 1
ATOM 7053 C C . GLY B 1 201 ? 12.461 -24.672 9.883 1 89.88 201 GLY B C 1
ATOM 7054 O O . GLY B 1 201 ? 11.781 -25.688 10.062 1 89.88 201 GLY B O 1
ATOM 7055 N N . ARG B 1 202 ? 12.805 -24.375 8.672 1 92.44 202 ARG B N 1
ATOM 7056 C CA . ARG B 1 202 ? 12.32 -25.062 7.48 1 92.44 202 ARG B CA 1
ATOM 7057 C C . ARG B 1 202 ? 13.258 -26.188 7.078 1 92.44 202 ARG B C 1
ATOM 7059 O O . ARG B 1 202 ? 14.477 -26.031 7.113 1 92.44 202 ARG B O 1
ATOM 7066 N N . SER B 1 203 ? 12.703 -27.203 6.746 1 96.25 203 SER B N 1
ATOM 7067 C CA . SER B 1 203 ? 13.445 -28.375 6.262 1 96.25 203 SER B CA 1
ATOM 7068 C C . SER B 1 203 ? 13.422 -28.438 4.738 1 96.25 203 SER B C 1
ATOM 7070 O O . SER B 1 203 ? 12.789 -27.609 4.082 1 96.25 203 SER B O 1
ATOM 7072 N N . ALA B 1 204 ? 14.18 -29.453 4.203 1 97.62 204 ALA B N 1
ATOM 7073 C CA . ALA B 1 204 ? 14.141 -29.688 2.762 1 97.62 204 ALA B CA 1
ATOM 7074 C C . ALA B 1 204 ? 12.719 -29.969 2.291 1 97.62 204 ALA B C 1
ATOM 7076 O O . ALA B 1 204 ? 12.32 -29.531 1.209 1 97.62 204 ALA B O 1
ATOM 7077 N N . LEU B 1 205 ? 11.977 -30.656 3.133 1 97.31 205 LEU B N 1
ATOM 7078 C CA . LEU B 1 205 ? 10.586 -30.953 2.812 1 97.31 205 LEU B CA 1
ATOM 7079 C C . LEU B 1 205 ? 9.758 -29.672 2.738 1 97.31 205 LEU B C 1
ATOM 7081 O O . LEU B 1 205 ? 8.977 -29.484 1.799 1 97.31 205 LEU B O 1
ATOM 7085 N N . THR B 1 206 ? 9.922 -28.828 3.717 1 95.56 206 THR B N 1
ATOM 7086 C CA . THR B 1 206 ? 9.211 -27.562 3.738 1 95.56 206 THR B CA 1
ATOM 7087 C C . THR B 1 206 ? 9.578 -26.719 2.52 1 95.56 206 THR B C 1
ATOM 7089 O O . THR B 1 206 ? 8.703 -26.109 1.895 1 95.56 206 THR B O 1
ATOM 7092 N N . HIS B 1 207 ? 10.859 -26.641 2.211 1 95.88 207 HIS B N 1
ATOM 7093 C CA . HIS B 1 207 ? 11.312 -25.891 1.049 1 95.88 207 HIS B CA 1
ATOM 7094 C C . HIS B 1 207 ? 10.664 -26.406 -0.231 1 95.88 207 HIS B C 1
ATOM 7096 O O . HIS B 1 207 ? 10.25 -25.609 -1.083 1 95.88 207 HIS B O 1
ATOM 7102 N N . ALA B 1 208 ? 10.609 -27.656 -0.38 1 96.69 208 ALA B N 1
ATOM 7103 C CA . ALA B 1 208 ? 10 -28.266 -1.557 1 96.69 208 ALA B CA 1
ATOM 7104 C C . ALA B 1 208 ? 8.531 -27.891 -1.674 1 96.69 208 ALA B C 1
ATOM 7106 O O . ALA B 1 208 ? 8.047 -27.562 -2.764 1 96.69 208 ALA B O 1
ATOM 7107 N N . LEU B 1 209 ? 7.852 -27.891 -0.603 1 95.19 209 LEU B N 1
ATOM 7108 C CA . LEU B 1 209 ? 6.414 -27.641 -0.6 1 95.19 209 LEU B CA 1
ATOM 7109 C C . LEU B 1 209 ? 6.121 -26.156 -0.779 1 95.19 209 LEU B C 1
ATOM 7111 O O . LEU B 1 209 ? 5.07 -25.781 -1.31 1 95.19 209 LEU B O 1
ATOM 7115 N N . LEU B 1 210 ? 7.012 -25.344 -0.409 1 91.69 210 LEU B N 1
ATOM 7116 C CA . LEU B 1 210 ? 6.793 -23.906 -0.467 1 91.69 210 LEU B CA 1
ATOM 7117 C C . LEU B 1 210 ? 7.07 -23.359 -1.866 1 91.69 210 LEU B C 1
ATOM 7119 O O . LEU B 1 210 ? 6.348 -22.5 -2.359 1 91.69 210 LEU B O 1
ATOM 7123 N N . SER B 1 211 ? 8.125 -23.859 -2.494 1 89.31 211 SER B N 1
ATOM 7124 C CA . SER B 1 211 ? 8.625 -23.094 -3.639 1 89.31 211 SER B CA 1
ATOM 7125 C C . SER B 1 211 ? 8.828 -24 -4.852 1 89.31 211 SER B C 1
ATOM 7127 O O . SER B 1 211 ? 9.023 -23.516 -5.965 1 89.31 211 SER B O 1
ATOM 7129 N N . CYS B 1 212 ? 8.82 -25.219 -4.695 1 90.06 212 CYS B N 1
ATOM 7130 C CA . CYS B 1 212 ? 9.07 -26.156 -5.785 1 90.06 212 CYS B CA 1
ATOM 7131 C C . CYS B 1 212 ? 8.008 -26.016 -6.875 1 90.06 212 CYS B C 1
ATOM 7133 O O . CYS B 1 212 ? 6.824 -25.844 -6.578 1 90.06 212 CYS B O 1
ATOM 7135 N N . PRO B 1 213 ? 8.5 -25.953 -8.133 1 85.06 213 PRO B N 1
ATOM 7136 C CA . PRO B 1 213 ? 7.516 -25.953 -9.219 1 85.06 213 PRO B CA 1
ATOM 7137 C C . PRO B 1 213 ? 6.543 -27.125 -9.141 1 85.06 213 PRO B C 1
ATOM 7139 O O . PRO B 1 213 ? 6.945 -28.234 -8.797 1 85.06 213 PRO B O 1
ATOM 7142 N N . ALA B 1 214 ? 5.379 -26.906 -9.57 1 82.12 214 ALA B N 1
ATOM 7143 C CA . ALA B 1 214 ? 4.266 -27.828 -9.367 1 82.12 214 ALA B CA 1
ATOM 7144 C C . ALA B 1 214 ? 4.531 -29.156 -10.047 1 82.12 214 ALA B C 1
ATOM 7146 O O . ALA B 1 214 ? 4.195 -30.219 -9.508 1 82.12 214 ALA B O 1
ATOM 7147 N N . GLU B 1 215 ? 5.188 -29.156 -11.148 1 81.81 215 GLU B N 1
ATOM 7148 C CA . GLU B 1 215 ? 5.387 -30.359 -11.938 1 81.81 215 GLU B CA 1
ATOM 7149 C C . GLU B 1 215 ? 6.402 -31.297 -11.281 1 81.81 215 GLU B C 1
ATOM 7151 O O . GLU B 1 215 ? 6.402 -32.5 -11.523 1 81.81 215 GLU B O 1
ATOM 7156 N N . ARG B 1 216 ? 7.203 -30.734 -10.375 1 90.31 216 ARG B N 1
ATOM 7157 C CA . ARG B 1 216 ? 8.297 -31.516 -9.812 1 90.31 216 ARG B CA 1
ATOM 7158 C C . ARG B 1 216 ? 8.117 -31.719 -8.312 1 90.31 216 ARG B C 1
ATOM 7160 O O . ARG B 1 216 ? 8.859 -32.5 -7.691 1 90.31 216 ARG B O 1
ATOM 7167 N N . THR B 1 217 ? 7.121 -31.188 -7.805 1 93.19 217 THR B N 1
ATOM 7168 C CA . THR B 1 217 ? 6.953 -31.156 -6.359 1 93.19 217 THR B CA 1
ATOM 7169 C C . THR B 1 217 ? 6.68 -32.562 -5.812 1 93.19 217 THR B C 1
ATOM 7171 O O . THR B 1 217 ? 7.27 -32.969 -4.809 1 93.19 217 THR B O 1
ATOM 7174 N N . GLU B 1 218 ? 5.84 -33.281 -6.477 1 93.69 218 GLU B N 1
ATOM 7175 C CA . GLU B 1 218 ? 5.445 -34.594 -5.953 1 93.69 218 GLU B CA 1
ATOM 7176 C C . GLU B 1 218 ? 6.641 -35.531 -5.871 1 93.69 218 GLU B C 1
ATOM 7178 O O . GLU B 1 218 ? 6.84 -36.219 -4.855 1 93.69 218 GLU B O 1
ATOM 7183 N N . ASP B 1 219 ? 7.426 -35.531 -6.93 1 95.94 219 ASP B N 1
ATOM 7184 C CA . ASP B 1 219 ? 8.586 -36.438 -6.961 1 95.94 219 ASP B CA 1
ATOM 7185 C C . ASP B 1 219 ? 9.594 -36.062 -5.875 1 95.94 219 ASP B C 1
ATOM 7187 O O . ASP B 1 219 ? 10.172 -36.938 -5.234 1 95.94 219 ASP B O 1
ATOM 7191 N N . THR B 1 220 ? 9.812 -34.812 -5.715 1 97.44 220 THR B N 1
ATOM 7192 C CA . THR B 1 220 ? 10.75 -34.344 -4.707 1 97.44 220 THR B CA 1
ATOM 7193 C C . THR B 1 220 ? 10.266 -34.688 -3.305 1 97.44 220 THR B C 1
ATOM 7195 O O . THR B 1 220 ? 11.047 -35.156 -2.475 1 97.44 220 THR B O 1
ATOM 7198 N N . VAL B 1 221 ? 9.008 -34.5 -3.061 1 97.56 221 VAL B N 1
ATOM 7199 C CA . VAL B 1 221 ? 8.406 -34.781 -1.76 1 97.56 221 VAL B CA 1
ATOM 7200 C C . VAL B 1 221 ? 8.508 -36.281 -1.46 1 97.56 221 VAL B C 1
ATOM 7202 O O . VAL B 1 221 ? 8.906 -36.688 -0.363 1 97.56 221 VAL B O 1
ATOM 7205 N N . ARG B 1 222 ? 8.211 -37.125 -2.389 1 97.31 222 ARG B N 1
ATOM 7206 C CA . ARG B 1 222 ? 8.258 -38.562 -2.201 1 97.31 222 ARG B CA 1
ATOM 7207 C C . ARG B 1 222 ? 9.688 -39.031 -1.909 1 97.31 222 ARG B C 1
ATOM 7209 O O . ARG B 1 222 ? 9.898 -39.906 -1.078 1 97.31 222 ARG B O 1
ATOM 7216 N N . LEU B 1 223 ? 10.609 -38.438 -2.631 1 98.06 223 LEU B N 1
ATOM 7217 C CA . LEU B 1 223 ? 12.016 -38.781 -2.393 1 98.06 223 LEU B CA 1
ATOM 7218 C C . LEU B 1 223 ? 12.406 -38.469 -0.955 1 98.06 223 LEU B C 1
ATOM 7220 O O . LEU B 1 223 ? 13.039 -39.281 -0.288 1 98.06 223 LEU B O 1
ATOM 7224 N N . LEU B 1 224 ? 12.078 -37.312 -0.482 1 98.19 224 LEU B N 1
ATOM 7225 C CA . LEU B 1 224 ? 12.445 -36.875 0.862 1 98.19 224 LEU B CA 1
ATOM 7226 C C . LEU B 1 224 ? 11.758 -37.719 1.916 1 98.19 224 LEU B C 1
ATOM 7228 O O . LEU B 1 224 ? 12.359 -38.062 2.938 1 98.19 224 LEU B O 1
ATOM 7232 N N . LEU B 1 225 ? 10.492 -38.094 1.689 1 97.5 225 LEU B N 1
ATOM 7233 C CA . LEU B 1 225 ? 9.75 -38.938 2.623 1 97.5 225 LEU B CA 1
ATOM 7234 C C . LEU B 1 225 ? 10.359 -40.312 2.713 1 97.5 225 LEU B C 1
ATOM 7236 O O . LEU B 1 225 ? 10.391 -40.938 3.791 1 97.5 225 LEU B O 1
ATOM 7240 N N . ARG B 1 226 ? 10.828 -40.781 1.593 1 96.75 226 ARG B N 1
ATOM 7241 C CA . ARG B 1 226 ? 11.477 -42.094 1.578 1 96.75 226 ARG B CA 1
ATOM 7242 C C . ARG B 1 226 ? 12.75 -42.094 2.416 1 96.75 226 ARG B C 1
ATOM 7244 O O . ARG B 1 226 ? 13.18 -43.125 2.92 1 96.75 226 ARG B O 1
ATOM 7251 N N . HIS B 1 227 ? 13.352 -40.969 2.559 1 97.19 227 HIS B N 1
ATOM 7252 C CA . HIS B 1 227 ? 14.57 -40.844 3.354 1 97.19 227 HIS B CA 1
ATOM 7253 C C . HIS B 1 227 ? 14.25 -40.344 4.754 1 97.19 227 HIS B C 1
ATOM 7255 O O . HIS B 1 227 ? 15.102 -39.719 5.398 1 97.19 227 HIS B O 1
ATOM 7261 N N . CYS B 1 228 ? 13 -40.438 5.172 1 94 228 CYS B N 1
ATOM 7262 C CA . CYS B 1 228 ? 12.531 -40.25 6.539 1 94 228 CYS B CA 1
ATOM 7263 C C . CYS B 1 228 ? 12.539 -38.75 6.918 1 94 228 CYS B C 1
ATOM 7265 O O . CYS B 1 228 ? 12.945 -38.406 8.023 1 94 228 CYS B O 1
ATOM 7267 N N . ALA B 1 229 ? 12.234 -37.938 5.973 1 96.31 229 ALA B N 1
ATOM 7268 C CA . ALA B 1 229 ? 12.055 -36.531 6.305 1 96.31 229 ALA B CA 1
ATOM 7269 C C . ALA B 1 229 ? 11.008 -36.375 7.406 1 96.31 229 ALA B C 1
ATOM 7271 O O . ALA B 1 229 ? 10.039 -37.125 7.48 1 96.31 229 ALA B O 1
ATOM 7272 N N . ASP B 1 230 ? 11.148 -35.344 8.281 1 94.62 230 ASP B N 1
ATOM 7273 C CA . ASP B 1 230 ? 10.203 -35.062 9.344 1 94.62 230 ASP B CA 1
ATOM 7274 C C . ASP B 1 230 ? 8.898 -34.5 8.781 1 94.62 230 ASP B C 1
ATOM 7276 O O . ASP B 1 230 ? 8.859 -33.375 8.297 1 94.62 230 ASP B O 1
ATOM 7280 N N . VAL B 1 231 ? 7.859 -35.219 8.922 1 95.19 231 VAL B N 1
ATOM 7281 C CA . VAL B 1 231 ? 6.594 -34.844 8.289 1 95.19 231 VAL B CA 1
ATOM 7282 C C . VAL B 1 231 ? 5.816 -33.875 9.18 1 95.19 231 VAL B C 1
ATOM 7284 O O . VAL B 1 231 ? 4.891 -33.219 8.719 1 95.19 231 VAL B O 1
ATOM 7287 N N . ASN B 1 232 ? 6.207 -33.75 10.445 1 94.19 232 ASN B N 1
ATOM 7288 C CA . ASN B 1 232 ? 5.441 -32.938 11.383 1 94.19 232 ASN B CA 1
ATOM 7289 C C . ASN B 1 232 ? 6.168 -31.625 11.727 1 94.19 232 ASN B C 1
ATOM 7291 O O . ASN B 1 232 ? 5.734 -30.891 12.609 1 94.19 232 ASN B O 1
ATOM 7295 N N . GLY B 1 233 ? 7.312 -31.469 11.07 1 91.44 233 GLY B N 1
ATOM 7296 C CA . GLY B 1 233 ? 8.016 -30.203 11.297 1 91.44 233 GLY B CA 1
ATOM 7297 C C . GLY B 1 233 ? 7.191 -28.984 10.922 1 91.44 233 GLY B C 1
ATOM 7298 O O . GLY B 1 233 ? 6.359 -29.047 10.008 1 91.44 233 GLY B O 1
ATOM 7299 N N . GLN B 1 234 ? 7.363 -27.859 11.688 1 90.81 234 GLN B N 1
ATOM 7300 C CA . GLN B 1 234 ? 6.629 -26.625 11.43 1 90.81 234 GLN B CA 1
ATOM 7301 C C . GLN B 1 234 ? 7.574 -25.484 11.047 1 90.81 234 GLN B C 1
ATOM 7303 O O . GLN B 1 234 ? 8.719 -25.453 11.5 1 90.81 234 GLN B O 1
ATOM 7308 N N . ASP B 1 235 ? 7.133 -24.625 10.164 1 86.81 235 ASP B N 1
ATOM 7309 C CA . ASP B 1 235 ? 7.918 -23.453 9.797 1 86.81 235 ASP B CA 1
ATOM 7310 C C . ASP B 1 235 ? 7.656 -22.297 10.766 1 86.81 235 ASP B C 1
ATOM 7312 O O . ASP B 1 235 ? 7.086 -22.5 11.836 1 86.81 235 ASP B O 1
ATOM 7316 N N . ALA B 1 236 ? 8.172 -21.156 10.445 1 79.94 236 ALA B N 1
ATOM 7317 C CA . ALA B 1 236 ? 8.117 -20 11.328 1 79.94 236 ALA B CA 1
ATOM 7318 C C . ALA B 1 236 ? 6.672 -19.562 11.578 1 79.94 236 ALA B C 1
ATOM 7320 O O . ALA B 1 236 ? 6.355 -19.016 12.633 1 79.94 236 ALA B O 1
ATOM 7321 N N . GLU B 1 237 ? 5.754 -19.828 10.672 1 84 237 GLU B N 1
ATOM 7322 C CA . GLU B 1 237 ? 4.344 -19.484 10.82 1 84 237 GLU B CA 1
ATOM 7323 C C . GLU B 1 237 ? 3.557 -20.656 11.414 1 84 237 GLU B C 1
ATOM 7325 O O . GLU B 1 237 ? 2.326 -20.609 11.469 1 84 237 GLU B O 1
ATOM 7330 N N . GLY B 1 238 ? 4.234 -21.656 11.773 1 88.75 238 GLY B N 1
ATOM 7331 C CA . GLY B 1 238 ? 3.617 -22.828 12.383 1 88.75 238 GLY B CA 1
ATOM 7332 C C . GLY B 1 238 ? 2.977 -23.75 11.367 1 88.75 238 GLY B C 1
ATOM 7333 O O . GLY B 1 238 ? 2.252 -24.672 11.734 1 88.75 238 GLY B O 1
ATOM 7334 N N . LYS B 1 239 ? 3.191 -23.531 10.102 1 93 239 LYS B N 1
ATOM 7335 C CA . LYS B 1 239 ? 2.555 -24.359 9.086 1 93 239 LYS B CA 1
ATOM 7336 C C . LYS B 1 239 ? 3.227 -25.719 8.992 1 93 239 LYS B C 1
ATOM 7338 O O . LYS B 1 239 ? 4.457 -25.812 8.969 1 93 239 LYS B O 1
ATOM 7343 N N . THR B 1 240 ? 2.459 -26.734 9.031 1 95.38 240 THR B N 1
ATOM 7344 C CA . THR B 1 240 ? 2.953 -28.094 8.844 1 95.38 240 THR B CA 1
ATOM 7345 C C . THR B 1 240 ? 3.102 -28.406 7.355 1 95.38 240 THR B C 1
ATOM 7347 O O . THR B 1 240 ? 2.572 -27.688 6.508 1 95.38 240 THR B O 1
ATOM 7350 N N . ALA B 1 241 ? 3.818 -29.5 7.074 1 96.06 241 ALA B N 1
ATOM 7351 C CA . ALA B 1 241 ? 3.973 -29.953 5.695 1 96.06 241 ALA B CA 1
ATOM 7352 C C . ALA B 1 241 ? 2.615 -30.219 5.051 1 96.06 241 ALA B C 1
ATOM 7354 O O . ALA B 1 241 ? 2.404 -29.906 3.877 1 96.06 241 ALA B O 1
ATOM 7355 N N . LEU B 1 242 ? 1.708 -30.766 5.855 1 97.38 242 LEU B N 1
ATOM 7356 C CA . LEU B 1 242 ? 0.38 -31.094 5.348 1 97.38 242 LEU B CA 1
ATOM 7357 C C . LEU B 1 242 ? -0.394 -29.828 4.996 1 97.38 242 LEU B C 1
ATOM 7359 O O . LEU B 1 242 ? -1.025 -29.75 3.939 1 97.38 242 LEU B O 1
ATOM 7363 N N . ILE B 1 243 ? -0.373 -28.859 5.852 1 97.62 243 ILE B N 1
ATOM 7364 C CA . ILE B 1 243 ? -1.047 -27.594 5.598 1 97.62 243 ILE B CA 1
ATOM 7365 C C . ILE B 1 243 ? -0.467 -26.953 4.34 1 97.62 243 ILE B C 1
ATOM 7367 O O . ILE B 1 243 ? -1.211 -26.453 3.488 1 97.62 243 ILE B O 1
ATOM 7371 N N . LEU B 1 244 ? 0.871 -26.953 4.227 1 96.19 244 LEU B N 1
ATOM 7372 C CA . LEU B 1 244 ? 1.537 -26.359 3.074 1 96.19 244 LEU B CA 1
ATOM 7373 C C . LEU B 1 244 ? 1.12 -27.062 1.785 1 96.19 244 LEU B C 1
ATOM 7375 O O . LEU B 1 244 ? 0.851 -26.406 0.776 1 96.19 244 LEU B O 1
ATOM 7379 N N . ALA B 1 245 ? 1.109 -28.328 1.772 1 96.62 245 ALA B N 1
ATOM 7380 C CA . ALA B 1 245 ? 0.708 -29.094 0.602 1 96.62 245 ALA B CA 1
ATOM 7381 C C . ALA B 1 245 ? -0.717 -28.75 0.178 1 96.62 245 ALA B C 1
ATOM 7383 O O . ALA B 1 245 ? -1.012 -28.672 -1.017 1 96.62 245 ALA B O 1
ATOM 7384 N N . VAL B 1 246 ? -1.62 -28.594 1.172 1 96.69 246 VAL B N 1
ATOM 7385 C CA . VAL B 1 246 ? -3.014 -28.266 0.894 1 96.69 246 VAL B CA 1
ATOM 7386 C C . VAL B 1 246 ? -3.104 -26.859 0.329 1 96.69 246 VAL B C 1
ATOM 7388 O O . VAL B 1 246 ? -3.826 -26.609 -0.642 1 96.69 246 VAL B O 1
ATOM 7391 N N . GLU B 1 247 ? -2.369 -25.938 0.897 1 94.88 247 GLU B N 1
ATOM 7392 C CA . GLU B 1 247 ? -2.369 -24.562 0.439 1 94.88 247 GLU B CA 1
ATOM 7393 C C . GLU B 1 247 ? -1.913 -24.453 -1.014 1 94.88 247 GLU B C 1
ATOM 7395 O O . GLU B 1 247 ? -2.389 -23.594 -1.761 1 94.88 247 GLU B O 1
ATOM 7400 N N . ARG B 1 248 ? -1.023 -25.297 -1.391 1 92.19 248 ARG B N 1
ATOM 7401 C CA . ARG B 1 248 ? -0.488 -25.281 -2.748 1 92.19 248 ARG B CA 1
ATOM 7402 C C . ARG B 1 248 ? -1.359 -26.109 -3.688 1 92.19 248 ARG B C 1
ATOM 7404 O O . ARG B 1 248 ? -1.067 -26.219 -4.879 1 92.19 248 ARG B O 1
ATOM 7411 N N . ARG B 1 249 ? -2.42 -26.75 -3.176 1 91.31 249 ARG B N 1
ATOM 7412 C CA . ARG B 1 249 ? -3.379 -27.547 -3.934 1 91.31 249 ARG B CA 1
ATOM 7413 C C . ARG B 1 249 ? -2.689 -28.703 -4.633 1 91.31 249 ARG B C 1
ATOM 7415 O O . ARG B 1 249 ? -3.004 -29.016 -5.785 1 91.31 249 ARG B O 1
ATOM 7422 N N . HIS B 1 250 ? -1.728 -29.266 -3.979 1 90.5 250 HIS B N 1
ATOM 7423 C CA . HIS B 1 250 ? -0.982 -30.375 -4.562 1 90.5 250 HIS B CA 1
ATOM 7424 C C . HIS B 1 250 ? -1.51 -31.703 -4.066 1 90.5 250 HIS B C 1
ATOM 7426 O O . HIS B 1 250 ? -0.98 -32.281 -3.107 1 90.5 250 HIS B O 1
ATOM 7432 N N . LEU B 1 251 ? -2.375 -32.25 -4.785 1 92.31 251 LEU B N 1
ATOM 7433 C CA . LEU B 1 251 ? -3.062 -33.469 -4.375 1 92.31 251 LEU B CA 1
ATOM 7434 C C . LEU B 1 251 ? -2.072 -34.625 -4.203 1 92.31 251 LEU B C 1
ATOM 7436 O O . LEU B 1 251 ? -2.182 -35.406 -3.258 1 92.31 251 LEU B O 1
ATOM 7440 N N . GLY B 1 252 ? -1.135 -34.688 -5.145 1 93.69 252 GLY B N 1
ATOM 7441 C CA . GLY B 1 252 ? -0.142 -35.719 -5.055 1 93.69 252 GLY B CA 1
ATOM 7442 C C . GLY B 1 252 ? 0.667 -35.688 -3.771 1 93.69 252 GLY B C 1
ATOM 7443 O O . GLY B 1 252 ? 0.909 -36.719 -3.143 1 93.69 252 GLY B O 1
ATOM 7444 N N . SER B 1 253 ? 1.093 -34.531 -3.412 1 96.12 253 SER B N 1
ATOM 7445 C CA . SER B 1 253 ? 1.87 -34.344 -2.189 1 96.12 253 SER B CA 1
ATOM 7446 C C . SER B 1 253 ? 1.024 -34.625 -0.952 1 96.12 253 SER B C 1
ATOM 7448 O O . SER B 1 253 ? 1.519 -35.188 0.031 1 96.12 253 SER B O 1
ATOM 7450 N N . VAL B 1 254 ? -0.237 -34.219 -0.991 1 97.38 254 VAL B N 1
ATOM 7451 C CA . VAL B 1 254 ? -1.143 -34.5 0.122 1 97.38 254 VAL B CA 1
ATOM 7452 C C . VAL B 1 254 ? -1.271 -36 0.339 1 97.38 254 VAL B C 1
ATOM 7454 O O . VAL B 1 254 ? -1.148 -36.469 1.467 1 97.38 254 VAL B O 1
ATOM 7457 N N . ARG B 1 255 ? -1.452 -36.719 -0.69 1 97.19 255 ARG B N 1
ATOM 7458 C CA . ARG B 1 255 ? -1.578 -38.188 -0.608 1 97.19 255 ARG B CA 1
ATOM 7459 C C . ARG B 1 255 ? -0.303 -38.812 -0.058 1 97.19 255 ARG B C 1
ATOM 7461 O O . ARG B 1 255 ? -0.36 -39.688 0.805 1 97.19 255 ARG B O 1
ATOM 7468 N N . ALA B 1 256 ? 0.794 -38.312 -0.634 1 96.94 256 ALA B N 1
ATOM 7469 C CA . ALA B 1 256 ? 2.08 -38.844 -0.188 1 96.94 256 ALA B CA 1
ATOM 7470 C C . ALA B 1 256 ? 2.268 -38.656 1.312 1 96.94 256 ALA B C 1
ATOM 7472 O O . ALA B 1 256 ? 2.787 -39.531 2.006 1 96.94 256 ALA B O 1
ATOM 7473 N N . LEU B 1 257 ? 1.887 -37.531 1.794 1 97.69 257 LEU B N 1
ATOM 7474 C CA . LEU B 1 257 ? 2.018 -37.219 3.215 1 97.69 257 LEU B CA 1
ATOM 7475 C C . LEU B 1 257 ? 1.064 -38.062 4.047 1 97.69 257 LEU B C 1
ATOM 7477 O O . LEU B 1 257 ? 1.438 -38.562 5.109 1 97.69 257 LEU B O 1
ATOM 7481 N N . LEU B 1 258 ? -0.154 -38.281 3.592 1 97.44 258 LEU B N 1
ATOM 7482 C CA . LEU B 1 258 ? -1.173 -39.031 4.32 1 97.44 258 LEU B CA 1
ATOM 7483 C C . LEU B 1 258 ? -0.789 -40.5 4.441 1 97.44 258 LEU B C 1
ATOM 7485 O O . LEU B 1 258 ? -1.287 -41.188 5.32 1 97.44 258 LEU B O 1
ATOM 7489 N N . GLU B 1 259 ? 0.086 -40.906 3.592 1 96.44 259 GLU B N 1
ATOM 7490 C CA . GLU B 1 259 ? 0.556 -42.281 3.623 1 96.44 259 GLU B CA 1
ATOM 7491 C C . GLU B 1 259 ? 1.568 -42.5 4.746 1 96.44 259 GLU B C 1
ATOM 7493 O O . GLU B 1 259 ? 1.858 -43.625 5.117 1 96.44 259 GLU B O 1
ATOM 7498 N N . GLN B 1 260 ? 2.023 -41.438 5.27 1 96.38 260 GLN B N 1
ATOM 7499 C CA . GLN B 1 260 ? 3.027 -41.562 6.32 1 96.38 260 GLN B CA 1
ATOM 7500 C C . GLN B 1 260 ? 2.385 -41.906 7.66 1 96.38 260 GLN B C 1
ATOM 7502 O O . GLN B 1 260 ? 1.433 -41.281 8.094 1 96.38 260 GLN B O 1
ATOM 7507 N N . GLU B 1 261 ? 2.896 -42.844 8.367 1 93 261 GLU B N 1
ATOM 7508 C CA . GLU B 1 261 ? 2.311 -43.375 9.594 1 93 261 GLU B CA 1
ATOM 7509 C C . GLU B 1 261 ? 2.383 -42.344 10.727 1 93 261 GLU B C 1
ATOM 7511 O O . GLU B 1 261 ? 1.447 -42.219 11.523 1 93 261 GLU B O 1
ATOM 7516 N N . ARG B 1 262 ? 3.404 -41.656 10.82 1 93 262 ARG B N 1
ATOM 7517 C CA . ARG B 1 262 ? 3.637 -40.781 11.953 1 93 262 ARG B CA 1
ATOM 7518 C C . ARG B 1 262 ? 3.033 -39.375 11.711 1 93 262 ARG B C 1
ATOM 7520 O O . ARG B 1 262 ? 3.199 -38.469 12.531 1 93 262 ARG B O 1
ATOM 7527 N N . LEU B 1 263 ? 2.324 -39.25 10.695 1 95.94 263 LEU B N 1
ATOM 7528 C CA . LEU B 1 263 ? 1.79 -37.938 10.336 1 95.94 263 LEU B CA 1
ATOM 7529 C C . LEU B 1 263 ? 0.707 -37.5 11.32 1 95.94 263 LEU B C 1
ATOM 7531 O O . LEU B 1 263 ? -0.192 -38.281 11.641 1 95.94 263 LEU B O 1
ATOM 7535 N N . GLU B 1 264 ? 0.812 -36.312 11.828 1 96.19 264 GLU B N 1
ATOM 7536 C CA . GLU B 1 264 ? -0.246 -35.688 12.617 1 96.19 264 GLU B CA 1
ATOM 7537 C C . GLU B 1 264 ? -1.213 -34.906 11.734 1 96.19 264 GLU B C 1
ATOM 7539 O O . GLU B 1 264 ? -0.977 -33.75 11.422 1 96.19 264 GLU B O 1
ATOM 7544 N N . VAL B 1 265 ? -2.32 -35.406 11.531 1 96.94 265 VAL B N 1
ATOM 7545 C CA . VAL B 1 265 ? -3.254 -34.906 10.539 1 96.94 265 VAL B CA 1
ATOM 7546 C C . VAL B 1 265 ? -3.914 -33.625 11.055 1 96.94 265 VAL B C 1
ATOM 7548 O O . VAL B 1 265 ? -4.27 -32.75 10.266 1 96.94 265 VAL B O 1
ATOM 7551 N N . ASP B 1 266 ? -4.016 -33.406 12.414 1 97.19 266 ASP B N 1
ATOM 7552 C CA . ASP B 1 266 ? -4.734 -32.281 12.977 1 97.19 266 ASP B CA 1
ATOM 7553 C C . ASP B 1 266 ? -3.766 -31.203 13.461 1 97.19 266 ASP B C 1
ATOM 7555 O O . ASP B 1 266 ? -4.098 -30.422 14.352 1 97.19 266 ASP B O 1
ATOM 7559 N N . GLY B 1 267 ? -2.504 -31.359 12.922 1 95.5 267 GLY B N 1
ATOM 7560 C CA . GLY B 1 267 ? -1.587 -30.281 13.242 1 95.5 267 GLY B CA 1
ATOM 7561 C C . GLY B 1 267 ? -2.137 -28.906 12.898 1 95.5 267 GLY B C 1
ATOM 7562 O O . GLY B 1 267 ? -2.824 -28.75 11.891 1 95.5 267 GLY B O 1
ATOM 7563 N N . ARG B 1 268 ? -1.891 -27.844 13.766 1 95.62 268 ARG B N 1
ATOM 7564 C CA . ARG B 1 268 ? -2.418 -26.5 13.578 1 95.62 268 ARG B CA 1
ATOM 7565 C C . ARG B 1 268 ? -1.292 -25.5 13.32 1 95.62 268 ARG B C 1
ATOM 7567 O O . ARG B 1 268 ? -0.173 -25.688 13.812 1 95.62 268 ARG B O 1
ATOM 7574 N N . ASP B 1 269 ? -1.498 -24.547 12.469 1 93.19 269 ASP B N 1
ATOM 7575 C CA . ASP B 1 269 ? -0.54 -23.453 12.32 1 93.19 269 ASP B CA 1
ATOM 7576 C C . ASP B 1 269 ? -0.714 -22.422 13.422 1 93.19 269 ASP B C 1
ATOM 7578 O O . ASP B 1 269 ? -1.416 -22.656 14.406 1 93.19 269 ASP B O 1
ATOM 7582 N N . SER B 1 270 ? 0.013 -21.281 13.367 1 87.25 270 SER B N 1
ATOM 7583 C CA . SER B 1 270 ? 0.03 -20.281 14.422 1 87.25 270 SER B CA 1
ATOM 7584 C C . SER B 1 270 ? -1.331 -19.594 14.562 1 87.25 270 SER B C 1
ATOM 7586 O O . SER B 1 270 ? -1.649 -19.047 15.617 1 87.25 270 SER B O 1
ATOM 7588 N N . GLU B 1 271 ? -2.207 -19.672 13.516 1 87 271 GLU B N 1
ATOM 7589 C CA . GLU B 1 271 ? -3.545 -19.094 13.555 1 87 271 GLU B CA 1
ATOM 7590 C C . GLU B 1 271 ? -4.578 -20.125 14 1 87 271 GLU B C 1
ATOM 7592 O O . GLU B 1 271 ? -5.773 -19.828 14.07 1 87 271 GLU B O 1
ATOM 7597 N N . GLY B 1 272 ? -4.133 -21.281 14.25 1 92.12 272 GLY B N 1
ATOM 7598 C CA . GLY B 1 272 ? -5.016 -22.344 14.719 1 92.12 272 GLY B CA 1
ATOM 7599 C C . GLY B 1 272 ? -5.691 -23.094 13.594 1 92.12 272 GLY B C 1
ATOM 7600 O O . GLY B 1 272 ? -6.617 -23.875 13.828 1 92.12 272 GLY B O 1
ATOM 7601 N N . ARG B 1 273 ? -5.285 -23.031 12.383 1 94.75 273 ARG B N 1
ATOM 7602 C CA . ARG B 1 273 ? -5.922 -23.688 11.25 1 94.75 273 ARG B CA 1
ATOM 7603 C C . ARG B 1 273 ? -5.363 -25.094 11.047 1 94.75 273 ARG B C 1
ATOM 7605 O O . ARG B 1 273 ? -4.156 -25.312 11.172 1 94.75 273 ARG B O 1
ATOM 7612 N N . THR B 1 274 ? -6.23 -25.922 10.688 1 97.38 274 THR B N 1
ATOM 7613 C CA . THR B 1 274 ? -5.836 -27.281 10.32 1 97.38 274 THR B CA 1
ATOM 7614 C C . THR B 1 274 ? -5.844 -27.438 8.797 1 97.38 274 THR B C 1
ATOM 7616 O O . THR B 1 274 ? -6.352 -26.578 8.078 1 97.38 274 THR B O 1
ATOM 7619 N N . ALA B 1 275 ? -5.223 -28.531 8.359 1 97.94 275 ALA B N 1
ATOM 7620 C CA . ALA B 1 275 ? -5.23 -28.828 6.93 1 97.94 275 ALA B CA 1
ATOM 7621 C C . ALA B 1 275 ? -6.656 -28.984 6.41 1 97.94 275 ALA B C 1
ATOM 7623 O O . ALA B 1 275 ? -6.965 -28.578 5.293 1 97.94 275 ALA B O 1
ATOM 7624 N N . LEU B 1 276 ? -7.527 -29.562 7.23 1 98.06 276 LEU B N 1
ATOM 7625 C CA . LEU B 1 276 ? -8.914 -29.766 6.832 1 98.06 276 LEU B CA 1
ATOM 7626 C C . LEU B 1 276 ? -9.633 -28.438 6.652 1 98.06 276 LEU B C 1
ATOM 7628 O O . LEU B 1 276 ? -10.367 -28.25 5.68 1 98.06 276 LEU B O 1
ATOM 7632 N N . LEU B 1 277 ? -9.438 -27.578 7.59 1 97.38 277 LEU B N 1
ATOM 7633 C CA . LEU B 1 277 ? -10.047 -26.266 7.48 1 97.38 277 LEU B CA 1
ATOM 7634 C C . LEU B 1 277 ? -9.57 -25.547 6.223 1 97.38 277 LEU B C 1
ATOM 7636 O O . LEU B 1 277 ? -10.375 -24.953 5.5 1 97.38 277 LEU B O 1
ATOM 7640 N N . VAL B 1 278 ? -8.273 -25.609 5.969 1 97.31 278 VAL B N 1
ATOM 7641 C CA . VAL B 1 278 ? -7.699 -24.953 4.801 1 97.31 278 VAL B CA 1
ATOM 7642 C C . VAL B 1 278 ? -8.273 -25.578 3.525 1 97.31 278 VAL B C 1
ATOM 7644 O O . VAL B 1 278 ? -8.617 -24.859 2.584 1 97.31 278 VAL B O 1
ATOM 7647 N N . ALA B 1 279 ? -8.305 -26.828 3.465 1 97.69 279 ALA B N 1
ATOM 7648 C CA . ALA B 1 279 ? -8.875 -27.516 2.311 1 97.69 279 ALA B CA 1
ATOM 7649 C C . ALA B 1 279 ? -10.305 -27.062 2.051 1 97.69 279 ALA B C 1
ATOM 7651 O O . ALA B 1 279 ? -10.711 -26.906 0.897 1 97.69 279 ALA B O 1
ATOM 7652 N N . THR B 1 280 ? -11.07 -26.891 3.086 1 96.5 280 THR B N 1
ATOM 7653 C CA . THR B 1 280 ? -12.461 -26.469 2.979 1 96.5 280 THR B CA 1
ATOM 7654 C C . THR B 1 280 ? -12.555 -25.016 2.482 1 96.5 280 THR B C 1
ATOM 7656 O O . THR B 1 280 ? -13.383 -24.703 1.626 1 96.5 280 THR B O 1
ATOM 7659 N N . GLN B 1 281 ? -11.695 -24.219 3.045 1 93.81 281 GLN B N 1
ATOM 7660 C CA . GLN B 1 281 ? -11.656 -22.812 2.635 1 93.81 281 GLN B CA 1
ATOM 7661 C C . GLN B 1 281 ? -11.336 -22.688 1.148 1 93.81 281 GLN B C 1
ATOM 7663 O O . GLN B 1 281 ? -11.859 -21.797 0.47 1 93.81 281 GLN B O 1
ATOM 7668 N N . LEU B 1 282 ? -10.531 -23.578 0.659 1 93.5 282 LEU B N 1
ATOM 7669 C CA . LEU B 1 282 ? -10.109 -23.547 -0.736 1 93.5 282 LEU B CA 1
ATOM 7670 C C . LEU B 1 282 ? -11.047 -24.375 -1.612 1 93.5 282 LEU B C 1
ATOM 7672 O O . LEU B 1 282 ? -10.82 -24.516 -2.814 1 93.5 282 LEU B O 1
ATOM 7676 N N . ASP B 1 283 ? -12.086 -24.969 -1.047 1 92.75 283 ASP B N 1
ATOM 7677 C CA . ASP B 1 283 ? -13.102 -25.766 -1.728 1 92.75 283 ASP B CA 1
ATOM 7678 C C . ASP B 1 283 ? -12.469 -26.969 -2.43 1 92.75 283 ASP B C 1
ATOM 7680 O O . ASP B 1 283 ? -12.797 -27.266 -3.582 1 92.75 283 ASP B O 1
ATOM 7684 N N . LEU B 1 284 ? -11.523 -27.578 -1.733 1 94.12 284 LEU B N 1
ATOM 7685 C CA . LEU B 1 284 ? -10.898 -28.812 -2.225 1 94.12 284 LEU B CA 1
ATOM 7686 C C . LEU B 1 284 ? -11.594 -30.031 -1.659 1 94.12 284 LEU B C 1
ATOM 7688 O O . LEU B 1 284 ? -11.102 -30.656 -0.711 1 94.12 284 LEU B O 1
ATOM 7692 N N . GLY B 1 285 ? -12.648 -30.406 -2.301 1 94.69 285 GLY B N 1
ATOM 7693 C CA . GLY B 1 285 ? -13.5 -31.469 -1.801 1 94.69 285 GLY B CA 1
ATOM 7694 C C . GLY B 1 285 ? -12.789 -32.812 -1.682 1 94.69 285 GLY B C 1
ATOM 7695 O O . GLY B 1 285 ? -12.898 -33.5 -0.661 1 94.69 285 GLY B O 1
ATOM 7696 N N . GLU B 1 286 ? -12.062 -33.125 -2.727 1 94.56 286 GLU B N 1
ATOM 7697 C CA . GLU B 1 286 ? -11.352 -34.375 -2.719 1 94.56 286 GLU B CA 1
ATOM 7698 C C . GLU B 1 286 ? -10.328 -34.438 -1.592 1 94.56 286 GLU B C 1
ATOM 7700 O O . GLU B 1 286 ? -10.203 -35.469 -0.904 1 94.56 286 GLU B O 1
ATOM 7705 N N . VAL B 1 287 ? -9.594 -33.406 -1.392 1 97.19 287 VAL B N 1
ATOM 7706 C CA . VAL B 1 287 ? -8.578 -33.312 -0.348 1 97.19 287 VAL B CA 1
ATOM 7707 C C . VAL B 1 287 ? -9.234 -33.438 1.025 1 97.19 287 VAL B C 1
ATOM 7709 O O . VAL B 1 287 ? -8.734 -34.125 1.91 1 97.19 287 VAL B O 1
ATOM 7712 N N . ALA B 1 288 ? -10.344 -32.719 1.169 1 97.94 288 ALA B N 1
ATOM 7713 C CA . ALA B 1 288 ? -11.062 -32.75 2.441 1 97.94 288 ALA B CA 1
ATOM 7714 C C . ALA B 1 288 ? -11.508 -34.156 2.785 1 97.94 288 ALA B C 1
ATOM 7716 O O . ALA B 1 288 ? -11.383 -34.594 3.934 1 97.94 288 ALA B O 1
ATOM 7717 N N . GLN B 1 289 ? -12 -34.875 1.854 1 97.31 289 GLN B N 1
ATOM 7718 C CA . GLN B 1 289 ? -12.453 -36.219 2.068 1 97.31 289 GLN B CA 1
ATOM 7719 C C . GLN B 1 289 ? -11.297 -37.156 2.459 1 97.31 289 GLN B C 1
ATOM 7721 O O . GLN B 1 289 ? -11.43 -37.969 3.359 1 97.31 289 GLN B O 1
ATOM 7726 N N . LEU B 1 290 ? -10.164 -37 1.765 1 97.69 290 LEU B N 1
ATOM 7727 C CA . LEU B 1 290 ? -8.977 -37.781 2.078 1 97.69 290 LEU B CA 1
ATOM 7728 C C . LEU B 1 290 ? -8.516 -37.531 3.51 1 97.69 290 LEU B C 1
ATOM 7730 O O . LEU B 1 290 ? -8.141 -38.469 4.219 1 97.69 290 LEU B O 1
ATOM 7734 N N . LEU B 1 291 ? -8.539 -36.312 3.898 1 98.25 291 LEU B N 1
ATOM 7735 C CA . LEU B 1 291 ? -8.133 -35.969 5.254 1 98.25 291 LEU B CA 1
ATOM 7736 C C . LEU B 1 291 ? -9.047 -36.594 6.285 1 98.25 291 LEU B C 1
ATOM 7738 O O . LEU B 1 291 ? -8.578 -37.125 7.293 1 98.25 291 LEU B O 1
ATOM 7742 N N . CYS B 1 292 ? -10.32 -36.594 6.047 1 97.56 292 CYS B N 1
ATOM 7743 C CA . CYS B 1 292 ? -11.289 -37.156 6.969 1 97.56 292 CYS B CA 1
ATOM 7744 C C . CYS B 1 292 ? -11.133 -38.688 7.027 1 97.56 292 CYS B C 1
ATOM 7746 O O . CYS B 1 292 ? -11.297 -39.281 8.086 1 97.56 292 CYS B O 1
ATOM 7748 N N . GLN B 1 293 ? -10.867 -39.219 5.887 1 96.25 293 GLN B N 1
ATOM 7749 C CA . GLN B 1 293 ? -10.648 -40.656 5.844 1 96.25 293 GLN B CA 1
ATOM 7750 C C . GLN B 1 293 ? -9.445 -41.062 6.699 1 96.25 293 GLN B C 1
ATOM 7752 O O . GLN B 1 293 ? -9.422 -42.156 7.273 1 96.25 293 GLN B O 1
ATOM 7757 N N . ARG B 1 294 ? -8.516 -40.219 6.762 1 96.94 294 ARG B N 1
ATOM 7758 C CA . ARG B 1 294 ? -7.312 -40.469 7.551 1 96.94 294 ARG B CA 1
ATOM 7759 C C . ARG B 1 294 ? -7.527 -40.125 9.016 1 96.94 294 ARG B C 1
ATOM 7761 O O . ARG B 1 294 ? -6.621 -40.281 9.836 1 96.94 294 ARG B O 1
ATOM 7768 N N . GLY B 1 295 ? -8.719 -39.531 9.312 1 95.5 295 GLY B N 1
ATOM 7769 C CA . GLY B 1 295 ? -9.062 -39.344 10.711 1 95.5 295 GLY B CA 1
ATOM 7770 C C . GLY B 1 295 ? -8.992 -37.875 11.133 1 95.5 295 GLY B C 1
ATOM 7771 O O . GLY B 1 295 ? -8.922 -37.594 12.328 1 95.5 295 GLY B O 1
ATOM 7772 N N . ALA B 1 296 ? -8.961 -37 10.266 1 97.69 296 ALA B N 1
ATOM 7773 C CA . ALA B 1 296 ? -8.961 -35.594 10.633 1 97.69 296 ALA B CA 1
ATOM 7774 C C . ALA B 1 296 ? -10.227 -35.219 11.406 1 97.69 296 ALA B C 1
ATOM 7776 O O . ALA B 1 296 ? -11.32 -35.688 11.078 1 97.69 296 ALA B O 1
ATOM 7777 N N . SER B 1 297 ? -10.055 -34.406 12.453 1 96.88 297 SER B N 1
ATOM 7778 C CA . SER B 1 297 ? -11.195 -33.969 13.25 1 96.88 297 SER B CA 1
ATOM 7779 C C . SER B 1 297 ? -12.031 -32.938 12.5 1 96.88 297 SER B C 1
ATOM 7781 O O . SER B 1 297 ? -11.484 -31.984 11.922 1 96.88 297 SER B O 1
ATOM 7783 N N . VAL B 1 298 ? -13.297 -33.094 12.523 1 96.25 298 VAL B N 1
ATOM 7784 C CA . VAL B 1 298 ? -14.188 -32.156 11.836 1 96.25 298 VAL B CA 1
ATOM 7785 C C . VAL B 1 298 ? -14.539 -31 12.75 1 96.25 298 VAL B C 1
ATOM 7787 O O . VAL B 1 298 ? -15.234 -30.062 12.344 1 96.25 298 VAL B O 1
ATOM 7790 N N . ASP B 1 299 ? -14.039 -31.047 14.008 1 92.56 299 ASP B N 1
ATOM 7791 C CA . ASP B 1 299 ? -14.219 -29.938 14.945 1 92.56 299 ASP B CA 1
ATOM 7792 C C . ASP B 1 299 ? -13.07 -28.938 14.844 1 92.56 299 ASP B C 1
ATOM 7794 O O . ASP B 1 299 ? -12.328 -28.734 15.812 1 92.56 299 ASP B O 1
ATOM 7798 N N . CYS B 1 300 ? -12.859 -28.406 13.781 1 91.75 300 CYS B N 1
ATOM 7799 C CA . CYS B 1 300 ? -11.719 -27.5 13.586 1 91.75 300 CYS B CA 1
ATOM 7800 C C . CYS B 1 300 ? -12.18 -26.156 13.023 1 91.75 300 CYS B C 1
ATOM 7802 O O . CYS B 1 300 ? -11.359 -25.375 12.539 1 91.75 300 CYS B O 1
ATOM 7804 N N . GLY B 1 301 ? -13.422 -25.828 13.023 1 89.56 301 GLY B N 1
ATOM 7805 C CA . GLY B 1 301 ? -13.977 -24.594 12.508 1 89.56 301 GLY B CA 1
ATOM 7806 C C . GLY B 1 301 ? -15.352 -24.781 11.883 1 89.56 301 GLY B C 1
ATOM 7807 O O . GLY B 1 301 ? -16 -25.797 12.094 1 89.56 301 GLY B O 1
ATOM 7808 N N . ASP B 1 302 ? -15.805 -23.734 11.109 1 90.94 302 ASP B N 1
ATOM 7809 C CA . ASP B 1 302 ? -17.125 -23.766 10.492 1 90.94 302 ASP B CA 1
ATOM 7810 C C . ASP B 1 302 ? -17.078 -24.422 9.117 1 90.94 302 ASP B C 1
ATOM 7812 O O . ASP B 1 302 ? -17.359 -23.781 8.102 1 90.94 302 ASP B O 1
ATOM 7816 N N . LEU B 1 303 ? -16.797 -25.688 9.164 1 94.94 303 LEU B N 1
ATOM 7817 C CA . LEU B 1 303 ? -16.625 -26.422 7.922 1 94.94 303 LEU B CA 1
ATOM 7818 C C . LEU B 1 303 ? -17.906 -26.422 7.102 1 94.94 303 LEU B C 1
ATOM 7820 O O . LEU B 1 303 ? -17.875 -26.172 5.895 1 94.94 303 LEU B O 1
ATOM 7824 N N . VAL B 1 304 ? -19.031 -26.641 7.723 1 92.81 304 VAL B N 1
ATOM 7825 C CA . VAL B 1 304 ? -20.312 -26.734 7.047 1 92.81 304 VAL B CA 1
ATOM 7826 C C . VAL B 1 304 ? -20.688 -25.375 6.449 1 92.81 304 VAL B C 1
ATOM 7828 O O . VAL B 1 304 ? -21.078 -25.297 5.281 1 92.81 304 VAL B O 1
ATOM 7831 N N . GLY B 1 305 ? -20.547 -24.375 7.305 1 88.38 305 GLY B N 1
ATOM 7832 C CA . GLY B 1 305 ? -20.859 -23.031 6.824 1 88.38 305 GLY B CA 1
ATOM 7833 C C . GLY B 1 305 ? -20 -22.625 5.633 1 88.38 305 GLY B C 1
ATOM 7834 O O . GLY B 1 305 ? -20.516 -22.016 4.688 1 88.38 305 GLY B O 1
ATOM 7835 N N . ILE B 1 306 ? -18.719 -22.906 5.648 1 91.75 306 ILE B N 1
ATOM 7836 C CA . ILE B 1 306 ? -17.797 -22.562 4.566 1 91.75 306 ILE B CA 1
ATOM 7837 C C . ILE B 1 306 ? -18.188 -23.328 3.303 1 91.75 306 ILE B C 1
ATOM 7839 O O . ILE B 1 306 ? -18.234 -22.766 2.213 1 91.75 306 ILE B O 1
ATOM 7843 N N . ALA B 1 307 ? -18.422 -24.594 3.418 1 92.5 307 ALA B N 1
ATOM 7844 C CA . ALA B 1 307 ? -18.828 -25.422 2.279 1 92.5 307 ALA B CA 1
ATOM 7845 C C . ALA B 1 307 ? -20.109 -24.891 1.648 1 92.5 307 ALA B C 1
ATOM 7847 O O . ALA B 1 307 ? -20.234 -24.859 0.422 1 92.5 307 ALA B O 1
ATOM 7848 N N . ARG B 1 308 ? -21.047 -24.438 2.447 1 85.06 308 ARG B N 1
ATOM 7849 C CA . ARG B 1 308 ? -22.312 -23.922 1.964 1 85.06 308 ARG B CA 1
ATOM 7850 C C . ARG B 1 308 ? -22.125 -22.594 1.238 1 85.06 308 ARG B C 1
ATOM 7852 O O . ARG B 1 308 ? -22.75 -22.344 0.208 1 85.06 308 ARG B O 1
ATOM 7859 N N . ARG B 1 309 ? -21.281 -21.859 1.804 1 81.75 309 ARG B N 1
ATOM 7860 C CA . ARG B 1 309 ? -21 -20.562 1.172 1 81.75 309 ARG B CA 1
ATOM 7861 C C . ARG B 1 309 ? -20.344 -20.766 -0.188 1 81.75 309 ARG B C 1
ATOM 7863 O O . ARG B 1 309 ? -20.516 -19.938 -1.091 1 81.75 309 ARG B O 1
ATOM 7870 N N . ASN B 1 310 ? -19.672 -21.875 -0.26 1 85.06 310 ASN B N 1
ATOM 7871 C CA . ASN B 1 310 ? -19.031 -22.203 -1.529 1 85.06 310 ASN B CA 1
ATOM 7872 C C . ASN B 1 310 ? -19.969 -23 -2.443 1 85.06 310 ASN B C 1
ATOM 7874 O O . ASN B 1 310 ? -19.562 -23.484 -3.498 1 85.06 310 ASN B O 1
ATOM 7878 N N . TYR B 1 311 ? -21.234 -23.188 -2.047 1 81.12 311 TYR B N 1
ATOM 7879 C CA . TYR B 1 311 ? -22.266 -23.906 -2.787 1 81.12 311 TYR B CA 1
ATOM 7880 C C . TYR B 1 311 ? -21.859 -25.344 -3.023 1 81.12 311 TYR B C 1
ATOM 7882 O O . TYR B 1 311 ? -22.219 -25.938 -4.043 1 81.12 311 TYR B O 1
ATOM 7890 N N . ASN B 1 312 ? -20.906 -25.812 -2.217 1 89.88 312 ASN B N 1
ATOM 7891 C CA . ASN B 1 312 ? -20.531 -27.234 -2.234 1 89.88 312 ASN B CA 1
ATOM 7892 C C . ASN B 1 312 ? -21.375 -28.047 -1.251 1 89.88 312 ASN B C 1
ATOM 7894 O O . ASN B 1 312 ? -20.875 -28.453 -0.199 1 89.88 312 ASN B O 1
ATOM 7898 N N . ASN B 1 313 ? -22.594 -28.297 -1.681 1 87.75 313 ASN B N 1
ATOM 7899 C CA . ASN B 1 313 ? -23.562 -28.953 -0.804 1 87.75 313 ASN B CA 1
ATOM 7900 C C . ASN B 1 313 ? -23.172 -30.391 -0.504 1 87.75 313 ASN B C 1
ATOM 7902 O O . ASN B 1 313 ? -23.438 -30.891 0.585 1 87.75 313 ASN B O 1
ATOM 7906 N N . ASP B 1 314 ? -22.531 -30.984 -1.47 1 90.75 314 ASP B N 1
ATOM 7907 C CA . ASP B 1 314 ? -22.062 -32.344 -1.244 1 90.75 314 ASP B CA 1
ATOM 7908 C C . ASP B 1 314 ? -21.047 -32.406 -0.109 1 90.75 314 ASP B C 1
ATOM 7910 O O . ASP B 1 314 ? -21.109 -33.281 0.75 1 90.75 314 ASP B O 1
ATOM 7914 N N . LEU B 1 315 ? -20.141 -31.5 -0.135 1 94 315 LEU B N 1
ATOM 7915 C CA . LEU B 1 315 ? -19.125 -31.438 0.913 1 94 315 LEU B CA 1
ATOM 7916 C C . LEU B 1 315 ? -19.75 -31.109 2.262 1 94 315 LEU B C 1
ATOM 7918 O O . LEU B 1 315 ? -19.359 -31.656 3.291 1 94 315 LEU B O 1
ATOM 7922 N N . ALA B 1 316 ? -20.781 -30.234 2.27 1 92.81 316 ALA B N 1
ATOM 7923 C CA . ALA B 1 316 ? -21.484 -29.891 3.498 1 92.81 316 ALA B CA 1
ATOM 7924 C C . ALA B 1 316 ? -22.188 -31.109 4.098 1 92.81 316 ALA B C 1
ATOM 7926 O O . ALA B 1 316 ? -22.078 -31.359 5.301 1 92.81 316 ALA B O 1
ATOM 7927 N N . ARG B 1 317 ? -22.844 -31.844 3.256 1 91.12 317 ARG B N 1
ATOM 7928 C CA . ARG B 1 317 ? -23.531 -33.062 3.705 1 91.12 317 ARG B CA 1
ATOM 7929 C C . ARG B 1 317 ? -22.547 -34.094 4.215 1 91.12 317 ARG B C 1
ATOM 7931 O O . ARG B 1 317 ? -22.812 -34.781 5.195 1 91.12 317 ARG B O 1
ATOM 7938 N N . PHE B 1 318 ? -21.469 -34.219 3.52 1 95.25 318 PHE B N 1
ATOM 7939 C CA . PHE B 1 318 ? -20.406 -35.125 3.939 1 95.25 318 PHE B CA 1
ATOM 7940 C C . PHE B 1 318 ? -19.922 -34.781 5.348 1 95.25 318 PHE B C 1
ATOM 7942 O O . PHE B 1 318 ? -19.812 -35.656 6.195 1 95.25 318 PHE B O 1
ATOM 7949 N N . PHE B 1 319 ? -19.688 -33.5 5.637 1 96.25 319 PHE B N 1
ATOM 7950 C CA . PHE B 1 319 ? -19.234 -33.062 6.957 1 96.25 319 PHE B CA 1
ATOM 7951 C C . PHE B 1 319 ? -20.297 -33.344 8.008 1 96.25 319 PHE B C 1
ATOM 7953 O O . PHE B 1 319 ? -19.984 -33.781 9.117 1 96.25 319 PHE B O 1
ATOM 7960 N N . LEU B 1 320 ? -21.516 -33.062 7.645 1 92.38 320 LEU B N 1
ATOM 7961 C CA . LEU B 1 320 ? -22.609 -33.281 8.578 1 92.38 320 LEU B CA 1
ATOM 7962 C C . LEU B 1 320 ? -22.719 -34.781 8.914 1 92.38 320 LEU B C 1
ATOM 7964 O O . LEU B 1 320 ? -23 -35.125 10.062 1 92.38 320 LEU B O 1
ATOM 7968 N N . SER B 1 321 ? -22.531 -35.594 7.93 1 94.38 321 SER B N 1
ATOM 7969 C CA . SER B 1 321 ? -22.594 -37.031 8.141 1 94.38 321 SER B CA 1
ATOM 7970 C C . SER B 1 321 ? -21.516 -37.5 9.102 1 94.38 321 SER B C 1
ATOM 7972 O O . SER B 1 321 ? -21.656 -38.531 9.766 1 94.38 321 SER B O 1
ATOM 7974 N N . LEU B 1 322 ? -20.453 -36.781 9.172 1 96 322 LEU B N 1
ATOM 7975 C CA . LEU B 1 322 ? -19.344 -37.094 10.062 1 96 322 LEU B CA 1
ATOM 7976 C C . LEU B 1 322 ? -19.516 -36.438 11.422 1 96 322 LEU B C 1
ATOM 7978 O O . LEU B 1 322 ? -18.688 -36.594 12.305 1 96 322 LEU B O 1
ATOM 7982 N N . GLY B 1 323 ? -20.578 -35.594 11.531 1 92.25 323 GLY B N 1
ATOM 7983 C CA . GLY B 1 323 ? -20.891 -35 12.812 1 92.25 323 GLY B CA 1
ATOM 7984 C C . GLY B 1 323 ? -20.281 -33.625 12.977 1 92.25 323 GLY B C 1
ATOM 7985 O O . GLY B 1 323 ? -20.078 -33.156 14.102 1 92.25 323 GLY B O 1
ATOM 7986 N N . ALA B 1 324 ? -19.906 -32.969 11.945 1 93.94 324 ALA B N 1
ATOM 7987 C CA . ALA B 1 324 ? -19.359 -31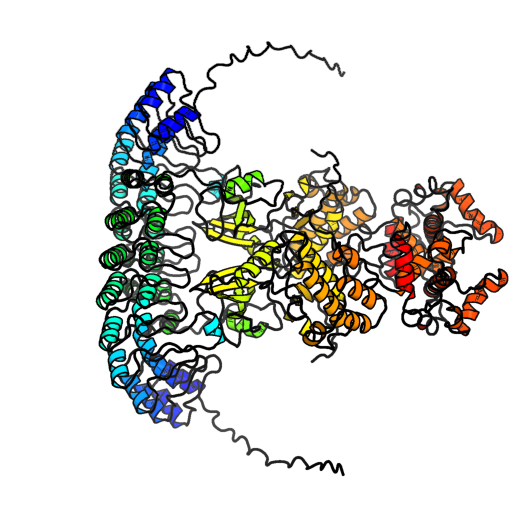.625 12.047 1 93.94 324 ALA B CA 1
ATOM 7988 C C . ALA B 1 324 ? -20.406 -30.672 12.625 1 93.94 324 ALA B C 1
ATOM 7990 O O . ALA B 1 324 ? -21.578 -30.719 12.266 1 93.94 324 ALA B O 1
ATOM 7991 N N . PRO B 1 325 ? -20 -29.828 13.594 1 86.19 325 PRO B N 1
ATOM 7992 C CA . PRO B 1 325 ? -20.938 -28.875 14.195 1 86.19 325 PRO B CA 1
ATOM 7993 C C . PRO B 1 325 ? -21.344 -27.766 13.242 1 86.19 325 PRO B C 1
ATOM 7995 O O . PRO B 1 325 ? -20.547 -27.312 12.422 1 86.19 325 PRO B O 1
ATOM 7998 N N . GLU B 1 326 ? -22.594 -27.344 13.203 1 81.31 326 GLU B N 1
ATOM 7999 C CA . GLU B 1 326 ? -23.062 -26.141 12.508 1 81.31 326 GLU B CA 1
ATOM 8000 C C . GLU B 1 326 ? -22.969 -24.906 13.406 1 81.31 326 GLU B C 1
ATOM 8002 O O . GLU B 1 326 ? -23.609 -24.859 14.461 1 81.31 326 GLU B O 1
ATOM 8007 N N . ARG B 1 327 ? -21.953 -24.109 13.289 1 67.38 327 ARG B N 1
ATOM 8008 C CA . ARG B 1 327 ? -21.75 -22.953 14.156 1 67.38 327 ARG B CA 1
ATOM 8009 C C . ARG B 1 327 ? -22.312 -21.672 13.531 1 67.38 327 ARG B C 1
ATOM 8011 O O . ARG B 1 327 ? -22.188 -21.469 12.32 1 67.38 327 ARG B O 1
ATOM 8018 N N . PRO B 1 328 ? -23.109 -20.953 14.469 1 62.41 328 PRO B N 1
ATOM 8019 C CA . PRO B 1 328 ? -23.562 -19.656 13.945 1 62.41 328 PRO B CA 1
ATOM 8020 C C . PRO B 1 328 ? -22.406 -18.703 13.648 1 62.41 328 PRO B C 1
ATOM 8022 O O . PRO B 1 328 ? -21.328 -18.828 14.242 1 62.41 328 PRO B O 1
ATOM 8025 N N . GLN B 1 329 ? -22.531 -17.984 12.609 1 59.97 329 GLN B N 1
ATOM 8026 C CA . GLN B 1 329 ? -21.531 -17 12.227 1 59.97 329 GLN B CA 1
ATOM 8027 C C . GLN B 1 329 ? -21.172 -16.109 13.406 1 59.97 329 GLN B C 1
ATOM 8029 O O . GLN B 1 329 ? -22.062 -15.594 14.094 1 59.97 329 GLN B O 1
ATOM 8034 N N . VAL B 1 330 ? -20.016 -16.391 14.039 1 58.12 330 VAL B N 1
ATOM 8035 C CA . VAL B 1 330 ? -19.531 -15.555 15.125 1 58.12 330 VAL B CA 1
ATOM 8036 C C . VAL B 1 330 ? -19.438 -14.109 14.656 1 58.12 330 VAL B C 1
ATOM 8038 O O . VAL B 1 330 ? -18.938 -13.836 13.562 1 58.12 330 VAL B O 1
ATOM 8041 N N . PRO B 1 331 ? -20.281 -13.289 15.391 1 55.38 331 PRO B N 1
ATOM 8042 C CA . PRO B 1 331 ? -20.141 -11.875 15.039 1 55.38 331 PRO B CA 1
ATOM 8043 C C . PRO B 1 331 ? -18.688 -11.406 15.047 1 55.38 331 PRO B C 1
ATOM 8045 O O . PRO B 1 331 ? -17.875 -11.922 15.82 1 55.38 331 PRO B O 1
ATOM 8048 N N . ALA B 1 332 ? -18.266 -10.812 13.93 1 57.66 332 ALA B N 1
ATOM 8049 C CA . ALA B 1 332 ? -16.922 -10.25 13.805 1 57.66 332 ALA B CA 1
ATOM 8050 C C . ALA B 1 332 ? -16.5 -9.555 15.086 1 57.66 332 ALA B C 1
ATOM 8052 O O . ALA B 1 332 ? -17.344 -9.07 15.852 1 57.66 332 ALA B O 1
ATOM 8053 N N . GLN B 1 333 ? -15.328 -9.695 15.539 1 62.31 333 GLN B N 1
ATOM 8054 C CA . GLN B 1 333 ? -14.648 -9.016 16.625 1 62.31 333 GLN B CA 1
ATOM 8055 C C . GLN B 1 333 ? -15.109 -7.562 16.734 1 62.31 333 GLN B C 1
ATOM 8057 O O . GLN B 1 333 ? -15.641 -7 15.781 1 62.31 333 GLN B O 1
ATOM 8062 N N . ASP B 1 334 ? -15.016 -6.938 17.922 1 70.06 334 ASP B N 1
ATOM 8063 C CA . ASP B 1 334 ? -15.375 -5.598 18.375 1 70.06 334 ASP B CA 1
ATOM 8064 C C . ASP B 1 334 ? -14.703 -4.527 17.516 1 70.06 334 ASP B C 1
ATOM 8066 O O . ASP B 1 334 ? -13.664 -3.984 17.891 1 70.06 334 ASP B O 1
ATOM 8070 N N . TRP B 1 335 ? -14.922 -4.617 16.188 1 81.81 335 TRP B N 1
ATOM 8071 C CA . TRP B 1 335 ? -14.43 -3.541 15.328 1 81.81 335 TRP B CA 1
ATOM 8072 C C . TRP B 1 335 ? -15.375 -2.348 15.359 1 81.81 335 TRP B C 1
ATOM 8074 O O . TRP B 1 335 ? -16.594 -2.506 15.211 1 81.81 335 TRP B O 1
ATOM 8084 N N . ARG B 1 336 ? -14.891 -1.184 15.75 1 84.81 336 ARG B N 1
ATOM 8085 C CA . ARG B 1 336 ? -15.672 0.05 15.766 1 84.81 336 ARG B CA 1
ATOM 8086 C C . ARG B 1 336 ? -15.203 1.009 14.672 1 84.81 336 ARG B C 1
ATOM 8088 O O . ARG B 1 336 ? -14.016 1.336 14.602 1 84.81 336 ARG B O 1
ATOM 8095 N N . PRO B 1 337 ? -16.156 1.444 13.875 1 89.94 337 PRO B N 1
ATOM 8096 C CA . PRO B 1 337 ? -15.766 2.404 12.836 1 89.94 337 PRO B CA 1
ATOM 8097 C C . PRO B 1 337 ? -15.391 3.77 13.406 1 89.94 337 PRO B C 1
ATOM 8099 O O . PRO B 1 337 ? -15.898 4.168 14.453 1 89.94 337 PRO B O 1
ATOM 8102 N N . GLN B 1 338 ? -14.516 4.461 12.773 1 86.38 338 GLN B N 1
ATOM 8103 C CA . GLN B 1 338 ? -14.125 5.82 13.148 1 86.38 338 GLN B CA 1
ATOM 8104 C C . GLN B 1 338 ? -15.07 6.848 12.531 1 86.38 338 GLN B C 1
ATOM 8106 O O . GLN B 1 338 ? -15.375 7.867 13.156 1 86.38 338 GLN B O 1
ATOM 8111 N N . SER B 1 339 ? -15.508 6.602 11.32 1 93.19 339 SER B N 1
ATOM 8112 C CA . SER B 1 339 ? -16.406 7.527 10.641 1 93.19 339 SER B CA 1
ATOM 8113 C C . SER B 1 339 ? -17.781 7.559 11.305 1 93.19 339 SER B C 1
ATOM 8115 O O . SER B 1 339 ? -18.328 6.512 11.648 1 93.19 339 SER B O 1
ATOM 8117 N N . ARG B 1 340 ? -18.328 8.703 11.508 1 91.19 340 ARG B N 1
ATOM 8118 C CA . ARG B 1 340 ? -19.672 8.844 12.055 1 91.19 340 ARG B CA 1
ATOM 8119 C C . ARG B 1 340 ? -20.734 8.711 10.953 1 91.19 340 ARG B C 1
ATOM 8121 O O . ARG B 1 340 ? -21.734 8.016 11.125 1 91.19 340 ARG B O 1
ATOM 8128 N N . ARG B 1 341 ? -20.453 9.281 9.883 1 94.12 341 ARG B N 1
ATOM 8129 C CA . ARG B 1 341 ? -21.406 9.32 8.773 1 94.12 341 ARG B CA 1
ATOM 8130 C C . ARG B 1 341 ? -21.547 7.945 8.133 1 94.12 341 ARG B C 1
ATOM 8132 O O . ARG B 1 341 ? -22.656 7.535 7.777 1 94.12 341 ARG B O 1
ATOM 8139 N N . TRP B 1 342 ? -20.438 7.215 8.031 1 96.44 342 TRP B N 1
ATOM 8140 C CA . TRP B 1 342 ? -20.438 5.973 7.27 1 96.44 342 TRP B CA 1
ATOM 8141 C C . TRP B 1 342 ? -20.328 4.762 8.195 1 96.44 342 TRP B C 1
ATOM 8143 O O . TRP B 1 342 ? -20.141 3.635 7.73 1 96.44 342 TRP B O 1
ATOM 8153 N N . GLY B 1 343 ? -20.422 5.035 9.477 1 94.62 343 GLY B N 1
ATOM 8154 C CA . GLY B 1 343 ? -20.172 4.008 10.477 1 94.62 343 GLY B CA 1
ATOM 8155 C C . GLY B 1 343 ? -21 2.758 10.266 1 94.62 343 GLY B C 1
ATOM 8156 O O . GLY B 1 343 ? -20.484 1.642 10.305 1 94.62 343 GLY B O 1
ATOM 8157 N N . ALA B 1 344 ? -22.266 2.885 10.016 1 93.19 344 ALA B N 1
ATOM 8158 C CA . ALA B 1 344 ? -23.172 1.747 9.867 1 93.19 344 ALA B CA 1
ATOM 8159 C C . ALA B 1 344 ? -22.812 0.91 8.648 1 93.19 344 ALA B C 1
ATOM 8161 O O . ALA B 1 344 ? -22.734 -0.318 8.727 1 93.19 344 ALA B O 1
ATOM 8162 N N . ALA B 1 345 ? -22.594 1.551 7.547 1 94.81 345 ALA B N 1
ATOM 8163 C CA . ALA B 1 345 ? -22.234 0.852 6.312 1 94.81 345 ALA B CA 1
ATOM 8164 C C . ALA B 1 345 ? -20.891 0.152 6.445 1 94.81 345 ALA B C 1
ATOM 8166 O O . ALA B 1 345 ? -20.719 -0.964 5.949 1 94.81 345 ALA B O 1
ATOM 8167 N N . LEU B 1 346 ? -20 0.814 7.07 1 95.62 346 LEU B N 1
ATOM 8168 C CA . LEU B 1 346 ? -18.656 0.25 7.254 1 95.62 346 LEU B CA 1
ATOM 8169 C C . LEU B 1 346 ? -18.703 -0.975 8.156 1 95.62 346 LEU B C 1
ATOM 8171 O O . LEU B 1 346 ? -18 -1.951 7.93 1 95.62 346 LEU B O 1
ATOM 8175 N N . SER B 1 347 ? -19.531 -0.897 9.195 1 92.56 347 SER B N 1
ATOM 8176 C CA . SER B 1 347 ? -19.703 -2.047 10.078 1 92.56 347 SER B CA 1
ATOM 8177 C C . SER B 1 347 ? -20.266 -3.246 9.32 1 92.56 347 SER B C 1
ATOM 8179 O O . SER B 1 347 ? -19.828 -4.379 9.531 1 92.56 347 SER B O 1
ATOM 8181 N N . SER B 1 348 ? -21.172 -2.953 8.523 1 91 348 SER B N 1
ATOM 8182 C CA . SER B 1 348 ? -21.75 -3.996 7.688 1 91 348 SER B CA 1
ATOM 8183 C C . SER B 1 348 ? -20.719 -4.602 6.75 1 91 348 SER B C 1
ATOM 8185 O O . SER B 1 348 ? -20.641 -5.824 6.609 1 91 348 SER B O 1
ATOM 8187 N N . LEU B 1 349 ? -19.938 -3.799 6.102 1 93.19 349 LEU B N 1
ATOM 8188 C CA . LEU B 1 349 ? -18.891 -4.262 5.191 1 93.19 349 LEU B CA 1
ATOM 8189 C C . LEU B 1 349 ? -17.859 -5.102 5.93 1 93.19 349 LEU B C 1
ATOM 8191 O O . LEU B 1 349 ? -17.406 -6.133 5.418 1 93.19 349 LEU B O 1
ATOM 8195 N N . HIS B 1 350 ? -17.469 -4.617 7.078 1 92.44 350 HIS B N 1
ATOM 8196 C CA . HIS B 1 350 ? -16.484 -5.324 7.883 1 92.44 350 HIS B CA 1
ATOM 8197 C C . HIS B 1 350 ? -16.953 -6.734 8.219 1 92.44 350 HIS B C 1
ATOM 8199 O O . HIS B 1 350 ? -16.156 -7.676 8.211 1 92.44 350 HIS B O 1
ATOM 8205 N N . GLY B 1 351 ? -18.203 -6.891 8.508 1 87.06 351 GLY B N 1
ATOM 8206 C CA . GLY B 1 351 ? -18.734 -8.18 8.906 1 87.06 351 GLY B CA 1
ATOM 8207 C C . GLY B 1 351 ? -19.062 -9.086 7.73 1 87.06 351 GLY B C 1
ATOM 8208 O O . GLY B 1 351 ? -19.297 -10.281 7.906 1 87.06 351 GLY B O 1
ATOM 8209 N N . MET B 1 352 ? -18.953 -8.609 6.551 1 86.69 352 MET B N 1
ATOM 8210 C CA . MET B 1 352 ? -19.328 -9.359 5.355 1 86.69 352 MET B CA 1
ATOM 8211 C C . MET B 1 352 ? -18.203 -10.305 4.938 1 86.69 352 MET B C 1
ATOM 8213 O O . MET B 1 352 ? -17.031 -9.945 5.012 1 86.69 352 MET B O 1
ATOM 8217 N N . ASN B 1 353 ? -18.578 -11.461 4.566 1 81.56 353 ASN B N 1
ATOM 8218 C CA . ASN B 1 353 ? -17.594 -12.391 4.008 1 81.56 353 ASN B CA 1
ATOM 8219 C C . ASN B 1 353 ? -17.359 -12.117 2.523 1 81.56 353 ASN B C 1
ATOM 8221 O O . ASN B 1 353 ? -18.156 -12.531 1.677 1 81.56 353 ASN B O 1
ATOM 8225 N N . ARG B 1 354 ? -16.344 -11.367 2.238 1 86.25 354 ARG B N 1
ATOM 8226 C CA . ARG B 1 354 ? -15.977 -11.008 0.872 1 86.25 354 ARG B CA 1
ATOM 8227 C C . ARG B 1 354 ? -14.516 -11.352 0.588 1 86.25 354 ARG B C 1
ATOM 8229 O O . ARG B 1 354 ? -13.664 -11.25 1.475 1 86.25 354 ARG B O 1
ATOM 8236 N N . PRO B 1 355 ? -14.336 -11.805 -0.623 1 86.25 355 PRO B N 1
ATOM 8237 C CA . PRO B 1 355 ? -12.93 -12.016 -0.976 1 86.25 355 PRO B CA 1
ATOM 8238 C C . PRO B 1 355 ? -12.125 -10.719 -0.991 1 86.25 355 PRO B C 1
ATOM 8240 O O . PRO B 1 355 ? -12.633 -9.672 -1.401 1 86.25 355 PRO B O 1
ATOM 8243 N N . MET B 1 356 ? -10.938 -10.828 -0.639 1 91.62 356 MET B N 1
ATOM 8244 C CA . MET B 1 356 ? -10.039 -9.672 -0.624 1 91.62 356 MET B CA 1
ATOM 8245 C C . MET B 1 356 ? -9.461 -9.422 -2.012 1 91.62 356 MET B C 1
ATOM 8247 O O . MET B 1 356 ? -9.211 -10.359 -2.768 1 91.62 356 MET B O 1
ATOM 8251 N N . ILE B 1 357 ? -9.266 -8.227 -2.346 1 94 357 ILE B N 1
ATOM 8252 C CA . ILE B 1 357 ? -8.461 -7.781 -3.477 1 94 357 ILE B CA 1
ATOM 8253 C C . ILE B 1 357 ? -7.129 -7.223 -2.977 1 94 357 ILE B C 1
ATOM 8255 O O . ILE B 1 357 ? -7.023 -6.035 -2.674 1 94 357 ILE B O 1
ATOM 8259 N N . GLY B 1 358 ? -6.18 -8.094 -2.93 1 90.62 358 GLY B N 1
ATOM 8260 C CA . GLY B 1 358 ? -4.984 -7.676 -2.221 1 90.62 358 GLY B CA 1
ATOM 8261 C C . GLY B 1 358 ? -5.242 -7.332 -0.766 1 90.62 358 GLY B C 1
ATOM 8262 O O . GLY B 1 358 ? -5.734 -8.172 -0.005 1 90.62 358 GLY B O 1
ATOM 8263 N N . LYS B 1 359 ? -5.031 -6.113 -0.45 1 91.19 359 LYS B N 1
ATOM 8264 C CA . LYS B 1 359 ? -5.234 -5.641 0.917 1 91.19 359 LYS B CA 1
ATOM 8265 C C . LYS B 1 359 ? -6.57 -4.918 1.059 1 91.19 359 LYS B C 1
ATOM 8267 O O . LYS B 1 359 ? -6.852 -4.316 2.098 1 91.19 359 LYS B O 1
ATOM 8272 N N . LEU B 1 360 ? -7.398 -5.023 0.062 1 96.19 360 LEU B N 1
ATOM 8273 C CA . LEU B 1 360 ? -8.617 -4.227 0.001 1 96.19 360 LEU B CA 1
ATOM 8274 C C . LEU B 1 360 ? -9.852 -5.113 0.125 1 96.19 360 LEU B C 1
ATOM 8276 O O . LEU B 1 360 ? -9.961 -6.137 -0.554 1 96.19 360 LEU B O 1
ATOM 8280 N N . LYS B 1 361 ? -10.742 -4.801 1.08 1 95.69 361 LYS B N 1
ATOM 8281 C CA . LYS B 1 361 ? -12.109 -5.312 1.131 1 95.69 361 LYS B CA 1
ATOM 8282 C C . LYS B 1 361 ? -13.102 -4.277 0.608 1 95.69 361 LYS B C 1
ATOM 8284 O O . LYS B 1 361 ? -13.148 -3.148 1.101 1 95.69 361 LYS B O 1
ATOM 8289 N N . ILE B 1 362 ? -13.867 -4.605 -0.418 1 96.19 362 ILE B N 1
ATOM 8290 C CA . ILE B 1 362 ? -14.781 -3.65 -1.03 1 96.19 362 ILE B CA 1
ATOM 8291 C C . ILE B 1 362 ? -16.016 -4.383 -1.56 1 96.19 362 ILE B C 1
ATOM 8293 O O . ILE B 1 362 ? -15.969 -5.598 -1.781 1 96.19 362 ILE B O 1
ATOM 8297 N N . PHE B 1 363 ? -17.094 -3.785 -1.57 1 92.94 363 PHE B N 1
ATOM 8298 C CA . PHE B 1 363 ? -18.328 -4.266 -2.18 1 92.94 363 PHE B CA 1
ATOM 8299 C C . PHE B 1 363 ? -18.953 -3.191 -3.07 1 92.94 363 PHE B C 1
ATOM 8301 O O . PHE B 1 363 ? -19.406 -2.154 -2.58 1 92.94 363 PHE B O 1
ATOM 8308 N N . LEU B 1 364 ? -18.953 -3.383 -4.375 1 89.31 364 LEU B N 1
ATOM 8309 C CA . LEU B 1 364 ? -19.469 -2.41 -5.332 1 89.31 364 LEU B CA 1
ATOM 8310 C C . LEU B 1 364 ? -20.984 -2.475 -5.406 1 89.31 364 LEU B C 1
ATOM 8312 O O . LEU B 1 364 ? -21.547 -3.037 -6.352 1 89.31 364 LEU B O 1
ATOM 8316 N N . ASP B 1 365 ? -21.562 -1.886 -4.422 1 87.25 365 ASP B N 1
ATOM 8317 C CA . ASP B 1 365 ? -23 -1.827 -4.273 1 87.25 365 ASP B CA 1
ATOM 8318 C C . ASP B 1 365 ? -23.453 -0.428 -3.863 1 87.25 365 ASP B C 1
ATOM 8320 O O . ASP B 1 365 ? -22.703 0.322 -3.248 1 87.25 365 ASP B O 1
ATOM 8324 N N . GLN B 1 366 ? -24.719 -0.098 -4.164 1 85.38 366 GLN B N 1
ATOM 8325 C CA . GLN B 1 366 ? -25.25 1.238 -3.934 1 85.38 366 GLN B CA 1
ATOM 8326 C C . GLN B 1 366 ? -25.203 1.604 -2.453 1 85.38 366 GLN B C 1
ATOM 8328 O O . GLN B 1 366 ? -25.016 2.768 -2.102 1 85.38 366 GLN B O 1
ATOM 8333 N N . ASP B 1 367 ? -25.359 0.624 -1.6 1 89.81 367 ASP B N 1
ATOM 8334 C CA . ASP B 1 367 ? -25.391 0.874 -0.162 1 89.81 367 ASP B CA 1
ATOM 8335 C C . ASP B 1 367 ? -24.016 1.297 0.35 1 89.81 367 ASP B C 1
ATOM 8337 O O . ASP B 1 367 ? -23.891 1.855 1.442 1 89.81 367 ASP B O 1
ATOM 8341 N N . TYR B 1 368 ? -23.031 1.032 -0.444 1 94.56 368 TYR B N 1
ATOM 8342 C CA . TYR B 1 368 ? -21.672 1.337 -0.016 1 94.56 368 TYR B CA 1
ATOM 8343 C C . TYR B 1 368 ? -21.031 2.387 -0.92 1 94.56 368 TYR B C 1
ATOM 8345 O O . TYR B 1 368 ? -19.828 2.637 -0.842 1 94.56 368 TYR B O 1
ATOM 8353 N N . GLN B 1 369 ? -21.859 2.967 -1.765 1 93.69 369 GLN B N 1
ATOM 8354 C CA . GLN B 1 369 ? -21.375 4.004 -2.664 1 93.69 369 GLN B CA 1
ATOM 8355 C C . GLN B 1 369 ? -21.375 5.371 -1.981 1 93.69 369 GLN B C 1
ATOM 8357 O O . GLN B 1 369 ? -22.344 5.742 -1.331 1 93.69 369 GLN B O 1
ATOM 8362 N N . ILE B 1 370 ? -20.266 6.09 -2.035 1 95.94 370 ILE B N 1
ATOM 8363 C CA . ILE B 1 370 ? -20.141 7.434 -1.485 1 95.94 370 ILE B CA 1
ATOM 8364 C C . ILE B 1 370 ? -20.672 8.453 -2.488 1 95.94 370 ILE B C 1
ATOM 8366 O O . ILE B 1 370 ? -21.453 9.344 -2.127 1 95.94 370 ILE B O 1
ATOM 8370 N N . ALA B 1 371 ? -20.219 8.305 -3.789 1 92.44 371 ALA B N 1
ATOM 8371 C CA . ALA B 1 371 ? -20.609 9.227 -4.852 1 92.44 371 ALA B CA 1
ATOM 8372 C C . ALA B 1 371 ? -20.344 8.617 -6.227 1 92.44 371 ALA B C 1
ATOM 8374 O O . ALA B 1 371 ? -19.484 7.75 -6.375 1 92.44 371 ALA B O 1
ATOM 8375 N N . PRO B 1 372 ? -21.141 9.016 -7.152 1 88.19 372 PRO B N 1
ATOM 8376 C CA . PRO B 1 372 ? -20.828 8.617 -8.523 1 88.19 372 PRO B CA 1
ATOM 8377 C C . PRO B 1 372 ? -19.609 9.344 -9.094 1 88.19 372 PRO B C 1
ATOM 8379 O O . PRO B 1 372 ? -19.25 10.414 -8.602 1 88.19 372 PRO B O 1
ATOM 8382 N N . THR B 1 373 ? -18.906 8.75 -9.914 1 86.62 373 THR B N 1
ATOM 8383 C CA . THR B 1 373 ? -17.797 9.383 -10.625 1 86.62 373 THR B CA 1
ATOM 8384 C C . THR B 1 373 ? -17.953 9.203 -12.133 1 86.62 373 THR B C 1
ATOM 8386 O O . THR B 1 373 ? -18.891 8.562 -12.594 1 86.62 373 THR B O 1
ATOM 8389 N N . THR B 1 374 ? -17.078 9.836 -12.891 1 77.06 374 THR B N 1
ATOM 8390 C CA . THR B 1 374 ? -17.125 9.773 -14.344 1 77.06 374 THR B CA 1
ATOM 8391 C C . THR B 1 374 ? -16.812 8.367 -14.836 1 77.06 374 THR B C 1
ATOM 8393 O O . THR B 1 374 ? -17.188 7.992 -15.945 1 77.06 374 THR B O 1
ATOM 8396 N N . GLU B 1 375 ? -16.203 7.582 -14.008 1 81.62 375 GLU B N 1
ATOM 8397 C CA . GLU B 1 375 ? -15.836 6.23 -14.422 1 81.62 375 GLU B CA 1
ATOM 8398 C C . GLU B 1 375 ? -16.484 5.184 -13.523 1 81.62 375 GLU B C 1
ATOM 8400 O O . GLU B 1 375 ? -17.719 5.02 -13.547 1 81.62 375 GLU B O 1
ATOM 8405 N N . GLY B 1 376 ? -15.891 4.621 -12.508 1 84.81 376 GLY B N 1
ATOM 8406 C CA . GLY B 1 376 ? -16.344 3.441 -11.805 1 84.81 376 GLY B CA 1
ATOM 8407 C C . GLY B 1 376 ? -17 3.762 -10.469 1 84.81 376 GLY B C 1
ATOM 8408 O O . GLY B 1 376 ? -17.562 2.879 -9.82 1 84.81 376 GLY B O 1
ATOM 8409 N N . GLY B 1 377 ? -16.938 5.016 -10.047 1 89.69 377 GLY B N 1
ATOM 8410 C CA . GLY B 1 377 ? -17.578 5.391 -8.805 1 89.69 377 GLY B CA 1
ATOM 8411 C C . GLY B 1 377 ? -16.625 5.445 -7.629 1 89.69 377 GLY B C 1
ATOM 8412 O O . GLY B 1 377 ? -15.453 5.082 -7.754 1 89.69 377 GLY B O 1
ATOM 8413 N N . LEU B 1 378 ? -17.156 5.984 -6.562 1 95.31 378 LEU B N 1
ATOM 8414 C CA . LEU B 1 378 ? -16.469 6.082 -5.277 1 95.31 378 LEU B CA 1
ATOM 8415 C C . LEU B 1 378 ? -17.203 5.281 -4.211 1 95.31 378 LEU B C 1
ATOM 8417 O O . LEU B 1 378 ? -18.406 5.496 -3.979 1 95.31 378 LEU B O 1
ATOM 8421 N N . TYR B 1 379 ? -16.469 4.324 -3.6 1 96.81 379 TYR B N 1
ATOM 8422 C CA . TYR B 1 379 ? -17.109 3.404 -2.678 1 96.81 379 TYR B CA 1
ATOM 8423 C C . TYR B 1 379 ? -16.375 3.355 -1.343 1 96.81 379 TYR B C 1
ATOM 8425 O O . TYR B 1 379 ? -15.211 3.744 -1.256 1 96.81 379 TYR B O 1
ATOM 8433 N N . LEU B 1 380 ? -17.156 2.908 -0.357 1 97.88 380 LEU B N 1
ATOM 8434 C CA . LEU B 1 380 ? -16.547 2.596 0.929 1 97.88 380 LEU B CA 1
ATOM 8435 C C . LEU B 1 380 ? -15.727 1.313 0.842 1 97.88 380 LEU B C 1
ATOM 8437 O O . LEU B 1 380 ? -16.094 0.376 0.136 1 97.88 380 LEU B O 1
ATOM 8441 N N . GLY B 1 381 ? -14.602 1.257 1.491 1 97.94 381 GLY B N 1
ATOM 8442 C CA . GLY B 1 381 ? -13.766 0.071 1.545 1 97.94 381 GLY B CA 1
ATOM 8443 C C . GLY B 1 381 ? -12.945 -0.023 2.818 1 97.94 381 GLY B C 1
ATOM 8444 O O . GLY B 1 381 ? -12.969 0.891 3.646 1 97.94 381 GLY B O 1
ATOM 8445 N N . LEU B 1 382 ? -12.344 -1.127 3.098 1 96.25 382 LEU B N 1
ATOM 8446 C CA . LEU B 1 382 ? -11.367 -1.362 4.156 1 96.25 382 LEU B CA 1
ATOM 8447 C C . LEU B 1 382 ? -10.031 -1.796 3.57 1 96.25 382 LEU B C 1
ATOM 8449 O O . LEU B 1 382 ? -9.922 -2.875 2.982 1 96.25 382 LEU B O 1
ATOM 8453 N N . TYR B 1 383 ? -9.031 -0.973 3.652 1 94.56 383 TYR B N 1
ATOM 8454 C CA . TYR B 1 383 ? -7.672 -1.251 3.199 1 94.56 383 TYR B CA 1
ATOM 8455 C C . TYR B 1 383 ? -6.742 -1.505 4.379 1 94.56 383 TYR B C 1
ATOM 8457 O O . TYR B 1 383 ? -6.523 -0.618 5.207 1 94.56 383 TYR B O 1
ATOM 8465 N N . GLU B 1 384 ? -6.125 -2.652 4.465 1 88.19 384 GLU B N 1
ATOM 8466 C CA . GLU B 1 384 ? -5.336 -3.031 5.633 1 88.19 384 GLU B CA 1
ATOM 8467 C C . GLU B 1 384 ? -6.113 -2.785 6.922 1 88.19 384 GLU B C 1
ATOM 8469 O O . GLU B 1 384 ? -5.59 -2.182 7.863 1 88.19 384 GLU B O 1
ATOM 8474 N N . ALA B 1 385 ? -7.457 -3.049 6.922 1 85.88 385 ALA B N 1
ATOM 8475 C CA . ALA B 1 385 ? -8.383 -3.012 8.055 1 85.88 385 ALA B CA 1
ATOM 8476 C C . ALA B 1 385 ? -8.695 -1.573 8.461 1 85.88 385 ALA B C 1
ATOM 8478 O O . ALA B 1 385 ? -9.211 -1.327 9.555 1 85.88 385 ALA B O 1
ATOM 8479 N N . GLN B 1 386 ? -8.32 -0.625 7.621 1 90.94 386 GLN B N 1
ATOM 8480 C CA . GLN B 1 386 ? -8.664 0.771 7.867 1 90.94 386 GLN B CA 1
ATOM 8481 C C . GLN B 1 386 ? -9.719 1.259 6.879 1 90.94 386 GLN B C 1
ATOM 8483 O O . GLN B 1 386 ? -9.75 0.821 5.727 1 90.94 386 GLN B O 1
ATOM 8488 N N . GLU B 1 387 ? -10.547 2.182 7.395 1 95.38 387 GLU B N 1
ATOM 8489 C CA . GLU B 1 387 ? -11.594 2.744 6.551 1 95.38 387 GLU B CA 1
ATOM 8490 C C . GLU B 1 387 ? -11.008 3.615 5.445 1 95.38 387 GLU B C 1
ATOM 8492 O O . GLU B 1 387 ? -10.141 4.453 5.699 1 95.38 387 GLU B O 1
ATOM 8497 N N . VAL B 1 388 ? -11.438 3.395 4.227 1 97.12 388 VAL B N 1
ATOM 8498 C CA . VAL B 1 388 ? -10.953 4.184 3.1 1 97.12 388 VAL B CA 1
ATOM 8499 C C . VAL B 1 388 ? -12.102 4.469 2.133 1 97.12 388 VAL B C 1
ATOM 8501 O O . VAL B 1 388 ? -13.148 3.811 2.188 1 97.12 388 VAL B O 1
ATOM 8504 N N . ALA B 1 389 ? -11.984 5.488 1.373 1 97.88 389 ALA B N 1
ATOM 8505 C CA . ALA B 1 389 ? -12.758 5.691 0.154 1 97.88 389 ALA B CA 1
ATOM 8506 C C . ALA B 1 389 ? -12.031 5.137 -1.063 1 97.88 389 ALA B C 1
ATOM 8508 O O . ALA B 1 389 ? -10.828 5.34 -1.22 1 97.88 389 ALA B O 1
ATOM 8509 N N . VAL B 1 390 ? -12.719 4.406 -1.87 1 97.88 390 VAL B N 1
ATOM 8510 C CA . VAL B 1 390 ? -12.078 3.705 -2.98 1 97.88 390 VAL B CA 1
ATOM 8511 C C . VAL B 1 390 ? -12.633 4.23 -4.305 1 97.88 390 VAL B C 1
ATOM 8513 O O . VAL B 1 390 ? -13.82 4.082 -4.594 1 97.88 390 VAL B O 1
ATOM 8516 N N . LYS B 1 391 ? -11.789 4.824 -5.059 1 95.94 391 LYS B N 1
ATOM 8517 C CA . LYS B 1 391 ? -12.148 5.219 -6.422 1 95.94 391 LYS B CA 1
ATOM 8518 C C . LYS B 1 391 ? -11.82 4.109 -7.418 1 95.94 391 LYS B C 1
ATOM 8520 O O . LYS B 1 391 ? -10.68 3.645 -7.488 1 95.94 391 LYS B O 1
ATOM 8525 N N . VAL B 1 392 ? -12.781 3.709 -8.141 1 95.06 392 VAL B N 1
ATOM 8526 C CA . VAL B 1 392 ? -12.625 2.574 -9.047 1 95.06 392 VAL B CA 1
ATOM 8527 C C . VAL B 1 392 ? -12.461 3.074 -10.484 1 95.06 392 VAL B C 1
ATOM 8529 O O . VAL B 1 392 ? -13.266 3.881 -10.961 1 95.06 392 VAL B O 1
ATOM 8532 N N . PHE B 1 393 ? -11.367 2.617 -11.133 1 92.31 393 PHE B N 1
ATOM 8533 C CA . PHE B 1 393 ? -11.07 2.965 -12.523 1 92.31 393 PHE B CA 1
ATOM 8534 C C . PHE B 1 393 ? -10.891 1.709 -13.367 1 92.31 393 PHE B C 1
ATOM 8536 O O . PHE B 1 393 ? -10.664 0.622 -12.828 1 92.31 393 PHE B O 1
ATOM 8543 N N . ALA B 1 394 ? -11.094 1.865 -14.633 1 87.62 394 ALA B N 1
ATOM 8544 C CA . ALA B 1 394 ? -10.656 0.808 -15.531 1 87.62 394 ALA B CA 1
ATOM 8545 C C . ALA B 1 394 ? -9.133 0.797 -15.664 1 87.62 394 ALA B C 1
ATOM 8547 O O . ALA B 1 394 ? -8.492 1.847 -15.578 1 87.62 394 ALA B O 1
ATOM 8548 N N . VAL B 1 395 ? -8.555 -0.354 -15.734 1 83.62 395 VAL B N 1
ATOM 8549 C CA . VAL B 1 395 ? -7.109 -0.44 -15.922 1 83.62 395 VAL B CA 1
ATOM 8550 C C . VAL B 1 395 ? -6.703 0.325 -17.172 1 83.62 395 VAL B C 1
ATOM 8552 O O . VAL B 1 395 ? -7.391 0.263 -18.203 1 83.62 395 VAL B O 1
ATOM 8555 N N . GLY B 1 396 ? -5.645 1.142 -17.094 1 80.31 396 GLY B N 1
ATOM 8556 C CA . GLY B 1 396 ? -5.164 1.928 -18.219 1 80.31 396 GLY B CA 1
ATOM 8557 C C . GLY B 1 396 ? -5.812 3.295 -18.312 1 80.31 396 GLY B C 1
ATOM 8558 O O . GLY B 1 396 ? -5.48 4.09 -19.188 1 80.31 396 GLY B O 1
ATOM 8559 N N . SER B 1 397 ? -6.73 3.568 -17.438 1 88 397 SER B N 1
ATOM 8560 C CA . SER B 1 397 ? -7.41 4.859 -17.422 1 88 397 SER B CA 1
A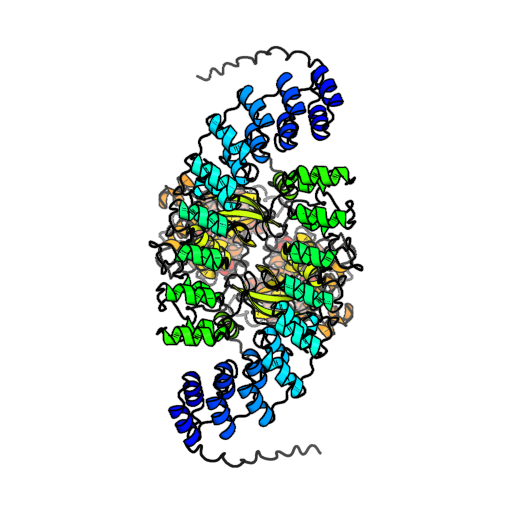TOM 8561 C C . SER B 1 397 ? -6.414 6.004 -17.25 1 88 397 SER B C 1
ATOM 8563 O O . SER B 1 397 ? -5.559 5.965 -16.359 1 88 397 SER B O 1
ATOM 8565 N N . ARG B 1 398 ? -6.516 6.965 -18.125 1 89.88 398 ARG B N 1
ATOM 8566 C CA . ARG B 1 398 ? -5.684 8.156 -18.016 1 89.88 398 ARG B CA 1
ATOM 8567 C C . ARG B 1 398 ? -5.98 8.922 -16.734 1 89.88 398 ARG B C 1
ATOM 8569 O O . ARG B 1 398 ? -5.066 9.43 -16.078 1 89.88 398 ARG B O 1
ATOM 8576 N N . ARG B 1 399 ? -7.211 8.961 -16.391 1 92.12 399 ARG B N 1
ATOM 8577 C CA . ARG B 1 399 ? -7.633 9.68 -15.195 1 92.12 399 ARG B CA 1
ATOM 8578 C C . ARG B 1 399 ? -7.062 9.039 -13.938 1 92.12 399 ARG B C 1
ATOM 8580 O O . ARG B 1 399 ? -6.691 9.734 -12.992 1 92.12 399 ARG B O 1
ATOM 8587 N N . ALA B 1 400 ? -7.023 7.734 -13.953 1 92.31 400 ALA B N 1
ATOM 8588 C CA . ALA B 1 400 ? -6.43 7.023 -12.82 1 92.31 400 ALA B CA 1
ATOM 8589 C C . ALA B 1 400 ? -4.945 7.352 -12.688 1 92.31 400 ALA B C 1
ATOM 8591 O O . ALA B 1 400 ? -4.445 7.555 -11.578 1 92.31 400 ALA B O 1
ATOM 8592 N N . ARG B 1 401 ? -4.285 7.402 -13.82 1 92.5 401 ARG B N 1
ATOM 8593 C CA . ARG B 1 401 ? -2.855 7.703 -13.828 1 92.5 401 ARG B CA 1
ATOM 8594 C C . ARG B 1 401 ? -2.586 9.109 -13.305 1 92.5 401 ARG B C 1
ATOM 8596 O O . ARG B 1 401 ? -1.647 9.312 -12.531 1 92.5 401 ARG B O 1
ATOM 8603 N N . GLN B 1 402 ? -3.395 10.039 -13.719 1 93.12 402 GLN B N 1
ATOM 8604 C CA . GLN B 1 402 ? -3.248 11.414 -13.266 1 93.12 402 GLN B CA 1
ATOM 8605 C C . GLN B 1 402 ? -3.504 11.531 -11.766 1 93.12 402 GLN B C 1
ATOM 8607 O O . GLN B 1 402 ? -2.73 12.164 -11.039 1 93.12 402 GLN B O 1
ATOM 8612 N N . GLU B 1 403 ? -4.551 10.898 -11.359 1 94.19 403 GLU B N 1
ATOM 8613 C CA . GLU B 1 403 ? -4.922 10.93 -9.953 1 94.19 403 GLU B CA 1
ATOM 8614 C C . GLU B 1 403 ? -3.832 10.312 -9.078 1 94.19 403 GLU B C 1
ATOM 8616 O O . GLU B 1 403 ? -3.428 10.906 -8.078 1 94.19 403 GLU B O 1
ATOM 8621 N N . LEU B 1 404 ? -3.365 9.188 -9.492 1 93.38 404 LEU B N 1
ATOM 8622 C CA . LEU B 1 404 ? -2.371 8.469 -8.703 1 93.38 404 LEU B CA 1
ATOM 8623 C C . LEU B 1 404 ? -1.048 9.227 -8.672 1 93.38 404 LEU B C 1
ATOM 8625 O O . LEU B 1 404 ? -0.395 9.305 -7.629 1 93.38 404 LEU B O 1
ATOM 8629 N N . SER B 1 405 ? -0.623 9.703 -9.805 1 92.31 405 SER B N 1
ATOM 8630 C CA . SER B 1 405 ? 0.633 10.445 -9.875 1 92.31 405 SER B CA 1
ATOM 8631 C C . SER B 1 405 ? 0.619 11.641 -8.938 1 92.31 405 SER B C 1
ATOM 8633 O O . SER B 1 405 ? 1.586 11.883 -8.211 1 92.31 405 SER B O 1
ATOM 8635 N N . CYS B 1 406 ? -0.459 12.359 -8.922 1 93.75 406 CYS B N 1
ATOM 8636 C CA . CYS B 1 406 ? -0.591 13.531 -8.062 1 93.75 406 CYS B CA 1
ATOM 8637 C C . CYS B 1 406 ? -0.64 13.133 -6.594 1 93.75 406 CYS B C 1
ATOM 8639 O O . CYS B 1 406 ? 0.059 13.711 -5.762 1 93.75 406 CYS B O 1
ATOM 8641 N N . LEU B 1 407 ? -1.461 12.141 -6.273 1 93.5 407 LEU B N 1
ATOM 8642 C CA . LEU B 1 407 ? -1.597 11.688 -4.895 1 93.5 407 LEU B CA 1
ATOM 8643 C C . LEU B 1 407 ? -0.261 11.188 -4.355 1 93.5 407 LEU B C 1
ATOM 8645 O O . LEU B 1 407 ? 0.069 11.422 -3.189 1 93.5 407 LEU B O 1
ATOM 8649 N N . GLN B 1 408 ? 0.442 10.508 -5.148 1 90.19 408 GLN B N 1
ATOM 8650 C CA . GLN B 1 408 ? 1.742 9.977 -4.75 1 90.19 408 GLN B CA 1
ATOM 8651 C C . GLN B 1 408 ? 2.727 11.102 -4.453 1 90.19 408 GLN B C 1
ATOM 8653 O O . GLN B 1 408 ? 3.514 11.016 -3.508 1 90.19 408 GLN B O 1
ATOM 8658 N N . SER B 1 409 ? 2.668 12.164 -5.164 1 85.94 409 SER B N 1
ATOM 8659 C CA . SER B 1 409 ? 3.555 13.305 -4.969 1 85.94 409 SER B CA 1
ATOM 8660 C C . SER B 1 409 ? 3.203 14.07 -3.693 1 85.94 409 SER B C 1
ATOM 8662 O O . SER B 1 409 ? 4.047 14.766 -3.127 1 85.94 409 SER B O 1
ATOM 8664 N N . GLY B 1 410 ? 1.981 13.906 -3.266 1 87 410 GLY B N 1
ATOM 8665 C CA . GLY B 1 410 ? 1.521 14.648 -2.102 1 87 410 GLY B CA 1
ATOM 8666 C C . GLY B 1 410 ? 1.368 13.781 -0.867 1 87 410 GLY B C 1
ATOM 8667 O O . GLY B 1 410 ? 0.678 14.156 0.083 1 87 410 GLY B O 1
ATOM 8668 N N . ARG B 1 411 ? 1.97 12.656 -0.771 1 81.75 411 ARG B N 1
ATOM 8669 C CA . ARG B 1 411 ? 1.778 11.688 0.302 1 81.75 411 ARG B CA 1
ATOM 8670 C C . ARG B 1 411 ? 2.086 12.305 1.661 1 81.75 411 ARG B C 1
ATOM 8672 O O . ARG B 1 411 ? 1.363 12.078 2.633 1 81.75 411 ARG B O 1
ATOM 8679 N N . PRO B 1 412 ? 3.07 13.172 1.757 1 72.38 412 PRO B N 1
ATOM 8680 C CA . PRO B 1 412 ? 3.387 13.727 3.074 1 72.38 412 PRO B CA 1
ATOM 8681 C C . PRO B 1 412 ? 2.553 14.961 3.41 1 72.38 412 PRO B C 1
ATOM 8683 O O . PRO B 1 412 ? 2.662 15.5 4.516 1 72.38 412 PRO B O 1
ATOM 8686 N N . SER B 1 413 ? 1.695 15.367 2.496 1 80.62 413 SER B N 1
ATOM 8687 C CA . SER B 1 413 ? 0.943 16.594 2.68 1 80.62 413 SER B CA 1
ATOM 8688 C C . SER B 1 413 ? -0.201 16.406 3.672 1 80.62 413 SER B C 1
ATOM 8690 O O . SER B 1 413 ? -0.83 15.352 3.705 1 80.62 413 SER B O 1
ATOM 8692 N N . SER B 1 414 ? -0.426 17.453 4.438 1 79.75 414 SER B N 1
ATOM 8693 C CA . SER B 1 414 ? -1.577 17.453 5.332 1 79.75 414 SER B CA 1
ATOM 8694 C C . SER B 1 414 ? -2.748 18.234 4.734 1 79.75 414 SER B C 1
ATOM 8696 O O . SER B 1 414 ? -3.809 18.344 5.352 1 79.75 414 SER B O 1
ATOM 8698 N N . HIS B 1 415 ? -2.566 18.797 3.572 1 89.06 415 HIS B N 1
ATOM 8699 C CA . HIS B 1 415 ? -3.617 19.594 2.939 1 89.06 415 HIS B CA 1
ATOM 8700 C C . HIS B 1 415 ? -4.285 18.812 1.813 1 89.06 415 HIS B C 1
ATOM 8702 O O . HIS B 1 415 ? -5.41 19.125 1.413 1 89.06 415 HIS B O 1
ATOM 8708 N N . LEU B 1 416 ? -3.547 17.875 1.314 1 92.56 416 LEU B N 1
ATOM 8709 C CA . LEU B 1 416 ? -4.066 17.047 0.226 1 92.56 416 LEU B CA 1
ATOM 8710 C C . LEU B 1 416 ? -4.602 15.727 0.753 1 92.56 416 LEU B C 1
ATOM 8712 O O . LEU B 1 416 ? -4.203 15.273 1.831 1 92.56 416 LEU B O 1
ATOM 8716 N N . LEU B 1 417 ? -5.527 15.188 0.022 1 94.69 417 LEU B N 1
ATOM 8717 C CA . LEU B 1 417 ? -6.094 13.898 0.397 1 94.69 417 LEU B CA 1
ATOM 8718 C C . LEU B 1 417 ? -5.016 12.82 0.435 1 94.69 417 LEU B C 1
ATOM 8720 O O . LEU B 1 417 ? -4.164 12.758 -0.455 1 94.69 417 LEU B O 1
ATOM 8724 N N . THR B 1 418 ? -5.016 12.008 1.486 1 91.75 418 THR B N 1
ATOM 8725 C CA . THR B 1 418 ? -3.955 11.031 1.722 1 91.75 418 THR B CA 1
ATOM 8726 C C . THR B 1 418 ? -4.203 9.758 0.919 1 91.75 418 THR B C 1
ATOM 8728 O O . THR B 1 418 ? -5.309 9.211 0.939 1 91.75 418 THR B O 1
ATOM 8731 N N . LEU B 1 419 ? -3.215 9.289 0.24 1 93.38 419 LEU B N 1
ATOM 8732 C CA . LEU B 1 419 ? -3.264 8.023 -0.48 1 93.38 419 LEU B CA 1
ATOM 8733 C C . LEU B 1 419 ? -2.855 6.863 0.427 1 93.38 419 LEU B C 1
ATOM 8735 O O . LEU B 1 419 ? -1.798 6.906 1.058 1 93.38 419 LEU B O 1
ATOM 8739 N N . TYR B 1 420 ? -3.637 5.836 0.555 1 92.19 420 TYR B N 1
ATOM 8740 C CA . TYR B 1 420 ? -3.303 4.641 1.318 1 92.19 420 TYR B CA 1
ATOM 8741 C C . TYR B 1 420 ? -2.625 3.6 0.433 1 92.19 420 TYR B C 1
ATOM 8743 O O . TYR B 1 420 ? -1.68 2.934 0.861 1 92.19 420 TYR B O 1
ATOM 8751 N N . GLY B 1 421 ? -3.176 3.486 -0.766 1 91.31 421 GLY B N 1
ATOM 8752 C CA . GLY B 1 421 ? -2.613 2.518 -1.694 1 91.31 421 GLY B CA 1
ATOM 8753 C C . GLY B 1 421 ? -3.498 2.264 -2.898 1 91.31 421 GLY B C 1
ATOM 8754 O O . GLY B 1 421 ? -4.52 2.93 -3.078 1 91.31 421 GLY B O 1
ATOM 8755 N N . CYS B 1 422 ? -3.006 1.375 -3.764 1 93.25 422 CYS B N 1
ATOM 8756 C CA . CYS B 1 422 ? -3.732 1.022 -4.977 1 93.25 422 CYS B CA 1
ATOM 8757 C C . CYS B 1 422 ? -3.678 -0.479 -5.23 1 93.25 422 CYS B C 1
ATOM 8759 O O . CYS B 1 422 ? -2.652 -1.118 -4.984 1 93.25 422 CYS B O 1
ATOM 8761 N N . GLU B 1 423 ? -4.812 -1.061 -5.566 1 94.38 423 GLU B N 1
ATOM 8762 C CA . GLU B 1 423 ? -4.895 -2.469 -5.945 1 94.38 423 GLU B CA 1
ATOM 8763 C C . GLU B 1 423 ? -5.445 -2.627 -7.359 1 94.38 423 GLU B C 1
ATOM 8765 O O . GLU B 1 423 ? -6.117 -1.729 -7.875 1 94.38 423 GLU B O 1
ATOM 8770 N N . SER B 1 424 ? -5.062 -3.674 -7.992 1 89.56 424 SER B N 1
ATOM 8771 C CA . SER B 1 424 ? -5.586 -4.016 -9.312 1 89.56 424 SER B CA 1
ATOM 8772 C C . SER B 1 424 ? -6.18 -5.422 -9.32 1 89.56 424 SER B C 1
ATOM 8774 O O . SER B 1 424 ? -5.637 -6.336 -8.695 1 89.56 424 SER B O 1
ATOM 8776 N N . HIS B 1 425 ? -7.312 -5.535 -9.938 1 88.12 425 HIS B N 1
ATOM 8777 C CA . HIS B 1 425 ? -7.98 -6.828 -10.016 1 88.12 425 HIS B CA 1
ATOM 8778 C C . HIS B 1 425 ? -8.922 -6.887 -11.211 1 88.12 425 HIS B C 1
ATOM 8780 O O . HIS B 1 425 ? -9.789 -6.023 -11.367 1 88.12 425 HIS B O 1
ATOM 8786 N N . ARG B 1 426 ? -8.789 -7.879 -12.047 1 81.44 426 ARG B N 1
ATOM 8787 C CA . ARG B 1 426 ? -9.68 -8.195 -13.164 1 81.44 426 ARG B CA 1
ATOM 8788 C C . ARG B 1 426 ? -9.938 -6.961 -14.023 1 81.44 426 ARG B C 1
ATOM 8790 O O . ARG B 1 426 ? -11.086 -6.621 -14.297 1 81.44 426 ARG B O 1
ATOM 8797 N N . GLY B 1 427 ? -8.938 -6.238 -14.344 1 81.38 427 GLY B N 1
ATOM 8798 C CA . GLY B 1 427 ? -9.031 -5.133 -15.281 1 81.38 427 GLY B CA 1
ATOM 8799 C C . GLY B 1 427 ? -9.461 -3.832 -14.641 1 81.38 427 GLY B C 1
ATOM 8800 O O . GLY B 1 427 ? -9.781 -2.863 -15.328 1 81.38 427 GLY B O 1
ATOM 8801 N N . ARG B 1 428 ? -9.5 -3.85 -13.383 1 90.62 428 ARG B N 1
ATOM 8802 C CA . ARG B 1 428 ? -9.883 -2.643 -12.656 1 90.62 428 ARG B CA 1
ATOM 8803 C C . ARG B 1 428 ? -8.781 -2.205 -11.703 1 90.62 428 ARG B C 1
ATOM 8805 O O . ARG B 1 428 ? -8.016 -3.035 -11.203 1 90.62 428 ARG B O 1
ATOM 8812 N N . GLN B 1 429 ? -8.781 -0.931 -11.578 1 92.62 429 GLN B N 1
ATOM 8813 C CA . GLN B 1 429 ? -7.852 -0.332 -10.625 1 92.62 429 GLN B CA 1
ATOM 8814 C C . GLN B 1 429 ? -8.594 0.336 -9.477 1 92.62 429 GLN B C 1
ATOM 8816 O O . GLN B 1 429 ? -9.547 1.087 -9.695 1 92.62 429 GLN B O 1
ATOM 8821 N N . TYR B 1 430 ? -8.203 0.018 -8.25 1 96.06 430 TYR B N 1
ATOM 8822 C CA . TYR B 1 430 ? -8.828 0.53 -7.031 1 96.06 430 TYR B CA 1
ATOM 8823 C C . TYR B 1 430 ? -7.883 1.479 -6.301 1 96.06 430 TYR B C 1
ATOM 8825 O O . TYR B 1 430 ? -6.902 1.043 -5.695 1 96.06 430 TYR B O 1
ATOM 8833 N N . VAL B 1 431 ? -8.188 2.744 -6.387 1 96.38 431 VAL B N 1
ATOM 8834 C CA . VAL B 1 431 ? -7.375 3.744 -5.695 1 96.38 431 VAL B CA 1
ATOM 8835 C C . VAL B 1 431 ? -7.961 4.016 -4.309 1 96.38 431 VAL B C 1
ATOM 8837 O O . VAL B 1 431 ? -9.055 4.559 -4.188 1 96.38 431 VAL B O 1
ATOM 8840 N N . CYS B 1 432 ? -7.211 3.66 -3.25 1 96.44 432 CYS B N 1
ATOM 8841 C CA . CYS B 1 432 ? -7.68 3.785 -1.874 1 96.44 432 CYS B CA 1
ATOM 8842 C C . CYS B 1 432 ? -7.152 5.062 -1.234 1 96.44 432 CYS B C 1
ATOM 8844 O O . CYS B 1 432 ? -5.941 5.238 -1.084 1 96.44 432 CYS B O 1
ATOM 8846 N N . VAL B 1 433 ? -8.039 5.93 -0.848 1 96.38 433 VAL B N 1
ATOM 8847 C CA . VAL B 1 433 ? -7.664 7.199 -0.234 1 96.38 433 VAL B CA 1
ATOM 8848 C C . VAL B 1 433 ? -8.352 7.34 1.123 1 96.38 433 VAL B C 1
ATOM 8850 O O . VAL B 1 433 ? -9.227 6.539 1.472 1 96.38 433 VAL B O 1
ATOM 8853 N N . ALA B 1 434 ? -7.922 8.336 1.904 1 94.69 434 ALA B N 1
ATOM 8854 C CA . ALA B 1 434 ? -8.5 8.586 3.223 1 94.69 434 ALA B CA 1
ATOM 8855 C C . ALA B 1 434 ? -9.992 8.867 3.123 1 94.69 434 ALA B C 1
ATOM 8857 O O . ALA B 1 434 ? -10.445 9.57 2.211 1 94.69 434 ALA B O 1
ATOM 8858 N N . LEU B 1 435 ? -10.758 8.258 4.035 1 96.38 435 LEU B N 1
ATOM 8859 C CA . LEU B 1 435 ? -12.203 8.484 4.078 1 96.38 435 LEU B CA 1
ATOM 8860 C C . LEU B 1 435 ? -12.523 9.789 4.801 1 96.38 435 LEU B C 1
ATOM 8862 O O . LEU B 1 435 ? -12.031 10.031 5.906 1 96.38 435 LEU B O 1
ATOM 8866 N N . CYS B 1 436 ? -13.289 10.68 4.16 1 95.5 436 CYS B N 1
ATOM 8867 C CA . CYS B 1 436 ? -13.734 11.93 4.754 1 95.5 436 CYS B CA 1
ATOM 8868 C C . CYS B 1 436 ? -15.234 11.914 5 1 95.5 436 CYS B C 1
ATOM 8870 O O . CYS B 1 436 ? -15.938 11.023 4.512 1 95.5 436 CYS B O 1
ATOM 8872 N N . GLU B 1 437 ? -15.727 12.867 5.781 1 94.56 437 GLU B N 1
ATOM 8873 C CA . GLU B 1 437 ? -17.109 12.875 6.234 1 94.56 437 GLU B CA 1
ATOM 8874 C C . GLU B 1 437 ? -18 13.664 5.277 1 94.56 437 GLU B C 1
ATOM 8876 O O . GLU B 1 437 ? -19.109 13.227 4.945 1 94.56 437 GLU B O 1
ATOM 8881 N N . TRP B 1 438 ? -17.453 14.812 4.848 1 93.94 438 TRP B N 1
ATOM 8882 C CA . TRP B 1 438 ? -18.312 15.727 4.094 1 93.94 438 TRP B CA 1
ATOM 8883 C C . TRP B 1 438 ? -17.516 16.453 3.016 1 93.94 438 TRP B C 1
ATOM 8885 O O . TRP B 1 438 ? -16.297 16.547 3.094 1 93.94 438 TRP B O 1
ATOM 8895 N N . THR B 1 439 ? -18.234 16.891 2.018 1 93.75 439 THR B N 1
ATOM 8896 C CA . THR B 1 439 ? -17.688 17.875 1.085 1 93.75 439 THR B CA 1
ATOM 8897 C C . THR B 1 439 ? -17.875 19.297 1.618 1 93.75 439 THR B C 1
ATOM 8899 O O . THR B 1 439 ? -18.672 19.516 2.529 1 93.75 439 THR B O 1
ATOM 8902 N N . LEU B 1 440 ? -17.109 20.188 1.087 1 92.88 440 LEU B N 1
ATOM 8903 C CA . LEU B 1 440 ? -17.297 21.594 1.474 1 92.88 440 LEU B CA 1
ATOM 8904 C C . LEU B 1 440 ? -18.719 22.047 1.183 1 92.88 440 LEU B C 1
ATOM 8906 O O . LEU B 1 440 ? -19.297 22.844 1.939 1 92.88 440 LEU B O 1
ATOM 8910 N N . GLU B 1 441 ? -19.297 21.578 0.138 1 91.06 441 GLU B N 1
ATOM 8911 C CA . GLU B 1 441 ? -20.672 21.922 -0.241 1 91.06 441 GLU B CA 1
ATOM 8912 C C . GLU B 1 441 ? -21.656 21.484 0.832 1 91.06 441 GLU B C 1
ATOM 8914 O O . GLU B 1 441 ? -22.641 22.203 1.104 1 91.06 441 GLU B O 1
ATOM 8919 N N . GLU B 1 442 ? -21.359 20.438 1.464 1 88.81 442 GLU B N 1
ATOM 8920 C CA . GLU B 1 442 ? -22.25 19.906 2.488 1 88.81 442 GLU B CA 1
ATOM 8921 C C . GLU B 1 442 ? -21.969 20.531 3.85 1 88.81 442 GLU B C 1
ATOM 8923 O O . GLU B 1 442 ? -22.859 20.594 4.703 1 88.81 442 GLU B O 1
ATOM 8928 N N . TYR B 1 443 ? -20.719 20.953 4.07 1 82.06 443 TYR B N 1
ATOM 8929 C CA . TYR B 1 443 ? -20.234 21.344 5.391 1 82.06 443 TYR B CA 1
ATOM 8930 C C . TYR B 1 443 ? -20.281 22.859 5.559 1 82.06 443 TYR B C 1
ATOM 8932 O O . TYR B 1 443 ? -20.281 23.359 6.684 1 82.06 443 TYR B O 1
ATOM 8940 N N . LEU B 1 444 ? -20.422 23.672 4.645 1 68.5 444 LEU B N 1
ATOM 8941 C CA . LEU B 1 444 ? -20.016 25.062 4.566 1 68.5 444 LEU B CA 1
ATOM 8942 C C . LEU B 1 444 ? -20.656 25.875 5.688 1 68.5 444 LEU B C 1
ATOM 8944 O O . LEU B 1 444 ? -21.875 26.125 5.668 1 68.5 444 LEU B O 1
ATOM 8948 N N . HIS B 1 445 ? -19.719 26.031 6.773 1 66.06 445 HIS B N 1
ATOM 8949 C CA . HIS B 1 445 ? -20.109 26.969 7.816 1 66.06 445 HIS B CA 1
ATOM 8950 C C . HIS B 1 445 ? -18.922 27.797 8.281 1 66.06 445 HIS B C 1
ATOM 8952 O O . HIS B 1 445 ? -19 28.516 9.281 1 66.06 445 HIS B O 1
ATOM 8958 N N . GLU B 1 446 ? -17.797 27.656 7.523 1 67.25 446 GLU B N 1
ATOM 8959 C CA . GLU B 1 446 ? -16.641 28.312 8.117 1 67.25 446 GLU B CA 1
ATOM 8960 C C . GLU B 1 446 ? -15.75 28.938 7.043 1 67.25 446 GLU B C 1
ATOM 8962 O O . GLU B 1 446 ? -15.43 28.281 6.047 1 67.25 446 GLU B O 1
ATOM 8967 N N . HIS B 1 447 ? -15.406 30.141 7.23 1 76.19 447 HIS B N 1
ATOM 8968 C CA . HIS B 1 447 ? -14.547 30.859 6.289 1 76.19 447 HIS B CA 1
ATOM 8969 C C . HIS B 1 447 ? -13.094 30.422 6.426 1 76.19 447 HIS B C 1
ATOM 8971 O O . HIS B 1 447 ? -12.273 30.688 5.539 1 76.19 447 HIS B O 1
ATOM 8977 N N . ARG B 1 448 ? -12.805 29.797 7.445 1 76.12 448 ARG B N 1
ATOM 8978 C CA . ARG B 1 448 ? -11.438 29.359 7.723 1 76.12 448 ARG B CA 1
ATOM 8979 C C . ARG B 1 448 ? -10.93 28.422 6.641 1 76.12 448 ARG B C 1
ATOM 8981 O O . ARG B 1 448 ? -9.719 28.25 6.48 1 76.12 448 ARG B O 1
ATOM 8988 N N . VAL B 1 449 ? -11.805 27.922 5.863 1 87.62 449 VAL B N 1
ATOM 8989 C CA . VAL B 1 449 ? -11.453 26.938 4.844 1 87.62 449 VAL B CA 1
ATOM 8990 C C . VAL B 1 449 ? -10.602 27.609 3.764 1 87.62 449 VAL B C 1
ATOM 8992 O O . VAL B 1 449 ? -9.758 26.953 3.145 1 87.62 449 VAL B O 1
ATOM 8995 N N . LEU B 1 450 ? -10.758 28.891 3.604 1 91.38 450 LEU B N 1
ATOM 8996 C CA . LEU B 1 450 ? -10.117 29.562 2.479 1 91.38 450 LEU B CA 1
ATOM 8997 C C . LEU B 1 450 ? -8.602 29.578 2.648 1 91.38 450 LEU B C 1
ATOM 8999 O O . LEU B 1 450 ? -7.859 29.359 1.686 1 91.38 450 LEU B O 1
ATOM 9003 N N . ALA B 1 451 ? -8.141 29.875 3.852 1 90.06 451 ALA B N 1
ATOM 9004 C CA . ALA B 1 451 ? -6.699 29.859 4.086 1 90.06 451 ALA B CA 1
ATOM 9005 C C . ALA B 1 451 ? -6.102 28.484 3.803 1 90.06 451 ALA B C 1
ATOM 9007 O O . ALA B 1 451 ? -5.051 28.375 3.162 1 90.06 451 ALA B O 1
ATOM 9008 N N . THR B 1 452 ? -6.773 27.484 4.293 1 89.12 452 THR B N 1
ATOM 9009 C CA . THR B 1 452 ? -6.32 26.125 4.078 1 89.12 452 THR B CA 1
ATOM 9010 C C . THR B 1 452 ? -6.332 25.766 2.59 1 89.12 452 THR B C 1
ATOM 9012 O O . THR B 1 452 ? -5.441 25.078 2.102 1 89.12 452 THR B O 1
ATOM 9015 N N . LEU B 1 453 ? -7.34 26.25 1.966 1 94.06 453 LEU B N 1
ATOM 9016 C CA . LEU B 1 453 ? -7.465 25.984 0.539 1 94.06 453 LEU B CA 1
ATOM 9017 C C . LEU B 1 453 ? -6.336 26.641 -0.242 1 94.06 453 LEU B C 1
ATOM 9019 O O . LEU B 1 453 ? -5.75 26.031 -1.139 1 94.06 453 LEU B O 1
ATOM 9023 N N . LEU B 1 454 ? -6.051 27.906 0.062 1 94.62 454 LEU B N 1
ATOM 9024 C CA . LEU B 1 454 ? -4.945 28.594 -0.592 1 94.62 454 LEU B CA 1
ATOM 9025 C C . LEU B 1 454 ? -3.625 27.875 -0.341 1 94.62 454 LEU B C 1
ATOM 9027 O O . LEU B 1 454 ? -2.826 27.688 -1.263 1 94.62 454 LEU B O 1
ATOM 9031 N N . ALA B 1 455 ? -3.445 27.453 0.865 1 91.44 455 ALA B N 1
ATOM 9032 C CA . ALA B 1 455 ? -2.23 26.734 1.221 1 91.44 455 ALA B CA 1
ATOM 9033 C C . ALA B 1 455 ? -2.141 25.406 0.459 1 91.44 455 ALA B C 1
ATOM 9035 O O . ALA B 1 455 ? -1.062 25.016 0.011 1 91.44 455 ALA B O 1
ATOM 9036 N N . ALA B 1 456 ? -3.207 24.719 0.345 1 94.06 456 ALA B N 1
ATOM 9037 C CA . ALA B 1 456 ? -3.25 23.422 -0.344 1 94.06 456 ALA B CA 1
ATOM 9038 C C . ALA B 1 456 ? -2.895 23.594 -1.82 1 94.06 456 ALA B C 1
ATOM 9040 O O . ALA B 1 456 ? -2.1 22.812 -2.359 1 94.06 456 ALA B O 1
ATOM 9041 N N . VAL B 1 457 ? -3.516 24.547 -2.461 1 96 457 VAL B N 1
ATOM 9042 C CA . VAL B 1 457 ? -3.273 24.766 -3.885 1 96 457 VAL B CA 1
ATOM 9043 C C . VAL B 1 457 ? -1.838 25.234 -4.098 1 96 457 VAL B C 1
ATOM 9045 O O . VAL B 1 457 ? -1.202 24.875 -5.094 1 96 457 VAL B O 1
ATOM 9048 N N . ARG B 1 458 ? -1.375 26.062 -3.164 1 93.25 458 ARG B N 1
ATOM 9049 C CA . ARG B 1 458 ? 0.021 26.484 -3.227 1 93.25 458 ARG B CA 1
ATOM 9050 C C . ARG B 1 458 ? 0.957 25.281 -3.197 1 93.25 458 ARG B C 1
ATOM 9052 O O . ARG B 1 458 ? 1.882 25.188 -4.008 1 93.25 458 ARG B O 1
ATOM 9059 N N . GLU B 1 459 ? 0.699 24.469 -2.256 1 90.44 459 GLU B N 1
ATOM 9060 C CA . GLU B 1 459 ? 1.509 23.25 -2.135 1 90.44 459 GLU B CA 1
ATOM 9061 C C . GLU B 1 459 ? 1.431 22.406 -3.4 1 90.44 459 GLU B C 1
ATOM 9063 O O . GLU B 1 459 ? 2.439 21.859 -3.854 1 90.44 459 GLU B O 1
ATOM 9068 N N . LEU B 1 460 ? 0.292 22.234 -3.918 1 93.44 460 LEU B N 1
ATOM 9069 C CA . LEU B 1 460 ? 0.078 21.453 -5.133 1 93.44 460 LEU B CA 1
ATOM 9070 C C . LEU B 1 460 ? 0.89 22.016 -6.293 1 93.44 460 LEU B C 1
ATOM 9072 O O . LEU B 1 460 ? 1.546 21.266 -7.02 1 93.44 460 LEU B O 1
ATOM 9076 N N . HIS B 1 461 ? 0.85 23.375 -6.449 1 92.06 461 HIS B N 1
ATOM 9077 C CA . HIS B 1 461 ? 1.522 24.031 -7.559 1 92.06 461 HIS B CA 1
ATOM 9078 C C . HIS B 1 461 ? 3.035 24.031 -7.367 1 92.06 461 HIS B C 1
ATOM 9080 O O . HIS B 1 461 ? 3.779 23.688 -8.289 1 92.06 461 HIS B O 1
ATOM 9086 N N . MET B 1 462 ? 3.402 24.344 -6.172 1 86.81 462 MET B N 1
ATOM 9087 C CA . MET B 1 462 ? 4.805 24.688 -5.969 1 86.81 462 MET B CA 1
ATOM 9088 C C . MET B 1 462 ? 5.598 23.469 -5.488 1 86.81 462 MET B C 1
ATOM 9090 O O . MET B 1 462 ? 6.789 23.344 -5.785 1 86.81 462 MET B O 1
ATOM 9094 N N . CYS B 1 463 ? 4.988 22.672 -4.711 1 83.94 463 CYS B N 1
ATOM 9095 C CA . CYS B 1 463 ? 5.727 21.562 -4.113 1 83.94 463 CYS B CA 1
ATOM 9096 C C . CYS B 1 463 ? 5.504 20.266 -4.898 1 83.94 463 CYS B C 1
ATOM 9098 O O . CYS B 1 463 ? 6.453 19.531 -5.172 1 83.94 463 CYS B O 1
ATOM 9100 N N . CYS B 1 464 ? 4.371 20 -5.262 1 87.56 464 CYS B N 1
ATOM 9101 C CA . CYS B 1 464 ? 4.059 18.75 -5.949 1 87.56 464 CYS B CA 1
ATOM 9102 C C . CYS B 1 464 ? 4.238 18.906 -7.453 1 87.56 464 CYS B C 1
ATOM 9104 O O . CYS B 1 464 ? 4.434 17.906 -8.164 1 87.56 464 CYS B O 1
ATOM 9106 N N . GLY B 1 465 ? 4.059 20.156 -7.961 1 89.19 465 GLY B N 1
ATOM 9107 C CA . GLY B 1 465 ? 4.242 20.422 -9.383 1 89.19 465 GLY B CA 1
ATOM 9108 C C . GLY B 1 465 ? 3.047 20.016 -10.219 1 89.19 465 GLY B C 1
ATOM 9109 O O . GLY B 1 465 ? 3.203 19.484 -11.32 1 89.19 465 GLY B O 1
ATOM 9110 N N . TYR B 1 466 ? 1.839 20.188 -9.672 1 94 466 TYR B N 1
ATOM 9111 C CA . TYR B 1 466 ? 0.621 19.844 -10.398 1 94 466 TYR B CA 1
ATOM 9112 C C . TYR B 1 466 ? -0.375 21 -10.367 1 94 466 TYR B C 1
ATOM 9114 O O . TYR B 1 466 ? -0.359 21.812 -9.445 1 94 466 TYR B O 1
ATOM 9122 N N . ALA B 1 467 ? -1.135 21.125 -11.352 1 96.06 467 ALA B N 1
ATOM 9123 C CA . ALA B 1 467 ? -2.373 21.906 -11.32 1 96.06 467 ALA B CA 1
ATOM 9124 C C . ALA B 1 467 ? -3.578 21 -11.078 1 96.06 467 ALA B C 1
ATOM 9126 O O . ALA B 1 467 ? -3.625 19.859 -11.57 1 96.06 467 ALA B O 1
ATOM 9127 N N . HIS B 1 468 ? -4.504 21.422 -10.359 1 96.38 468 HIS B N 1
ATOM 9128 C CA . HIS B 1 468 ? -5.633 20.578 -9.969 1 96.38 468 HIS B CA 1
ATOM 9129 C C . HIS B 1 468 ? -6.562 20.328 -11.156 1 96.38 468 HIS B C 1
ATOM 9131 O O . HIS B 1 468 ? -6.969 19.188 -11.398 1 96.38 468 HIS B O 1
ATOM 9137 N N . GLY B 1 469 ? -7.004 21.422 -11.852 1 95 469 GLY B N 1
ATOM 9138 C CA . GLY B 1 469 ? -7.797 21.328 -13.062 1 95 469 GLY B CA 1
ATOM 9139 C C . GLY B 1 469 ? -9.289 21.281 -12.797 1 95 469 GLY B C 1
ATOM 9140 O O . GLY B 1 469 ? -10.102 21.484 -13.711 1 95 469 GLY B O 1
ATOM 9141 N N . ASP B 1 470 ? -9.734 21.078 -11.531 1 95.81 470 ASP B N 1
ATOM 9142 C CA . ASP B 1 470 ? -11.164 21 -11.242 1 95.81 470 ASP B CA 1
ATOM 9143 C C . ASP B 1 470 ? -11.453 21.422 -9.805 1 95.81 470 ASP B C 1
ATOM 9145 O O . ASP B 1 470 ? -12.102 20.703 -9.055 1 95.81 470 ASP B O 1
ATOM 9149 N N . LEU B 1 471 ? -10.977 22.594 -9.422 1 96.88 471 LEU B N 1
ATOM 9150 C CA . LEU B 1 471 ? -11.258 23.125 -8.086 1 96.88 471 LEU B CA 1
ATOM 9151 C C . LEU B 1 471 ? -12.727 23.5 -7.949 1 96.88 471 LEU B C 1
ATOM 9153 O O . LEU B 1 471 ? -13.219 24.375 -8.672 1 96.88 471 LEU B O 1
ATOM 9157 N N . GLN B 1 472 ? -13.438 22.906 -7.078 1 96 472 GLN B N 1
ATOM 9158 C CA . GLN B 1 472 ? -14.844 23.141 -6.773 1 96 472 GLN B CA 1
ATOM 9159 C C . GLN B 1 472 ? -15.203 22.625 -5.383 1 96 472 GLN B C 1
ATOM 9161 O O . GLN B 1 472 ? -14.469 21.828 -4.809 1 96 472 GLN B O 1
ATOM 9166 N N . PRO B 1 473 ? -16.25 23.078 -4.801 1 94.88 473 PRO B N 1
ATOM 9167 C CA . PRO B 1 473 ? -16.578 22.75 -3.412 1 94.88 473 PRO B CA 1
ATOM 9168 C C . PRO B 1 473 ? -16.703 21.25 -3.174 1 94.88 473 PRO B C 1
ATOM 9170 O O . PRO B 1 473 ? -16.344 20.766 -2.102 1 94.88 473 PRO B O 1
ATOM 9173 N N . GLN B 1 474 ? -17.094 20.484 -4.172 1 94.12 474 GLN B N 1
ATOM 9174 C CA . GLN B 1 474 ? -17.297 19.047 -4.027 1 94.12 474 GLN B CA 1
ATOM 9175 C C . GLN B 1 474 ? -15.961 18.312 -3.891 1 94.12 474 GLN B C 1
ATOM 9177 O O . GLN B 1 474 ? -15.914 17.188 -3.414 1 94.12 474 GLN B O 1
ATOM 9182 N N . ASN B 1 475 ? -14.891 19 -4.305 1 95.75 475 ASN B N 1
ATOM 9183 C CA . ASN B 1 475 ? -13.57 18.375 -4.297 1 95.75 475 ASN B CA 1
ATOM 9184 C C . ASN B 1 475 ? -12.734 18.828 -3.107 1 95.75 475 ASN B C 1
ATOM 9186 O O . ASN B 1 475 ? -11.531 18.594 -3.061 1 95.75 475 ASN B O 1
ATOM 9190 N N . ILE B 1 476 ? -13.352 19.562 -2.211 1 96.12 476 ILE B N 1
ATOM 9191 C CA . ILE B 1 476 ? -12.789 19.938 -0.915 1 96.12 476 ILE B CA 1
ATOM 9192 C C . ILE B 1 476 ? -13.523 19.188 0.195 1 96.12 476 ILE B C 1
ATOM 9194 O O . ILE B 1 476 ? -14.734 19.344 0.372 1 96.12 476 ILE B O 1
ATOM 9198 N N . LEU B 1 477 ? -12.742 18.391 0.881 1 95.44 477 LEU B N 1
ATOM 9199 C CA . LEU B 1 477 ? -13.367 17.453 1.814 1 95.44 477 LEU B CA 1
ATOM 9200 C C . LEU B 1 477 ? -13.031 17.828 3.256 1 95.44 477 LEU B C 1
ATOM 9202 O O . LEU B 1 477 ? -12.055 18.531 3.506 1 95.44 477 LEU B O 1
ATOM 9206 N N . VAL B 1 478 ? -13.883 17.375 4.129 1 92.38 478 VAL B N 1
ATOM 9207 C CA . VAL B 1 478 ? -13.672 17.531 5.562 1 92.38 478 VAL B CA 1
ATOM 9208 C C . VAL B 1 478 ? -13.516 16.156 6.219 1 92.38 478 VAL B C 1
ATOM 9210 O O . VAL B 1 478 ? -14.391 15.297 6.082 1 92.38 478 VAL B O 1
ATOM 9213 N N . ASP B 1 479 ? -12.461 15.922 6.828 1 89.19 479 ASP B N 1
ATOM 9214 C CA . ASP B 1 479 ? -12.219 14.617 7.426 1 89.19 479 ASP B CA 1
ATOM 9215 C C . ASP B 1 479 ? -12.891 14.5 8.797 1 89.19 479 ASP B C 1
ATOM 9217 O O . ASP B 1 479 ? -13.672 15.375 9.18 1 89.19 479 ASP B O 1
ATOM 9221 N N . THR B 1 480 ? -12.711 13.414 9.484 1 83.31 480 THR B N 1
ATOM 9222 C CA . THR B 1 480 ? -13.375 13.094 10.742 1 83.31 480 THR B CA 1
ATOM 9223 C C . THR B 1 480 ? -12.953 14.07 11.844 1 83.31 480 THR B C 1
ATOM 9225 O O . THR B 1 480 ? -13.664 14.25 12.828 1 83.31 480 THR B O 1
ATOM 9228 N N . ARG B 1 481 ? -11.805 14.711 11.664 1 76.69 481 ARG B N 1
ATOM 9229 C CA . ARG B 1 481 ? -11.289 15.633 12.672 1 76.69 481 ARG B CA 1
ATOM 9230 C C . ARG B 1 481 ? -11.648 17.078 12.328 1 76.69 481 ARG B C 1
ATOM 9232 O O . ARG B 1 481 ? -11.258 18 13.039 1 76.69 481 ARG B O 1
ATOM 9239 N N . GLY B 1 482 ? -12.266 17.266 11.219 1 81.62 482 GLY B N 1
ATOM 9240 C CA . GLY B 1 482 ? -12.711 18.578 10.82 1 81.62 482 GLY B CA 1
ATOM 9241 C C . GLY B 1 482 ? -11.695 19.312 9.961 1 81.62 482 GLY B C 1
ATOM 9242 O O . GLY B 1 482 ? -11.852 20.5 9.688 1 81.62 482 GLY B O 1
ATOM 9243 N N . ASN B 1 483 ? -10.641 18.672 9.609 1 85.25 483 ASN B N 1
ATOM 9244 C CA . ASN B 1 483 ? -9.648 19.297 8.742 1 85.25 483 ASN B CA 1
ATOM 9245 C C . ASN B 1 483 ? -10.062 19.234 7.277 1 85.25 483 ASN B C 1
ATOM 9247 O O . ASN B 1 483 ? -10.695 18.266 6.848 1 85.25 483 ASN B O 1
ATOM 9251 N N . PHE B 1 484 ? -9.68 20.234 6.578 1 90.31 484 PHE B N 1
ATOM 9252 C CA . PHE B 1 484 ? -10.008 20.297 5.156 1 90.31 484 PHE B CA 1
ATOM 9253 C C . PHE B 1 484 ? -8.914 19.641 4.324 1 90.31 484 PHE B C 1
ATOM 9255 O O . PHE B 1 484 ? -7.723 19.797 4.617 1 90.31 484 PHE B O 1
ATOM 9262 N N . ARG B 1 485 ? -9.328 18.891 3.35 1 94.19 485 ARG B N 1
ATOM 9263 C CA . ARG B 1 485 ? -8.414 18.219 2.424 1 94.19 485 ARG B CA 1
ATOM 9264 C C . ARG B 1 485 ? -8.836 18.469 0.977 1 94.19 485 ARG B C 1
ATOM 9266 O O . ARG B 1 485 ? -10.016 18.391 0.646 1 94.19 485 ARG B O 1
ATOM 9273 N N . LEU B 1 486 ? -7.867 18.844 0.176 1 96.5 486 LEU B N 1
ATOM 9274 C CA . LEU B 1 486 ? -8.125 18.938 -1.256 1 96.5 486 LEU B CA 1
ATOM 9275 C C . LEU B 1 486 ? -8.109 17.562 -1.914 1 96.5 486 LEU B C 1
ATOM 9277 O O . LEU B 1 486 ? -7.215 16.75 -1.646 1 96.5 486 LEU B O 1
ATOM 9281 N N . ALA B 1 487 ? -9.133 17.266 -2.723 1 96.31 487 ALA B N 1
ATOM 9282 C CA . ALA B 1 487 ? -9.273 15.922 -3.279 1 96.31 487 ALA B CA 1
ATOM 9283 C C . ALA B 1 487 ? -9.609 15.969 -4.766 1 96.31 487 ALA B C 1
ATOM 9285 O O . ALA B 1 487 ? -9.68 17.047 -5.355 1 96.31 487 ALA B O 1
ATOM 9286 N N . ASP B 1 488 ? -9.727 14.773 -5.402 1 95.38 488 ASP B N 1
ATOM 9287 C CA . ASP B 1 488 ? -10.133 14.523 -6.785 1 95.38 488 ASP B CA 1
ATOM 9288 C C . ASP B 1 488 ? -9.102 15.094 -7.766 1 95.38 488 ASP B C 1
ATOM 9290 O O . ASP B 1 488 ? -9.336 16.141 -8.383 1 95.38 488 ASP B O 1
ATOM 9294 N N . PHE B 1 489 ? -8.078 14.422 -8.039 1 96.44 489 PHE B N 1
ATOM 9295 C CA . PHE B 1 489 ? -6.98 14.859 -8.891 1 96.44 489 PHE B CA 1
ATOM 9296 C C . PHE B 1 489 ? -7.027 14.156 -10.242 1 96.44 489 PHE B C 1
ATOM 9298 O O . PHE B 1 489 ? -5.996 13.984 -10.891 1 96.44 489 PHE B O 1
ATOM 9305 N N . ASP B 1 490 ? -8.172 13.625 -10.625 1 94.12 490 ASP B N 1
ATOM 9306 C CA . ASP B 1 490 ? -8.273 12.828 -11.844 1 94.12 490 ASP B CA 1
ATOM 9307 C C . ASP B 1 490 ? -8.125 13.703 -13.086 1 94.12 490 ASP B C 1
ATOM 9309 O O . ASP B 1 490 ? -7.918 13.195 -14.188 1 94.12 490 ASP B O 1
ATOM 9313 N N . GLN B 1 491 ? -8.148 15.094 -12.898 1 94.19 491 GLN B N 1
ATOM 9314 C CA . GLN B 1 491 ? -7.93 16.016 -14.016 1 94.19 491 GLN B CA 1
ATOM 9315 C C . GLN B 1 491 ? -6.645 16.812 -13.82 1 94.19 491 GLN B C 1
ATOM 9317 O O . GLN B 1 491 ? -6.422 17.812 -14.508 1 94.19 491 GLN B O 1
ATOM 9322 N N . SER B 1 492 ? -5.863 16.406 -12.805 1 95.12 492 SER B N 1
ATOM 9323 C CA . SER B 1 492 ? -4.625 17.125 -12.523 1 95.12 492 SER B CA 1
ATOM 9324 C C . SER B 1 492 ? -3.621 16.969 -13.664 1 95.12 492 SER B C 1
ATOM 9326 O O . SER B 1 492 ? -3.676 15.984 -14.414 1 95.12 492 SER B O 1
ATOM 9328 N N . VAL B 1 493 ? -2.816 17.969 -13.836 1 93.56 493 VAL B N 1
ATOM 9329 C CA . VAL B 1 493 ? -1.795 17.938 -14.875 1 93.56 493 VAL B CA 1
ATOM 9330 C C . VAL B 1 493 ? -0.439 18.312 -14.281 1 93.56 493 VAL B C 1
ATOM 9332 O O . VAL B 1 493 ? -0.343 19.219 -13.461 1 93.56 493 VAL B O 1
ATOM 9335 N N . GLN B 1 494 ? 0.554 17.5 -14.578 1 91 494 GLN B N 1
ATOM 9336 C CA . GLN B 1 494 ? 1.908 17.812 -14.148 1 91 494 GLN B CA 1
ATOM 9337 C C . GLN B 1 494 ? 2.42 19.078 -14.828 1 91 494 GLN B C 1
ATOM 9339 O O . GLN B 1 494 ? 2.273 19.234 -16.047 1 91 494 GLN B O 1
ATOM 9344 N N . LEU B 1 495 ? 2.953 19.953 -14.023 1 87.75 495 LEU B N 1
ATOM 9345 C CA . LEU B 1 495 ? 3.369 21.266 -14.523 1 87.75 495 LEU B CA 1
ATOM 9346 C C . LEU B 1 495 ? 4.762 21.188 -15.148 1 87.75 495 LEU B C 1
ATOM 9348 O O . LEU B 1 495 ? 5.676 20.594 -14.562 1 87.75 495 LEU B O 1
ATOM 9352 N N . ALA B 1 496 ? 4.965 21.219 -16.453 1 72.81 496 ALA B N 1
ATOM 9353 C CA . ALA B 1 496 ? 6.25 21.328 -17.141 1 72.81 496 ALA B CA 1
ATOM 9354 C C . ALA B 1 496 ? 6.684 22.781 -17.281 1 72.81 496 ALA B C 1
ATOM 9356 O O . ALA B 1 496 ? 7.316 23.156 -18.266 1 72.81 496 ALA B O 1
ATOM 9357 N N . GLY B 1 497 ? 6.449 23.781 -16.266 1 61.75 497 GLY B N 1
ATOM 9358 C CA . GLY B 1 497 ? 6.691 25.203 -16.328 1 61.75 497 GLY B CA 1
ATOM 9359 C C . GLY B 1 497 ? 5.461 26.031 -16.031 1 61.75 497 GLY B C 1
ATOM 9360 O O . GLY B 1 497 ? 4.434 25.5 -15.602 1 61.75 497 GLY B O 1
ATOM 9361 N N . ALA B 1 498 ? 5.543 27.5 -16.234 1 57.31 498 ALA B N 1
ATOM 9362 C CA . ALA B 1 498 ? 4.57 28.5 -15.781 1 57.31 498 ALA B CA 1
ATOM 9363 C C . ALA B 1 498 ? 3.256 28.359 -16.547 1 57.31 498 ALA B C 1
ATOM 9365 O O . ALA B 1 498 ? 2.229 28.906 -16.125 1 57.31 498 ALA B O 1
ATOM 9366 N N . ALA B 1 499 ? 2.248 27.422 -16.922 1 71.69 499 ALA B N 1
ATOM 9367 C CA . ALA B 1 499 ? 1.569 27.688 -18.172 1 71.69 499 ALA B CA 1
ATOM 9368 C C . ALA B 1 499 ? 0.085 27.953 -17.953 1 71.69 499 ALA B C 1
ATOM 9370 O O . ALA B 1 499 ? -0.403 27.891 -16.828 1 71.69 499 ALA B O 1
ATOM 9371 N N . PRO B 1 500 ? -0.97 27.922 -18.438 1 85.06 500 PRO B N 1
ATOM 9372 C CA . PRO B 1 500 ? -2.416 28.141 -18.516 1 85.06 500 PRO B CA 1
ATOM 9373 C C . PRO B 1 500 ? -3.193 27.328 -17.484 1 85.06 500 PRO B C 1
ATOM 9375 O O . PRO B 1 500 ? -4.227 27.781 -16.984 1 85.06 500 PRO B O 1
ATOM 9378 N N . GLU B 1 501 ? -2.691 26.297 -16.953 1 91.56 501 GLU B N 1
ATOM 9379 C CA . GLU B 1 501 ? -3.379 25.438 -15.992 1 91.56 501 GLU B CA 1
ATOM 9380 C C . GLU B 1 501 ? -3.357 26.031 -14.594 1 91.56 501 GLU B C 1
ATOM 9382 O O . GLU B 1 501 ? -4.324 25.906 -13.836 1 91.56 501 GLU B O 1
ATOM 9387 N N . VAL B 1 502 ? -2.291 26.641 -14.266 1 93.06 502 VAL B N 1
ATOM 9388 C CA . VAL B 1 502 ? -2.174 27.297 -12.969 1 93.06 502 VAL B CA 1
ATOM 9389 C C . VAL B 1 502 ? -3.168 28.453 -12.883 1 93.06 502 VAL B C 1
ATOM 9391 O O . VAL B 1 502 ? -3.812 28.656 -11.844 1 93.06 502 VAL B O 1
ATOM 9394 N N . ARG B 1 503 ? -3.268 29.219 -13.953 1 92.69 503 ARG B N 1
ATOM 9395 C CA . ARG B 1 503 ? -4.191 30.344 -14 1 92.69 503 ARG B CA 1
ATOM 9396 C C . ARG B 1 503 ? -5.633 29.891 -13.828 1 92.69 503 ARG B C 1
ATOM 9398 O O . ARG B 1 503 ? -6.438 30.578 -13.195 1 92.69 503 ARG B O 1
ATOM 9405 N N . ARG B 1 504 ? -5.934 28.797 -14.422 1 93.25 504 ARG B N 1
ATOM 9406 C CA . ARG B 1 504 ? -7.277 28.234 -14.289 1 93.25 504 ARG B CA 1
ATOM 9407 C C . ARG B 1 504 ? -7.586 27.906 -12.828 1 93.25 504 ARG B C 1
ATOM 9409 O O . ARG B 1 504 ? -8.703 28.125 -12.359 1 93.25 504 ARG B O 1
ATOM 9416 N N . ASP B 1 505 ? -6.633 27.328 -12.141 1 96.31 505 ASP B N 1
ATOM 9417 C CA . ASP B 1 505 ? -6.801 27.031 -10.719 1 96.31 505 ASP B CA 1
ATOM 9418 C C . ASP B 1 505 ? -7.039 28.312 -9.914 1 96.31 505 ASP B C 1
ATOM 9420 O O . ASP B 1 505 ? -7.883 28.344 -9.023 1 96.31 505 ASP B O 1
ATOM 9424 N N . LEU B 1 506 ? -6.227 29.344 -10.266 1 96.38 506 LEU B N 1
ATOM 9425 C CA . LEU B 1 506 ? -6.344 30.609 -9.547 1 96.38 506 LEU B CA 1
ATOM 9426 C C . LEU B 1 506 ? -7.715 31.234 -9.773 1 96.38 506 LEU B C 1
ATOM 9428 O O . LEU B 1 506 ? -8.328 31.75 -8.836 1 96.38 506 LEU B O 1
ATOM 9432 N N . GLU B 1 507 ? -8.156 31.172 -10.969 1 95.81 507 GLU B N 1
ATOM 9433 C CA . GLU B 1 507 ? -9.484 31.688 -11.281 1 95.81 507 GLU B CA 1
ATOM 9434 C C . GLU B 1 507 ? -10.562 30.938 -10.5 1 95.81 507 GLU B C 1
ATOM 9436 O O . GLU B 1 507 ? -11.5 31.547 -9.984 1 95.81 507 GLU B O 1
ATOM 9441 N N . ALA B 1 508 ? -10.438 29.656 -10.5 1 96.88 508 ALA B N 1
ATOM 9442 C CA . ALA B 1 508 ? -11.391 28.859 -9.742 1 96.88 508 ALA B CA 1
ATOM 9443 C C . ALA B 1 508 ? -11.367 29.234 -8.258 1 96.88 508 ALA B C 1
ATOM 9445 O O . ALA B 1 508 ? -12.406 29.266 -7.602 1 96.88 508 ALA B O 1
ATOM 9446 N N . LEU B 1 509 ? -10.188 29.469 -7.711 1 96.94 509 LEU B N 1
ATOM 9447 C CA . LEU B 1 509 ? -10.047 29.875 -6.316 1 96.94 509 LEU B CA 1
ATOM 9448 C C . LEU B 1 509 ? -10.766 31.203 -6.062 1 96.94 509 LEU B C 1
ATOM 9450 O O . LEU B 1 509 ? -11.367 31.391 -5.004 1 96.94 509 LEU B O 1
ATOM 9454 N N . GLY B 1 510 ? -10.586 32.125 -7.035 1 97.38 510 GLY B N 1
ATOM 9455 C CA . GLY B 1 510 ? -11.289 33.375 -6.91 1 97.38 510 GLY B CA 1
ATOM 9456 C C . GLY B 1 510 ? -12.797 33.219 -6.777 1 97.38 510 GLY B C 1
ATOM 9457 O O . GLY B 1 510 ? -13.438 33.906 -5.988 1 97.38 510 GLY B O 1
ATOM 9458 N N . ARG B 1 511 ? -13.32 32.375 -7.488 1 97.25 511 ARG B N 1
ATOM 9459 C CA . ARG B 1 511 ? -14.75 32.062 -7.426 1 97.25 511 ARG B CA 1
ATOM 9460 C C . ARG B 1 511 ? -15.109 31.359 -6.129 1 97.25 511 ARG B C 1
ATOM 9462 O O . ARG B 1 511 ? -16.203 31.562 -5.582 1 97.25 511 ARG B O 1
ATOM 9469 N N . LEU B 1 512 ? -14.234 30.516 -5.668 1 96.12 512 LEU B N 1
ATOM 9470 C CA . LEU B 1 512 ? -14.453 29.828 -4.402 1 96.12 512 LEU B CA 1
ATOM 9471 C C . LEU B 1 512 ? -14.461 30.812 -3.238 1 96.12 512 LEU B C 1
ATOM 9473 O O . LEU B 1 512 ? -15.172 30.609 -2.248 1 96.12 512 LEU B O 1
ATOM 9477 N N . VAL B 1 513 ? -13.633 31.859 -3.326 1 95.81 513 VAL B N 1
ATOM 9478 C CA . VAL B 1 513 ? -13.672 32.906 -2.307 1 95.81 513 VAL B CA 1
ATOM 9479 C C . VAL B 1 513 ? -15.094 33.438 -2.166 1 95.81 513 VAL B C 1
ATOM 9481 O O . VAL B 1 513 ? -15.633 33.5 -1.061 1 95.81 513 VAL B O 1
ATOM 9484 N N . LEU B 1 514 ? -15.672 33.781 -3.309 1 95 514 LEU B N 1
ATOM 9485 C CA . LEU B 1 514 ? -17.047 34.281 -3.281 1 95 514 LEU B CA 1
ATOM 9486 C C . LEU B 1 514 ? -18 33.219 -2.736 1 95 514 LEU B C 1
ATOM 9488 O O . LEU B 1 514 ? -18.875 33.531 -1.929 1 95 514 LEU B O 1
ATOM 9492 N N . TYR B 1 515 ? -17.812 32.031 -3.176 1 95.25 515 TYR B N 1
ATOM 9493 C CA . TYR B 1 515 ? -18.656 30.938 -2.734 1 95.25 515 TYR B CA 1
ATOM 9494 C C . TYR B 1 515 ? -18.656 30.812 -1.216 1 95.25 515 TYR B C 1
ATOM 9496 O O . TYR B 1 515 ? -19.703 30.672 -0.588 1 95.25 515 TYR B O 1
ATOM 9504 N N . VAL B 1 516 ? -17.484 30.828 -0.611 1 94.44 516 VAL B N 1
ATOM 9505 C CA . VAL B 1 516 ? -17.312 30.625 0.823 1 94.44 516 VAL B CA 1
ATOM 9506 C C . VAL B 1 516 ? -17.859 31.828 1.589 1 94.44 516 VAL B C 1
ATOM 9508 O O . VAL B 1 516 ? -18.547 31.672 2.594 1 94.44 516 VAL B O 1
ATOM 9511 N N . VAL B 1 517 ? -17.516 33 1.098 1 92.5 517 VAL B N 1
ATOM 9512 C CA . VAL B 1 517 ? -17.906 34.219 1.812 1 92.5 517 VAL B CA 1
ATOM 9513 C C . VAL B 1 517 ? -19.438 34.375 1.809 1 92.5 517 VAL B C 1
ATOM 9515 O O . VAL B 1 517 ? -20.016 34.906 2.752 1 92.5 517 VAL B O 1
ATOM 9518 N N . GLN B 1 518 ? -20.078 33.781 0.814 1 91.5 518 GLN B N 1
ATOM 9519 C CA . GLN B 1 518 ? -21.531 33.844 0.735 1 91.5 518 GLN B CA 1
ATOM 9520 C C . GLN B 1 518 ? -22.172 32.594 1.331 1 91.5 518 GLN B C 1
ATOM 9522 O O . GLN B 1 518 ? -23.359 32.344 1.151 1 91.5 518 GLN B O 1
ATOM 9527 N N . ASN B 1 519 ? -21.391 31.766 1.88 1 89.94 519 ASN B N 1
ATOM 9528 C CA . ASN B 1 519 ? -21.844 30.562 2.557 1 89.94 519 ASN B CA 1
ATOM 9529 C C . ASN B 1 519 ? -22.578 29.625 1.603 1 89.94 519 ASN B C 1
ATOM 9531 O O . ASN B 1 519 ? -23.609 29.047 1.961 1 89.94 519 ASN B O 1
ATOM 9535 N N . GLY B 1 520 ? -22.156 29.703 0.339 1 90.06 520 GLY B N 1
ATOM 9536 C CA . GLY B 1 520 ? -22.703 28.766 -0.63 1 90.06 520 GLY B CA 1
ATOM 9537 C C . GLY B 1 520 ? -24.094 29.125 -1.093 1 90.06 520 GLY B C 1
ATOM 9538 O O . GLY B 1 520 ? -24.859 28.266 -1.532 1 90.06 520 GLY B O 1
ATOM 9539 N N . ASP B 1 521 ? -24.484 30.281 -0.944 1 89.19 521 ASP B N 1
ATOM 9540 C CA . ASP B 1 521 ? -25.812 30.734 -1.33 1 89.19 521 ASP B CA 1
ATOM 9541 C C . ASP B 1 521 ? -26.047 30.547 -2.828 1 89.19 521 ASP B C 1
ATOM 9543 O O . ASP B 1 521 ? -27.156 30.219 -3.252 1 89.19 521 ASP B O 1
ATOM 9547 N N . VAL B 1 522 ? -25.047 30.812 -3.605 1 91.06 522 VAL B N 1
ATOM 9548 C CA . VAL B 1 522 ? -25.094 30.594 -5.047 1 91.06 522 VAL B CA 1
ATOM 9549 C C . VAL B 1 522 ? -24.344 29.312 -5.402 1 91.06 522 VAL B C 1
ATOM 9551 O O . VAL B 1 522 ? -23.188 29.141 -5.027 1 91.06 522 VAL B O 1
ATOM 9554 N N . PRO B 1 523 ? -25.109 28.453 -6.117 1 93.5 523 PRO B N 1
ATOM 9555 C CA . PRO B 1 523 ? -24.406 27.234 -6.539 1 93.5 523 PRO B CA 1
ATOM 9556 C C . PRO B 1 523 ? -23.141 27.531 -7.336 1 93.5 523 PRO B C 1
ATOM 9558 O O . PRO B 1 523 ? -23.125 28.453 -8.156 1 93.5 523 PRO B O 1
ATOM 9561 N N . PHE B 1 524 ? -22.125 26.75 -7.074 1 95.12 524 PHE B N 1
ATOM 9562 C CA . PHE B 1 524 ? -20.828 27.031 -7.656 1 95.12 524 PHE B CA 1
ATOM 9563 C C . PHE B 1 524 ? -20.875 26.938 -9.18 1 95.12 524 PHE B C 1
ATOM 9565 O O . PHE B 1 524 ? -20.156 27.672 -9.875 1 95.12 524 PHE B O 1
ATOM 9572 N N . LYS B 1 525 ? -21.734 26.062 -9.766 1 93.88 525 LYS B N 1
ATOM 9573 C CA . LYS B 1 525 ? -21.891 25.922 -11.211 1 93.88 525 LYS B CA 1
ATOM 9574 C C . LYS B 1 525 ? -22.281 27.25 -11.852 1 93.88 525 LYS B C 1
ATOM 9576 O O . LYS B 1 525 ? -21.844 27.578 -12.953 1 93.88 525 LYS B O 1
ATOM 9581 N N . GLU B 1 526 ? -23.047 27.984 -11.164 1 94.62 526 GLU B N 1
ATOM 9582 C CA . GLU B 1 526 ? -23.469 29.297 -11.648 1 94.62 526 GLU B CA 1
ATOM 9583 C C . GLU B 1 526 ? -22.328 30.297 -11.562 1 94.62 526 GLU B C 1
ATOM 9585 O O . GLU B 1 526 ? -22.172 31.141 -12.445 1 94.62 526 GLU B O 1
ATOM 9590 N N . LEU B 1 527 ? -21.547 30.203 -10.508 1 95 527 LEU B N 1
ATOM 9591 C CA . LEU B 1 527 ? -20.438 31.109 -10.328 1 95 527 LEU B CA 1
ATOM 9592 C C . LEU B 1 527 ? -19.359 30.875 -11.391 1 95 527 LEU B C 1
ATOM 9594 O O . LEU B 1 527 ? -18.672 31.812 -11.797 1 95 527 LEU B O 1
ATOM 9598 N N . LYS B 1 528 ? -19.25 29.688 -11.844 1 93.56 528 LYS B N 1
ATOM 9599 C CA . LYS B 1 528 ? -18.266 29.328 -12.867 1 93.56 528 LYS B CA 1
ATOM 9600 C C . LYS B 1 528 ? -18.562 30.031 -14.188 1 93.56 528 LYS B C 1
ATOM 9602 O O . LYS B 1 528 ? -17.656 30.344 -14.953 1 93.56 528 LYS B O 1
ATOM 9607 N N . ALA B 1 529 ? -19.812 30.297 -14.398 1 92.94 529 ALA B N 1
ATOM 9608 C CA . ALA B 1 529 ? -20.25 30.875 -15.664 1 92.94 529 ALA B CA 1
ATOM 9609 C C . ALA B 1 529 ? -20.188 32.406 -15.633 1 92.94 529 ALA B C 1
ATOM 9611 O O . ALA B 1 529 ? -20.203 33.062 -16.672 1 92.94 529 ALA B O 1
ATOM 9612 N N . LYS B 1 530 ? -20 32.969 -14.539 1 94.06 530 LYS B N 1
ATOM 9613 C CA . LYS B 1 530 ? -20 34.438 -14.414 1 94.06 530 LYS B CA 1
ATOM 9614 C C . LYS B 1 530 ? -18.641 35.031 -14.781 1 94.06 530 LYS B C 1
ATOM 9616 O O . LYS B 1 530 ? -17.594 34.438 -14.469 1 94.06 530 LYS B O 1
ATOM 9621 N N . PRO B 1 531 ? -18.672 36.125 -15.43 1 94.75 531 PRO B N 1
ATOM 9622 C CA . PRO B 1 531 ? -17.406 36.812 -15.711 1 94.75 531 PRO B CA 1
ATOM 9623 C C . PRO B 1 531 ? -16.688 37.281 -14.445 1 94.75 531 PRO B C 1
ATOM 9625 O O . PRO B 1 531 ? -17.344 37.562 -13.438 1 94.75 531 PRO B O 1
ATOM 9628 N N . PRO B 1 532 ? -15.375 37.344 -14.469 1 94.69 532 PRO B N 1
ATOM 9629 C CA . PRO B 1 532 ? -14.578 37.719 -13.289 1 94.69 532 PRO B CA 1
ATOM 9630 C C . PRO B 1 532 ? -15.031 39.031 -12.664 1 94.69 532 PRO B C 1
ATOM 9632 O O . PRO B 1 532 ? -15.047 39.156 -11.438 1 94.69 532 PRO B O 1
ATOM 9635 N N . GLY B 1 533 ? -15.391 40 -13.5 1 94.06 533 GLY B N 1
ATOM 9636 C CA . GLY B 1 533 ? -15.828 41.312 -12.977 1 94.06 533 GLY B CA 1
ATOM 9637 C C . GLY B 1 533 ? -17.062 41.188 -12.102 1 94.06 533 GLY B C 1
ATOM 9638 O O . GLY B 1 533 ? -17.141 41.844 -11.062 1 94.06 533 GLY B O 1
ATOM 9639 N N . GLU B 1 534 ? -17.938 40.406 -12.477 1 95.25 534 GLU B N 1
ATOM 9640 C CA . GLU B 1 534 ? -19.156 40.219 -11.711 1 95.25 534 GLU B CA 1
ATOM 9641 C C . GLU B 1 534 ? -18.891 39.5 -10.383 1 95.25 534 GLU B C 1
ATOM 9643 O O . GLU B 1 534 ? -19.516 39.812 -9.375 1 95.25 534 GLU B O 1
ATOM 9648 N N . VAL B 1 535 ? -18.031 38.531 -10.438 1 96.06 535 VAL B N 1
ATOM 9649 C CA . VAL B 1 535 ? -17.656 37.812 -9.234 1 96.06 535 VAL B CA 1
ATOM 9650 C C . VAL B 1 535 ? -17.062 38.75 -8.203 1 96.06 535 VAL B C 1
ATOM 9652 O O . VAL B 1 535 ? -17.422 38.719 -7.02 1 96.06 535 VAL B O 1
ATOM 9655 N N . VAL B 1 536 ? -16.188 39.656 -8.648 1 96.12 536 VAL B N 1
ATOM 9656 C CA . VAL B 1 536 ? -15.531 40.625 -7.773 1 96.12 536 VAL B CA 1
ATOM 9657 C C . VAL B 1 536 ? -16.562 41.562 -7.172 1 96.12 536 VAL B C 1
ATOM 9659 O O . VAL B 1 536 ? -16.531 41.844 -5.973 1 96.12 536 VAL B O 1
ATOM 9662 N N . HIS B 1 537 ? -17.531 41.938 -7.957 1 94.25 537 HIS B N 1
ATOM 9663 C CA . HIS B 1 537 ? -18.531 42.938 -7.531 1 94.25 537 HIS B CA 1
ATOM 9664 C C . HIS B 1 537 ? -19.484 42.312 -6.5 1 94.25 537 HIS B C 1
ATOM 9666 O O . HIS B 1 537 ? -20.047 43.062 -5.676 1 94.25 537 HIS B O 1
ATOM 9672 N N . ARG B 1 538 ? -19.578 41.094 -6.543 1 94.56 538 ARG B N 1
ATOM 9673 C CA . ARG B 1 538 ? -20.531 40.406 -5.668 1 94.56 538 ARG B CA 1
ATOM 9674 C C . ARG B 1 538 ? -19.922 40.156 -4.293 1 94.56 538 ARG B C 1
ATOM 9676 O O . ARG B 1 538 ? -20.641 39.812 -3.348 1 94.56 538 ARG B O 1
ATOM 9683 N N . CYS B 1 539 ? -18.703 40.344 -4.129 1 94.5 539 CYS B N 1
ATOM 9684 C CA . CYS B 1 539 ? -18.062 40.188 -2.826 1 94.5 539 CYS B CA 1
ATOM 9685 C C . CYS B 1 539 ? -18.547 41.25 -1.844 1 94.5 539 CYS B C 1
ATOM 9687 O O . CYS B 1 539 ? -18.703 42.406 -2.207 1 94.5 539 CYS B O 1
ATOM 9689 N N . PRO B 1 540 ? -18.797 40.875 -0.632 1 90.44 540 PRO B N 1
ATOM 9690 C CA . PRO B 1 540 ? -19.484 41.75 0.311 1 90.44 540 PRO B CA 1
ATOM 9691 C C . PRO B 1 540 ? -18.578 42.812 0.916 1 90.44 540 PRO B C 1
ATOM 9693 O O . PRO B 1 540 ? -19.047 43.844 1.391 1 90.44 540 PRO B O 1
ATOM 9696 N N . ASP B 1 541 ? -17.312 42.562 1.084 1 91.31 541 ASP B N 1
ATOM 9697 C CA . ASP B 1 541 ? -16.406 43.531 1.708 1 91.31 541 ASP B CA 1
ATOM 9698 C C . ASP B 1 541 ? -15.188 43.781 0.824 1 91.31 541 ASP B C 1
ATOM 9700 O O . ASP B 1 541 ? -14.953 43.062 -0.145 1 91.31 541 ASP B O 1
ATOM 9704 N N . GLU B 1 542 ? -14.43 44.844 1.126 1 93.25 542 GLU B N 1
ATOM 9705 C CA . GLU B 1 542 ? -13.32 45.281 0.282 1 93.25 542 GLU B CA 1
ATOM 9706 C C . GLU B 1 542 ? -12.172 44.281 0.31 1 93.25 542 GLU B C 1
ATOM 9708 O O . GLU B 1 542 ? -11.469 44.094 -0.688 1 93.25 542 GLU B O 1
ATOM 9713 N N . GLU B 1 543 ? -12 43.656 1.475 1 93.88 543 GLU B N 1
ATOM 9714 C CA . GLU B 1 543 ? -10.938 42.656 1.574 1 93.88 543 GLU B CA 1
ATOM 9715 C C . GLU B 1 543 ? -11.203 41.469 0.658 1 93.88 543 GLU B C 1
ATOM 9717 O O . GLU B 1 543 ? -10.305 41.031 -0.067 1 93.88 543 GLU B O 1
ATOM 9722 N N . SER B 1 544 ? -12.438 40.906 0.667 1 94.62 544 SER B N 1
ATOM 9723 C CA . SER B 1 544 ? -12.773 39.781 -0.19 1 94.62 544 SER B CA 1
ATOM 9724 C C . SER B 1 544 ? -12.758 40.188 -1.662 1 94.62 544 SER B C 1
ATOM 9726 O O . SER B 1 544 ? -12.398 39.375 -2.523 1 94.62 544 SER B O 1
ATOM 9728 N N . LYS B 1 545 ? -13.172 41.375 -1.95 1 95.81 545 LYS B N 1
ATOM 9729 C CA . LYS B 1 545 ? -13.117 41.906 -3.318 1 95.81 545 LYS B CA 1
ATOM 9730 C C . LYS B 1 545 ? -11.688 41.906 -3.852 1 95.81 545 LYS B C 1
ATOM 9732 O O . LYS B 1 545 ? -11.438 41.438 -4.969 1 95.81 545 LYS B O 1
ATOM 9737 N N . ASP B 1 546 ? -10.859 42.406 -3.041 1 95.5 546 ASP B N 1
ATOM 9738 C CA . ASP B 1 546 ? -9.461 42.5 -3.453 1 95.5 546 ASP B CA 1
ATOM 9739 C C . ASP B 1 546 ? -8.852 41.094 -3.609 1 95.5 546 ASP B C 1
ATOM 9741 O O . ASP B 1 546 ? -8.102 40.844 -4.555 1 95.5 546 ASP B O 1
ATOM 9745 N N . LEU B 1 547 ? -9.086 40.25 -2.629 1 95.62 547 LEU B N 1
ATOM 9746 C CA . LEU B 1 547 ? -8.586 38.875 -2.678 1 95.62 547 LEU B CA 1
ATOM 9747 C C . LEU B 1 547 ? -9.055 38.188 -3.943 1 95.62 547 LEU B C 1
ATOM 9749 O O . LEU B 1 547 ? -8.258 37.562 -4.664 1 95.62 547 LEU B O 1
ATOM 9753 N N . ALA B 1 548 ? -10.344 38.219 -4.242 1 97.25 548 ALA B N 1
ATOM 9754 C CA . ALA B 1 548 ? -10.922 37.594 -5.434 1 97.25 548 ALA B CA 1
ATOM 9755 C C . ALA B 1 548 ? -10.328 38.188 -6.707 1 97.25 548 ALA B C 1
ATOM 9757 O O . ALA B 1 548 ? -10.023 37.469 -7.656 1 97.25 548 ALA B O 1
ATOM 9758 N N . ARG B 1 549 ? -10.188 39.469 -6.742 1 96.31 549 ARG B N 1
ATOM 9759 C CA . ARG B 1 549 ? -9.664 40.156 -7.918 1 96.31 549 ARG B CA 1
ATOM 9760 C C . ARG B 1 549 ? -8.25 39.688 -8.25 1 96.31 549 ARG B C 1
ATOM 9762 O O . ARG B 1 549 ? -7.934 39.438 -9.414 1 96.31 549 ARG B O 1
ATOM 9769 N N . GLN B 1 550 ? -7.43 39.594 -7.207 1 95.44 550 GLN B N 1
ATOM 9770 C CA . GLN B 1 550 ? -6.051 39.188 -7.418 1 95.44 550 GLN B CA 1
ATOM 9771 C C . GLN B 1 550 ? -5.988 37.75 -7.941 1 95.44 550 GLN B C 1
ATOM 9773 O O . GLN B 1 550 ? -5.094 37.406 -8.711 1 95.44 550 GLN B O 1
ATOM 9778 N N . LEU B 1 551 ? -6.867 36.969 -7.504 1 96.88 551 LEU B N 1
ATOM 9779 C CA . LEU B 1 551 ? -6.906 35.562 -7.934 1 96.88 551 LEU B CA 1
ATOM 9780 C C . LEU B 1 551 ? -7.469 35.469 -9.352 1 96.88 551 LEU B C 1
ATOM 9782 O O . LEU B 1 551 ? -6.965 34.688 -10.156 1 96.88 551 LEU B O 1
ATOM 9786 N N . LEU B 1 552 ? -8.461 36.219 -9.703 1 96.25 552 LEU B N 1
ATOM 9787 C CA . LEU B 1 552 ? -9.141 36.125 -10.992 1 96.25 552 LEU B CA 1
ATOM 9788 C C . LEU B 1 552 ? -8.305 36.781 -12.094 1 96.25 552 LEU B C 1
ATOM 9790 O O . LEU B 1 552 ? -8.398 36.406 -13.258 1 96.25 552 LEU B O 1
ATOM 9794 N N . ARG B 1 553 ? -7.488 37.719 -11.625 1 93.19 553 ARG B N 1
ATOM 9795 C CA . ARG B 1 553 ? -6.605 38.406 -12.562 1 93.19 553 ARG B CA 1
ATOM 9796 C C . ARG B 1 553 ? -5.188 38.5 -12 1 93.19 553 ARG B C 1
ATOM 9798 O O . ARG B 1 553 ? -4.73 39.594 -11.656 1 93.19 553 ARG B O 1
ATOM 9805 N N . PRO B 1 554 ? -4.387 37.438 -11.859 1 88.19 554 PRO B N 1
ATOM 9806 C CA . PRO B 1 554 ? -3.07 37.406 -11.219 1 88.19 554 PRO B CA 1
ATOM 9807 C C . PRO B 1 554 ? -2.008 38.156 -12.031 1 88.19 554 PRO B C 1
ATOM 9809 O O . PRO B 1 554 ? -0.923 38.438 -11.516 1 88.19 554 PRO B O 1
ATOM 9812 N N . GLY B 1 555 ? -2.166 38.688 -13.031 1 79.62 555 GLY B N 1
ATOM 9813 C CA . GLY B 1 555 ? -1.16 39.344 -13.859 1 79.62 555 GLY B CA 1
ATOM 9814 C C . GLY B 1 555 ? -0.211 38.344 -14.523 1 79.62 555 GLY B C 1
ATOM 9815 O O . GLY B 1 555 ? -0.434 37.156 -14.484 1 79.62 555 GLY B O 1
ATOM 9816 N N . ASP B 1 556 ? 0.887 38.812 -15.109 1 74.94 556 ASP B N 1
ATOM 9817 C CA . ASP B 1 556 ? 1.772 38 -15.938 1 74.94 556 ASP B CA 1
ATOM 9818 C C . ASP B 1 556 ? 2.695 37.125 -15.078 1 74.94 556 ASP B C 1
ATOM 9820 O O . ASP B 1 556 ? 3.016 36 -15.445 1 74.94 556 ASP B O 1
ATOM 9824 N N . ASP B 1 557 ? 3.09 37.656 -13.992 1 74.56 557 ASP B N 1
ATOM 9825 C CA . ASP B 1 557 ? 3.996 36.875 -13.148 1 74.56 557 ASP B CA 1
ATOM 9826 C C . ASP B 1 557 ? 3.262 36.312 -11.938 1 74.56 557 ASP B C 1
ATOM 9828 O O . ASP B 1 557 ? 3.176 36.938 -10.891 1 74.56 557 ASP B O 1
ATOM 9832 N N . VAL B 1 558 ? 2.789 35.094 -12.086 1 78.94 558 VAL B N 1
ATOM 9833 C CA . VAL B 1 558 ? 2.008 34.469 -11.023 1 78.94 558 VAL B CA 1
ATOM 9834 C C . VAL B 1 558 ? 2.922 34.094 -9.859 1 78.94 558 VAL B C 1
ATOM 9836 O O . VAL B 1 558 ? 2.574 34.312 -8.695 1 78.94 558 VAL B O 1
ATOM 9839 N N . GLY B 1 559 ? 4.172 33.781 -10.109 1 79.19 559 GLY B N 1
ATOM 9840 C CA . GLY B 1 559 ? 5.113 33.406 -9.07 1 79.19 559 GLY B CA 1
ATOM 9841 C C . GLY B 1 559 ? 4.457 32.688 -7.902 1 79.19 559 GLY B C 1
ATOM 9842 O O . GLY B 1 559 ? 3.771 31.688 -8.086 1 79.19 559 GLY B O 1
ATOM 9843 N N . ASP B 1 560 ? 4.734 33.156 -6.664 1 87.62 560 ASP B N 1
ATOM 9844 C CA . ASP B 1 560 ? 4.129 32.625 -5.449 1 87.62 560 ASP B CA 1
ATOM 9845 C C . ASP B 1 560 ? 2.975 33.5 -4.977 1 87.62 560 ASP B C 1
ATOM 9847 O O . ASP B 1 560 ? 2.934 33.906 -3.814 1 87.62 560 ASP B O 1
ATOM 9851 N N . LEU B 1 561 ? 2.121 33.781 -5.973 1 91.25 561 LEU B N 1
ATOM 9852 C CA . LEU B 1 561 ? 0.962 34.625 -5.668 1 91.25 561 LEU B CA 1
ATOM 9853 C C . LEU B 1 561 ? 0.231 34.094 -4.434 1 91.25 561 LEU B C 1
ATOM 9855 O O . LEU B 1 561 ? -0.158 34.875 -3.564 1 91.25 561 LEU B O 1
ATOM 9859 N N . LEU B 1 562 ? 0.04 32.812 -4.352 1 92.81 562 LEU B N 1
ATOM 9860 C CA . LEU B 1 562 ? -0.722 32.219 -3.25 1 92.81 562 LEU B CA 1
ATOM 9861 C C . LEU B 1 562 ? 0.018 32.406 -1.929 1 92.81 562 LEU B C 1
ATOM 9863 O O . LEU B 1 562 ? -0.606 32.594 -0.882 1 92.81 562 LEU B O 1
ATOM 9867 N N . GLY B 1 563 ? 1.298 32.344 -1.942 1 88.94 563 GLY B N 1
ATOM 9868 C CA . GLY B 1 563 ? 2.082 32.625 -0.75 1 88.94 563 GLY B CA 1
ATOM 9869 C C . GLY B 1 563 ? 1.886 34.031 -0.231 1 88.94 563 GLY B C 1
ATOM 9870 O O . GLY B 1 563 ? 1.774 34.25 0.979 1 88.94 563 GLY B O 1
ATOM 9871 N N . ARG B 1 564 ? 1.842 34.906 -1.118 1 88.06 564 ARG B N 1
ATOM 9872 C CA . ARG B 1 564 ? 1.605 36.281 -0.757 1 88.06 564 ARG B CA 1
ATOM 9873 C C . ARG B 1 564 ? 0.184 36.5 -0.242 1 88.06 564 ARG B C 1
ATOM 9875 O O . ARG B 1 564 ? -0.035 37.219 0.723 1 88.06 564 ARG B O 1
ATOM 9882 N N . LEU B 1 565 ? -0.718 35.844 -0.878 1 92.38 565 LEU B N 1
ATOM 9883 C CA . LEU B 1 565 ? -2.123 36.031 -0.545 1 92.38 565 LEU B CA 1
ATOM 9884 C C . LEU B 1 565 ? -2.461 35.406 0.799 1 92.38 565 LEU B C 1
ATOM 9886 O O . LEU B 1 565 ? -3.477 35.719 1.412 1 92.38 565 LEU B O 1
ATOM 9890 N N . LEU B 1 566 ? -1.685 34.5 1.23 1 89.94 566 LEU B N 1
ATOM 9891 C CA . LEU B 1 566 ? -1.895 33.938 2.553 1 89.94 566 LEU B CA 1
ATOM 9892 C C . LEU B 1 566 ? -1.661 34.969 3.645 1 89.94 566 LEU B C 1
ATOM 9894 O O . LEU B 1 566 ? -2.143 34.812 4.77 1 89.94 566 LEU B O 1
ATOM 9898 N N . ASP B 1 567 ? -1.005 36.031 3.281 1 86.56 567 ASP B N 1
ATOM 9899 C CA . ASP B 1 567 ? -0.795 37.156 4.184 1 86.56 567 ASP B CA 1
ATOM 9900 C C . ASP B 1 567 ? -1.704 38.312 3.822 1 86.56 567 ASP B C 1
ATOM 9902 O O . ASP B 1 567 ? -1.418 39.469 4.172 1 86.56 567 ASP B O 1
ATOM 9906 N N . HIS B 1 568 ? -2.719 38.062 3.164 1 90.88 568 HIS B N 1
ATOM 9907 C CA . HIS B 1 568 ? -3.686 39.062 2.756 1 90.88 568 HIS B CA 1
ATOM 9908 C C . HIS B 1 568 ? -4.531 39.531 3.936 1 90.88 568 HIS B C 1
ATOM 9910 O O . HIS B 1 568 ? -4.898 38.719 4.797 1 90.88 568 HIS B O 1
ATOM 9916 N N . PRO B 1 569 ? -5 40.719 4.016 1 90.88 569 PRO B N 1
ATOM 9917 C CA . PRO B 1 569 ? -5.762 41.281 5.133 1 90.88 569 PRO B CA 1
ATOM 9918 C C . PRO B 1 569 ? -7.09 40.594 5.359 1 90.88 569 PRO B C 1
ATOM 9920 O O . PRO B 1 569 ? -7.688 40.719 6.434 1 90.88 569 PRO B O 1
ATOM 9923 N N . PHE B 1 570 ? -7.527 40 4.359 1 91.06 570 PHE B N 1
ATOM 9924 C CA . PHE B 1 570 ? -8.758 39.25 4.512 1 91.06 570 PHE B CA 1
ATOM 9925 C C . PHE B 1 570 ? -8.656 38.312 5.711 1 91.06 570 PHE B C 1
ATOM 9927 O O . PHE B 1 570 ? -9.664 38.031 6.367 1 91.06 570 PHE B O 1
ATOM 9934 N N . PHE B 1 571 ? -7.539 37.844 5.949 1 88.38 571 PHE B N 1
ATOM 9935 C CA . PHE B 1 571 ? -7.367 36.844 6.984 1 88.38 571 PHE B CA 1
ATOM 9936 C C . PHE B 1 571 ? -6.977 37.469 8.312 1 88.38 571 PHE B C 1
ATOM 9938 O O . PHE B 1 571 ? -6.676 36.781 9.281 1 88.38 571 PHE B O 1
ATOM 9945 N N . TRP B 1 572 ? -6.965 38.812 8.391 1 85.25 572 TRP B N 1
ATOM 9946 C CA . TRP B 1 572 ? -6.551 39.531 9.594 1 85.25 572 TRP B CA 1
ATOM 9947 C C . TRP B 1 572 ? -7.758 40 10.383 1 85.25 572 TRP B C 1
ATOM 9949 O O . TRP B 1 572 ? -8.797 40.344 9.805 1 85.25 572 TRP B O 1
ATOM 9959 N N . PRO B 1 573 ? -7.523 40 11.695 1 80.5 573 PRO B N 1
ATOM 9960 C CA . PRO B 1 573 ? -8.57 40.688 12.453 1 80.5 573 PRO B CA 1
ATOM 9961 C C . PRO B 1 573 ? -8.57 42.188 12.234 1 80.5 573 PRO B C 1
ATOM 9963 O O . PRO B 1 573 ? -7.578 42.844 12.531 1 80.5 573 PRO B O 1
ATOM 9966 N N . TRP B 1 574 ? -9.594 42.719 11.688 1 84.75 574 TRP B N 1
ATOM 9967 C CA . TRP B 1 574 ? -9.703 44.125 11.234 1 84.75 574 TRP B CA 1
ATOM 9968 C C . TRP B 1 574 ? -9.336 45.094 12.344 1 84.75 574 TRP B C 1
ATOM 9970 O O . TRP B 1 574 ? -8.453 45.938 12.18 1 84.75 574 TRP B O 1
ATOM 9980 N N . GLN B 1 575 ? -10 45 13.469 1 78.19 575 GLN B N 1
ATOM 9981 C CA . GLN B 1 575 ? -9.836 45.938 14.57 1 78.19 575 GLN B CA 1
ATOM 9982 C C . GLN B 1 575 ? -8.438 45.844 15.172 1 78.19 575 GLN B C 1
ATOM 9984 O O . GLN B 1 575 ? -7.789 46.844 15.438 1 78.19 575 GLN B O 1
ATOM 9989 N N . GLU B 1 576 ? -8.008 44.656 15.297 1 77.12 576 GLU B N 1
ATOM 9990 C CA . GLU B 1 576 ? -6.711 44.438 15.922 1 77.12 576 GLU B CA 1
ATOM 9991 C C . GLU B 1 576 ? -5.578 44.938 15.047 1 77.12 576 GLU B C 1
ATOM 9993 O O . GLU B 1 576 ? -4.594 45.5 15.555 1 77.12 576 GLU B O 1
ATOM 9998 N N . THR B 1 577 ? -5.719 44.75 13.836 1 85.38 577 THR B N 1
ATOM 9999 C CA . THR B 1 577 ? -4.676 45.188 12.906 1 85.38 577 THR B CA 1
ATOM 10000 C C . THR B 1 577 ? -4.547 46.719 12.898 1 85.38 577 THR B C 1
ATOM 10002 O O . THR B 1 577 ? -3.439 47.25 12.961 1 85.38 577 THR B O 1
ATOM 10005 N N . LEU B 1 578 ? -5.652 47.344 12.789 1 88 578 LEU B N 1
ATOM 10006 C CA . LEU B 1 578 ? -5.641 48.812 12.734 1 88 578 LEU B CA 1
ATOM 10007 C C . LEU B 1 578 ? -5.18 49.406 14.07 1 88 578 LEU B C 1
ATOM 10009 O O . LEU B 1 578 ? -4.52 50.438 14.094 1 88 578 LEU B O 1
ATOM 10013 N N . ARG B 1 579 ? -5.566 48.781 15.055 1 82.62 579 ARG B N 1
ATOM 10014 C CA . ARG B 1 579 ? -5.098 49.188 16.375 1 82.62 579 ARG B CA 1
ATOM 10015 C C . ARG B 1 579 ? -3.582 49.094 16.469 1 82.62 579 ARG B C 1
ATOM 10017 O O . ARG B 1 579 ? -2.928 49.969 17.047 1 82.62 579 ARG B O 1
ATOM 10024 N N . ASN B 1 580 ? -3.078 48.031 15.914 1 81.38 580 ASN B N 1
ATOM 10025 C CA . ASN B 1 580 ? -1.634 47.844 15.914 1 81.38 580 ASN B CA 1
ATOM 10026 C C . ASN B 1 580 ? -0.908 48.938 15.148 1 81.38 580 ASN B C 1
ATOM 10028 O O . ASN B 1 580 ? 0.145 49.406 15.586 1 81.38 580 ASN B O 1
ATOM 10032 N N . VAL B 1 581 ? -1.428 49.281 14.086 1 87.62 581 VAL B N 1
ATOM 10033 C CA . VAL B 1 581 ? -0.832 50.344 13.305 1 87.62 581 VAL B CA 1
ATOM 10034 C C . VAL B 1 581 ? -0.939 51.656 14.078 1 87.62 581 VAL B C 1
ATOM 10036 O O . VAL B 1 581 ? -0.008 52.469 14.07 1 87.62 581 VAL B O 1
ATOM 10039 N N . GLY B 1 582 ? -2.068 51.906 14.656 1 86 582 GLY B N 1
ATOM 10040 C CA . GLY B 1 582 ? -2.271 53.094 15.469 1 86 582 GLY B CA 1
ATOM 10041 C C . GLY B 1 582 ? -1.319 53.156 16.656 1 86 582 GLY B C 1
ATOM 10042 O O . GLY B 1 582 ? -1.054 54.25 17.156 1 86 582 GLY B O 1
ATOM 10043 N N . ASN B 1 583 ? -0.848 52.062 16.953 1 79.56 583 ASN B N 1
ATOM 10044 C CA . ASN B 1 583 ? 0.044 52 18.109 1 79.56 583 ASN B CA 1
ATOM 10045 C C . ASN B 1 583 ? 1.474 52.375 17.734 1 79.56 583 ASN B C 1
ATOM 10047 O O . ASN B 1 583 ? 2.318 52.562 18.625 1 79.56 583 ASN B O 1
ATOM 10051 N N . GLU B 1 584 ? 1.596 52.5 16.5 1 83 584 GLU B N 1
ATOM 10052 C CA . GLU B 1 584 ? 2.908 52.969 16.078 1 83 584 GLU B CA 1
ATOM 10053 C C . GLU B 1 584 ? 3.215 54.344 16.672 1 83 584 GLU B C 1
ATOM 10055 O O . GLU B 1 584 ? 2.336 55.219 16.75 1 83 584 GLU B O 1
ATOM 10060 N N . SER B 1 585 ? 4.457 54.594 17.078 1 76.94 585 SER B N 1
ATOM 10061 C CA . SER B 1 585 ? 4.855 55.75 17.828 1 76.94 585 SER B CA 1
ATOM 10062 C C . SER B 1 585 ? 4.551 57.031 17.062 1 76.94 585 SER B C 1
ATOM 10064 O O . SER B 1 585 ? 4.094 58.031 17.641 1 76.94 585 SER B O 1
ATOM 10066 N N . ASP B 1 586 ? 4.75 57.031 15.867 1 86.06 586 ASP B N 1
ATOM 10067 C CA . ASP B 1 586 ? 4.555 58.219 15.047 1 86.06 586 ASP B CA 1
ATOM 10068 C C . ASP B 1 586 ? 3.088 58.625 15.023 1 86.06 586 ASP B C 1
ATOM 10070 O O . ASP B 1 586 ? 2.779 59.812 14.945 1 86.06 586 ASP B O 1
ATOM 10074 N N . ILE B 1 587 ? 2.213 57.719 15.18 1 89.25 587 ILE B N 1
ATOM 10075 C CA . ILE B 1 587 ? 0.783 58 15.133 1 89.25 587 ILE B CA 1
ATOM 10076 C C . ILE B 1 587 ? 0.282 58.344 16.531 1 89.25 587 ILE B C 1
ATOM 10078 O O . ILE B 1 587 ? -0.461 59.312 16.688 1 89.25 587 ILE B O 1
ATOM 10082 N N . LYS B 1 588 ? 0.727 57.625 17.422 1 80.75 588 LYS B N 1
ATOM 10083 C CA . LYS B 1 588 ? 0.325 57.875 18.812 1 80.75 588 LYS B CA 1
ATOM 10084 C C . LYS B 1 588 ? 0.698 59.281 19.25 1 80.75 588 LYS B C 1
ATOM 10086 O O . LYS B 1 588 ? -0.085 59.938 19.938 1 80.75 588 LYS B O 1
ATOM 10091 N N . SER B 1 589 ? 1.885 59.656 18.828 1 79.5 589 SER B N 1
ATOM 10092 C CA . SER B 1 589 ? 2.4 60.969 19.281 1 79.5 589 SER B CA 1
ATOM 10093 C C . SER B 1 589 ? 2.162 62.062 18.25 1 79.5 589 SER B C 1
ATOM 10095 O O . SER B 1 589 ? 2.539 63.188 18.453 1 79.5 589 SER B O 1
ATOM 10097 N N . ARG B 1 590 ? 1.561 61.781 17.234 1 84.81 590 ARG B N 1
ATOM 10098 C CA . ARG B 1 590 ? 1.338 62.75 16.141 1 84.81 590 ARG B CA 1
ATOM 10099 C C . ARG B 1 590 ? 2.637 63.438 15.75 1 84.81 590 ARG B C 1
ATOM 10101 O O . ARG B 1 590 ? 2.703 64.688 15.719 1 84.81 590 ARG B O 1
ATOM 10108 N N . LYS B 1 591 ? 3.588 62.625 15.523 1 84.44 591 LYS B N 1
ATOM 10109 C CA . LYS B 1 591 ? 4.906 63.188 15.219 1 84.44 591 LYS B CA 1
ATOM 10110 C C . LYS B 1 591 ? 4.891 63.969 13.922 1 84.44 591 LYS B C 1
ATOM 10112 O O . LYS B 1 591 ? 4.582 63.438 12.859 1 84.44 591 LYS B O 1
ATOM 10117 N N . PRO B 1 592 ? 5.227 65.25 14.062 1 78.88 592 PRO B N 1
ATOM 10118 C CA . PRO B 1 592 ? 5.23 66.062 12.844 1 78.88 592 PRO B CA 1
ATOM 10119 C C . PRO B 1 592 ? 6.309 65.625 11.852 1 78.88 592 PRO B C 1
ATOM 10121 O O . PRO B 1 592 ? 7.422 65.312 12.258 1 78.88 592 PRO B O 1
ATOM 10124 N N . GLY B 1 593 ? 6.074 65.438 10.578 1 80.75 593 GLY B N 1
ATOM 10125 C CA . GLY B 1 593 ? 7.035 65.125 9.547 1 80.75 593 GLY B CA 1
ATOM 10126 C C . GLY B 1 593 ? 7.32 63.594 9.508 1 80.75 593 GLY B C 1
ATOM 10127 O O . GLY B 1 593 ? 8.297 63.188 8.891 1 80.75 593 GLY B O 1
ATOM 10128 N N . SER B 1 594 ? 6.602 62.906 10.281 1 88.25 594 SER B N 1
ATOM 10129 C CA . SER B 1 594 ? 6.762 61.438 10.32 1 88.25 594 SER B CA 1
ATOM 10130 C C . SER B 1 594 ? 6.555 60.844 8.938 1 88.25 594 SER B C 1
ATOM 10132 O O . SER B 1 594 ? 5.648 61.25 8.203 1 88.25 594 SER B O 1
ATOM 10134 N N . ARG B 1 595 ? 7.457 59.938 8.578 1 89.62 595 ARG B N 1
ATOM 10135 C CA . ARG B 1 595 ? 7.336 59.219 7.309 1 89.62 595 ARG B CA 1
ATOM 10136 C C . ARG B 1 595 ? 6.066 58.375 7.273 1 89.62 595 ARG B C 1
ATOM 10138 O O . ARG B 1 595 ? 5.387 58.312 6.246 1 89.62 595 ARG B O 1
ATOM 10145 N N . LEU B 1 596 ? 5.754 57.781 8.359 1 92.94 596 LEU B N 1
ATOM 10146 C CA . LEU B 1 596 ? 4.566 56.938 8.453 1 92.94 596 LEU B CA 1
ATOM 10147 C C . LEU B 1 596 ? 3.301 57.75 8.195 1 92.94 596 LEU B C 1
ATOM 10149 O O . LEU B 1 596 ? 2.434 57.312 7.422 1 92.94 596 LEU B O 1
ATOM 10153 N N . LEU B 1 597 ? 3.193 58.906 8.82 1 93.12 597 LEU B N 1
ATOM 10154 C CA . LEU B 1 597 ? 2.029 59.75 8.648 1 93.12 597 LEU B CA 1
ATOM 10155 C C . LEU B 1 597 ? 1.958 60.281 7.215 1 93.12 597 LEU B C 1
ATOM 10157 O O . LEU B 1 597 ? 0.867 60.469 6.672 1 93.12 597 LEU B O 1
ATOM 10161 N N . GLN B 1 598 ? 3.094 60.531 6.609 1 92.25 598 GLN B N 1
ATOM 10162 C CA . GLN B 1 598 ? 3.129 60.969 5.227 1 92.25 598 GLN B CA 1
ATOM 10163 C C . GLN B 1 598 ? 2.643 59.906 4.273 1 92.25 598 GLN B C 1
ATOM 10165 O O . GLN B 1 598 ? 1.907 60.188 3.324 1 92.25 598 GLN B O 1
ATOM 10170 N N . LEU B 1 599 ? 3.125 58.688 4.59 1 93.12 599 LEU B N 1
ATOM 10171 C CA . LEU B 1 599 ? 2.73 57.562 3.754 1 93.12 599 LEU B CA 1
ATOM 10172 C C . LEU B 1 599 ? 1.222 57.344 3.805 1 93.12 599 LEU B C 1
ATOM 10174 O O . LEU B 1 599 ? 0.614 56.938 2.809 1 93.12 599 LEU B O 1
ATOM 10178 N N . LEU B 1 600 ? 0.617 57.625 4.938 1 93.94 600 LEU B N 1
ATOM 10179 C CA . LEU B 1 600 ? -0.794 57.312 5.16 1 93.94 600 LEU B CA 1
ATOM 10180 C C . LEU B 1 600 ? -1.675 58.469 4.664 1 93.94 600 LEU B C 1
ATOM 10182 O O . LEU B 1 600 ? -2.898 58.344 4.609 1 93.94 600 LEU B O 1
ATOM 10186 N N . GLN B 1 601 ? -1.117 59.562 4.285 1 89.81 601 GLN B N 1
ATOM 10187 C CA . GLN B 1 601 ? -1.891 60.688 3.803 1 89.81 601 GLN B CA 1
ATOM 10188 C C . GLN B 1 601 ? -2.465 60.406 2.414 1 89.81 601 GLN B C 1
ATOM 10190 O O . GLN B 1 601 ? -1.74 60 1.509 1 89.81 601 GLN B O 1
ATOM 10195 N N . PRO B 1 602 ? -3.732 60.594 2.342 1 89.38 602 PRO B N 1
ATOM 10196 C CA . PRO B 1 602 ? -4.348 60.344 1.038 1 89.38 602 PRO B CA 1
ATOM 10197 C C . PRO B 1 602 ? -3.854 61.281 -0.044 1 89.38 602 PRO B C 1
ATOM 10199 O O . PRO B 1 602 ? -3.66 62.469 0.221 1 89.38 602 PRO B O 1
ATOM 10202 N N . GLY B 1 603 ? -3.613 60.75 -1.202 1 82 603 GLY B N 1
ATOM 10203 C CA . GLY B 1 603 ? -3.285 61.594 -2.35 1 82 603 GLY B CA 1
ATOM 10204 C C . GLY B 1 603 ? -4.496 62.281 -2.949 1 82 603 GLY B C 1
ATOM 10205 O O . GLY B 1 603 ? -5.621 62.094 -2.479 1 82 603 GLY B O 1
ATOM 10206 N N . PRO B 1 604 ? -4.219 63.031 -3.922 1 79.62 604 PRO B N 1
ATOM 10207 C CA . PRO B 1 604 ? -5.301 63.781 -4.562 1 79.62 604 PRO B CA 1
ATOM 10208 C C . PRO B 1 604 ? -6.375 62.875 -5.16 1 79.62 604 PRO B C 1
ATOM 10210 O O . PRO B 1 604 ? -7.559 63.219 -5.137 1 79.62 604 PRO B O 1
ATOM 10213 N N . SER B 1 605 ? -6.023 61.75 -5.562 1 78.62 605 SER B N 1
ATOM 10214 C CA . SER B 1 605 ? -6.965 60.844 -6.199 1 78.62 605 SER B CA 1
ATOM 10215 C C . SER B 1 605 ? -7.691 59.969 -5.164 1 78.62 605 SER B C 1
ATOM 10217 O O . SER B 1 605 ? -8.633 59.25 -5.5 1 78.62 605 SER B O 1
ATOM 10219 N N . GLU B 1 606 ? -7.359 60.062 -3.943 1 77.88 606 GLU B N 1
ATOM 10220 C CA . GLU B 1 606 ? -7.898 59.188 -2.889 1 77.88 606 GLU B CA 1
ATOM 10221 C C . GLU B 1 606 ? -8.836 59.969 -1.97 1 77.88 606 GLU B C 1
ATOM 10223 O O . GLU B 1 606 ? -9.016 59.625 -0.805 1 77.88 606 GLU B O 1
ATOM 10228 N N . ARG B 1 607 ? -9.383 60.938 -2.52 1 73.62 607 ARG B N 1
ATOM 10229 C CA . ARG B 1 607 ? -10.203 61.844 -1.708 1 73.62 607 ARG B CA 1
ATOM 10230 C C . ARG B 1 607 ? -11.602 61.281 -1.504 1 73.62 607 ARG B C 1
ATOM 10232 O O . ARG B 1 607 ? -12.359 61.781 -0.67 1 73.62 607 ARG B O 1
ATOM 10239 N N . HIS B 1 608 ? -11.836 60.219 -2.17 1 79 608 HIS B N 1
ATOM 10240 C CA . HIS B 1 608 ? -13.188 59.688 -2.066 1 79 608 HIS B CA 1
ATOM 10241 C C . HIS B 1 608 ? -13.219 58.438 -1.2 1 79 608 HIS B C 1
ATOM 10243 O O . HIS B 1 608 ? -14.055 57.531 -1.414 1 79 608 HIS B O 1
ATOM 10249 N N . THR B 1 609 ? -12.484 58.375 -0.187 1 88.94 609 THR B N 1
ATOM 10250 C CA . THR B 1 609 ? -12.469 57.219 0.719 1 88.94 609 THR B CA 1
ATOM 10251 C C . THR B 1 609 ? -13.586 57.344 1.757 1 88.94 609 THR B C 1
ATOM 10253 O O . THR B 1 609 ? -14.117 58.438 1.982 1 88.94 609 THR B O 1
ATOM 10256 N N . SER B 1 610 ? -14.047 56.281 2.297 1 90.19 610 SER B N 1
ATOM 10257 C CA . SER B 1 610 ? -15.133 56.25 3.277 1 90.19 610 SER B CA 1
ATOM 10258 C C . SER B 1 610 ? -14.727 56.969 4.566 1 90.19 610 SER B C 1
ATOM 10260 O O . SER B 1 610 ? -15.586 57.344 5.363 1 90.19 610 SER B O 1
ATOM 10262 N N . PHE B 1 611 ? -13.43 57.25 4.738 1 91.75 611 PHE B N 1
ATOM 10263 C CA . PHE B 1 611 ? -12.953 57.812 6 1 91.75 611 PHE B CA 1
ATOM 10264 C C . PHE B 1 611 ? -12.383 59.188 5.793 1 91.75 611 PHE B C 1
ATOM 10266 O O . PHE B 1 611 ? -11.688 59.719 6.668 1 91.75 611 PHE B O 1
ATOM 10273 N N . ALA B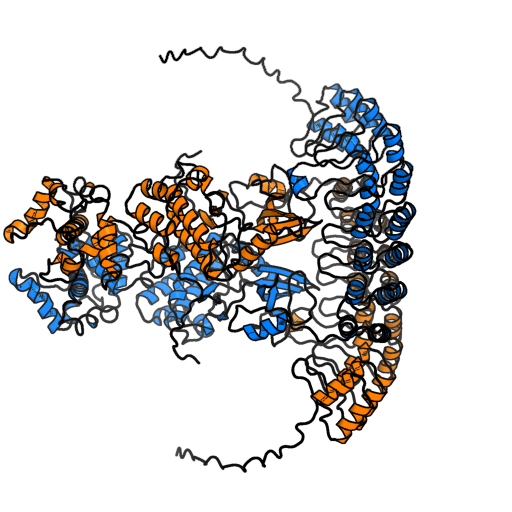 1 612 ? -12.609 59.812 4.707 1 89.25 612 ALA B N 1
ATOM 10274 C CA . ALA B 1 612 ? -12.109 61.156 4.43 1 89.25 612 ALA B CA 1
ATOM 10275 C C . ALA B 1 612 ? -12.578 62.125 5.488 1 89.25 612 ALA B C 1
ATOM 10277 O O . ALA B 1 612 ? -11.805 63 5.938 1 89.25 612 ALA B O 1
ATOM 10278 N N . ARG B 1 613 ? -13.891 62.094 5.859 1 89.56 613 ARG B N 1
ATOM 10279 C CA . ARG B 1 613 ? -14.453 62.875 6.945 1 89.56 613 ARG B CA 1
ATOM 10280 C C . ARG B 1 613 ? -14.977 62 8.062 1 89.56 613 ARG B C 1
ATOM 10282 O O . ARG B 1 613 ? -16.156 62.062 8.422 1 89.56 613 ARG B O 1
ATOM 10289 N N . TRP B 1 614 ? -14.07 61.25 8.586 1 92.38 614 TRP B N 1
ATOM 10290 C CA . TRP B 1 614 ? -14.438 60.219 9.523 1 92.38 614 TRP B CA 1
ATOM 10291 C C . TRP B 1 614 ? -14.992 60.781 10.812 1 92.38 614 TRP B C 1
ATOM 10293 O O . TRP B 1 614 ? -15.82 60.156 11.484 1 92.38 614 TRP B O 1
ATOM 10303 N N . THR B 1 615 ? -14.672 61.969 11.281 1 90.31 615 THR B N 1
ATOM 10304 C CA . THR B 1 615 ? -15.141 62.562 12.531 1 90.31 615 THR B CA 1
ATOM 10305 C C . THR B 1 615 ? -16.656 62.781 12.492 1 90.31 615 THR B C 1
ATOM 10307 O O . THR B 1 615 ? -17.312 62.781 13.531 1 90.31 615 THR B O 1
ATOM 10310 N N . ARG B 1 616 ? -17.109 62.969 11.266 1 88.5 616 ARG B N 1
ATOM 10311 C CA . ARG B 1 616 ? -18.531 63.188 11.109 1 88.5 616 ARG B CA 1
ATOM 10312 C C . ARG B 1 616 ? -19.328 61.875 11.219 1 88.5 616 ARG B C 1
ATOM 10314 O O . ARG B 1 616 ? -20.531 61.906 11.461 1 88.5 616 ARG B O 1
ATOM 10321 N N . LYS B 1 617 ? -18.656 60.844 11.078 1 89.94 617 LYS B N 1
ATOM 10322 C CA . LYS B 1 617 ? -19.328 59.562 11.062 1 89.94 617 LYS B CA 1
ATOM 10323 C C . LYS B 1 617 ? -19.375 58.938 12.461 1 89.94 617 LYS B C 1
ATOM 10325 O O . LYS B 1 617 ? -20.094 57.969 12.695 1 89.94 617 LYS B O 1
ATOM 10330 N N . ILE B 1 618 ? -18.594 59.438 13.297 1 88.69 618 ILE B N 1
ATOM 10331 C CA . ILE B 1 618 ? -18.547 58.938 14.672 1 88.69 618 ILE B CA 1
ATOM 10332 C C . ILE B 1 618 ? -19.641 59.625 15.5 1 88.69 618 ILE B C 1
ATOM 10334 O O . ILE B 1 618 ? -19.938 60.812 15.297 1 88.69 618 ILE B O 1
ATOM 10338 N N . HIS B 1 619 ? -20.219 58.906 16.297 1 84.69 619 HIS B N 1
ATOM 10339 C CA . HIS B 1 619 ? -21.25 59.438 17.188 1 84.69 619 HIS B CA 1
ATOM 10340 C C . HIS B 1 619 ? -20.734 60.656 17.938 1 84.69 619 HIS B C 1
ATOM 10342 O O . HIS B 1 619 ? -19.625 60.625 18.484 1 84.69 619 HIS B O 1
ATOM 10348 N N . LYS B 1 620 ? -21.547 61.656 18.016 1 84.31 620 LYS B N 1
ATOM 10349 C CA . LYS B 1 620 ? -21.141 62.938 18.562 1 84.31 620 LYS B CA 1
ATOM 10350 C C . LYS B 1 620 ? -20.75 62.812 20.031 1 84.31 620 LYS B C 1
ATOM 10352 O O . LYS B 1 620 ? -19.797 63.469 20.484 1 84.31 620 LYS B O 1
ATOM 10357 N N . GLY B 1 621 ? -21.469 62.031 20.688 1 81.12 621 GLY B N 1
ATOM 10358 C CA . GLY B 1 621 ? -21.156 61.812 22.094 1 81.12 621 GLY B CA 1
ATOM 10359 C C . GLY B 1 621 ? -19.797 61.188 22.312 1 81.12 621 GLY B C 1
ATOM 10360 O O . GLY B 1 621 ? -19.047 61.625 23.188 1 81.12 621 GLY B O 1
ATOM 10361 N N . VAL B 1 622 ? -19.453 60.281 21.453 1 83.06 622 VAL B N 1
ATOM 10362 C CA . VAL B 1 622 ? -18.172 59.594 21.562 1 83.06 622 VAL B CA 1
ATOM 10363 C C . VAL B 1 622 ? -17.047 60.531 21.203 1 83.06 622 VAL B C 1
ATOM 10365 O O . VAL B 1 622 ? -16.016 60.562 21.875 1 83.06 622 VAL B O 1
ATOM 10368 N N . MET B 1 623 ? -17.25 61.344 20.234 1 87.19 623 MET B N 1
ATOM 10369 C CA . MET B 1 623 ? -16.25 62.312 19.781 1 87.19 623 MET B CA 1
ATOM 10370 C C . MET B 1 623 ? -15.969 63.344 20.859 1 87.19 623 MET B C 1
ATOM 10372 O O . MET B 1 623 ? -14.812 63.688 21.109 1 87.19 623 MET B O 1
ATOM 10376 N N . ARG B 1 624 ? -17 63.781 21.438 1 85.06 624 ARG B N 1
ATOM 10377 C CA . ARG B 1 624 ? -16.875 64.75 22.5 1 85.06 624 ARG B CA 1
ATOM 10378 C C . ARG B 1 624 ? -16.078 64.188 23.672 1 85.06 624 ARG B C 1
ATOM 10380 O O . ARG B 1 624 ? -15.172 64.875 24.203 1 85.06 624 ARG B O 1
ATOM 10387 N N . ASP B 1 625 ? -16.438 63.062 24.031 1 81.56 625 ASP B N 1
ATOM 10388 C CA . ASP B 1 625 ? -15.781 62.406 25.156 1 81.56 625 ASP B CA 1
ATOM 10389 C C . ASP B 1 625 ? -14.297 62.156 24.875 1 81.56 625 ASP B C 1
ATOM 10391 O O . ASP B 1 625 ? -13.453 62.375 25.734 1 81.56 625 ASP B O 1
ATOM 10395 N N . MET B 1 626 ? -14.047 61.781 23.672 1 86.19 626 MET B N 1
ATOM 10396 C CA . MET B 1 626 ? -12.664 61.469 23.297 1 86.19 626 MET B CA 1
ATOM 10397 C C . MET B 1 626 ? -11.844 62.75 23.172 1 86.19 626 MET B C 1
ATOM 10399 O O . MET B 1 626 ? -10.672 62.781 23.531 1 86.19 626 MET B O 1
ATOM 10403 N N . ASN B 1 627 ? -12.445 63.75 22.719 1 87.06 627 ASN B N 1
ATOM 10404 C CA . ASN B 1 627 ? -11.766 65 22.578 1 87.06 627 ASN B CA 1
ATOM 10405 C C . ASN B 1 627 ? -11.562 65.688 23.922 1 87.06 627 ASN B C 1
ATOM 10407 O O . ASN B 1 627 ? -10.664 66.562 24.078 1 87.06 627 ASN B O 1
ATOM 10411 N N . ALA B 1 628 ? -12.398 65.438 24.844 1 82 628 ALA B N 1
ATOM 10412 C CA . ALA B 1 628 ? -12.305 66 26.172 1 82 628 ALA B CA 1
ATOM 10413 C C . ALA B 1 628 ? -10.961 65.688 26.828 1 82 628 ALA B C 1
ATOM 10415 O O . ALA B 1 628 ? -10.438 66.5 27.594 1 82 628 ALA B O 1
ATOM 10416 N N . PHE B 1 629 ? -10.453 64.625 26.406 1 79.12 629 PHE B N 1
ATOM 10417 C CA . PHE B 1 629 ? -9.156 64.25 26.938 1 79.12 629 PHE B CA 1
ATOM 10418 C C . PHE B 1 629 ? -8.07 65.188 26.484 1 79.12 629 PHE B C 1
ATOM 10420 O O . PHE B 1 629 ? -7.023 65.312 27.125 1 79.12 629 PHE B O 1
ATOM 10427 N N . TYR B 1 630 ? -8.344 65.938 25.438 1 81 630 TYR B N 1
ATOM 10428 C CA . TYR B 1 630 ? -7.348 66.812 24.875 1 81 630 TYR B CA 1
ATOM 10429 C C . TYR B 1 630 ? -7.762 68.25 25.047 1 81 630 TYR B C 1
ATOM 10431 O O . TYR B 1 630 ? -7.277 69.125 24.328 1 81 630 TYR B O 1
ATOM 10439 N N . LYS B 1 631 ? -8.625 68.5 25.875 1 78.38 631 LYS B N 1
ATOM 10440 C CA . LYS B 1 631 ? -9.156 69.875 26.078 1 78.38 631 LYS B CA 1
ATOM 10441 C C . LYS B 1 631 ? -8.055 70.812 26.5 1 78.38 631 LYS B C 1
ATOM 10443 O O . LYS B 1 631 ? -8.023 72 26.078 1 78.38 631 LYS B O 1
ATOM 10448 N N . ASP B 1 632 ? -7.188 70.375 27.359 1 75.56 632 ASP B N 1
ATOM 10449 C CA . ASP B 1 632 ? -6.137 71.25 27.891 1 75.56 632 ASP B CA 1
ATOM 10450 C C . ASP B 1 632 ? -5.062 71.5 26.844 1 75.56 632 ASP B C 1
ATOM 10452 O O . ASP B 1 632 ? -4.543 72.625 26.75 1 75.56 632 ASP B O 1
ATOM 10456 N N . SER B 1 633 ? -4.773 70.5 26.062 1 76.75 633 SER B N 1
ATOM 10457 C CA . SER B 1 633 ? -3.723 70.688 25.062 1 76.75 633 SER B CA 1
ATOM 10458 C C . SER B 1 633 ? -4.281 71.25 23.766 1 76.75 633 SER B C 1
ATOM 10460 O O . SER B 1 633 ? -3.537 71.812 22.969 1 76.75 633 SER B O 1
ATOM 10462 N N . GLY B 1 634 ? -5.535 71.125 23.594 1 78.62 634 GLY B N 1
ATOM 10463 C CA . GLY B 1 634 ? -6.18 71.562 22.391 1 78.62 634 GLY B CA 1
ATOM 10464 C C . GLY B 1 634 ? -5.941 70.688 21.188 1 78.62 634 GLY B C 1
ATOM 10465 O O . GLY B 1 634 ? -6.293 71.062 20.062 1 78.62 634 GLY B O 1
ATOM 10466 N N . SER B 1 635 ? -5.289 69.625 21.375 1 85.06 635 SER B N 1
ATOM 10467 C CA . SER B 1 635 ? -4.949 68.688 20.266 1 85.06 635 SER B CA 1
ATOM 10468 C C . SER B 1 635 ? -6.098 67.75 19.969 1 85.06 635 SER B C 1
ATOM 10470 O O . SER B 1 635 ? -5.957 66.562 20.125 1 85.06 635 SER B O 1
ATOM 10472 N N . PHE B 1 636 ? -7.246 68.312 19.469 1 90.19 636 PHE B N 1
ATOM 10473 C CA . PHE B 1 636 ? -8.43 67.562 19.141 1 90.19 636 PHE B CA 1
ATOM 10474 C C . PHE B 1 636 ? -8.203 66.688 17.906 1 90.19 636 PHE B C 1
ATOM 10476 O O . PHE B 1 636 ? -7.293 66.938 17.109 1 90.19 636 PHE B O 1
ATOM 10483 N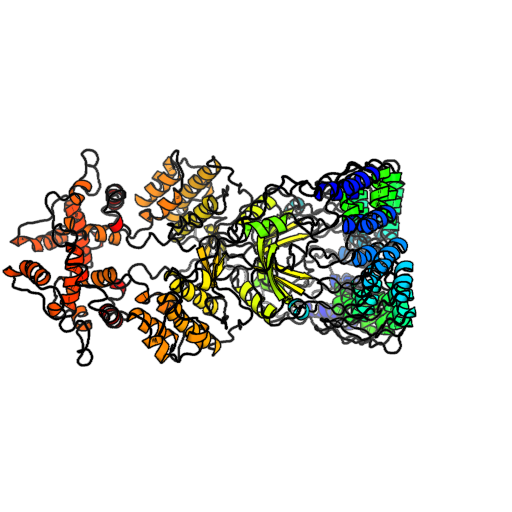 N . TYR B 1 637 ? -8.93 65.688 17.781 1 92.31 637 TYR B N 1
ATOM 10484 C CA . TYR B 1 637 ? -8.836 64.812 16.625 1 92.31 637 TYR B CA 1
ATOM 10485 C C . TYR B 1 637 ? -9.203 65.562 15.344 1 92.31 637 TYR B C 1
ATOM 10487 O O . TYR B 1 637 ? -10.148 66.312 15.336 1 92.31 637 TYR B O 1
ATOM 10495 N N . LYS B 1 638 ? -8.43 65.375 14.227 1 91.44 638 LYS B N 1
ATOM 10496 C CA . LYS B 1 638 ? -8.664 65.938 12.906 1 91.44 638 LYS B CA 1
ATOM 10497 C C . LYS B 1 638 ? -9.008 64.875 11.883 1 91.44 638 LYS B C 1
ATOM 10499 O O . LYS B 1 638 ? -8.859 63.656 12.164 1 91.44 638 LYS B O 1
ATOM 10504 N N . ASN B 1 639 ? -9.516 65.312 10.758 1 91.25 639 ASN B N 1
ATOM 10505 C CA . ASN B 1 639 ? -9.891 64.438 9.703 1 91.25 639 ASN B CA 1
ATOM 10506 C C . ASN B 1 639 ? -8.664 63.906 8.938 1 91.25 639 ASN B C 1
ATOM 10508 O O . ASN B 1 639 ? -8.531 64.188 7.738 1 91.25 639 ASN B O 1
ATOM 10512 N N . SER B 1 640 ? -7.777 63.312 9.555 1 91.56 640 SER B N 1
ATOM 10513 C CA . SER B 1 640 ? -6.625 62.625 8.953 1 91.56 640 SER B CA 1
ATOM 10514 C C . SER B 1 640 ? -6.617 61.156 9.281 1 91.56 640 SER B C 1
ATOM 10516 O O . SER B 1 640 ? -7.215 60.719 10.273 1 91.56 640 SER B O 1
ATOM 10518 N N . VAL B 1 641 ? -5.953 60.406 8.445 1 93.88 641 VAL B N 1
ATOM 10519 C CA . VAL B 1 641 ? -5.891 58.969 8.641 1 93.88 641 VAL B CA 1
ATOM 10520 C C . VAL B 1 641 ? -5.121 58.656 9.93 1 93.88 641 VAL B C 1
ATOM 10522 O O . VAL B 1 641 ? -5.48 57.75 10.664 1 93.88 641 VAL B O 1
ATOM 10525 N N . GLY B 1 642 ? -4.043 59.406 10.18 1 93.38 642 GLY B N 1
ATOM 10526 C CA . GLY B 1 642 ? -3.285 59.219 11.414 1 93.38 642 GLY B CA 1
ATOM 10527 C C . GLY B 1 642 ? -4.133 59.406 12.656 1 93.38 642 GLY B C 1
ATOM 10528 O O . GLY B 1 642 ? -4.016 58.594 13.602 1 93.38 642 GLY B O 1
ATOM 10529 N N . ASP B 1 643 ? -4.953 60.375 12.648 1 93.19 643 ASP B N 1
ATOM 10530 C CA . ASP B 1 643 ? -5.816 60.625 13.797 1 93.19 643 ASP B CA 1
ATOM 10531 C C . ASP B 1 643 ? -6.879 59.531 13.938 1 93.19 643 ASP B C 1
ATOM 10533 O O . ASP B 1 643 ? -7.273 59.188 15.047 1 93.19 643 ASP B O 1
ATOM 10537 N N . LEU B 1 644 ? -7.375 59.156 12.781 1 93.5 644 LEU B N 1
ATOM 10538 C CA . LEU B 1 644 ? -8.352 58.062 12.812 1 93.5 644 LEU B CA 1
ATOM 10539 C C . LEU B 1 644 ? -7.758 56.812 13.445 1 93.5 644 LEU B C 1
ATOM 10541 O O . LEU B 1 644 ? -8.398 56.156 14.281 1 93.5 644 LEU B O 1
ATOM 10545 N N . LEU B 1 645 ? -6.559 56.469 12.992 1 93.75 645 LEU B N 1
ATOM 10546 C CA . LEU B 1 645 ? -5.883 55.312 13.539 1 93.75 645 LEU B CA 1
ATOM 10547 C C . LEU B 1 645 ? -5.602 55.5 15.031 1 93.75 645 LEU B C 1
ATOM 10549 O O . LEU B 1 645 ? -5.723 54.562 15.812 1 93.75 645 LEU B O 1
ATOM 10553 N N . LYS B 1 646 ? -5.223 56.688 15.383 1 90.12 646 LYS B N 1
ATOM 10554 C CA . LYS B 1 646 ? -5.035 57 16.797 1 90.12 646 LYS B CA 1
ATOM 10555 C C . LYS B 1 646 ? -6.348 56.844 17.562 1 90.12 646 LYS B C 1
ATOM 10557 O O . LYS B 1 646 ? -6.359 56.375 18.703 1 90.12 646 LYS B O 1
ATOM 10562 N N . PHE B 1 647 ? -7.383 57.344 16.938 1 90.06 647 PHE B N 1
ATOM 10563 C CA . PHE B 1 647 ? -8.711 57.281 17.547 1 90.06 647 PHE B CA 1
ATOM 10564 C C . PHE B 1 647 ? -9.094 55.812 17.781 1 90.06 647 PHE B C 1
ATOM 10566 O O . PHE B 1 647 ? -9.57 55.469 18.859 1 90.06 647 PHE B O 1
ATOM 10573 N N . ILE B 1 648 ? -8.906 54.969 16.719 1 88.88 648 ILE B N 1
ATOM 10574 C CA . ILE B 1 648 ? -9.219 53.531 16.797 1 88.88 648 ILE B CA 1
ATOM 10575 C C . ILE B 1 648 ? -8.398 52.875 17.906 1 88.88 648 ILE B C 1
ATOM 10577 O O . ILE B 1 648 ? -8.914 52.062 18.672 1 88.88 648 ILE B O 1
ATOM 10581 N N . ARG B 1 649 ? -7.109 53.219 17.922 1 84.75 649 ARG B N 1
ATOM 10582 C CA . ARG B 1 649 ? -6.227 52.75 18.969 1 84.75 649 ARG B CA 1
ATOM 10583 C C . ARG B 1 649 ? -6.742 53.125 20.344 1 84.75 649 ARG B C 1
ATOM 10585 O O . ARG B 1 649 ? -6.828 52.281 21.25 1 84.75 649 ARG B O 1
ATOM 10592 N N . ASN B 1 650 ? -7.121 54.344 20.469 1 78.88 650 ASN B N 1
ATOM 10593 C CA . ASN B 1 650 ? -7.527 54.906 21.766 1 78.88 650 ASN B CA 1
ATOM 10594 C C . ASN B 1 650 ? -8.852 54.281 22.234 1 78.88 650 ASN B C 1
ATOM 10596 O O . ASN B 1 650 ? -9.047 54.062 23.422 1 78.88 650 ASN B O 1
ATOM 10600 N N . ILE B 1 651 ? -9.727 54.188 21.297 1 75.94 651 ILE B N 1
ATOM 10601 C CA . ILE B 1 651 ? -11 53.562 21.641 1 75.94 651 ILE B CA 1
ATOM 10602 C C . ILE B 1 651 ? -10.773 52.125 22.094 1 75.94 651 ILE B C 1
ATOM 10604 O O . ILE B 1 651 ? -11.422 51.656 23.031 1 75.94 651 ILE B O 1
ATOM 10608 N N . GLY B 1 652 ? -10.008 51.406 21.266 1 69.12 652 GLY B N 1
ATOM 10609 C CA . GLY B 1 652 ? -9.703 50.031 21.609 1 69.12 652 GLY B CA 1
ATOM 10610 C C . GLY B 1 652 ? -9.023 49.906 22.969 1 69.12 652 GLY B C 1
ATOM 10611 O O . GLY B 1 652 ? -9.266 48.938 23.688 1 69.12 652 GLY B O 1
ATOM 10612 N N . GLU B 1 653 ? -8.148 50.875 23.297 1 58.66 653 GLU B N 1
ATOM 10613 C CA . GLU B 1 653 ? -7.398 50.844 24.547 1 58.66 653 GLU B CA 1
ATOM 10614 C C . GLU B 1 653 ? -8.273 51.281 25.719 1 58.66 653 GLU B C 1
ATOM 10616 O O . GLU B 1 653 ? -8.039 50.875 26.859 1 58.66 653 GLU B O 1
ATOM 10621 N N . HIS B 1 654 ? -9.211 52.094 25.438 1 51.38 654 HIS B N 1
ATOM 10622 C CA . HIS B 1 654 ? -10 52.688 26.5 1 51.38 654 HIS B CA 1
ATOM 10623 C C . HIS B 1 654 ? -11.398 52.094 26.562 1 51.38 654 HIS B C 1
ATOM 10625 O O . HIS B 1 654 ? -12.242 52.531 27.328 1 51.38 654 HIS B O 1
ATOM 10631 N N . ILE B 1 655 ? -11.758 51.125 25.688 1 47.16 655 ILE B N 1
ATOM 10632 C CA . ILE B 1 655 ? -13.117 50.594 25.641 1 47.16 655 ILE B CA 1
ATOM 10633 C C . ILE B 1 655 ? -13.461 49.969 26.984 1 47.16 655 ILE B C 1
ATOM 10635 O O . ILE B 1 655 ? -14.617 49.969 27.406 1 47.16 655 ILE B O 1
ATOM 10639 N N . HIS B 1 656 ? -12.656 49.156 27.484 1 41.91 656 HIS B N 1
ATOM 10640 C CA . HIS B 1 656 ? -13.078 48.469 28.688 1 41.91 656 HIS B CA 1
ATOM 10641 C C . HIS B 1 656 ? -13.273 49.438 29.859 1 41.91 656 HIS B C 1
ATOM 10643 O O . HIS B 1 656 ? -13.539 49 30.984 1 41.91 656 HIS B O 1
ATOM 10649 N N . GLU B 1 657 ? -13.008 50.594 29.812 1 39.56 657 GLU B N 1
ATOM 10650 C CA . GLU B 1 657 ? -13.43 51.469 30.906 1 39.56 657 GLU B CA 1
ATOM 10651 C C . GLU B 1 657 ? -14.945 51.594 30.969 1 39.56 657 GLU B C 1
ATOM 10653 O O . GLU B 1 657 ? -15.617 51.531 29.922 1 39.56 657 GLU B O 1
ATOM 10658 N N . ASP B 1 658 ? -15.586 51.188 32 1 39.62 658 ASP B N 1
ATOM 10659 C CA . ASP B 1 658 ? -16.969 50.844 32.312 1 39.62 658 ASP B CA 1
ATOM 10660 C C . ASP B 1 658 ? -17.922 51.531 31.312 1 39.62 658 ASP B C 1
ATOM 10662 O O . ASP B 1 658 ? -18.875 50.906 30.844 1 39.62 658 ASP B O 1
ATOM 10666 N N . ARG B 1 659 ? -18.016 52.812 31.375 1 39.69 659 ARG B N 1
ATOM 10667 C CA . ARG B 1 659 ? -19.188 53.531 30.891 1 39.69 659 ARG B CA 1
ATOM 10668 C C . ARG B 1 659 ? -19.281 53.438 29.359 1 39.69 659 ARG B C 1
ATOM 10670 O O . ARG B 1 659 ? -20.375 53.594 28.797 1 39.69 659 ARG B O 1
ATOM 10677 N N . ASN B 1 660 ? -18.25 53.344 28.547 1 40.5 660 ASN B N 1
ATOM 10678 C CA . ASN B 1 660 ? -18.297 53.656 27.125 1 40.5 660 ASN B CA 1
ATOM 10679 C C . ASN B 1 660 ? -18.359 52.375 26.281 1 40.5 660 ASN B C 1
ATOM 10681 O O . ASN B 1 660 ? -18.172 52.438 25.078 1 40.5 660 ASN B O 1
ATOM 10685 N N . ARG B 1 661 ? -18.438 51.25 26.766 1 44.75 661 ARG B N 1
ATOM 10686 C CA . ARG B 1 661 ? -18.328 50 26.031 1 44.75 661 ARG B CA 1
ATOM 10687 C C . ARG B 1 661 ? -19.406 49.906 24.953 1 44.75 661 ARG B C 1
ATOM 10689 O O . ARG B 1 661 ? -19.156 49.438 23.844 1 44.75 661 ARG B O 1
ATOM 10696 N N . ARG B 1 662 ? -20.703 50.031 25.422 1 45.47 662 ARG B N 1
ATOM 10697 C CA . ARG B 1 662 ? -21.891 49.688 24.641 1 45.47 662 ARG B CA 1
ATOM 10698 C C . ARG B 1 662 ? -22.016 50.562 23.422 1 45.47 662 ARG B C 1
ATOM 10700 O O . ARG B 1 662 ? -22.672 50.219 22.438 1 45.47 662 ARG B O 1
ATOM 10707 N N . GLN B 1 663 ? -21.688 51.844 23.484 1 45 663 GLN B N 1
ATOM 10708 C CA . GLN B 1 663 ? -21.969 52.781 22.406 1 45 663 GLN B CA 1
ATOM 10709 C C . GLN B 1 663 ? -20.766 52.969 21.5 1 45 663 GLN B C 1
ATOM 10711 O O . GLN B 1 663 ? -20.906 53.438 20.375 1 45 663 GLN B O 1
ATOM 10716 N N . THR B 1 664 ? -19.516 52.656 21.859 1 48.09 664 THR B N 1
ATOM 10717 C CA . THR B 1 664 ? -18.344 53.156 21.156 1 48.09 664 THR B CA 1
ATOM 10718 C C . THR B 1 664 ? -17.844 52.125 20.141 1 48.09 664 THR B C 1
ATOM 10720 O O . THR B 1 664 ? -17.344 52.5 19.078 1 48.09 664 THR B O 1
ATOM 10723 N N . LEU B 1 665 ? -17.891 50.781 20.375 1 52.28 665 LEU B N 1
ATOM 10724 C CA . LEU B 1 665 ? -17.266 49.75 19.547 1 52.28 665 LEU B CA 1
ATOM 10725 C C . LEU B 1 665 ? -17.891 49.75 18.156 1 52.28 665 LEU B C 1
ATOM 10727 O O . LEU B 1 665 ? -17.172 49.656 17.141 1 52.28 665 LEU B O 1
ATOM 10731 N N . PRO B 1 666 ? -19.125 49.875 18.109 1 54.5 666 PRO B N 1
ATOM 10732 C CA . PRO B 1 666 ? -19.734 49.844 16.781 1 54.5 666 PRO B CA 1
ATOM 10733 C C . PRO B 1 666 ? -19.344 51.031 15.93 1 54.5 666 PRO B C 1
ATOM 10735 O O . PRO B 1 666 ? -19.453 50.969 14.703 1 54.5 666 PRO B O 1
ATOM 10738 N N . ALA B 1 667 ? -18.797 52.094 16.547 1 59.47 667 ALA B N 1
ATOM 10739 C CA . ALA B 1 667 ? -18.562 53.375 15.844 1 59.47 667 ALA B CA 1
ATOM 10740 C C . ALA B 1 667 ? -17.328 53.281 14.945 1 59.47 667 ALA B C 1
ATOM 10742 O O . ALA B 1 667 ? -17.203 54 13.969 1 59.47 667 ALA B O 1
ATOM 10743 N N . THR B 1 668 ? -16.344 52.375 15.164 1 68.62 668 THR B N 1
ATOM 10744 C CA . THR B 1 668 ? -15.156 52.219 14.328 1 68.62 668 THR B CA 1
ATOM 10745 C C . THR B 1 668 ? -15.062 50.781 13.805 1 68.62 668 THR B C 1
ATOM 10747 O O . THR B 1 668 ? -14.156 50.031 14.188 1 68.62 668 THR B O 1
ATOM 10750 N N . SER B 1 669 ? -16.062 50.5 13.094 1 76.19 669 SER B N 1
ATOM 10751 C CA . SER B 1 669 ? -16.125 49.125 12.586 1 76.19 669 SER B CA 1
ATOM 10752 C C . SER B 1 669 ? -15.859 49.062 11.086 1 76.19 669 SER B C 1
ATOM 10754 O O . SER B 1 669 ? -15.797 50.125 10.43 1 76.19 669 SER B O 1
ATOM 10756 N N . GLN B 1 670 ? -15.633 47.938 10.664 1 82.94 670 GLN B N 1
ATOM 10757 C CA . GLN B 1 670 ? -15.445 47.688 9.242 1 82.94 670 GLN B CA 1
ATOM 10758 C C . GLN B 1 670 ? -16.641 48.156 8.43 1 82.94 670 GLN B C 1
ATOM 10760 O O . GLN B 1 670 ? -16.5 48.562 7.281 1 82.94 670 GLN B O 1
ATOM 10765 N N . LYS B 1 671 ? -17.75 48.094 9.016 1 84 671 LYS B N 1
ATOM 10766 C CA . LYS B 1 671 ? -18.953 48.594 8.344 1 84 671 LYS B CA 1
ATOM 10767 C C . LYS B 1 671 ? -18.922 50.094 8.141 1 84 671 LYS B C 1
ATOM 10769 O O . LYS B 1 671 ? -19.359 50.594 7.109 1 84 671 LYS B O 1
ATOM 10774 N N . THR B 1 672 ? -18.375 50.844 9.109 1 88.62 672 THR B N 1
ATOM 10775 C CA . THR B 1 672 ? -18.297 52.281 9.047 1 88.62 672 THR B CA 1
ATOM 10776 C C . THR B 1 672 ? -17.188 52.719 8.078 1 88.62 672 THR B C 1
ATOM 10778 O O . THR B 1 672 ? -17.359 53.688 7.34 1 88.62 672 THR B O 1
ATOM 10781 N N . PHE B 1 673 ? -16.156 52 8.102 1 92.5 673 PHE B N 1
ATOM 10782 C CA . PHE B 1 673 ? -15.023 52.312 7.234 1 92.5 673 PHE B CA 1
ATOM 10783 C C . PHE B 1 673 ? -14.57 51.094 6.461 1 92.5 673 PHE B C 1
ATOM 10785 O O . PHE B 1 673 ? -13.469 50.562 6.684 1 92.5 673 PHE B O 1
ATOM 10792 N N . PRO B 1 674 ? -15.289 50.688 5.465 1 91.38 674 PRO B N 1
ATOM 10793 C CA . PRO B 1 674 ? -15.047 49.438 4.781 1 91.38 674 PRO B CA 1
ATOM 10794 C C . PRO B 1 674 ? -13.711 49.406 4.031 1 91.38 674 PRO B C 1
ATOM 10796 O O . PRO B 1 674 ? -13.133 48.344 3.828 1 91.38 674 PRO B O 1
ATOM 10799 N N . ASP B 1 675 ? -13.156 50.531 3.623 1 93.19 675 ASP B N 1
ATOM 10800 C CA . ASP B 1 675 ? -11.961 50.531 2.783 1 93.19 675 ASP B CA 1
ATOM 10801 C C . ASP B 1 675 ? -10.734 50.938 3.582 1 93.19 675 ASP B C 1
ATOM 10803 O O . ASP B 1 675 ? -9.656 51.156 3.016 1 93.19 675 ASP B O 1
ATOM 10807 N N . LEU B 1 676 ? -10.867 51.125 4.875 1 93.81 676 LEU B N 1
ATOM 10808 C CA . LEU B 1 676 ? -9.773 51.656 5.684 1 93.81 676 LEU B CA 1
ATOM 10809 C C . LEU B 1 676 ? -8.625 50.656 5.781 1 93.81 676 LEU B C 1
ATOM 10811 O O . LEU B 1 676 ? -7.465 51 5.562 1 93.81 676 LEU B O 1
ATOM 10815 N N . LEU B 1 677 ? -8.938 49.438 6.121 1 94.06 677 LEU B N 1
ATOM 10816 C CA . LEU B 1 677 ? -7.898 48.438 6.293 1 94.06 677 LEU B CA 1
ATOM 10817 C C . LEU B 1 677 ? -7.125 48.219 4.996 1 94.06 677 LEU B C 1
ATOM 10819 O O . LEU B 1 677 ? -5.895 48.156 5.004 1 94.06 677 LEU B O 1
ATOM 10823 N N . MET B 1 678 ? -7.816 48.094 3.928 1 93.81 678 MET B N 1
ATOM 10824 C CA . MET B 1 678 ? -7.164 47.875 2.641 1 93.81 678 MET B CA 1
ATOM 10825 C C . MET B 1 678 ? -6.289 49.094 2.271 1 93.81 678 MET B C 1
ATOM 10827 O O . MET B 1 678 ? -5.23 48.938 1.665 1 93.81 678 MET B O 1
ATOM 10831 N N . TYR B 1 679 ? -6.809 50.219 2.561 1 93.62 679 TYR B N 1
ATOM 10832 C CA . TYR B 1 679 ? -6.039 51.438 2.309 1 93.62 679 TYR B CA 1
ATOM 10833 C C . TYR B 1 679 ? -4.719 51.406 3.072 1 93.62 679 TYR B C 1
ATOM 10835 O O . TYR B 1 679 ? -3.656 51.656 2.494 1 93.62 679 TYR B O 1
ATOM 10843 N N . VAL B 1 680 ? -4.824 51.156 4.305 1 94.12 680 VAL B N 1
ATOM 10844 C CA . VAL B 1 680 ? -3.645 51.125 5.164 1 94.12 680 VAL B CA 1
ATOM 10845 C C . VAL B 1 680 ? -2.684 50.031 4.688 1 94.12 680 VAL B C 1
ATOM 10847 O O . VAL B 1 680 ? -1.469 50.25 4.648 1 94.12 680 VAL B O 1
ATOM 10850 N N . TYR B 1 681 ? -3.223 48.875 4.375 1 93.75 681 TYR B N 1
ATOM 10851 C CA . TYR B 1 681 ? -2.434 47.781 3.867 1 93.75 681 TYR B CA 1
ATOM 10852 C C . TYR B 1 681 ? -1.66 48.188 2.617 1 93.75 681 TYR B C 1
ATOM 10854 O O . TYR B 1 681 ? -0.458 47.906 2.514 1 93.75 681 TYR B O 1
ATOM 10862 N N . ARG B 1 682 ? -2.236 48.781 1.642 1 92 682 ARG B N 1
ATOM 10863 C CA . ARG B 1 682 ? -1.602 49.156 0.378 1 92 682 ARG B CA 1
ATOM 10864 C C . ARG B 1 682 ? -0.487 50.188 0.598 1 92 682 ARG B C 1
ATOM 10866 O O . ARG B 1 682 ? 0.525 50.156 -0.106 1 92 682 ARG B O 1
ATOM 10873 N N . LYS B 1 683 ? -0.679 50.969 1.564 1 93.19 683 LYS B N 1
ATOM 10874 C CA . LYS B 1 683 ? 0.284 52.031 1.824 1 93.19 683 LYS B CA 1
ATOM 10875 C C . LYS B 1 683 ? 1.514 51.5 2.553 1 93.19 683 LYS B C 1
ATOM 10877 O O . LYS B 1 683 ? 2.623 52 2.359 1 93.19 683 LYS B O 1
ATOM 10882 N N . LEU B 1 684 ? 1.276 50.469 3.322 1 92.44 684 LEU B N 1
ATOM 10883 C CA . LEU B 1 684 ? 2.352 50.094 4.234 1 92.44 684 LEU B CA 1
ATOM 10884 C C . LEU B 1 684 ? 2.975 48.75 3.83 1 92.44 684 LEU B C 1
ATOM 10886 O O . LEU B 1 684 ? 4.07 48.406 4.281 1 92.44 684 LEU B O 1
ATOM 10890 N N . ARG B 1 685 ? 2.404 47.969 3.025 1 88.88 685 ARG B N 1
ATOM 10891 C CA . ARG B 1 685 ? 2.791 46.562 2.748 1 88.88 685 ARG B CA 1
ATOM 10892 C C . ARG B 1 685 ? 4.227 46.5 2.24 1 88.88 685 ARG B C 1
ATOM 10894 O O . ARG B 1 685 ? 4.941 45.531 2.518 1 88.88 685 ARG B O 1
ATOM 10901 N N . ASP B 1 686 ? 4.719 47.469 1.519 1 86.94 686 ASP B N 1
ATOM 10902 C CA . ASP B 1 686 ? 6.055 47.406 0.932 1 86.94 686 ASP B CA 1
ATOM 10903 C C . ASP B 1 686 ? 7.02 48.344 1.667 1 86.94 686 ASP B C 1
ATOM 10905 O O . ASP B 1 686 ? 8.031 48.75 1.107 1 86.94 686 ASP B O 1
ATOM 10909 N N . THR B 1 687 ? 6.621 48.688 2.883 1 87.94 687 THR B N 1
ATOM 10910 C CA . THR B 1 687 ? 7.453 49.625 3.652 1 87.94 687 THR B CA 1
ATOM 10911 C C . THR B 1 687 ? 8 48.938 4.902 1 87.94 687 THR B C 1
ATOM 10913 O O . THR B 1 687 ? 7.73 47.781 5.145 1 87.94 687 THR B O 1
ATOM 10916 N N . GLU B 1 688 ? 8.805 49.656 5.617 1 81.38 688 GLU B N 1
ATOM 10917 C CA . GLU B 1 688 ? 9.406 49.156 6.844 1 81.38 688 GLU B CA 1
ATOM 10918 C C . GLU B 1 688 ? 8.359 48.938 7.934 1 81.38 688 GLU B C 1
ATOM 10920 O O . GLU B 1 688 ? 8.609 48.25 8.93 1 81.38 688 GLU B O 1
ATOM 10925 N N . TYR B 1 689 ? 7.125 49.469 7.695 1 82.06 689 TYR B N 1
ATOM 10926 C CA . TYR B 1 689 ? 6.078 49.375 8.703 1 82.06 689 TYR B CA 1
ATOM 10927 C C . TYR B 1 689 ? 5.195 48.156 8.477 1 82.06 689 TYR B C 1
ATOM 10929 O O . TYR B 1 689 ? 4.152 48 9.109 1 82.06 689 TYR B O 1
ATOM 10937 N N . ARG B 1 690 ? 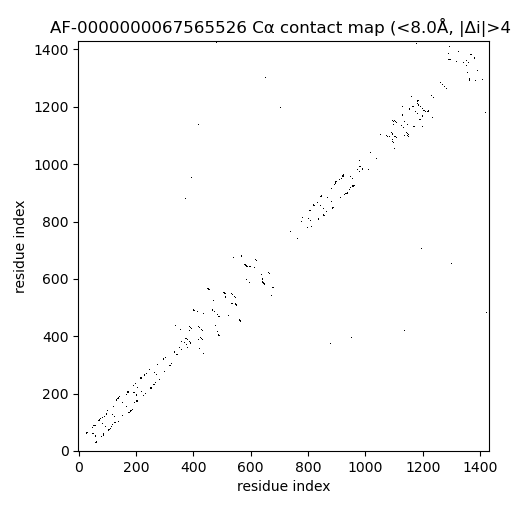5.594 47.281 7.664 1 82.62 690 ARG B N 1
ATOM 10938 C CA . ARG B 1 690 ? 4.832 46.094 7.344 1 82.62 690 ARG B CA 1
ATOM 10939 C C . ARG B 1 690 ? 4.625 45.219 8.586 1 82.62 690 ARG B C 1
ATOM 10941 O O . ARG B 1 690 ? 3.592 44.562 8.727 1 82.62 690 ARG B O 1
ATOM 10948 N N . GLY B 1 691 ? 5.531 45.188 9.406 1 75.44 691 GLY B N 1
ATOM 10949 C CA . GLY B 1 691 ? 5.469 44.406 10.625 1 75.44 691 GLY B CA 1
ATOM 10950 C C . GLY B 1 691 ? 4.301 44.75 11.516 1 75.44 691 GLY B C 1
ATOM 10951 O O . GLY B 1 691 ? 3.799 43.906 12.266 1 75.44 691 GLY B O 1
ATOM 10952 N N . ALA B 1 692 ? 3.867 45.969 11.43 1 77.88 692 ALA B N 1
ATOM 10953 C CA . ALA B 1 692 ? 2.754 46.438 12.25 1 77.88 692 ALA B CA 1
ATOM 10954 C C . ALA B 1 692 ? 1.435 45.844 11.789 1 77.88 692 ALA B C 1
ATOM 10956 O O . ALA B 1 692 ? 0.473 45.75 12.555 1 77.88 692 ALA B O 1
ATOM 10957 N N . LEU B 1 693 ? 1.412 45.531 10.57 1 79.94 693 LEU B N 1
ATOM 10958 C CA . LEU B 1 693 ? 0.193 44.969 9.984 1 79.94 693 LEU B CA 1
ATOM 10959 C C . LEU B 1 693 ? -0.045 43.531 10.438 1 79.94 693 LEU B C 1
ATOM 10961 O O . LEU B 1 693 ? -1.182 43.156 10.719 1 79.94 693 LEU B O 1
ATOM 10965 N N . SER B 1 694 ? 0.945 42.625 10.297 1 63.09 694 SER B N 1
ATOM 10966 C CA . SER B 1 694 ? 0.754 41.219 10.625 1 63.09 694 SER B CA 1
ATOM 10967 C C . SER B 1 694 ? 1.933 40.688 11.43 1 63.09 694 SER B C 1
ATOM 10969 O O . SER B 1 694 ? 2.891 40.156 10.852 1 63.09 694 SER B O 1
ATOM 10971 N N . PRO B 1 695 ? 2.059 41 12.742 1 48.28 695 PRO B N 1
ATOM 10972 C CA . PRO B 1 695 ? 3.236 40.531 13.477 1 48.28 695 PRO B CA 1
ATOM 10973 C C . PRO B 1 695 ? 3.414 39 13.391 1 48.28 695 PRO B C 1
ATOM 10975 O O . PRO B 1 695 ? 4.543 38.531 13.406 1 48.28 695 PRO B O 1
ATOM 10978 N N . ALA B 1 696 ? 2.541 38.125 13.656 1 46 696 ALA B N 1
ATOM 10979 C CA . ALA B 1 696 ? 2.643 36.719 13.977 1 46 696 ALA B CA 1
ATOM 10980 C C . ALA B 1 696 ? 2.73 35.875 12.711 1 46 696 ALA B C 1
ATOM 10982 O O . ALA B 1 696 ? 2.971 34.656 12.773 1 46 696 ALA B O 1
ATOM 10983 N N . HIS B 1 697 ? 2.438 36.281 11.469 1 44.44 697 HIS B N 1
ATOM 10984 C CA . HIS B 1 697 ? 1.94 35.375 10.438 1 44.44 697 HIS B CA 1
ATOM 10985 C C . HIS B 1 697 ? 3.086 34.781 9.625 1 44.44 697 HIS B C 1
ATOM 10987 O O . HIS B 1 697 ? 2.871 33.906 8.797 1 44.44 697 HIS B O 1
ATOM 10993 N N . SER B 1 698 ? 4.254 35.344 9.695 1 41.5 698 SER B N 1
ATOM 10994 C CA . SER B 1 698 ? 5.238 34.906 8.711 1 41.5 698 SER B CA 1
ATOM 10995 C C . SER B 1 698 ? 5.492 33.406 8.805 1 41.5 698 SER B C 1
ATOM 10997 O O . SER B 1 698 ? 5.906 32.781 7.832 1 41.5 698 SER B O 1
ATOM 10999 N N . THR B 1 699 ? 5.418 32.844 9.938 1 44.84 699 THR B N 1
ATOM 11000 C CA . THR B 1 699 ? 5.957 31.484 10.117 1 44.84 699 THR B CA 1
ATOM 11001 C C . THR B 1 699 ? 4.887 30.438 9.852 1 44.84 699 THR B C 1
ATOM 11003 O O . THR B 1 699 ? 5.141 29.234 9.992 1 44.84 699 THR B O 1
ATOM 11006 N N . ARG B 1 700 ? 3.691 30.953 9.477 1 46.94 700 ARG B N 1
ATOM 11007 C CA . ARG B 1 700 ? 2.58 30 9.578 1 46.94 700 ARG B CA 1
ATOM 11008 C C . ARG B 1 700 ? 2.539 29.078 8.375 1 46.94 700 ARG B C 1
ATOM 11010 O O . ARG B 1 700 ? 2.025 27.953 8.461 1 46.94 700 ARG B O 1
ATOM 11017 N N . TRP B 1 701 ? 3.031 29.641 7.219 1 44.72 701 TRP B N 1
ATOM 11018 C CA . TRP B 1 701 ? 2.818 28.75 6.09 1 44.72 701 TRP B CA 1
ATOM 11019 C C . TRP B 1 701 ? 4.137 28.438 5.383 1 44.72 701 TRP B C 1
ATOM 11021 O O . TRP B 1 701 ? 4.379 28.922 4.273 1 44.72 701 TRP B O 1
ATOM 11031 N N . PRO B 1 702 ? 5.082 27.781 6.148 1 44.09 702 PRO B N 1
ATOM 11032 C CA . PRO B 1 702 ? 6.375 27.531 5.508 1 44.09 702 PRO B CA 1
ATOM 11033 C C . PRO B 1 702 ? 6.25 26.703 4.227 1 44.09 702 PRO B C 1
ATOM 11035 O O . PRO B 1 702 ? 5.324 25.906 4.094 1 44.09 702 PRO B O 1
ATOM 11038 N N . LEU B 1 703 ? 6.672 27.359 3.053 1 46.25 703 LEU B N 1
ATOM 11039 C CA . LEU B 1 703 ? 6.746 26.562 1.831 1 46.25 703 LEU B CA 1
ATOM 11040 C C . LEU B 1 703 ? 7.715 25.391 1.999 1 46.25 703 LEU B C 1
ATOM 11042 O O . LEU B 1 703 ? 8.68 25.484 2.758 1 46.25 703 LEU B O 1
ATOM 11046 N N . CYS B 1 704 ? 7.477 24.359 1.501 1 43.41 704 CYS B N 1
ATOM 11047 C CA . CYS B 1 704 ? 8.359 23.203 1.53 1 43.41 704 CYS B CA 1
ATOM 11048 C C . CYS B 1 704 ? 9.812 23.625 1.364 1 43.41 704 CYS B C 1
ATOM 11050 O O . CYS B 1 704 ? 10.648 23.344 2.23 1 43.41 704 CYS B O 1
ATOM 11052 N N . GLY B 1 705 ? 10.398 23.516 0.126 1 36.03 705 GLY B N 1
ATOM 11053 C CA . GLY B 1 705 ? 11.766 23.266 -0.307 1 36.03 705 GLY B CA 1
ATOM 11054 C C . GLY B 1 705 ? 12.633 24.516 -0.28 1 36.03 705 GLY B C 1
ATOM 11055 O O . GLY B 1 705 ? 13.805 24.469 -0.67 1 36.03 705 GLY B O 1
ATOM 11056 N N . ARG B 1 706 ? 12.172 25.75 -0.499 1 32.69 706 ARG B N 1
ATOM 11057 C CA . ARG B 1 706 ? 13.383 26.516 -0.787 1 32.69 706 ARG B CA 1
ATOM 11058 C C . ARG B 1 706 ? 14.219 26.719 0.474 1 32.69 706 ARG B C 1
ATOM 11060 O O . ARG B 1 706 ? 13.875 27.531 1.326 1 32.69 706 ARG B O 1
ATOM 11067 N N . GLY B 1 707 ? 14.539 25.688 1.094 1 31.84 707 GLY B N 1
ATOM 11068 C CA . GLY B 1 707 ? 15.695 25.844 1.964 1 31.84 707 GLY B CA 1
ATOM 11069 C C . GLY B 1 707 ? 16.75 26.766 1.4 1 31.84 707 GLY B C 1
ATOM 11070 O O . GLY B 1 707 ? 17.609 26.344 0.615 1 31.84 707 GLY B O 1
ATOM 11071 N N . GLY B 1 708 ? 16.5 27.891 0.932 1 27.77 708 GLY B N 1
ATOM 11072 C CA . GLY B 1 708 ? 17.75 28.609 1.064 1 27.77 708 GLY B CA 1
ATOM 11073 C C . GLY B 1 708 ? 18.375 28.469 2.434 1 27.77 708 GLY B C 1
ATOM 11074 O O . GLY B 1 708 ? 17.812 28.906 3.438 1 27.77 708 GLY B O 1
ATOM 11075 N N . TRP B 1 709 ? 18.938 27.234 2.674 1 27.22 709 TRP B N 1
ATOM 11076 C CA . TRP B 1 709 ? 20.047 27.234 3.631 1 27.22 709 TRP B CA 1
ATOM 11077 C C . TRP B 1 709 ? 20.797 28.562 3.594 1 27.22 709 TRP B C 1
ATOM 11079 O O . TRP B 1 709 ? 21.344 28.953 2.557 1 27.22 709 TRP B O 1
ATOM 11089 N N . ALA B 1 710 ? 20.438 29.594 4.117 1 26.33 710 ALA B N 1
ATOM 11090 C CA . ALA B 1 710 ? 21.609 30.391 4.469 1 26.33 710 ALA B CA 1
ATOM 11091 C C . ALA B 1 710 ? 22.781 29.5 4.887 1 26.33 710 ALA B C 1
ATOM 11093 O O . ALA B 1 710 ? 22.578 28.484 5.566 1 26.33 710 ALA B O 1
ATOM 11094 N N . GLY B 1 711 ? 23.891 29.406 4.086 1 25.27 711 GLY B N 1
ATOM 11095 C CA . GLY B 1 711 ? 25.234 28.844 4.145 1 25.27 711 GLY B CA 1
ATOM 11096 C C . GLY B 1 711 ? 25.781 28.75 5.559 1 25.27 711 GLY B C 1
ATOM 11097 O O . GLY B 1 711 ? 26.75 29.438 5.906 1 25.27 711 GLY B O 1
ATOM 11098 N N . GLY B 1 712 ? 25.203 28.844 6.695 1 24.44 712 GLY B N 1
ATOM 11099 C CA . GLY B 1 712 ? 26.297 28.562 7.598 1 24.44 712 GLY B CA 1
ATOM 11100 C C . GLY B 1 712 ? 26.953 27.219 7.332 1 24.44 712 GLY B C 1
ATOM 11101 O O . GLY B 1 712 ? 26.375 26.359 6.672 1 24.44 712 GLY B O 1
ATOM 11102 N N . THR B 1 713 ? 28.422 27.078 7.359 1 23.83 713 THR B N 1
ATOM 11103 C CA . THR B 1 713 ? 29.547 26.156 7.281 1 23.83 713 THR B CA 1
ATOM 11104 C C . THR B 1 713 ? 29.266 24.891 8.062 1 23.83 713 THR B C 1
ATOM 11106 O O . THR B 1 713 ? 30.094 23.969 8.094 1 23.83 713 THR B O 1
ATOM 11109 N N . ARG B 1 714 ? 28.219 24.266 8.492 1 22.94 714 ARG B N 1
ATOM 11110 C CA . ARG B 1 714 ? 28.766 23.062 9.117 1 22.94 714 ARG B CA 1
ATOM 11111 C C . ARG B 1 714 ? 29.125 22.031 8.062 1 22.94 714 ARG B C 1
ATOM 11113 O O . ARG B 1 714 ? 28.25 21.516 7.363 1 22.94 714 ARG B O 1
ATOM 11120 N N . PRO B 1 715 ? 30.062 22.219 6.859 1 21.27 715 PRO B N 1
ATOM 11121 C CA . PRO B 1 715 ? 30.906 21.047 6.691 1 21.27 715 PRO B CA 1
ATOM 11122 C C . PRO B 1 715 ? 31.797 20.766 7.906 1 21.27 715 PRO B C 1
ATOM 11124 O O . PRO B 1 715 ? 32.188 21.703 8.609 1 21.27 715 PRO B O 1
#

Organism: Oryctolagus cuniculus (NCBI:txid9986)

pLDDT: mean 86.51, std 17.11, range [19.11, 98.75]

Secondary structure (DSSP, 8-state):
-------------------------HHHHHHHHHTT-HHHHHHHHHTT--TT---TTT---HHHHHHHTT-HHHHHHHHHTT--TT---TTS--HHHHHHHHT-HHHHHHHHHTT--TT---TT---HHHHHHHTT-HHHHHHHHHTT--TTPPPP--HHHHHTT-----HHHHHHHHT-HHHHHHHHHTT--TT---TTS--HHHHHHHHS-HHHHHHHHHHHHHTT--TT-B-TT--BHHHHHHHTT-HHHHHHHHT-TT--TT---TT---HHHHHHHTT-HHHHHHHHHTT--S-SS-HHHHHHHTT-HHHHHHHHHTT----------S---S-SSSHHHHHHHHHS----BTTEEE--SGGGEEE--SSS-EEEEEETTEEEEEEEEETT-HHHHHHHHHHHHTTT-SSBPPEEEEEEETTEEEEEEE--SEEHHHH---TTHHHHHHHHHHIIIIII-EE-S---GGGEEE-TTS-EEE---TT-EE-SSS-HHHHHHHHHHHHHHHHHHTTT-S-HHHHHHS-HHHHHHH-SSHHHHHHHHHHHS--S--TTHHHHHTT-GGGS-HHHHHHHHHTSHHHHTT-TT-HHHHHHS--GGGTT-TTTTGGGTS-HHHHHHHHHTTTTT-----SSHHHHHHHHHHHHHHTTSGGGHHHHGGGGSTTTSTTHHHHHHHHHTTSTTHHHH-SSGGGSS--SS----------/-------------------------HHHHHHHHHTT-HHHHHHHHHTT--TT---TTT---HHHHHHHTT-HHHHHHHHHTT--TT---TTS--HHHHHHHHT-HHHHHHHHHTT--TT---TT---HHHHHHHTT-HHHHHHHHHTT--TTPPPP--HHHHHTT-----HHHHHHHHT-HHHHHHHHHTT--TT---TTS--HHHHHHHHS-HHHHHHHHHHHHHTT--TT-B-TT--BHHHHHHHTT-HHHHHHHHT-TT--TT---TT---HHHHHHHTT-HHHHHHHHHTT--S-SS-HHHHHHHTT-HHHHHHHHHTT----------S---S-SSSHHHHHHHHHS----BTTEEE--SGGGEEE--SSS-EEEEEETTEEEEEEEEETT-HHHHHHHHHHHHTTT-SSBPPEEEEEEETTEEEEEEE--SEEHHHH---TTHHHHHHHHHHIIIIII-EE-S---GGGEEE-TTS-EEE---TT-EE-SSS-HHHHHHHHHHHHHHHHHHTTT-S-HHHHHHS-HHHHHHH-SSHHHHHHHHHHHS--S--TTHHHHHTT-GGGS-HHHHHHHHHTSHHHHTT-TT-HHHHHHS--GGGTT-TTTTGGGTS-HHHHHHHHHTTTTT-----SSHHHHHHHHHHHHHHTTSGGGHHHHGGGGSTTTSTTHHHHHHHHHTTSTTHHHH-SSGGGSS--SS----------

InterPro domains:
  IPR000719 Protein kinase domain [PF00069] (386-496)
  IPR000719 Protein kinase domain [PS50011] (364-571)
  IPR000719 Protein kinase domain [SM00220] (368-571)
  IPR002110 Ankyrin repeat [PF00023] (124-153)
  IPR002110 Ankyrin repeat [PF12796] (29-120)
  IPR002110 Ankyrin repeat [PF12796] (218-300)
  IPR002110 Ankyrin repeat [PF13857] (158-208)
  IPR002110 Ankyrin repeat [PS50088] (58-90)
  IPR002110 Ankyrin repeat [PS50088] (91-123)
  IPR002110 Ankyrin repeat [PS50088] (124-156)
  IPR002110 Ankyrin repeat [PS50088] (167-199)
  IPR002110 Ankyrin repeat [PS50088] (271-303)
  IPR002110 Ankyrin repeat [SM00248] (24-53)
  IPR002110 Ankyrin repeat [SM00248] (58-87)
  IPR002110 Ankyrin repeat [SM00248] (91-120)
  IPR002110 Ankyrin repeat [SM00248] (124-153)
  IPR002110 Ankyrin repeat [SM00248] (167-196)
  IPR002110 Ankyrin repeat [SM00248] (200-233)
  IPR002110 Ankyrin repeat [SM00248] (237-267)
  IPR002110 Ankyrin repeat [SM00248] (271-300)

Sequence (1430 aa):
MDTQDRHGPQDGPRPPSSGDGAEADGPSLMAAVAAEDVARIRELLGRGAHVNFQEPKWGWSPLHSAVQRDQPDIVELLLQHGADPGLRKRNGATPLIVAGLQGNVRVLQLLLARGADVNECDAHGFTALMEAAGNGRVEALRFLHQRGARVNLARETTREQQALGKGGATALMDAAEKGHVEAARALLEMGADVGARDNMGRSALTHALLSCPAERTEDTVRLLLRHCADVNGQDAEGKTALILAVERRHLGSVRALLEQERLEVDGRDSEGRTALLVATQLDLGEVAQLLCQRGASVDCGDLVGIARRNYNNDLARFFLSLGAPERPQVPAQDWRPQSRRWGAALSSLHGMNRPMIGKLKIFLDQDYQIAPTTEGGLYLGLYEAQEVAVKVFAVGSRRARQELSCLQSGRPSSHLLTLYGCESHRGRQYVCVALCEWTLEEYLHEHRVLATLLAAVRELHMCCGYAHGDLQPQNILVDTRGNFRLADFDQSVQLAGAAPEVRRDLEALGRLVLYVVQNGDVPFKELKAKPPGEVVHRCPDEESKDLARQLLRPGDDVGDLLGRLLDHPFFWPWQETLRNVGNESDIKSRKPGSRLLQLLQPGPSERHTSFARWTRKIHKGVMRDMNAFYKDSGSFYKNSVGDLLKFIRNIGEHIHEDRNRRQTLPATSQKTFPDLLMYVYRKLRDTEYRGALSPAHSTRWPLCGRGGWAGGTRPMDTQDRHGPQDGPRPPSSGDGAEADGPSLMAAVAAEDVARIRELLGRGAHVNFQEPKWGWSPLHSAVQRDQPDIVELLLQHGADPGLRKRNGATPLIVAGLQGNVRVLQLLLARGADVNECDAHGFTALMEAAGNGRVEALRFLHQRGARVNLARETTREQQALGKGGATALMDAAEKGHVEAARALLEMGADVGARDNMGRSALTHALLSCPAERTEDTVRLLLRHCADVNGQDAEGKTALILAVERRHLGSVRALLEQERLEVDGRDSEGRTALLVATQLDLGEVAQLLCQRGASVDCGDLVGIARRNYNNDLARFFLSLGAPERPQVPAQDWRPQSRRWGAALSSLHGMNRPMIGKLKIFLDQDYQIAPTTEGGLYLGLYEAQEVAVKVFAVGSRRARQELSCLQSGRPSSHLLTLYGCESHRGRQYVCVALCEWTLEEYLHEHRVLATLLAAVRELHMCCGYAHGDLQPQNILVDTRGNFRLADFDQSVQLAGAAPEVRRDLEALGRLVLYVVQNGDVPFKELKAKPPGEVVHRCPDEESKDLARQLLRPGDDVGDLLGRLLDHPFFWPWQETLRNVGNESDIKSRKPGSRLLQLLQPGPSERHTSFARWTRKIHKGVMRDMNAFYKDSGSFYKNSVGDLLKFIRNIGEHIHEDRNRRQTLPATSQKTFPDLLMYVYRKLRDTEYRGALSPAHSTRWPLCGRGGWAGGTRP

Radius of gyration: 40.42 Å; Cα contacts (8 Å, |Δi|>4): 2441; chains: 2; bounding box: 122×115×90 Å

Solvent-accessible surface area (backbone atoms only — not comparable to full-atom values): 77390 Å² total; per-residue (Å²): 138,76,80,71,78,74,77,71,80,73,77,65,80,74,75,74,78,76,70,83,58,80,76,48,45,20,69,58,41,35,51,25,43,76,66,65,35,64,68,58,38,52,51,39,52,74,73,57,31,38,52,74,34,54,46,86,84,56,28,53,26,37,57,41,51,21,38,67,66,67,34,54,68,58,39,50,53,42,47,75,68,64,35,62,47,72,49,52,23,70,64,33,44,23,36,56,33,47,24,13,53,72,24,47,54,69,48,48,48,56,36,46,75,68,65,39,63,64,72,49,49,22,60,63,24,53,25,19,57,33,31,8,21,46,56,42,24,48,69,27,41,54,52,42,44,73,69,65,32,65,60,72,49,53,21,51,46,49,71,53,42,40,61,38,31,46,35,31,47,32,26,52,28,34,3,25,23,58,25,24,47,66,22,33,50,53,38,48,73,71,63,38,61,55,75,48,48,22,58,45,45,37,29,28,64,45,32,20,53,72,58,20,48,77,92,31,28,43,61,33,49,51,54,42,51,74,64,66,35,70,60,71,49,40,34,78,65,28,42,31,46,58,36,40,22,46,74,65,67,34,63,63,42,40,51,58,50,68,68,40,86,85,49,61,67,69,52,48,26,73,87,59,48,27,33,55,50,50,20,44,74,69,66,33,60,70,60,34,51,54,42,45,72,75,61,38,70,59,85,61,57,52,57,37,56,46,21,48,74,66,69,33,54,68,57,22,52,52,39,47,74,72,63,34,58,83,62,75,82,70,76,64,73,98,76,76,67,84,49,77,84,50,25,69,53,49,51,52,57,70,60,48,94,67,77,63,50,85,59,32,41,67,58,100,42,80,85,34,46,77,45,84,50,99,46,46,23,30,25,47,31,29,47,81,87,33,74,22,31,29,39,36,33,36,58,87,40,64,41,53,52,29,23,49,55,52,32,62,57,32,51,78,40,64,32,39,46,38,56,59,48,73,42,74,58,96,59,27,29,38,40,29,26,62,53,57,69,38,31,37,71,78,57,60,80,61,67,70,53,53,61,54,48,42,50,32,52,40,42,34,46,71,69,53,32,30,27,51,69,62,75,48,49,77,32,28,30,24,33,82,49,66,48,61,24,44,47,73,35,47,59,28,44,76,52,91,65,99,50,76,51,52,54,52,41,32,32,37,48,18,48,45,48,46,31,49,77,53,58,52,73,57,59,64,76,60,54,70,71,47,55,65,70,58,55,32,67,66,32,90,46,56,48,53,22,49,54,22,41,45,31,55,56,53,66,91,72,47,83,61,51,50,66,55,53,71,71,34,69,65,78,46,60,66,68,61,29,46,26,41,47,13,61,34,50,52,36,63,65,59,43,83,89,31,65,68,58,56,56,56,48,71,53,89,87,49,64,81,48,71,56,50,60,39,73,75,68,34,52,64,69,56,51,50,58,61,32,55,77,23,59,88,77,61,67,53,83,55,68,42,58,48,41,47,29,25,47,49,24,47,47,68,56,51,31,83,49,80,87,54,42,86,73,45,59,75,47,75,28,60,84,62,31,52,54,50,66,58,51,51,46,71,58,27,61,89,43,93,59,31,55,42,59,56,73,79,56,80,73,73,68,72,69,56,61,82,65,71,64,76,76,73,69,86,124,135,83,73,75,75,75,79,70,80,70,78,64,79,74,76,74,79,74,67,85,57,81,73,48,46,20,69,58,42,35,51,25,44,75,65,64,36,64,68,58,37,52,52,39,52,73,73,58,30,38,52,75,34,55,46,86,86,57,29,52,26,36,56,40,52,21,37,67,67,68,35,53,67,58,39,50,54,42,46,74,67,64,34,60,48,72,50,54,24,69,65,32,44,26,36,57,32,46,26,14,54,72,24,47,54,69,48,48,51,56,37,46,74,68,64,38,61,63,72,49,50,22,61,63,24,52,23,19,58,31,32,8,21,45,56,43,25,47,69,27,41,55,50,43,43,73,69,64,33,64,58,72,50,52,19,52,46,51,72,55,43,42,60,39,31,46,35,32,49,32,25,51,29,34,3,25,22,58,24,24,48,66,23,32,50,53,38,47,74,69,62,37,61,54,74,49,46,22,58,45,45,38,29,28,64,44,32,21,53,72,57,20,49,78,92,31,28,44,62,32,49,51,53,40,50,74,65,65,36,68,60,70,51,41,35,77,62,28,41,31,48,59,36,39,19,47,75,66,67,34,64,63,43,41,51,59,48,69,68,41,84,85,49,61,67,69,51,47,26,74,87,60,47,27,31,54,49,50,20,43,73,69,67,34,60,70,58,34,50,52,42,44,74,74,61,36,70,58,83,59,58,52,56,37,57,45,22,48,73,67,68,33,55,67,56,21,50,52,39,46,74,73,61,34,58,83,63,75,82,70,78,64,72,96,74,76,66,84,49,79,84,50,24,68,54,50,50,53,57,70,62,47,92,66,76,62,50,83,60,31,40,66,57,101,43,77,85,33,47,76,45,84,51,98,47,46,24,29,26,46,30,31,48,80,86,34,75,22,30,28,40,34,33,36,58,86,38,64,40,52,52,29,24,48,56,53,31,63,57,32,51,77,41,64,32,38,46,39,58,60,47,74,41,75,57,96,59,27,30,38,41,31,26,63,53,58,68,37,30,39,72,76,58,61,82,61,67,69,53,54,62,54,48,43,51,31,53,39,41,34,46,72,70,52,32,30,27,51,69,62,74,49,49,78,30,28,30,25,32,82,49,67,48,61,24,46,47,74,35,48,58,29,41,77,52,92,65,93,57,75,52,52,54,52,41,32,31,37,48,19,48,44,49,44,30,48,76,52,56,52,72,56,59,65,75,60,54,69,71,48,56,68,69,58,54,31,66,65,32,88,46,56,47,54,21,50,54,23,40,46,33,54,57,54,65,90,72,47,83,62,51,50,65,54,54,70,70,36,68,67,78,47,60,65,68,61,28,47,26,42,47,13,62,34,49,51,35,61,65,61,44,82,88,33,65,69,58,56,56,56,48,69,53,87,89,50,65,80,47,72,57,51,60,38,71,76,69,34,54,65,68,58,52,49,58,60,32,55,77,22,58,87,76,60,67,54,82,56,69,42,60,48,41,47,28,26,46,50,25,47,46,68,57,50,29,83,48,80,88,50,44,88,73,48,60,74,50,76,28,60,84,64,31,52,54,50,64,59,51,52,45,70,58,27,63,89,43,93,57,31,55,43,60,57,73,78,57,81,73,72,68,74,70,52,62,81,64,71,64,72,76,74,66,89,122

Foldseek 3Di:
DPPVPPPDPPPPDDDPDPPPPDPACQVVLLVCLLVVPVVSNVVSLVSPHDQCDADDPWGDGSLLNNLLVVPLVVNLVSVVSPHQQCRATPQADGSLLSNLLVLDLSNNVSSVVSPDDLCGAGQFQRGSLLNNLLNLNQNSNVSSVVVPYDQADKRDHDPVVLVVQRIQDTSLLSNLLALNLNSNVSSVVSPYDQAGAGSQFDGSLNSNLQHYDLVRSLSSNLSSVVVPHDQQTAGNQQDGSLLSNLLVVRPSNNVSSLPDDVDDQQRAGNVQAGSLNSNLLVPVQVSNVSSVVSPHDLARDQSLVSCVVVVVVVSNVVSVVVPRDHDDLPAPPPDFALAPQCGVVVSVQVRDDDDDQVQKRFDLDPNFFPAQDPARGWGWIAGVNHTWIKDKHFPPQLLVVQQVLLLVLCCVPPAAWHWPDWGDDDRMIITTTHDAHFFCLGVQDDLVVLLSVLLQQLCSCPRSQKFQQDDDRRQWTQHSVRHIHGHRSSVIDGHPDPDPRSLVSLLLSLLVLLCNQVSNPDPSVVSVPDQLVVSLVSRDFPQNSVLSNCSNDVDDCVDSVSLVCSLGCVVPDQLQLLLLLLPPPCLLVVPPPDPLQVLLFDDPVRCPFLQQPLLVQADPVLQVVVQVVCPPVNPGQDSGLSSVSNSSNVCVVCCPPPDRVVRHVVSDDCVSGRCSLVSSCVSPCPHPCVCSRPVPPNVPNDRPDPPPPPDDPPD/DPCVDPPDPPPPDDDPDPPPPPPACQVVLLVCLLVVPVVSNVVSLVVPHDQCDADDPWGDGSLLNNLLVVPLVVNLVSVVSPHDQCRATPQADGSLLSNLLVLDLSNNVSSVVSPDDLCGAGQFQRGSLLNNLLNLNQNSNVSSVVVPYDQADKRDHDPVVLVVQRIQDTSLLSNLLQLNQNSNVSSVVSPYDQAGAGSQFDGSLNSNLQHYDLVRSLSSNLSSVVVPHDQQTAGNQQDGSLLSNLLVVRPSNNVSSLPDPPDDQQRAGNVQAGSLNSNLLVPVQVSNVSSVVSPHDLARDQSLVSCVVVVVVVSNVVSVVVPRDHDDLPAPPPDFALAPQCGVVVSVQVRDDDDDQVQKRFDLDPNFFPAQDPARGWGWIAGVNHTWIKDKHFPPDLLVVQQVLLQVLCCVPPAAWHWPDWGDDDRMIITTTHDAHDFCLVVQDDLVVLLSVLLQQLCSCPRSQKFQQDDDRRQWTQHSVRHIHGHRSSVIDHHPDDDDRSLVSLLLSLLVLLCNQVSNPDPSVVSVPDDLVVSLVSRDFPQNSVLSNCSNPVDDPVDSVSLVCSLGCVVPDQLQLLLLLLPPPCLLVVPPPDPLQVLLFDDPVRCPFLQQPLLVQADPVLQVVVQVVCVVVNPGQDSGLSSVSNSSNCCVVCCPPPPRVPRHVVSDDCVSGRCSLVSSCVSPCPHPCVCSRPVPPNVPNDRPDPPPPPDDDPD